Protein 5V4D (pdb70)

CATH classification: 3.30.1330.40

Structure (mmCIF, N/CA/C/O backbone):
data_5V4D
#
_entry.id   5V4D
#
_cell.length_a   67.927
_cell.length_b   80.919
_cell.length_c   141.929
_cell.angle_alpha   90.00
_cell.angle_beta   90.00
_cell.angle_gamma   90.00
#
_symmetry.space_group_name_H-M   'P 21 21 21'
#
loop_
_entity.id
_entity.type
_entity.pdbx_description
1 polymer 'Putative translational inhibitor protein'
2 non-polymer 'ACETIC ACID'
3 non-polymer 'CALCIUM ION'
4 non-polymer GLYCEROL
5 water water
#
loop_
_atom_site.group_PDB
_atom_site.id
_atom_site.type_symbol
_atom_site.label_atom_id
_atom_site.label_alt_id
_atom_site.label_comp_id
_atom_site.label_asym_id
_atom_site.label_entity_id
_atom_site.label_seq_id
_atom_site.pdbx_PDB_ins_code
_atom_site.Cartn_x
_atom_site.Cartn_y
_atom_site.Cartn_z
_atom_site.occupancy
_atom_site.B_iso_or_equiv
_atom_site.auth_seq_id
_atom_site.auth_comp_id
_atom_site.auth_asym_id
_atom_site.auth_atom_id
_atom_site.pdbx_PDB_model_num
ATOM 1 N N . ASN A 1 2 ? 28.676 6.338 -36.473 1.00 48.22 0 ASN A N 1
ATOM 2 C CA . ASN A 1 2 ? 27.683 5.332 -36.104 1.00 47.16 0 ASN A CA 1
ATOM 3 C C . ASN A 1 2 ? 28.042 3.888 -36.456 1.00 49.67 0 ASN A C 1
ATOM 4 O O . ASN A 1 2 ? 27.366 2.969 -35.982 1.00 35.25 0 ASN A O 1
ATOM 9 N N . ALA A 1 3 ? 29.055 3.696 -37.309 1.00 51.18 1 ALA A N 1
ATOM 10 C CA . ALA A 1 3 ? 29.482 2.360 -37.707 1.00 39.37 1 ALA A CA 1
ATOM 11 C C . ALA A 1 3 ? 29.993 1.598 -36.483 1.00 24.78 1 ALA A C 1
ATOM 12 O O . ALA A 1 3 ? 30.338 2.195 -35.458 1.00 33.29 1 ALA A O 1
ATOM 14 N N . LYS A 1 4 ? 30.004 0.262 -36.584 1.00 22.66 2 LYS A N 1
ATOM 15 C CA . LYS A 1 4 ? 30.177 -0.569 -35.398 1.00 22.17 2 LYS A CA 1
ATOM 16 C C . LYS A 1 4 ? 31.510 -0.267 -34.709 1.00 20.76 2 LYS A C 1
ATOM 17 O O . LYS A 1 4 ? 32.572 -0.220 -35.352 1.00 23.73 2 LYS A O 1
ATOM 23 N N . SER A 1 5 ? 31.453 0.002 -33.404 1.00 19.02 3 SER A N 1
ATOM 24 C CA . SER A 1 5 ? 32.663 0.307 -32.659 1.00 20.70 3 SER A CA 1
ATOM 25 C C . SER A 1 5 ? 32.695 -0.449 -31.343 1.00 22.24 3 SER A C 1
ATOM 26 O O . SER A 1 5 ? 31.649 -0.795 -30.777 1.00 21.24 3 SER A O 1
ATOM 29 N N . VAL A 1 6 ? 33.925 -0.719 -30.878 1.00 17.67 4 VAL A N 1
ATOM 30 C CA . VAL A 1 6 ? 34.136 -1.581 -29.726 1.00 19.29 4 VAL A CA 1
ATOM 31 C C . VAL A 1 6 ? 34.257 -0.727 -28.478 1.00 20.98 4 VAL A C 1
ATOM 32 O O . VAL A 1 6 ? 34.730 0.425 -28.526 1.00 20.63 4 VAL A O 1
ATOM 36 N N . ILE A 1 7 ? 33.824 -1.289 -27.342 1.00 18.06 5 ILE A N 1
ATOM 37 C CA . ILE A 1 7 ? 34.051 -0.714 -26.013 1.00 17.12 5 ILE A CA 1
ATOM 38 C C . ILE A 1 7 ? 34.985 -1.652 -25.261 1.00 17.83 5 ILE A C 1
ATOM 39 O O . ILE A 1 7 ? 34.733 -2.863 -25.184 1.00 19.16 5 ILE A O 1
ATOM 44 N N . GLU A 1 8 ? 36.089 -1.101 -24.743 1.00 17.34 6 GLU A N 1
ATOM 45 C CA . GLU A 1 8 ? 37.083 -1.879 -24.000 1.00 19.62 6 GLU A CA 1
ATOM 46 C C . GLU A 1 8 ? 37.501 -1.041 -22.803 1.00 21.74 6 GLU A C 1
ATOM 47 O O . GLU A 1 8 ? 37.957 0.098 -22.980 1.00 20.29 6 GLU A O 1
ATOM 53 N N . THR A 1 9 ? 37.356 -1.596 -21.600 1.00 16.22 7 THR A N 1
ATOM 54 C CA . THR A 1 9 ? 37.826 -0.942 -20.376 1.00 17.84 7 THR A CA 1
ATOM 55 C C . THR A 1 9 ? 38.369 -1.963 -19.386 1.00 22.01 7 THR A C 1
ATOM 56 O O . THR A 1 9 ? 37.746 -3.005 -19.164 1.00 18.98 7 THR A O 1
ATOM 60 N N . LYS A 1 10 ? 39.541 -1.649 -18.783 1.00 20.23 8 LYS A N 1
ATOM 61 C CA . LYS A 1 10 ? 40.054 -2.501 -17.722 1.00 21.23 8 LYS A CA 1
ATOM 62 C C . LYS A 1 10 ? 39.209 -2.438 -16.449 1.00 20.90 8 LYS A C 1
ATOM 63 O O . LYS A 1 10 ? 39.437 -3.249 -15.532 1.00 22.38 8 LYS A O 1
ATOM 69 N N . ASN A 1 11 ? 38.258 -1.504 -16.341 1.00 20.93 9 ASN A N 1
ATOM 70 C CA . ASN A 1 11 ? 37.383 -1.470 -15.174 1.00 18.96 9 ASN A CA 1
ATOM 71 C C . ASN A 1 11 ? 36.190 -2.412 -15.251 1.00 18.36 9 ASN A C 1
ATOM 72 O O . ASN A 1 11 ? 35.414 -2.481 -14.289 1.00 20.04 9 ASN A O 1
ATOM 77 N N . ALA A 1 12 ? 36.012 -3.149 -16.343 1.00 17.43 10 ALA A N 1
ATOM 78 C CA . ALA A 1 12 ? 35.096 -4.278 -16.378 1.00 17.36 10 ALA A CA 1
ATOM 79 C C . ALA A 1 12 ? 35.901 -5.532 -16.656 1.00 15.82 10 ALA A C 1
ATOM 80 O O . ALA A 1 12 ? 37.026 -5.453 -17.155 1.00 18.50 10 ALA A O 1
ATOM 82 N N . PRO A 1 13 ? 35.348 -6.713 -16.371 1.00 18.13 11 PRO A N 1
ATOM 83 C CA . PRO A 1 13 ? 36.103 -7.958 -16.563 1.00 16.99 11 PRO A CA 1
ATOM 84 C C . PRO A 1 13 ? 36.610 -8.104 -17.984 1.00 18.08 11 PRO A C 1
ATOM 85 O O . PRO A 1 13 ? 35.882 -7.844 -18.947 1.00 20.82 11 PRO A O 1
ATOM 89 N N . SER A 1 14 ? 37.855 -8.580 -18.115 1.00 21.78 12 SER A N 1
ATOM 90 C CA . SER A 1 14 ? 38.335 -8.935 -19.441 1.00 21.20 12 SER A CA 1
ATOM 91 C C . SER A 1 14 ? 37.477 -10.047 -20.029 1.00 23.05 12 SER A C 1
ATOM 92 O O . SER A 1 14 ? 37.049 -10.960 -19.322 1.00 30.00 12 SER A O 1
ATOM 95 N N . ALA A 1 15 ? 37.246 -9.981 -21.328 1.00 33.73 13 ALA A N 1
ATOM 96 C CA . ALA A 1 15 ? 36.447 -11.017 -21.982 1.00 39.56 13 ALA A CA 1
ATOM 97 C C . ALA A 1 15 ? 37.096 -12.401 -21.810 1.00 46.87 13 ALA A C 1
ATOM 98 O O . ALA A 1 15 ? 38.279 -12.587 -22.134 1.00 48.66 13 ALA A O 1
ATOM 100 N N . ILE A 1 16 ? 36.319 -13.352 -21.264 1.00 39.60 14 ILE A N 1
ATOM 101 C CA . ILE A 1 16 ? 36.722 -14.744 -21.030 1.00 48.79 14 ILE A CA 1
ATOM 102 C C . ILE A 1 16 ? 36.268 -15.645 -22.181 1.00 49.64 14 ILE A C 1
ATOM 103 O O . ILE A 1 16 ? 36.058 -16.852 -21.993 1.00 47.24 14 ILE A O 1
ATOM 108 N N . GLY A 1 17 ? 36.135 -15.070 -23.380 1.00 35.92 15 GLY A N 1
ATOM 109 C CA . GLY A 1 17 ? 35.676 -15.767 -24.570 1.00 29.07 15 GLY A CA 1
ATOM 110 C C . GLY A 1 17 ? 35.715 -14.776 -25.723 1.00 38.72 15 GLY A C 1
ATOM 111 O O . GLY A 1 17 ? 35.987 -13.583 -25.521 1.00 33.57 15 GLY A O 1
ATOM 112 N N . PRO A 1 18 ? 35.401 -15.262 -27.045 1.00 37.40 16 PRO A N 1
ATOM 113 C CA . PRO A 1 18 ? 35.516 -14.394 -28.249 1.00 27.33 16 PRO A CA 1
ATOM 114 C C . PRO A 1 18 ? 34.350 -13.411 -28.372 1.00 25.88 16 PRO A C 1
ATOM 115 O O . PRO A 1 18 ? 33.412 -13.566 -29.174 1.00 25.93 16 PRO A O 1
ATOM 119 N N . TYR A 1 19 ? 34.406 -12.364 -27.551 1.00 24.24 17 TYR A N 1
ATOM 120 C CA . TYR A 1 19 ? 33.349 -11.369 -27.523 1.00 21.97 17 TYR A CA 1
ATOM 121 C C . TYR A 1 19 ? 33.964 -10.038 -27.093 1.00 19.19 17 TYR A C 1
ATOM 122 O O . TYR A 1 19 ? 35.111 -9.968 -26.631 1.00 25.34 17 TYR A O 1
ATOM 131 N N . SER A 1 20 ? 33.221 -8.967 -27.348 1.00 17.09 18 SER A N 1
ATOM 132 C CA . SER A 1 20 ? 33.590 -7.651 -26.863 1.00 16.18 18 SER A CA 1
ATOM 133 C C . SER A 1 20 ? 32.746 -7.288 -25.646 1.00 16.28 18 SER A C 1
ATOM 134 O O . SER A 1 20 ? 31.589 -7.703 -25.554 1.00 18.37 18 SER A O 1
ATOM 137 N N . GLN A 1 21 ? 33.315 -6.497 -24.728 1.00 15.94 19 GLN A N 1
ATOM 138 C CA . GLN A 1 21 ? 32.509 -6.029 -23.582 1.00 16.12 19 GLN A CA 1
ATOM 139 C C . GLN A 1 21 ? 31.231 -5.330 -24.040 1.00 16.73 19 GLN A C 1
ATOM 140 O O . GLN A 1 21 ? 30.146 -5.532 -23.456 1.00 17.20 19 GLN A O 1
ATOM 146 N N . ALA A 1 22 ? 31.333 -4.498 -25.070 1.00 15.65 20 ALA A N 1
ATOM 147 C CA . ALA A 1 22 ? 30.130 -3.924 -25.652 1.00 16.02 20 ALA A CA 1
ATOM 148 C C . ALA A 1 22 ? 30.461 -3.462 -27.058 1.00 17.60 20 ALA A C 1
ATOM 149 O O . ALA A 1 22 ? 31.637 -3.312 -27.420 1.00 16.97 20 ALA A O 1
ATOM 151 N N . ILE A 1 23 ? 29.406 -3.298 -27.859 1.00 15.26 21 ILE A N 1
ATOM 152 C CA . ILE A 1 23 ? 29.503 -2.799 -29.232 1.00 13.85 21 ILE A CA 1
ATOM 153 C C . ILE A 1 23 ? 28.538 -1.631 -29.348 1.00 15.80 21 ILE A C 1
ATOM 154 O O . ILE A 1 23 ? 27.390 -1.740 -28.909 1.00 16.42 21 ILE A O 1
ATOM 159 N N . CYS A 1 24 ? 28.992 -0.519 -29.931 1.00 15.62 22 CYS A N 1
ATOM 160 C CA . CYS A 1 24 ? 28.094 0.589 -30.239 1.00 17.53 22 CYS A CA 1
ATOM 161 C C . CYS A 1 24 ? 27.787 0.573 -31.726 1.00 21.71 22 CYS A C 1
ATOM 162 O O . CYS A 1 24 ? 28.692 0.420 -32.545 1.00 20.43 22 CYS A O 1
ATOM 165 N N . PHE A 1 25 ? 26.519 0.781 -32.073 1.00 18.55 23 PHE A N 1
ATOM 166 C CA . PHE A 1 25 ? 26.135 0.742 -33.477 1.00 18.29 23 PHE A CA 1
ATOM 167 C C . PHE A 1 25 ? 24.834 1.505 -33.653 1.00 20.18 23 PHE A C 1
ATOM 168 O O . PHE A 1 25 ? 23.853 1.202 -32.963 1.00 20.76 23 PHE A O 1
ATOM 176 N N . ASN A 1 26 ? 24.823 2.473 -34.576 1.00 22.25 24 ASN A N 1
ATOM 177 C CA . ASN A 1 26 ? 23.617 3.265 -34.868 1.00 22.75 24 ASN A CA 1
ATOM 178 C C . ASN A 1 26 ? 22.970 3.822 -33.606 1.00 24.64 24 ASN A C 1
ATOM 179 O O . ASN A 1 26 ? 21.746 3.787 -33.438 1.00 30.34 24 ASN A O 1
ATOM 184 N N . GLY A 1 27 ? 23.793 4.317 -32.695 1.00 20.02 25 GLY A N 1
ATOM 185 C CA . GLY A 1 27 ? 23.233 4.989 -31.535 1.00 24.48 25 GLY A CA 1
ATOM 186 C C . GLY A 1 27 ? 22.821 4.083 -30.385 1.00 24.49 25 GLY A C 1
ATOM 187 O O . GLY A 1 27 ? 22.359 4.596 -29.352 1.00 23.83 25 GLY A O 1
ATOM 188 N N . ILE A 1 28 ? 23.024 2.776 -30.501 1.00 20.63 26 ILE A N 1
ATOM 189 C CA . ILE A 1 28 ? 22.705 1.819 -29.446 1.00 17.86 26 ILE A CA 1
ATOM 190 C C . ILE A 1 28 ? 23.982 1.157 -28.945 1.00 17.92 26 ILE A C 1
ATOM 191 O O . ILE A 1 28 ? 24.807 0.708 -29.751 1.00 19.55 26 ILE A O 1
ATOM 196 N N A LEU A 1 29 ? 24.138 1.088 -27.617 0.59 16.05 27 LEU A N 1
ATOM 197 N N B LEU A 1 29 ? 24.137 1.104 -27.622 0.41 16.18 27 LEU A N 1
ATOM 198 C CA A LEU A 1 29 ? 25.195 0.316 -26.983 0.59 15.58 27 LEU A CA 1
ATOM 199 C CA B LEU A 1 29 ? 25.174 0.318 -26.977 0.41 15.83 27 LEU A CA 1
ATOM 200 C C A LEU A 1 29 ? 24.662 -1.066 -26.616 0.59 16.80 27 LEU A C 1
ATOM 201 C C B LEU A 1 29 ? 24.612 -1.066 -26.668 0.41 17.06 27 LEU A C 1
ATOM 202 O O A LEU A 1 29 ? 23.720 -1.182 -25.820 0.59 15.49 27 LEU A O 1
ATOM 203 O O B LEU A 1 29 ? 23.609 -1.185 -25.953 0.41 16.43 27 LEU A O 1
ATOM 212 N N . TYR A 1 30 ? 25.252 -2.104 -27.199 1.00 15.17 28 TYR A N 1
ATOM 213 C CA . TYR A 1 30 ? 24.864 -3.480 -26.911 1.00 17.01 28 TYR A CA 1
ATOM 214 C C . TYR A 1 30 ? 25.916 -4.030 -25.962 1.00 15.09 28 TYR A C 1
ATOM 215 O O . TYR A 1 30 ? 27.046 -4.265 -26.384 1.00 17.17 28 TYR A O 1
ATOM 224 N N . ALA A 1 31 ? 25.570 -4.216 -24.677 1.00 12.93 29 ALA A N 1
ATOM 225 C CA . ALA A 1 31 ? 26.535 -4.731 -23.713 1.00 15.96 29 ALA A CA 1
ATOM 226 C C . ALA A 1 31 ? 26.469 -6.251 -23.665 1.00 15.28 29 ALA A C 1
ATOM 227 O O . ALA A 1 31 ? 25.383 -6.815 -23.723 1.00 16.28 29 ALA A O 1
ATOM 229 N N . SER A 1 32 ? 27.628 -6.909 -23.566 1.00 15.06 30 SER A N 1
ATOM 230 C CA . SER A 1 32 ? 27.624 -8.322 -23.212 1.00 13.80 30 SER A CA 1
ATOM 231 C C . SER A 1 32 ? 26.993 -8.521 -21.845 1.00 13.49 30 SER A C 1
ATOM 232 O O . SER A 1 32 ? 27.110 -7.665 -20.964 1.00 16.78 30 SER A O 1
ATOM 235 N N . GLY A 1 33 ? 26.348 -9.672 -21.655 1.00 13.97 31 GLY A N 1
ATOM 236 C CA . GLY A 1 33 ? 25.927 -10.004 -20.308 1.00 15.17 31 GLY A CA 1
ATOM 237 C C . GLY A 1 33 ? 27.087 -9.973 -19.328 1.00 14.46 31 GLY A C 1
ATOM 238 O O . GLY A 1 33 ? 28.163 -10.543 -19.599 1.00 18.00 31 GLY A O 1
ATOM 239 N N . GLN A 1 34 ? 26.894 -9.281 -18.200 1.00 13.31 32 GLN A N 1
ATOM 240 C CA . GLN A 1 34 ? 27.897 -9.165 -17.154 1.00 12.83 32 GLN A CA 1
ATOM 241 C C . GLN A 1 34 ? 27.635 -10.202 -16.086 1.00 14.80 32 GLN A C 1
ATOM 242 O O . GLN A 1 34 ? 26.495 -10.333 -15.609 1.00 14.75 32 GLN A O 1
ATOM 248 N N . ILE A 1 35 ? 28.702 -10.906 -15.703 1.00 14.50 33 ILE A N 1
ATOM 249 C CA . ILE A 1 35 ? 28.656 -11.826 -14.571 1.00 14.39 33 ILE A CA 1
ATOM 250 C C . ILE A 1 35 ? 29.478 -11.236 -13.423 1.00 13.38 33 ILE A C 1
ATOM 251 O O . ILE A 1 35 ? 30.198 -10.239 -13.599 1.00 16.01 33 ILE A O 1
ATOM 256 N N . PRO A 1 36 ? 29.376 -11.803 -12.215 1.00 12.99 34 PRO A N 1
ATOM 257 C CA . PRO A 1 36 ? 29.927 -11.167 -11.008 1.00 13.96 34 PRO A CA 1
ATOM 258 C C . PRO A 1 36 ? 31.415 -11.449 -10.826 1.00 14.39 34 PRO A C 1
ATOM 259 O O . PRO A 1 36 ? 31.853 -11.882 -9.753 1.00 15.42 34 PRO A O 1
ATOM 263 N N . ILE A 1 37 ? 32.202 -11.134 -11.867 1.00 13.04 35 ILE A N 1
ATOM 264 C CA . ILE A 1 37 ? 33.656 -11.214 -11.813 1.00 14.16 35 ILE A CA 1
ATOM 265 C C . ILE A 1 37 ? 34.190 -9.895 -11.275 1.00 13.68 35 ILE A C 1
ATOM 266 O O . ILE A 1 37 ? 33.767 -8.818 -11.720 1.00 15.82 35 ILE A O 1
ATOM 271 N N . ASN A 1 38 ? 35.104 -9.975 -10.308 1.00 15.23 36 ASN A N 1
ATOM 272 C CA . ASN A 1 38 ? 35.854 -8.777 -9.876 1.00 14.81 36 ASN A CA 1
ATOM 273 C C . ASN A 1 38 ? 36.870 -8.439 -10.961 1.00 16.73 36 ASN A C 1
ATOM 274 O O . ASN A 1 38 ? 37.806 -9.224 -11.179 1.00 17.98 36 ASN A O 1
ATOM 279 N N . PRO A 1 39 ? 36.751 -7.313 -11.656 1.00 15.88 37 PRO A N 1
ATOM 280 C CA . PRO A 1 39 ? 37.669 -7.066 -12.781 1.00 17.06 37 PRO A CA 1
ATOM 281 C C . PRO A 1 39 ? 39.123 -6.948 -12.374 1.00 19.13 37 PRO A C 1
ATOM 282 O O . PRO A 1 39 ? 40.003 -7.167 -13.217 1.00 21.85 37 PRO A O 1
ATOM 286 N N . ASP A 1 40 ? 39.400 -6.600 -11.119 1.00 17.38 38 ASP A N 1
ATOM 287 C CA . ASP A 1 40 ? 40.760 -6.372 -10.665 1.00 18.82 38 ASP A CA 1
ATOM 288 C C . ASP A 1 40 ? 41.503 -7.684 -10.436 1.00 21.68 38 ASP A C 1
ATOM 289 O O . ASP A 1 40 ? 42.735 -7.709 -10.553 1.00 23.26 38 ASP A O 1
ATOM 294 N N . THR A 1 41 ? 40.786 -8.776 -10.136 1.00 18.88 39 THR A N 1
ATOM 295 C CA . THR A 1 41 ? 41.398 -10.080 -9.868 1.00 18.15 39 THR A CA 1
ATOM 296 C C . THR A 1 41 ? 41.057 -11.148 -10.883 1.00 17.83 39 THR A C 1
ATOM 297 O O . THR A 1 41 ? 41.786 -12.157 -10.959 1.00 21.67 39 THR A O 1
ATOM 301 N N . GLY A 1 42 ? 39.947 -10.995 -11.604 1.00 15.92 40 GLY A N 1
ATOM 302 C CA . GLY A 1 42 ? 39.433 -11.995 -12.517 1.00 18.37 40 GLY A CA 1
ATOM 303 C C . GLY A 1 42 ? 38.663 -13.115 -11.874 1.00 18.66 40 GLY A C 1
ATOM 304 O O . GLY A 1 42 ? 38.181 -13.989 -12.601 1.00 21.68 40 GLY A O 1
ATOM 305 N N . ASP A 1 43 ? 38.471 -13.083 -10.547 1.00 19.74 41 ASP A N 1
ATOM 306 C CA . ASP A 1 43 ? 37.727 -14.087 -9.801 1.00 19.10 41 ASP A CA 1
ATOM 307 C C . ASP A 1 43 ? 36.243 -13.749 -9.689 1.00 17.53 41 ASP A C 1
ATOM 308 O O . ASP A 1 43 ? 35.873 -12.579 -9.519 1.00 19.70 41 ASP A O 1
ATOM 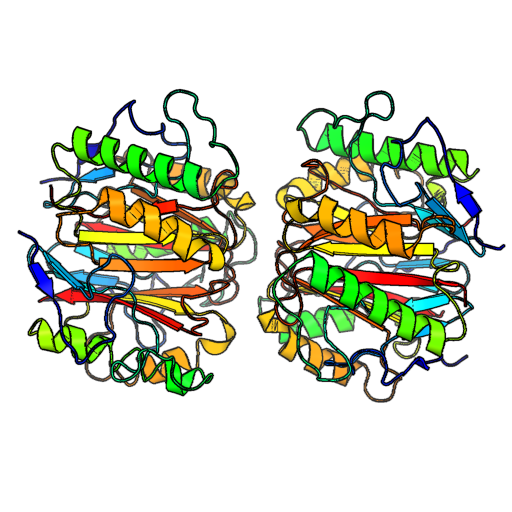313 N N . LEU A 1 44 ? 35.398 -14.796 -9.709 1.00 16.32 42 LEU A N 1
ATOM 314 C CA . LEU A 1 44 ? 34.010 -14.648 -9.306 1.00 15.99 42 LEU A CA 1
ATOM 315 C C . LEU A 1 44 ? 33.955 -14.297 -7.827 1.00 18.21 42 LEU A C 1
ATOM 316 O O . LEU A 1 44 ? 34.700 -14.857 -7.008 1.00 19.50 42 LEU A O 1
ATOM 321 N N . VAL A 1 45 ? 33.075 -13.366 -7.479 1.00 17.58 43 VAL A N 1
ATOM 322 C CA . VAL A 1 45 ? 32.944 -13.037 -6.076 1.00 18.36 43 VAL A CA 1
ATOM 323 C C . VAL A 1 45 ? 32.209 -14.158 -5.333 1.00 19.32 43 VAL A C 1
ATOM 324 O O . VAL A 1 45 ? 31.790 -15.169 -5.924 1.00 19.51 43 VAL A O 1
ATOM 328 N N . GLU A 1 46 ? 32.081 -13.994 -4.022 1.00 19.34 44 GLU A N 1
ATOM 329 C CA . GLU A 1 46 ? 31.484 -15.006 -3.150 1.00 20.21 44 GLU A CA 1
ATOM 330 C C . GLU A 1 46 ? 30.101 -15.444 -3.637 1.00 21.35 44 GLU A C 1
ATOM 331 O O . GLU A 1 46 ? 29.358 -14.666 -4.261 1.00 19.92 44 GLU A O 1
ATOM 337 N N . ASN A 1 47 ? 29.730 -16.690 -3.283 1.00 21.17 45 ASN A N 1
ATOM 338 C CA . ASN A 1 47 ? 28.426 -17.269 -3.618 1.00 20.94 45 ASN A CA 1
ATOM 339 C C . ASN A 1 47 ? 27.322 -16.676 -2.735 1.00 23.54 45 ASN A C 1
ATOM 340 O O . ASN A 1 47 ? 26.782 -17.324 -1.819 1.00 26.59 45 ASN A O 1
ATOM 345 N N . ASP A 1 48 ? 26.996 -15.418 -3.009 1.00 16.96 46 ASP A N 1
ATOM 346 C CA . ASP A 1 48 ? 26.048 -14.610 -2.242 1.00 16.11 46 ASP A CA 1
ATOM 347 C C . ASP A 1 48 ? 25.328 -13.728 -3.264 1.00 17.15 46 ASP A C 1
ATOM 348 O O . ASP A 1 48 ? 25.988 -12.952 -3.969 1.00 18.05 46 ASP A O 1
ATOM 353 N N . ILE A 1 49 ? 24.004 -13.908 -3.409 1.00 15.96 47 ILE A N 1
ATOM 354 C CA . ILE A 1 49 ? 23.292 -13.217 -4.487 1.00 14.96 47 ILE A CA 1
ATOM 355 C C . ILE A 1 49 ? 23.418 -11.696 -4.367 1.00 15.10 47 ILE A C 1
ATOM 356 O O . ILE A 1 49 ? 23.493 -11.008 -5.384 1.00 15.78 47 ILE A O 1
ATOM 361 N N . GLU A 1 50 ? 23.445 -11.154 -3.141 1.00 16.67 48 GLU A N 1
ATOM 362 C CA . GLU A 1 50 ? 23.539 -9.695 -2.992 1.00 16.65 48 GLU A CA 1
ATOM 363 C C . GLU A 1 50 ? 24.900 -9.185 -3.444 1.00 18.35 48 GLU A C 1
ATOM 364 O O . GLU A 1 50 ? 24.990 -8.223 -4.232 1.00 17.21 48 GLU A O 1
ATOM 370 N N . LYS A 1 51 ? 25.979 -9.811 -2.966 1.00 15.67 49 LYS A N 1
ATOM 371 C CA . LYS A 1 51 ? 27.321 -9.389 -3.394 1.00 15.31 49 LYS A CA 1
ATOM 372 C C . LYS A 1 51 ? 27.486 -9.537 -4.905 1.00 16.91 49 LYS A C 1
ATOM 373 O O . LYS A 1 51 ? 28.091 -8.670 -5.566 1.00 16.12 49 LYS A O 1
ATOM 379 N N . GLN A 1 52 ? 26.911 -10.604 -5.476 1.00 16.16 50 GLN A N 1
ATOM 380 C CA . GLN A 1 52 ? 27.079 -10.829 -6.912 1.00 16.25 50 GLN A CA 1
ATOM 381 C C . GLN A 1 52 ? 26.297 -9.818 -7.727 1.00 14.73 50 GLN A C 1
ATOM 382 O O . GLN A 1 52 ? 26.798 -9.327 -8.753 1.00 15.67 50 GLN A O 1
ATOM 388 N N . THR A 1 53 ? 25.079 -9.462 -7.285 1.00 15.48 51 THR A N 1
ATOM 389 C CA . THR A 1 53 ? 24.315 -8.433 -7.983 1.00 14.24 51 THR A CA 1
ATOM 390 C C . THR A 1 53 ? 25.043 -7.105 -7.958 1.00 14.36 51 THR A C 1
ATOM 391 O O . THR A 1 53 ? 25.108 -6.415 -8.979 1.00 14.62 51 THR A O 1
ATOM 395 N N . ARG A 1 54 ? 25.632 -6.754 -6.809 1.00 14.82 52 ARG A N 1
ATOM 396 C CA . ARG A 1 54 ? 26.392 -5.513 -6.718 1.00 14.57 52 ARG A CA 1
ATOM 397 C C . ARG A 1 54 ? 27.553 -5.515 -7.698 1.00 16.08 52 ARG A C 1
ATOM 398 O O . ARG A 1 54 ? 27.769 -4.518 -8.409 1.00 16.32 52 ARG A O 1
ATOM 406 N N . GLN A 1 55 ? 28.272 -6.646 -7.785 1.00 16.39 53 GLN A N 1
ATOM 407 C CA . GLN A 1 55 ? 29.417 -6.725 -8.699 1.00 14.66 53 GLN A CA 1
ATOM 408 C C . GLN A 1 55 ? 28.961 -6.565 -10.150 1.00 15.09 53 GLN A C 1
ATOM 409 O O . GLN A 1 55 ? 29.598 -5.846 -10.926 1.00 14.93 53 GLN A O 1
ATOM 415 N N . VAL A 1 56 ? 27.841 -7.215 -10.522 1.00 14.72 54 VAL A N 1
ATOM 416 C CA . VAL A 1 56 ? 27.372 -7.154 -11.897 1.00 13.40 54 VAL A CA 1
ATOM 417 C C . VAL A 1 56 ? 27.013 -5.727 -12.264 1.00 14.14 54 VAL A C 1
ATOM 418 O O . VAL A 1 56 ? 27.346 -5.246 -13.353 1.00 14.52 54 VAL A O 1
ATOM 422 N N . LEU A 1 57 ? 26.321 -5.030 -11.362 1.00 15.55 55 LEU A N 1
ATOM 423 C CA . LEU A 1 57 ? 25.893 -3.664 -11.675 1.00 14.07 55 LEU A CA 1
ATOM 424 C C . LEU A 1 57 ? 27.091 -2.733 -11.767 1.00 14.94 55 LEU A C 1
ATOM 425 O O . LEU A 1 57 ? 27.092 -1.805 -12.580 1.00 16.28 55 LEU A O 1
ATOM 430 N N . LYS A 1 58 ? 28.115 -2.931 -10.920 1.00 14.16 56 LYS A N 1
ATOM 431 C CA . LYS A 1 58 ? 29.332 -2.118 -11.044 1.00 14.44 56 LYS A CA 1
ATOM 432 C C . LYS A 1 58 ? 30.050 -2.391 -12.357 1.00 15.15 56 LYS A C 1
ATOM 433 O O . LYS A 1 58 ? 30.614 -1.461 -12.968 1.00 16.82 56 LYS A O 1
ATOM 439 N N . ASN A 1 59 ? 30.065 -3.657 -12.798 1.00 14.30 57 ASN A N 1
ATOM 440 C CA . ASN A 1 59 ? 30.699 -3.990 -14.074 1.00 13.73 57 ASN A CA 1
ATOM 441 C C . ASN A 1 59 ? 29.959 -3.337 -15.233 1.00 14.49 57 ASN A C 1
ATOM 442 O O . ASN A 1 59 ? 30.584 -2.780 -16.145 1.00 15.44 57 ASN A O 1
ATOM 447 N N . ILE A 1 60 ? 28.631 -3.374 -15.200 1.00 14.14 58 ILE A N 1
ATOM 448 C CA . ILE A 1 60 ? 27.835 -2.666 -16.206 1.00 15.90 58 ILE A CA 1
ATOM 449 C C . ILE A 1 60 ? 28.148 -1.178 -16.191 1.00 14.81 58 ILE A C 1
ATOM 450 O O . ILE A 1 60 ? 28.351 -0.575 -17.238 1.00 16.35 58 ILE A O 1
ATOM 455 N N . ASP A 1 61 ? 28.182 -0.568 -15.010 1.00 13.43 59 ASP A N 1
ATOM 456 C CA . ASP A 1 61 ? 28.459 0.861 -14.945 1.00 14.91 59 ASP A CA 1
ATOM 457 C C . ASP A 1 61 ? 29.792 1.191 -15.612 1.00 16.70 59 ASP A C 1
ATOM 458 O O . ASP A 1 61 ? 29.900 2.183 -16.340 1.00 17.98 59 ASP A O 1
ATOM 463 N N . ALA A 1 62 ? 30.827 0.373 -15.371 1.00 14.49 60 ALA A N 1
ATOM 464 C CA . ALA A 1 62 ? 32.130 0.633 -15.991 1.00 15.71 60 ALA A CA 1
ATOM 465 C C . ALA A 1 62 ? 32.046 0.636 -17.516 1.00 15.25 60 ALA A C 1
ATOM 466 O O . ALA A 1 62 ? 32.738 1.431 -18.184 1.00 17.24 60 ALA A O 1
ATOM 468 N N . VAL A 1 63 ? 31.258 -0.284 -18.085 1.00 14.40 61 VAL A N 1
ATOM 469 C CA . VAL A 1 63 ? 31.104 -0.358 -19.527 1.00 14.93 61 VAL A CA 1
ATOM 470 C C . VAL A 1 63 ? 30.393 0.883 -20.048 1.00 16.20 61 VAL A C 1
ATOM 471 O O . VAL A 1 63 ? 30.840 1.508 -21.015 1.00 17.97 61 VAL A O 1
ATOM 475 N N . LEU A 1 64 ? 29.334 1.314 -19.355 1.00 15.15 62 LEU A N 1
ATOM 476 C CA . LEU A 1 64 ? 28.623 2.522 -19.756 1.00 16.42 62 LEU A CA 1
ATOM 477 C C . LEU A 1 64 ? 29.562 3.726 -19.746 1.00 16.14 62 LEU A C 1
ATOM 478 O O . LEU A 1 64 ? 29.581 4.517 -20.693 1.00 17.02 62 LEU A O 1
ATOM 483 N N . LEU A 1 65 ? 30.327 3.891 -18.658 1.00 17.76 63 LEU A N 1
ATOM 484 C CA . LEU A 1 65 ? 31.221 5.056 -18.548 1.00 17.89 63 LEU A CA 1
ATOM 485 C C . LEU A 1 65 ? 32.244 5.073 -19.668 1.00 19.08 63 LEU A C 1
ATOM 486 O O . LEU A 1 65 ? 32.533 6.136 -20.225 1.00 20.38 63 LEU A O 1
ATOM 491 N N . GLN A 1 66 ? 32.804 3.910 -20.008 1.00 17.19 64 GLN A N 1
ATOM 492 C CA . GLN A 1 66 ? 33.816 3.885 -21.061 1.00 19.67 64 GLN A CA 1
ATOM 493 C C . GLN A 1 66 ? 33.205 4.292 -22.391 1.00 21.19 64 GLN A C 1
ATOM 494 O O . GLN A 1 66 ? 33.882 4.920 -23.228 1.00 22.36 64 GLN A O 1
ATOM 500 N N . ALA A 1 67 ? 31.925 3.948 -22.596 1.00 18.48 65 ALA A N 1
ATOM 501 C CA . ALA A 1 67 ? 31.175 4.350 -23.782 1.00 20.05 65 ALA A CA 1
ATOM 502 C C . ALA A 1 67 ? 30.748 5.810 -23.756 1.00 24.04 65 ALA A C 1
ATOM 503 O O . ALA A 1 67 ? 30.195 6.281 -24.749 1.00 24.19 65 ALA A O 1
ATOM 505 N N . GLY A 1 68 ? 30.976 6.527 -22.662 1.00 18.64 66 GLY A N 1
ATOM 506 C CA . GLY A 1 68 ? 30.550 7.907 -22.573 1.00 21.40 66 GLY A CA 1
ATOM 507 C C . GLY A 1 68 ? 29.061 8.061 -22.355 1.00 17.99 66 GLY A C 1
ATOM 508 O O . GLY A 1 68 ? 28.481 9.093 -22.716 1.00 22.72 66 GLY A O 1
ATOM 509 N N . THR A 1 69 ? 28.420 7.054 -21.771 1.00 16.27 67 THR A N 1
ATOM 510 C CA . THR A 1 69 ? 26.989 7.158 -21.493 1.00 18.03 67 THR A CA 1
ATOM 511 C C . THR A 1 69 ? 26.767 6.807 -20.021 1.00 21.27 67 THR A C 1
ATOM 512 O O . THR A 1 69 ? 27.748 6.723 -19.264 1.00 19.87 67 THR A O 1
ATOM 516 N N . THR A 1 70 ? 25.505 6.672 -19.585 1.00 18.95 68 THR A N 1
ATOM 517 C CA . THR A 1 70 ? 25.221 6.451 -18.169 1.00 18.58 68 THR A CA 1
ATOM 518 C C . THR A 1 70 ? 24.024 5.529 -18.046 1.00 19.05 68 THR A C 1
ATOM 519 O O . THR A 1 70 ? 23.315 5.270 -19.019 1.00 18.98 68 THR A O 1
ATOM 523 N N . LYS A 1 71 ? 23.806 5.061 -16.809 1.00 15.47 69 LYS A N 1
ATOM 524 C CA . LYS A 1 71 ? 22.700 4.150 -16.536 1.00 15.06 69 LYS A CA 1
ATOM 525 C C . LYS A 1 71 ? 21.347 4.762 -16.848 1.00 14.01 69 LYS A C 1
ATOM 526 O O . LYS A 1 71 ? 20.410 4.020 -17.129 1.00 17.69 69 LYS A O 1
ATOM 532 N N A ASP A 1 72 ? 21.243 6.102 -16.835 0.54 17.76 70 ASP A N 1
ATOM 533 N N B ASP A 1 72 ? 21.208 6.085 -16.830 0.46 18.30 70 ASP A N 1
ATOM 534 C CA A ASP A 1 72 ? 19.993 6.766 -17.191 0.54 16.58 70 ASP A CA 1
ATOM 535 C CA B ASP A 1 72 ? 19.892 6.617 -17.154 0.46 17.24 70 ASP A CA 1
ATOM 536 C C A ASP A 1 72 ? 19.545 6.449 -18.614 0.54 16.80 70 ASP A C 1
ATOM 537 C C B ASP A 1 72 ? 19.525 6.453 -18.628 0.46 16.78 70 ASP A C 1
ATOM 538 O O A ASP A 1 72 ? 18.346 6.546 -18.909 0.54 18.42 70 ASP A O 1
ATOM 539 O O B ASP A 1 72 ? 18.357 6.669 -18.975 0.46 18.86 70 ASP A O 1
ATOM 548 N N . LYS A 1 73 ? 20.475 6.060 -19.489 1.00 16.76 71 LYS A N 1
ATOM 549 C CA . LYS A 1 73 ? 20.192 5.786 -20.896 1.00 17.94 71 LYS A CA 1
ATOM 550 C C . LYS A 1 73 ? 19.881 4.319 -21.192 1.00 15.47 71 LYS A C 1
ATOM 551 O O . LYS A 1 73 ? 19.600 3.993 -22.357 1.00 17.33 71 LYS A O 1
ATOM 557 N N . ILE A 1 74 ? 19.879 3.438 -20.187 1.00 15.19 72 ILE A N 1
ATOM 558 C CA . ILE A 1 74 ? 19.571 2.031 -20.433 1.00 15.70 72 ILE A CA 1
ATOM 559 C C . ILE A 1 74 ? 18.101 1.910 -20.780 1.00 16.18 72 ILE A C 1
ATOM 560 O O . ILE A 1 74 ? 17.237 2.466 -20.097 1.00 17.53 72 ILE A O 1
ATOM 565 N N . VAL A 1 75 ? 17.829 1.203 -21.873 1.00 15.28 73 VAL A N 1
ATOM 566 C CA . VAL A 1 75 ? 16.500 1.064 -22.426 1.00 16.43 73 VAL A CA 1
ATOM 567 C C . VAL A 1 75 ? 15.853 -0.246 -21.999 1.00 15.21 73 VAL A C 1
ATOM 568 O O . VAL A 1 75 ? 14.658 -0.289 -21.707 1.00 16.17 73 VAL A O 1
ATOM 572 N N . LYS A 1 76 ? 16.627 -1.328 -21.953 1.00 16.25 74 LYS A N 1
ATOM 573 C CA . LYS A 1 76 ? 16.093 -2.673 -21.771 1.00 14.54 74 LYS A CA 1
ATOM 574 C C . LYS A 1 76 ? 17.192 -3.542 -21.178 1.00 17.31 74 LYS A C 1
ATOM 575 O O . LYS A 1 76 ? 18.355 -3.399 -21.567 1.00 16.13 74 LYS A O 1
ATOM 581 N N . THR A 1 77 ? 16.834 -4.391 -20.207 1.00 14.77 75 THR A N 1
ATOM 582 C CA . THR A 1 77 ? 17.760 -5.339 -19.611 1.00 14.18 75 THR A CA 1
ATOM 583 C C . THR A 1 77 ? 17.111 -6.719 -19.599 1.00 12.95 75 THR A C 1
ATOM 584 O O . THR A 1 77 ? 15.880 -6.841 -19.684 1.00 14.23 75 THR A O 1
ATOM 588 N N . THR A 1 78 ? 17.939 -7.756 -19.492 1.00 13.82 76 THR A N 1
ATOM 589 C CA . THR A 1 78 ? 17.468 -9.108 -19.185 1.00 13.16 76 THR A CA 1
ATOM 590 C C . THR A 1 78 ? 18.255 -9.610 -17.990 1.00 14.46 76 THR A C 1
ATOM 591 O O . THR A 1 78 ? 19.488 -9.495 -17.959 1.00 14.73 76 THR A O 1
ATOM 595 N N . ILE A 1 79 ? 17.546 -10.125 -17.004 1.00 13.51 77 ILE A N 1
ATOM 596 C CA . ILE A 1 79 ? 18.166 -10.756 -15.848 1.00 15.73 77 ILE A CA 1
ATOM 597 C C . ILE A 1 79 ? 18.052 -12.269 -16.005 1.00 13.44 77 ILE A C 1
ATOM 598 O O . ILE A 1 79 ? 16.938 -12.813 -16.024 1.00 13.97 77 ILE A O 1
ATOM 603 N N . PHE A 1 80 ? 19.207 -12.934 -16.026 1.00 12.85 78 PHE A N 1
ATOM 604 C CA . PHE A 1 80 ? 19.300 -14.404 -16.017 1.00 12.50 78 PHE A CA 1
ATOM 605 C C . PHE A 1 80 ? 19.722 -14.787 -14.611 1.00 12.65 78 PHE A C 1
ATOM 606 O O . PHE A 1 80 ? 20.780 -14.354 -14.134 1.00 14.89 78 PHE A O 1
ATOM 614 N N A ILE A 1 81 ? 18.871 -15.533 -13.899 0.50 14.92 79 ILE A N 1
ATOM 615 N N B ILE A 1 81 ? 18.910 -15.621 -13.956 0.50 14.21 79 ILE A N 1
ATOM 616 C CA A ILE A 1 81 ? 19.220 -15.945 -12.547 0.50 12.79 79 ILE A CA 1
ATOM 617 C CA B ILE A 1 81 ? 19.098 -15.946 -12.551 0.50 13.32 79 ILE A CA 1
ATOM 618 C C A ILE A 1 81 ? 19.072 -17.451 -12.435 0.50 13.27 79 ILE A C 1
ATOM 619 C C B ILE A 1 81 ? 18.998 -17.459 -12.384 0.50 13.97 79 ILE A C 1
ATOM 620 O O A ILE A 1 81 ? 18.218 -18.059 -13.079 0.50 14.32 79 ILE A O 1
ATOM 621 O O B ILE A 1 81 ? 18.129 -18.095 -12.985 0.50 14.57 79 ILE A O 1
ATOM 630 N N . THR A 1 82 ? 19.907 -18.052 -11.591 1.00 13.22 80 THR A N 1
ATOM 631 C CA . THR A 1 82 ? 19.848 -19.507 -11.457 1.00 14.31 80 THR A CA 1
ATOM 632 C C . THR A 1 82 ? 18.757 -19.972 -10.492 1.00 14.89 80 THR A C 1
ATOM 633 O O . THR A 1 82 ? 18.448 -21.168 -10.465 1.00 15.97 80 THR A O 1
ATOM 637 N N . ASN A 1 83 ? 18.150 -19.060 -9.732 1.00 14.63 81 ASN A N 1
ATOM 638 C CA . ASN A 1 83 ? 17.125 -19.433 -8.755 1.00 13.49 81 ASN A CA 1
ATOM 639 C C . ASN A 1 83 ? 16.140 -18.275 -8.728 1.00 14.23 81 ASN A C 1
ATOM 640 O O . ASN A 1 83 ? 16.494 -17.170 -8.292 1.00 16.13 81 ASN A O 1
ATOM 645 N N . ILE A 1 84 ? 14.942 -18.517 -9.233 1.00 13.80 82 ILE A N 1
ATOM 646 C CA . ILE A 1 84 ? 13.899 -17.479 -9.314 1.00 13.69 82 ILE A CA 1
ATOM 647 C C . ILE A 1 84 ? 13.591 -16.905 -7.942 1.00 14.87 82 ILE A C 1
ATOM 648 O O . ILE A 1 84 ? 13.154 -15.754 -7.834 1.00 16.94 82 ILE A O 1
ATOM 653 N N . ASN A 1 85 ? 13.821 -17.674 -6.879 1.00 17.43 83 ASN A N 1
ATOM 654 C CA . ASN A 1 85 ? 13.578 -17.151 -5.537 1.00 14.81 83 ASN A CA 1
ATOM 655 C C . ASN A 1 85 ? 14.605 -16.121 -5.100 1.00 17.05 83 ASN A C 1
ATOM 656 O O . ASN A 1 85 ? 14.420 -15.503 -4.043 1.00 18.53 83 ASN A O 1
ATOM 661 N N . ASN A 1 86 ? 15.660 -15.903 -5.897 1.00 15.08 84 ASN A N 1
ATOM 662 C CA . ASN A 1 86 ? 16.621 -14.845 -5.622 1.00 18.03 84 ASN A CA 1
ATOM 663 C C . ASN A 1 86 ? 16.182 -13.525 -6.246 1.00 14.36 84 ASN A C 1
ATOM 664 O O . ASN A 1 86 ? 16.886 -12.514 -6.097 1.00 15.83 84 ASN A O 1
ATOM 669 N N . SER A 1 87 ? 15.042 -13.519 -6.947 1.00 15.13 85 SER A N 1
ATOM 670 C CA . SER A 1 87 ? 14.617 -12.325 -7.693 1.00 14.58 85 SER A CA 1
ATOM 671 C C . SER A 1 87 ? 14.465 -11.121 -6.784 1.00 15.13 85 SER A C 1
ATOM 672 O O . SER A 1 87 ? 14.862 -10.013 -7.161 1.00 17.10 85 SER A O 1
ATOM 675 N N . SER A 1 88 ? 13.891 -11.308 -5.596 1.00 16.26 86 SER A N 1
ATOM 676 C CA . SER A 1 88 ? 13.663 -10.137 -4.748 1.00 16.66 86 SER A CA 1
ATOM 677 C C . SER A 1 88 ? 14.971 -9.515 -4.282 1.00 16.18 86 SER A C 1
ATOM 678 O O . SER A 1 88 ? 15.118 -8.282 -4.282 1.00 17.35 86 SER A O 1
ATOM 681 N N . GLN A 1 89 ? 15.940 -10.346 -3.884 1.00 15.75 87 GLN A N 1
ATOM 682 C CA . GLN A 1 89 ? 17.218 -9.796 -3.453 1.00 15.73 87 GLN A CA 1
ATOM 683 C C . GLN A 1 89 ? 17.934 -9.098 -4.600 1.00 14.58 87 GLN A C 1
ATOM 684 O O . GLN A 1 89 ? 18.584 -8.070 -4.389 1.00 17.71 87 GLN A O 1
ATOM 690 N N . VAL A 1 90 ? 17.826 -9.640 -5.823 1.00 13.70 88 VAL A N 1
ATOM 691 C CA . VAL A 1 90 ? 18.385 -8.934 -6.975 1.00 14.31 88 VAL A CA 1
ATOM 692 C C . VAL A 1 90 ? 17.679 -7.607 -7.161 1.00 15.48 88 VAL A C 1
ATOM 693 O O . VAL A 1 90 ? 18.330 -6.570 -7.336 1.00 15.82 88 VAL A O 1
ATOM 697 N N . ASN A 1 91 ? 16.339 -7.637 -7.178 1.00 15.97 89 ASN A N 1
ATOM 698 C CA . ASN A 1 91 ? 15.539 -6.420 -7.395 1.00 14.24 89 ASN A CA 1
ATOM 699 C C . ASN A 1 91 ? 15.873 -5.341 -6.378 1.00 16.32 89 ASN A C 1
ATOM 700 O O . ASN A 1 91 ? 15.909 -4.147 -6.717 1.00 14.93 89 ASN A O 1
ATOM 705 N N . ASP A 1 92 ? 16.060 -5.738 -5.111 1.00 15.00 90 ASP A N 1
ATOM 706 C CA . ASP A 1 92 ? 16.283 -4.745 -4.057 1.00 14.50 90 ASP A CA 1
ATOM 707 C C . ASP A 1 92 ? 17.522 -3.910 -4.358 1.00 15.90 90 ASP A C 1
ATOM 708 O O . ASP A 1 92 ? 17.538 -2.694 -4.095 1.00 17.20 90 ASP A O 1
ATOM 713 N N . ILE A 1 93 ? 18.565 -4.535 -4.908 1.00 14.70 91 ILE A N 1
ATOM 714 C CA . ILE A 1 93 ? 19.809 -3.821 -5.224 1.00 14.00 91 ILE A CA 1
ATOM 715 C C . ILE A 1 93 ? 19.757 -3.158 -6.601 1.00 14.79 91 ILE A C 1
ATOM 716 O O . ILE A 1 93 ? 20.293 -2.062 -6.816 1.00 16.85 91 ILE A O 1
ATOM 721 N N . TYR A 1 94 ? 19.189 -3.865 -7.572 1.00 15.64 92 TYR A N 1
ATOM 722 C CA . TYR A 1 94 ? 19.003 -3.297 -8.897 1.00 13.82 92 TYR A CA 1
ATOM 723 C C . TYR A 1 94 ? 18.240 -1.984 -8.830 1.00 15.39 92 TYR A C 1
ATOM 724 O O . TYR A 1 94 ? 18.572 -1.017 -9.530 1.00 16.45 92 TYR A O 1
ATOM 733 N N . ALA A 1 95 ? 17.221 -1.921 -7.972 1.00 14.07 93 ALA A N 1
ATOM 734 C CA . ALA A 1 95 ? 16.457 -0.688 -7.817 1.00 14.23 93 ALA A CA 1
ATOM 735 C C . ALA A 1 95 ? 17.334 0.445 -7.310 1.00 15.53 93 ALA A C 1
ATOM 736 O O . ALA A 1 95 ? 17.186 1.583 -7.752 1.00 17.97 93 ALA A O 1
ATOM 738 N N . ASP A 1 96 ? 18.218 0.153 -6.349 1.00 16.18 94 ASP A N 1
ATOM 739 C CA . ASP A 1 96 ? 19.138 1.154 -5.827 1.00 17.41 94 ASP A CA 1
ATOM 740 C C . ASP A 1 96 ? 19.951 1.755 -6.957 1.00 15.41 94 ASP A C 1
ATOM 741 O O . ASP A 1 96 ? 20.121 2.981 -7.041 1.00 17.88 94 ASP A O 1
ATOM 746 N N . TYR A 1 97 ? 20.476 0.895 -7.822 1.00 14.81 95 TYR A N 1
ATOM 747 C CA . TYR A 1 97 ? 21.323 1.348 -8.924 1.00 16.56 95 TYR A CA 1
ATOM 748 C C . TYR A 1 97 ? 20.550 2.258 -9.860 1.00 17.05 95 TYR A C 1
ATOM 749 O O . TYR A 1 97 ? 21.073 3.283 -10.334 1.00 18.08 95 TYR A O 1
ATOM 758 N N . PHE A 1 98 ? 19.286 1.917 -10.128 1.00 14.24 96 PHE A N 1
ATOM 759 C CA . PHE A 1 98 ? 18.509 2.682 -11.099 1.00 18.22 96 PHE A CA 1
ATOM 760 C C . PHE A 1 98 ? 17.650 3.780 -10.474 1.00 18.34 96 PHE A C 1
ATOM 761 O O . PHE A 1 98 ? 16.933 4.470 -11.204 1.00 18.77 96 PHE A O 1
ATOM 769 N N . LYS A 1 99 ? 17.735 3.998 -9.162 1.00 18.67 97 LYS A N 1
ATOM 770 C CA . LYS A 1 99 ? 16.879 4.994 -8.520 1.00 17.26 97 LYS A CA 1
ATOM 771 C C . LYS A 1 99 ? 17.034 6.363 -9.186 1.00 18.95 97 LYS A C 1
ATOM 772 O O . LYS A 1 99 ? 18.150 6.787 -9.519 1.00 21.07 97 LYS A O 1
ATOM 778 N N . GLY A 1 100 ? 15.904 7.019 -9.423 1.00 21.01 98 GLY A N 1
ATOM 779 C CA . GLY A 1 100 ? 15.889 8.349 -10.009 1.00 21.54 98 GLY A CA 1
ATOM 780 C C . GLY A 1 100 ? 15.927 8.376 -11.518 1.00 25.08 98 GLY A C 1
ATOM 781 O O . GLY A 1 100 ? 15.841 9.462 -12.103 1.00 34.50 98 GLY A O 1
ATOM 782 N N . THR A 1 101 ? 16.079 7.233 -12.166 1.00 17.21 99 THR A N 1
ATOM 783 C CA . THR A 1 101 ? 16.004 7.137 -13.615 1.00 16.41 99 THR A CA 1
ATOM 784 C C . THR A 1 101 ? 14.661 6.557 -13.996 1.00 19.87 99 THR A C 1
ATOM 785 O O . THR A 1 101 ? 13.961 5.984 -13.157 1.00 20.11 99 THR A O 1
ATOM 789 N N . ILE A 1 102 ? 14.308 6.713 -15.280 1.00 19.43 100 ILE A N 1
ATOM 790 C CA . ILE A 1 102 ? 13.183 5.977 -15.852 1.00 20.68 100 ILE A CA 1
ATOM 791 C C . ILE A 1 102 ? 13.592 4.512 -15.991 1.00 17.52 100 ILE A C 1
ATOM 792 O O . ILE A 1 102 ? 14.535 4.173 -16.721 1.00 18.82 100 ILE A O 1
ATOM 797 N N . PHE A 1 103 ? 12.913 3.628 -15.255 1.00 16.48 101 PHE A N 1
ATOM 798 C CA . PHE A 1 103 ? 13.436 2.272 -15.148 1.00 15.62 101 PHE A CA 1
ATOM 799 C C . PHE A 1 103 ? 13.415 1.615 -16.515 1.00 15.84 101 PHE A C 1
ATOM 800 O O . PHE A 1 103 ? 12.428 1.736 -17.253 1.00 17.39 101 PHE A O 1
ATOM 808 N N . PRO A 1 104 ? 14.446 0.859 -16.861 1.00 17.83 102 PRO A N 1
ATOM 809 C CA . PRO A 1 104 ? 14.432 0.171 -18.153 1.00 16.12 102 PRO A CA 1
ATOM 810 C C . PRO A 1 104 ? 13.290 -0.835 -18.236 1.00 14.10 102 PRO A C 1
ATOM 811 O O . PRO A 1 104 ? 12.809 -1.364 -17.225 1.00 16.38 102 PRO A O 1
ATOM 815 N N . ALA A 1 105 ? 12.886 -1.136 -19.470 1.00 15.25 103 ALA A N 1
ATOM 816 C CA . ALA A 1 105 ? 12.124 -2.370 -19.705 1.00 15.98 103 ALA A CA 1
ATOM 817 C C . ALA A 1 105 ? 12.988 -3.581 -19.319 1.00 17.99 103 ALA A C 1
ATOM 818 O O . ALA A 1 105 ? 14.210 -3.491 -19.235 1.00 15.71 103 ALA A O 1
ATOM 820 N N . ARG A 1 106 ? 12.342 -4.730 -19.066 1.00 14.10 104 ARG A N 1
ATOM 821 C CA . ARG A 1 106 ? 13.100 -5.822 -18.435 1.00 15.01 104 ARG A CA 1
ATOM 822 C C . ARG A 1 106 ? 12.413 -7.149 -18.679 1.00 14.96 104 ARG A C 1
ATOM 823 O O . ARG A 1 106 ? 11.198 -7.204 -18.831 1.00 14.75 104 ARG A O 1
ATOM 831 N N . SER A 1 107 ? 13.211 -8.209 -18.782 1.00 15.14 105 SER A N 1
ATOM 832 C CA . SER A 1 107 ? 12.712 -9.575 -18.601 1.00 14.07 105 SER A CA 1
ATOM 833 C C . SER A 1 107 ? 13.596 -10.283 -17.588 1.00 14.89 105 SER A C 1
ATOM 834 O O . SER A 1 107 ? 14.802 -10.051 -17.557 1.00 15.51 105 SER A O 1
ATOM 837 N N . THR A 1 108 ? 13.008 -11.230 -16.845 1.00 15.35 106 THR A N 1
ATOM 838 C CA . THR A 1 108 ? 13.705 -12.024 -15.837 1.00 14.51 106 THR A CA 1
ATOM 839 C C . THR A 1 108 ? 13.322 -13.469 -16.076 1.00 16.45 106 THR A C 1
ATOM 840 O O . THR A 1 108 ? 12.128 -13.782 -16.166 1.00 18.60 106 THR A O 1
ATOM 844 N N . VAL A 1 109 ? 14.315 -14.348 -16.164 1.00 13.59 107 VAL A N 1
ATOM 845 C CA . VAL A 1 109 ? 14.050 -15.780 -16.341 1.00 12.70 107 VAL A CA 1
ATOM 846 C C . VAL A 1 109 ? 15.017 -16.584 -15.487 1.00 14.45 107 VAL A C 1
ATOM 847 O O . VAL A 1 109 ? 16.137 -16.146 -15.218 1.00 15.44 107 VAL A O 1
ATOM 851 N N . GLU A 1 110 ? 14.589 -17.780 -15.061 1.00 13.79 108 GLU A N 1
ATOM 852 C CA . GLU A 1 110 ? 15.488 -18.692 -14.362 1.00 12.44 108 GLU A CA 1
ATOM 853 C C . GLU A 1 110 ? 16.215 -19.586 -15.361 1.00 15.22 108 GLU A C 1
ATOM 854 O O . GLU A 1 110 ? 15.588 -20.361 -16.085 1.00 17.70 108 GLU A O 1
ATOM 860 N N . VAL A 1 111 ? 17.519 -19.485 -15.387 1.00 14.55 109 VAL A N 1
ATOM 861 C CA . VAL A 1 111 ? 18.365 -20.336 -16.224 1.00 14.83 109 VAL A CA 1
ATOM 862 C C . VAL A 1 111 ? 18.916 -21.483 -15.381 1.00 18.82 109 VAL A C 1
ATOM 863 O O . VAL A 1 111 ? 18.890 -21.463 -14.138 1.00 16.41 109 VAL A O 1
ATOM 867 N N A SER A 1 112 ? 19.469 -22.489 -16.061 0.43 13.66 110 SER A N 1
ATOM 868 N N B SER A 1 112 ? 19.419 -22.519 -16.049 0.57 14.70 110 SER A N 1
ATOM 869 C CA A SER A 1 112 ? 19.939 -23.679 -15.365 0.43 16.81 110 SER A CA 1
ATOM 870 C CA B SER A 1 112 ? 19.906 -23.606 -15.211 0.57 12.14 110 SER A CA 1
ATOM 871 C C A SER A 1 112 ? 21.398 -23.592 -14.942 0.43 16.97 110 SER A C 1
ATOM 872 C C B SER A 1 112 ? 21.342 -23.363 -14.750 0.57 12.29 110 SER A C 1
ATOM 873 O O A SER A 1 112 ? 21.839 -24.375 -14.077 0.43 16.05 110 SER A O 1
ATOM 874 O O B SER A 1 112 ? 21.691 -23.722 -13.612 0.57 18.17 110 SER A O 1
ATOM 879 N N . ALA A 1 113 ? 22.166 -22.703 -15.568 1.00 14.69 111 ALA A N 1
ATOM 880 C CA . ALA A 1 113 ? 23.550 -22.461 -15.193 1.00 14.10 111 ALA A CA 1
ATOM 881 C C . ALA A 1 113 ? 24.050 -21.229 -15.937 1.00 16.61 111 ALA A C 1
ATOM 882 O O . ALA A 1 113 ? 23.529 -20.856 -16.996 1.00 15.66 111 ALA A O 1
ATOM 884 N N . LEU A 1 114 ? 25.104 -20.633 -15.393 1.00 15.02 112 LEU A N 1
ATOM 885 C CA . LEU A 1 114 ? 25.731 -19.442 -15.948 1.00 13.97 112 LEU A CA 1
ATOM 886 C C . LEU A 1 114 ? 27.236 -19.648 -16.003 1.00 16.46 112 LEU A C 1
ATOM 887 O O . LEU A 1 114 ? 27.796 -20.468 -15.256 1.00 17.29 112 LEU A O 1
ATOM 892 N N . PRO A 1 115 ? 27.932 -18.867 -16.825 1.00 16.28 113 PRO A N 1
ATOM 893 C CA . PRO A 1 115 ? 29.396 -18.957 -16.852 1.00 17.48 113 PRO A CA 1
ATOM 894 C C . PRO A 1 115 ? 29.984 -18.802 -15.456 1.00 20.53 113 PRO A C 1
ATOM 895 O O . PRO A 1 115 ? 29.520 -17.980 -14.656 1.00 16.77 113 PRO A O 1
ATOM 899 N N . LYS A 1 116 ? 31.013 -19.599 -15.183 1.00 18.78 114 LYS A N 1
ATOM 900 C CA . LYS A 1 116 ? 31.781 -19.595 -13.929 1.00 21.98 114 LYS A CA 1
ATOM 901 C C . LYS A 1 116 ? 30.953 -19.923 -12.703 1.00 22.48 114 LYS A C 1
ATOM 902 O O . LYS A 1 116 ? 31.425 -19.758 -11.560 1.00 23.06 114 LYS A O 1
ATOM 908 N N . GLY A 1 117 ? 29.755 -20.479 -12.881 1.00 16.05 115 GLY A N 1
ATOM 909 C CA . GLY A 1 117 ? 28.925 -20.828 -11.753 1.00 15.87 115 GLY A CA 1
ATOM 910 C C . GLY A 1 117 ? 28.257 -19.641 -11.129 1.00 15.03 115 GLY A C 1
ATOM 911 O O . GLY A 1 117 ? 27.808 -19.741 -9.982 1.00 19.26 115 GLY A O 1
ATOM 912 N N . ALA A 1 118 ? 28.165 -18.538 -11.861 1.00 13.66 116 ALA A N 1
ATOM 913 C CA . ALA A 1 118 ? 27.509 -17.322 -11.346 1.00 14.39 116 ALA A CA 1
ATOM 914 C C . ALA A 1 118 ? 26.040 -17.570 -10.986 1.00 16.18 116 ALA A C 1
ATOM 915 O O . ALA A 1 118 ? 25.356 -18.427 -11.566 1.00 16.19 116 ALA A O 1
ATOM 917 N N . LEU A 1 119 ? 25.531 -16.773 -10.049 1.00 14.16 117 LEU A N 1
ATOM 918 C CA . LEU A 1 119 ? 24.105 -16.833 -9.689 1.00 12.64 117 LEU A CA 1
ATOM 919 C C . LEU A 1 119 ? 23.231 -15.920 -10.538 1.00 14.27 117 LEU A C 1
ATOM 920 O O . LEU A 1 119 ? 21.977 -16.042 -10.524 1.00 15.08 117 LEU A O 1
ATOM 925 N N . VAL A 1 120 ? 23.844 -14.934 -11.183 1.00 14.91 118 VAL A N 1
ATOM 926 C CA . VAL A 1 120 ? 23.084 -13.923 -11.897 1.00 13.36 118 VAL A CA 1
ATOM 927 C C . VAL A 1 120 ? 23.971 -13.396 -13.012 1.00 13.86 118 VAL A C 1
ATOM 928 O O . VAL A 1 120 ? 25.189 -13.272 -12.844 1.00 16.02 118 VAL A O 1
ATOM 932 N N . GLU A 1 121 ? 23.339 -13.038 -14.141 1.00 14.58 119 GLU A N 1
ATOM 933 C CA . GLU A 1 121 ? 23.977 -12.383 -15.282 1.00 13.06 119 GLU A CA 1
ATOM 934 C C . GLU A 1 121 ? 23.014 -11.338 -15.798 1.00 16.17 119 GLU A C 1
ATOM 935 O O . GLU A 1 121 ? 21.828 -11.641 -15.954 1.00 17.74 119 GLU A O 1
ATOM 941 N N . ILE A 1 122 ? 23.476 -10.103 -16.011 1.00 12.87 120 ILE A N 1
ATOM 942 C CA . ILE A 1 122 ? 22.550 -9.066 -16.477 1.00 14.45 120 ILE A CA 1
ATOM 943 C C . ILE A 1 122 ? 23.086 -8.486 -17.773 1.00 13.87 120 ILE A C 1
ATOM 944 O O . ILE A 1 122 ? 24.245 -8.048 -17.841 1.00 15.41 120 ILE A O 1
ATOM 949 N N . GLU A 1 123 ? 22.217 -8.453 -18.789 1.00 15.05 121 GLU A N 1
ATOM 950 C CA . GLU A 1 123 ? 22.509 -7.916 -20.109 1.00 14.43 121 GLU A CA 1
ATOM 951 C C . GLU A 1 123 ? 21.722 -6.630 -20.300 1.00 15.88 121 GLU A C 1
ATOM 952 O O . GLU A 1 123 ? 20.546 -6.567 -19.925 1.00 16.72 121 GLU A O 1
ATOM 958 N N . VAL A 1 124 ? 22.358 -5.594 -20.864 1.00 12.79 122 VAL A N 1
ATOM 959 C CA . VAL A 1 124 ? 21.696 -4.315 -21.072 1.00 14.87 122 VAL A CA 1
ATOM 960 C C . VAL A 1 124 ? 21.926 -3.786 -22.478 1.00 13.97 122 VAL A C 1
ATOM 961 O O . VAL A 1 124 ? 22.913 -4.121 -23.156 1.00 15.36 122 VAL A O 1
ATOM 965 N N A ILE A 1 125 ? 20.999 -2.916 -22.883 0.34 13.88 123 ILE A N 1
ATOM 966 N N B ILE A 1 125 ? 20.971 -2.987 -22.948 0.66 13.83 123 ILE A N 1
ATOM 967 C CA A ILE A 1 125 ? 21.059 -2.129 -24.107 0.34 15.51 123 ILE A CA 1
ATOM 968 C CA B ILE A 1 125 ? 21.196 -2.113 -24.091 0.66 16.79 123 ILE A CA 1
ATOM 969 C C A ILE A 1 125 ? 20.807 -0.675 -23.727 0.34 16.14 123 ILE A C 1
ATOM 970 C C B ILE A 1 125 ? 20.907 -0.695 -23.644 0.66 16.74 123 ILE A C 1
ATOM 971 O O A ILE A 1 125 ? 19.859 -0.387 -22.987 0.34 16.55 123 ILE A O 1
ATOM 972 O O B ILE A 1 125 ? 20.050 -0.447 -22.789 0.66 15.61 123 ILE A O 1
ATOM 981 N N . ALA A 1 126 ? 21.653 0.245 -24.216 1.00 14.68 124 ALA A N 1
ATOM 982 C CA . ALA A 1 126 ? 21.540 1.636 -23.817 1.00 14.80 124 ALA A CA 1
ATOM 983 C C . ALA A 1 126 ? 21.544 2.532 -25.040 1.00 22.40 124 ALA A C 1
ATOM 984 O O . ALA A 1 126 ? 22.123 2.204 -26.067 1.00 20.89 124 ALA A O 1
ATOM 986 N N A GLY A 1 127 ? 21.066 3.760 -24.869 0.53 22.33 125 GLY A N 1
ATOM 987 N N B GLY A 1 127 ? 20.684 3.539 -24.959 0.47 16.47 125 GLY A N 1
ATOM 988 C CA A GLY A 1 127 ? 21.429 4.809 -25.810 0.53 20.49 125 GLY A CA 1
ATOM 989 C CA B GLY A 1 127 ? 20.413 4.410 -26.065 0.47 23.05 125 GLY A CA 1
ATOM 990 C C A GLY A 1 127 ? 22.854 5.291 -25.594 0.53 23.23 125 GLY A C 1
ATOM 991 C C B GLY A 1 127 ? 21.275 5.642 -25.988 0.47 23.56 125 GLY A C 1
ATOM 992 O O A GLY A 1 127 ? 23.360 5.325 -24.474 0.53 18.17 125 GLY A O 1
ATOM 993 O O B GLY A 1 127 ? 21.113 6.464 -25.079 0.47 20.72 125 GLY A O 1
ATOM 994 N N A VAL A 1 128 ? 23.516 5.663 -26.688 0.53 27.10 126 VAL A N 1
ATOM 995 N N B VAL A 1 128 ? 22.147 5.762 -26.996 0.47 26.98 126 VAL A N 1
ATOM 996 C CA A VAL A 1 128 ? 24.874 6.183 -26.589 0.53 33.67 126 VAL A CA 1
ATOM 997 C CA B VAL A 1 128 ? 23.259 6.714 -27.233 0.47 35.35 126 VAL A CA 1
ATOM 998 C C A VAL A 1 128 ? 24.845 7.613 -26.081 0.53 34.55 126 VAL A C 1
ATOM 999 C C B VAL A 1 128 ? 24.491 6.315 -26.435 0.47 32.46 126 VAL A C 1
ATOM 1000 O O A VAL A 1 128 ? 25.892 8.209 -25.839 0.53 44.46 126 VAL A O 1
ATOM 1001 O O B VAL A 1 128 ? 25.587 6.240 -26.994 0.47 36.93 126 VAL A O 1
ATOM 1008 N N . ALA B 1 3 ? 7.598 -0.930 -43.478 1.00 48.26 1 ALA B N 1
ATOM 1009 C CA . ALA B 1 3 ? 9.038 -0.855 -43.628 1.00 48.56 1 ALA B CA 1
ATOM 1010 C C . ALA B 1 3 ? 9.681 -2.179 -43.227 1.00 38.85 1 ALA B C 1
ATOM 1011 O O . ALA B 1 3 ? 10.750 -2.534 -43.726 1.00 44.51 1 ALA B O 1
ATOM 1013 N N . LYS B 1 4 ? 9.052 -2.929 -42.327 1.00 29.46 2 LYS B N 1
ATOM 1014 C CA . LYS B 1 4 ? 9.680 -4.191 -41.943 1.00 27.97 2 LYS B CA 1
ATOM 1015 C C . LYS B 1 4 ? 9.616 -5.158 -43.125 1.00 25.25 2 LYS B C 1
ATOM 1016 O O . LYS B 1 4 ? 8.641 -5.181 -43.894 1.00 26.20 2 LYS B O 1
ATOM 1022 N N . SER B 1 5 ? 10.703 -5.886 -43.347 1.00 21.14 3 SER B N 1
ATOM 1023 C CA . SER B 1 5 ? 10.750 -6.788 -44.488 1.00 22.29 3 SER B CA 1
ATOM 1024 C C . SER B 1 5 ? 11.252 -8.156 -44.061 1.00 23.65 3 SER B C 1
ATOM 1025 O O . SER B 1 5 ? 12.044 -8.274 -43.121 1.00 24.63 3 SER B O 1
ATOM 1028 N N . VAL B 1 6 ? 10.802 -9.201 -44.793 1.00 21.68 4 VAL B N 1
ATOM 1029 C CA . VAL B 1 6 ? 11.113 -10.590 -44.461 1.00 21.42 4 VAL B CA 1
ATOM 1030 C C . VAL B 1 6 ? 12.363 -11.056 -45.185 1.00 25.57 4 VAL B C 1
ATOM 1031 O O . VAL B 1 6 ? 12.572 -10.743 -46.364 1.00 25.58 4 VAL B O 1
ATOM 1035 N N . ILE B 1 7 ? 13.149 -11.874 -44.510 1.00 19.70 5 ILE B N 1
ATOM 1036 C CA . ILE B 1 7 ? 14.226 -12.626 -45.144 1.00 19.22 5 ILE B CA 1
ATOM 1037 C C . ILE B 1 7 ? 13.780 -14.064 -45.272 1.00 19.27 5 ILE B C 1
ATOM 1038 O O . ILE B 1 7 ? 13.328 -14.664 -44.285 1.00 20.20 5 ILE B O 1
ATOM 1043 N N . GLU B 1 8 ? 13.934 -14.637 -46.465 1.00 17.65 6 GLU B N 1
ATOM 1044 C CA . GLU B 1 8 ? 13.547 -16.031 -46.683 1.00 19.67 6 GLU B CA 1
ATOM 1045 C C . GLU B 1 8 ? 14.580 -16.682 -47.595 1.00 20.00 6 GLU B C 1
ATOM 1046 O O . GLU B 1 8 ? 14.862 -16.170 -48.690 1.00 21.09 6 GLU B O 1
ATOM 1052 N N . THR B 1 9 ? 15.175 -17.776 -47.140 1.00 19.55 7 THR B N 1
ATOM 1053 C CA . THR B 1 9 ? 16.131 -18.491 -47.976 1.00 20.05 7 THR B CA 1
ATOM 1054 C C . THR B 1 9 ? 15.971 -19.985 -47.765 1.00 20.84 7 THR B C 1
ATOM 1055 O O . THR B 1 9 ? 15.838 -20.457 -46.628 1.00 18.59 7 THR B O 1
ATOM 1059 N N . LYS B 1 10 ? 15.990 -20.734 -48.867 1.00 23.32 8 LYS B N 1
ATOM 1060 C CA . LYS B 1 10 ? 15.929 -22.185 -48.741 1.00 23.81 8 LYS B CA 1
ATOM 1061 C C . LYS B 1 10 ? 17.188 -22.793 -48.146 1.00 24.80 8 LYS B C 1
ATOM 1062 O O . LYS B 1 10 ? 17.160 -23.995 -47.825 1.00 22.58 8 LYS B O 1
ATOM 1068 N N . ASN B 1 11 ? 18.260 -22.012 -47.970 1.00 23.48 9 ASN B N 1
ATOM 1069 C CA . ASN B 1 11 ? 19.476 -22.506 -47.339 1.00 19.15 9 ASN B CA 1
ATOM 1070 C C . ASN B 1 11 ? 19.514 -22.297 -45.841 1.00 20.83 9 ASN B C 1
ATOM 1071 O O . ASN B 1 11 ? 20.541 -22.583 -45.208 1.00 23.80 9 ASN B O 1
ATOM 1076 N N . ALA B 1 12 ? 18.403 -21.875 -45.235 1.00 18.26 10 ALA B N 1
ATOM 1077 C CA . ALA B 1 12 ? 18.241 -21.940 -43.788 1.00 18.74 10 ALA B CA 1
ATOM 1078 C C . ALA B 1 12 ? 16.967 -22.728 -43.492 1.00 18.66 10 ALA B C 1
ATOM 1079 O O . ALA B 1 12 ? 16.119 -22.897 -44.376 1.00 19.49 10 ALA B O 1
ATOM 1081 N N . PRO B 1 13 ? 16.802 -23.243 -42.275 1.00 18.50 11 PRO B N 1
ATOM 1082 C CA . PRO B 1 13 ? 15.646 -24.112 -41.996 1.00 17.05 11 PRO B CA 1
ATOM 1083 C C . PRO B 1 13 ? 14.319 -23.413 -42.290 1.00 18.06 11 PRO B C 1
ATOM 1084 O O . PRO B 1 13 ? 14.136 -22.220 -41.992 1.00 18.83 11 PRO B O 1
ATOM 1088 N N . SER B 1 14 ? 13.446 -24.144 -42.988 1.00 22.86 12 SER B N 1
ATOM 1089 C CA . SER B 1 14 ? 12.128 -23.638 -43.343 1.00 29.29 12 SER B CA 1
ATOM 1090 C C . SER B 1 14 ? 11.408 -23.107 -42.116 1.00 36.63 12 SER B C 1
ATOM 1091 O O . SER B 1 14 ? 11.359 -23.769 -41.079 1.00 36.87 12 SER B O 1
ATOM 1094 N N . ALA B 1 15 ? 10.844 -21.913 -42.241 1.00 44.82 13 ALA B N 1
ATOM 1095 C CA . ALA B 1 15 ? 10.100 -21.297 -41.143 1.00 53.24 13 ALA B CA 1
ATOM 1096 C C . ALA B 1 15 ? 8.714 -21.924 -41.101 1.00 61.26 13 ALA B C 1
ATOM 1097 O O . ALA B 1 15 ? 7.744 -21.387 -41.643 1.00 69.67 13 ALA B O 1
ATOM 1099 N N . ILE B 1 16 ? 8.622 -23.076 -40.443 1.00 54.41 14 ILE B N 1
ATOM 1100 C CA . ILE B 1 16 ? 7.346 -23.755 -40.245 1.00 62.06 14 ILE B CA 1
ATOM 1101 C C . ILE B 1 16 ? 6.515 -22.944 -39.251 1.00 56.98 14 ILE B C 1
ATOM 1102 O O . ILE B 1 16 ? 6.876 -22.812 -38.078 1.00 55.19 14 ILE B O 1
ATOM 1107 N N . GLY B 1 17 ? 5.404 -22.399 -39.712 1.00 40.69 15 GLY B N 1
ATOM 1108 C CA . GLY B 1 17 ? 4.500 -21.758 -38.801 1.00 38.09 15 GLY B CA 1
ATOM 1109 C C . GLY B 1 17 ? 4.728 -20.266 -38.682 1.00 34.11 15 GLY B C 1
ATOM 1110 O O . GLY B 1 17 ? 5.223 -19.600 -39.600 1.00 32.27 15 GLY B O 1
ATOM 1111 N N . PRO B 1 18 ? 4.374 -19.722 -37.535 1.00 30.33 16 PRO B N 1
ATOM 1112 C CA . PRO B 1 18 ? 4.235 -18.270 -37.403 1.00 26.72 16 PRO B CA 1
ATOM 1113 C C . PRO B 1 18 ? 5.558 -17.582 -37.071 1.00 24.64 16 PRO B C 1
ATOM 1114 O O . PRO B 1 18 ? 5.700 -16.931 -36.044 1.00 26.69 16 PRO B O 1
ATOM 1118 N N . TYR B 1 19 ? 6.530 -17.680 -37.967 1.00 22.83 17 TYR B N 1
ATOM 1119 C CA . TYR B 1 19 ? 7.733 -16.900 -37.727 1.00 25.03 17 TYR B CA 1
ATOM 1120 C C . TYR B 1 19 ? 8.430 -16.709 -39.052 1.00 23.84 17 TYR B C 1
ATOM 1121 O O . TYR B 1 19 ? 8.118 -17.379 -40.037 1.00 25.51 17 TYR B O 1
ATOM 1130 N N . SER B 1 20 ? 9.301 -15.712 -39.081 1.00 19.41 18 SER B N 1
ATOM 1131 C CA . SER B 1 20 ? 10.148 -15.431 -40.217 1.00 17.11 18 SER B CA 1
ATOM 1132 C C . SER B 1 20 ? 11.589 -15.778 -39.852 1.00 20.12 18 SER B C 1
ATOM 1133 O O . SER B 1 20 ? 12.006 -15.592 -38.704 1.00 18.78 18 SER B O 1
ATOM 1136 N N . GLN B 1 21 ? 12.363 -16.252 -40.832 1.00 15.92 19 GLN B N 1
ATOM 1137 C CA . GLN B 1 21 ? 13.792 -16.505 -40.562 1.00 14.90 19 GLN B CA 1
ATOM 1138 C C . GLN B 1 21 ? 14.497 -15.270 -40.018 1.00 18.10 19 GLN B C 1
ATOM 1139 O O . GLN B 1 21 ? 15.354 -15.381 -39.121 1.00 18.43 19 GLN B O 1
ATOM 1145 N N . ALA B 1 22 ? 14.174 -14.089 -40.560 1.00 15.95 20 ALA B N 1
ATOM 1146 C CA . ALA B 1 22 ? 14.681 -12.838 -40.016 1.00 16.33 20 ALA B CA 1
ATOM 1147 C C . ALA B 1 22 ? 13.785 -11.700 -40.486 1.00 18.51 20 ALA B C 1
ATOM 1148 O O . ALA B 1 22 ? 13.080 -11.813 -41.488 1.00 18.29 20 ALA B O 1
ATOM 1150 N N . ILE B 1 23 ? 13.827 -10.600 -39.748 1.00 17.19 21 ILE B N 1
ATOM 1151 C CA . ILE B 1 23 ? 13.114 -9.386 -40.125 1.00 17.63 21 ILE B CA 1
ATOM 1152 C C . ILE B 1 23 ? 14.138 -8.277 -40.189 1.00 19.43 21 ILE B C 1
ATOM 1153 O O . ILE B 1 23 ? 14.946 -8.130 -39.262 1.00 19.64 21 ILE B O 1
ATOM 1158 N N . CYS B 1 24 ? 14.072 -7.459 -41.253 1.00 19.09 22 CYS B N 1
ATOM 1159 C CA . CYS B 1 24 ? 14.845 -6.218 -41.310 1.00 18.80 22 CYS B CA 1
ATOM 1160 C C . CYS B 1 24 ? 13.932 -5.031 -41.052 1.00 18.95 22 CYS B C 1
ATOM 1161 O O . CYS B 1 24 ? 12.835 -4.950 -41.608 1.00 23.63 22 CYS B O 1
ATOM 1164 N N . PHE B 1 25 ? 14.393 -4.117 -40.210 1.00 18.03 23 PHE B N 1
ATOM 1165 C CA . PHE B 1 25 ? 13.645 -2.918 -39.874 1.00 19.51 23 PHE B CA 1
ATOM 1166 C C . PHE B 1 25 ? 14.604 -1.817 -39.453 1.00 20.04 23 PHE B C 1
ATOM 1167 O O . PHE B 1 25 ? 15.462 -2.046 -38.592 1.00 19.39 23 PHE B O 1
ATOM 1175 N N . ASN B 1 26 ? 14.468 -0.644 -40.075 1.00 20.28 24 ASN B N 1
ATOM 1176 C CA . ASN B 1 26 ? 15.239 0.548 -39.703 1.00 23.46 24 ASN B CA 1
ATOM 1177 C C . ASN B 1 26 ? 16.738 0.267 -39.600 1.00 26.52 24 ASN B C 1
ATOM 1178 O O . ASN B 1 26 ? 17.405 0.709 -38.660 1.00 28.16 24 ASN B O 1
ATOM 1183 N N . GLY B 1 27 ? 17.265 -0.489 -40.562 1.00 20.04 25 GLY B N 1
ATOM 1184 C CA . GLY B 1 27 ? 18.696 -0.727 -40.675 1.00 23.44 25 GLY B CA 1
ATOM 1185 C C . GLY B 1 27 ? 19.257 -1.871 -39.854 1.00 19.57 25 GLY B C 1
ATOM 1186 O O . GLY B 1 27 ? 20.491 -2.067 -39.863 1.00 19.58 25 GLY B O 1
ATOM 1187 N N . ILE B 1 28 ? 18.394 -2.634 -39.156 1.00 16.34 26 ILE B N 1
ATOM 1188 C CA . ILE B 1 28 ? 18.801 -3.733 -38.273 1.00 15.60 26 ILE B CA 1
ATOM 1189 C C . ILE B 1 28 ? 18.146 -5.009 -38.772 1.00 19.08 26 ILE B C 1
ATOM 1190 O O . ILE B 1 28 ? 16.957 -5.013 -39.121 1.00 19.71 26 ILE B O 1
ATOM 1195 N N . LEU B 1 29 ? 18.930 -6.090 -38.783 1.00 18.34 27 LEU B N 1
ATOM 1196 C CA . LEU B 1 29 ? 18.460 -7.433 -39.080 1.00 15.12 27 LEU B CA 1
ATOM 1197 C C . LEU B 1 29 ? 18.251 -8.131 -37.751 1.00 16.92 27 LEU B C 1
ATOM 1198 O O . LEU B 1 29 ? 19.211 -8.334 -37.001 1.00 16.79 27 LEU B O 1
ATOM 1203 N N . TYR B 1 30 ? 16.999 -8.510 -37.463 1.00 15.98 28 TYR B N 1
ATOM 1204 C CA . TYR B 1 30 ? 16.672 -9.262 -36.253 1.00 13.91 28 TYR B CA 1
ATOM 1205 C C . TYR B 1 30 ? 16.509 -10.692 -36.729 1.00 16.64 28 TYR B C 1
ATOM 1206 O O . TYR B 1 30 ? 15.518 -11.002 -37.371 1.00 16.83 28 TYR B O 1
ATOM 1215 N N . ALA B 1 31 ? 17.496 -11.555 -36.468 1.00 14.43 29 ALA B N 1
ATOM 1216 C CA . ALA B 1 31 ? 17.396 -12.950 -36.901 1.00 15.09 29 ALA B CA 1
ATOM 1217 C C . ALA B 1 31 ? 16.683 -13.784 -35.853 1.00 16.37 29 ALA B C 1
ATOM 1218 O O . ALA B 1 31 ? 16.899 -13.614 -34.654 1.00 19.05 29 ALA B O 1
ATOM 1220 N N . SER B 1 32 ? 15.858 -14.718 -36.312 1.00 15.31 30 SER B N 1
ATOM 1221 C CA . SER B 1 32 ? 15.391 -15.750 -35.389 1.00 15.80 30 SER B CA 1
ATOM 1222 C C . SER B 1 32 ? 16.558 -16.580 -34.853 1.00 14.38 30 SER B C 1
ATOM 1223 O O . SER B 1 32 ? 17.556 -16.796 -35.548 1.00 15.02 30 SER B O 1
ATOM 1226 N N . GLY B 1 33 ? 16.411 -17.079 -33.623 1.00 14.41 31 GLY B N 1
ATOM 1227 C CA . GLY B 1 33 ? 17.416 -17.999 -33.106 1.00 15.57 31 GLY B CA 1
ATOM 1228 C C . GLY B 1 33 ? 17.490 -19.213 -34.008 1.00 15.88 31 GLY B C 1
ATOM 1229 O O . GLY B 1 33 ? 16.465 -19.739 -34.456 1.00 18.50 31 GLY B O 1
ATOM 1230 N N . GLN B 1 34 ? 18.712 -19.611 -34.341 1.00 14.76 32 GLN B N 1
ATOM 1231 C CA . GLN B 1 34 ? 18.952 -20.751 -35.218 1.00 14.44 32 GLN B CA 1
ATOM 1232 C C . GLN B 1 34 ? 19.316 -21.974 -34.390 1.00 15.28 32 GLN B C 1
ATOM 1233 O O . GLN B 1 34 ? 20.149 -21.885 -33.488 1.00 16.64 32 GLN B O 1
ATOM 1239 N N . ILE B 1 35 ? 18.659 -23.093 -34.682 1.00 14.95 33 ILE B N 1
ATOM 1240 C CA . ILE B 1 35 ? 18.993 -24.398 -34.106 1.00 15.91 33 ILE B CA 1
ATOM 1241 C C . ILE B 1 35 ? 19.610 -25.236 -35.218 1.00 17.12 33 ILE B C 1
ATOM 1242 O O . ILE B 1 35 ? 19.510 -24.855 -36.390 1.00 17.00 33 ILE B O 1
ATOM 1247 N N . PRO B 1 36 ? 20.266 -26.358 -34.906 1.00 16.04 34 PRO B N 1
ATOM 1248 C CA . PRO B 1 36 ? 21.054 -27.090 -35.907 1.00 14.01 34 PRO B CA 1
ATOM 1249 C C . PRO B 1 36 ? 20.212 -28.034 -36.767 1.00 17.16 34 PRO B C 1
ATOM 1250 O O . PRO B 1 36 ? 20.513 -29.226 -36.898 1.00 17.34 34 PRO B O 1
ATOM 1254 N N . ILE B 1 37 ? 19.165 -27.496 -37.373 1.00 14.91 35 ILE B N 1
ATOM 1255 C CA . ILE B 1 37 ? 18.453 -28.238 -38.404 1.00 17.87 35 ILE B CA 1
ATOM 1256 C C . ILE B 1 37 ? 19.276 -28.180 -39.677 1.00 18.05 35 ILE B C 1
ATOM 1257 O O . ILE B 1 37 ? 19.784 -27.119 -40.044 1.00 17.38 35 ILE B O 1
ATOM 1262 N N . ASN B 1 38 ? 19.414 -29.315 -40.372 1.00 18.68 36 ASN B N 1
ATOM 1263 C CA . ASN B 1 38 ? 20.075 -29.295 -41.667 1.00 21.31 36 ASN B CA 1
ATOM 1264 C C . ASN B 1 38 ? 19.013 -28.996 -42.716 1.00 22.83 36 ASN B C 1
ATOM 1265 O O . ASN B 1 38 ? 18.098 -29.815 -42.899 1.00 28.05 36 ASN B O 1
ATOM 1270 N N . PRO B 1 39 ? 19.055 -27.850 -43.407 1.00 20.76 37 PRO B N 1
ATOM 1271 C CA . PRO B 1 39 ? 17.980 -27.565 -44.372 1.00 19.91 37 PRO B CA 1
ATOM 1272 C C . PRO B 1 39 ? 17.936 -28.574 -45.509 1.00 23.32 37 PRO B C 1
ATOM 1273 O O . PRO B 1 39 ? 16.872 -28.769 -46.090 1.00 33.11 37 PRO B O 1
ATOM 1277 N N . ASP B 1 40 ? 19.060 -29.227 -45.817 1.00 31.51 38 ASP B N 1
ATOM 1278 C CA . ASP B 1 40 ? 19.086 -30.236 -46.877 1.00 39.09 38 ASP B CA 1
ATOM 1279 C C . ASP B 1 40 ? 18.204 -31.428 -46.526 1.00 45.09 38 ASP B C 1
ATOM 1280 O O . ASP B 1 40 ? 17.604 -32.037 -47.421 1.00 48.42 38 ASP B O 1
ATOM 1285 N N . THR B 1 41 ? 18.086 -31.756 -45.229 1.00 41.38 39 THR B N 1
ATOM 1286 C CA . THR B 1 41 ? 17.320 -32.909 -44.762 1.00 43.89 39 THR B CA 1
ATOM 1287 C C . THR B 1 41 ? 16.068 -32.546 -43.978 1.00 41.62 39 THR B C 1
ATOM 1288 O O . THR B 1 41 ? 15.185 -33.398 -43.840 1.00 42.03 39 THR B O 1
ATOM 1292 N N . GLY B 1 42 ? 15.977 -31.320 -43.449 1.00 33.60 40 GLY B N 1
ATOM 1293 C CA . GLY B 1 42 ? 14.952 -30.929 -42.505 1.00 24.80 40 GLY B CA 1
ATOM 1294 C C . GLY B 1 42 ? 15.106 -31.510 -41.112 1.00 29.53 40 GLY B C 1
ATOM 1295 O O . GLY B 1 42 ? 14.311 -31.184 -40.228 1.00 28.71 40 GLY B O 1
ATOM 1296 N N . ASP B 1 43 ? 16.126 -32.319 -40.865 1.00 26.95 41 ASP B N 1
ATOM 1297 C CA . ASP B 1 43 ? 16.253 -32.975 -39.574 1.00 25.79 41 ASP B CA 1
ATOM 1298 C C . ASP B 1 43 ? 17.373 -32.338 -38.765 1.00 22.64 41 ASP B C 1
ATOM 1299 O O . ASP B 1 43 ? 18.279 -31.701 -39.312 1.00 20.32 41 ASP B O 1
ATOM 1304 N N . LEU B 1 44 ? 17.286 -32.502 -37.451 1.00 20.81 42 LEU B N 1
ATOM 1305 C CA . LEU B 1 44 ? 18.348 -32.031 -36.574 1.00 18.34 42 LEU B CA 1
ATOM 1306 C C . LEU B 1 44 ? 19.612 -32.862 -36.756 1.00 20.25 42 LEU B C 1
ATOM 1307 O O . LEU B 1 44 ? 19.569 -34.084 -36.914 1.00 21.16 42 LEU B O 1
ATOM 1312 N N . VAL B 1 45 ? 20.745 -32.179 -36.746 1.00 17.61 43 VAL B N 1
ATOM 1313 C CA . VAL B 1 45 ? 22.040 -32.843 -36.711 1.00 16.80 43 VAL B CA 1
ATOM 1314 C C . VAL B 1 45 ? 22.149 -33.688 -35.438 1.00 18.28 43 VAL B C 1
ATOM 1315 O O . VAL B 1 45 ? 21.523 -33.381 -34.421 1.00 20.32 43 VAL B O 1
ATOM 1319 N N . GLU B 1 46 ? 22.986 -34.737 -35.484 1.00 19.64 44 GLU B N 1
ATOM 1320 C CA . GLU B 1 46 ? 23.251 -35.601 -34.323 1.00 20.32 44 GLU B CA 1
ATOM 1321 C C . GLU B 1 46 ? 23.805 -34.798 -33.135 1.00 19.53 44 GLU B C 1
ATOM 1322 O O . GLU B 1 46 ? 24.233 -33.651 -33.274 1.00 18.05 44 GLU B O 1
ATOM 1328 N N . ASN B 1 47 ? 23.802 -35.420 -31.945 1.00 19.40 45 ASN B N 1
ATOM 1329 C CA . ASN B 1 47 ? 24.201 -34.763 -30.683 1.00 18.98 45 ASN B CA 1
ATOM 1330 C C . ASN B 1 47 ? 25.714 -34.617 -30.512 1.00 24.00 45 ASN B C 1
ATOM 1331 O O . ASN B 1 47 ? 26.322 -35.056 -29.527 1.00 25.97 45 ASN B O 1
ATOM 1336 N N . ASP B 1 48 ? 26.316 -33.916 -31.449 1.00 20.15 46 ASP B N 1
ATOM 1337 C CA . ASP B 1 48 ? 27.724 -33.571 -31.413 1.00 19.16 46 ASP B CA 1
ATOM 1338 C C . ASP B 1 48 ? 27.773 -32.049 -31.387 1.00 20.30 46 ASP B C 1
ATOM 1339 O O . ASP B 1 48 ? 27.264 -31.399 -32.303 1.00 19.35 46 ASP B O 1
ATOM 1344 N N . ILE B 1 49 ? 28.280 -31.480 -30.294 1.00 17.88 47 ILE B N 1
ATOM 1345 C CA . ILE B 1 49 ? 28.164 -30.040 -30.123 1.00 16.51 47 ILE B CA 1
ATOM 1346 C C . ILE B 1 49 ? 28.921 -29.327 -31.228 1.00 16.90 47 ILE B C 1
ATOM 1347 O O . ILE B 1 49 ? 28.512 -28.252 -31.688 1.00 17.16 47 ILE B O 1
ATOM 1352 N N A GLU B 1 50 ? 30.020 -29.919 -31.719 0.53 17.79 48 GLU B N 1
ATOM 1353 N N B GLU B 1 50 ? 30.022 -29.928 -31.691 0.47 17.73 48 GLU B N 1
ATOM 1354 C CA A GLU B 1 50 ? 30.754 -29.229 -32.777 0.53 18.26 48 GLU B CA 1
ATOM 1355 C CA B GLU B 1 50 ? 30.796 -29.324 -32.766 0.47 19.07 48 GLU B CA 1
ATOM 1356 C C A GLU B 1 50 ? 29.987 -29.268 -34.095 0.53 19.61 48 GLU B C 1
ATOM 1357 C C B GLU B 1 50 ? 29.990 -29.284 -34.061 0.47 19.49 48 GLU B C 1
ATOM 1358 O O A GLU B 1 50 ? 29.848 -28.237 -34.762 0.53 17.79 48 GLU B O 1
ATOM 1359 O O B GLU B 1 50 ? 29.850 -28.226 -34.686 0.47 17.86 48 GLU B O 1
ATOM 1370 N N . LYS B 1 51 ? 29.439 -30.429 -34.469 1.00 17.34 49 LYS B N 1
ATOM 1371 C CA . LYS B 1 51 ? 28.607 -30.465 -35.670 1.00 18.45 49 LYS B CA 1
ATOM 1372 C C . LYS B 1 51 ? 27.398 -29.557 -35.543 1.00 18.27 49 LYS B C 1
ATOM 1373 O O . LYS B 1 51 ? 27.027 -28.881 -36.506 1.00 17.79 49 LYS B O 1
ATOM 1379 N N . GLN B 1 52 ? 26.761 -29.524 -34.371 1.00 16.01 50 GLN B N 1
ATOM 1380 C CA . GLN B 1 52 ? 25.576 -28.668 -34.228 1.00 13.17 50 GLN B CA 1
ATOM 1381 C C . GLN B 1 52 ? 25.941 -27.206 -34.286 1.00 15.75 50 GLN B C 1
ATOM 1382 O O . GLN B 1 52 ? 25.205 -26.416 -34.887 1.00 14.60 50 GLN B O 1
ATOM 1388 N N . THR B 1 53 ? 27.035 -26.812 -33.625 1.00 14.43 51 THR B N 1
ATOM 1389 C CA . THR B 1 53 ? 27.414 -25.408 -33.682 1.00 13.43 51 THR B CA 1
ATOM 1390 C C . THR B 1 53 ? 27.766 -24.999 -35.109 1.00 17.18 51 THR B C 1
ATOM 1391 O O . THR B 1 53 ? 27.360 -23.929 -35.572 1.00 16.52 51 THR B O 1
ATOM 1395 N N . ARG B 1 54 ? 28.471 -25.864 -35.847 1.00 17.99 52 ARG B N 1
ATOM 1396 C CA . ARG B 1 54 ? 28.777 -25.519 -37.237 1.00 16.14 52 ARG B CA 1
ATOM 1397 C C . ARG B 1 54 ? 27.509 -25.386 -38.076 1.00 17.34 52 ARG B C 1
ATOM 1398 O O . ARG B 1 54 ? 27.407 -24.477 -38.914 1.00 18.26 52 ARG B O 1
ATOM 1406 N N . GLN B 1 55 ? 26.516 -26.255 -37.849 1.00 16.33 53 GLN B N 1
ATOM 1407 C CA . GLN B 1 55 ? 25.275 -26.154 -38.611 1.00 16.68 53 GLN B CA 1
ATOM 1408 C C . GLN B 1 55 ? 24.538 -24.870 -38.277 1.00 16.14 53 GLN B C 1
ATOM 1409 O O . GLN B 1 55 ? 23.983 -24.220 -39.167 1.00 16.44 53 GLN B O 1
ATOM 1415 N N . VAL B 1 56 ? 24.493 -24.502 -36.992 1.00 13.47 54 VAL B N 1
ATOM 1416 C CA . VAL B 1 56 ? 23.857 -23.237 -36.613 1.00 13.60 54 VAL B CA 1
ATOM 1417 C C . VAL B 1 56 ? 24.509 -22.053 -37.329 1.00 15.58 54 VAL B C 1
ATOM 1418 O O . VAL B 1 56 ? 23.822 -21.177 -37.865 1.00 15.38 54 VAL B O 1
ATOM 1422 N N . LEU B 1 57 ? 25.842 -22.019 -37.365 1.00 15.43 55 LEU B N 1
ATOM 1423 C CA . LEU B 1 57 ? 26.517 -20.899 -38.009 1.00 15.66 55 LEU B CA 1
ATOM 1424 C C . LEU B 1 57 ? 26.338 -20.930 -39.522 1.00 17.07 55 LEU B C 1
ATOM 1425 O O . LEU B 1 57 ? 26.219 -19.865 -40.152 1.00 18.12 55 LEU B O 1
ATOM 1430 N N . LYS B 1 58 ? 26.236 -22.131 -40.110 1.00 16.46 56 LYS B N 1
ATOM 1431 C CA . LYS B 1 58 ? 25.941 -22.229 -41.537 1.00 16.49 56 LYS B CA 1
ATOM 1432 C C . LYS B 1 58 ? 24.553 -21.666 -41.826 1.00 18.14 56 LYS B C 1
ATOM 1433 O O . LYS B 1 58 ? 24.356 -20.916 -42.806 1.00 18.04 56 LYS B O 1
ATOM 1439 N N . ASN B 1 59 ? 23.596 -21.951 -40.932 1.00 16.27 57 ASN B N 1
ATOM 1440 C CA . ASN B 1 59 ? 22.248 -21.419 -41.102 1.00 14.45 57 ASN B CA 1
ATOM 1441 C C . ASN B 1 59 ? 22.238 -19.899 -40.964 1.00 16.12 57 ASN B C 1
ATOM 1442 O O . ASN B 1 59 ? 21.560 -19.206 -41.741 1.00 15.15 57 ASN B O 1
ATOM 1447 N N . ILE B 1 60 ? 22.965 -19.371 -39.964 1.00 16.43 58 ILE B N 1
ATOM 1448 C CA . ILE B 1 60 ? 23.074 -17.924 -39.818 1.00 16.57 58 ILE B CA 1
ATOM 1449 C C . ILE B 1 60 ? 23.701 -17.320 -41.063 1.00 17.53 58 ILE B C 1
ATOM 1450 O O . ILE B 1 60 ? 23.181 -16.334 -41.603 1.00 16.28 58 ILE B O 1
ATOM 1455 N N . ASP B 1 61 ? 24.807 -17.909 -41.554 1.00 15.50 59 ASP B N 1
ATOM 1456 C CA . ASP B 1 61 ? 25.427 -17.446 -42.808 1.00 16.49 59 ASP B CA 1
ATOM 1457 C C . ASP B 1 61 ? 24.418 -17.318 -43.947 1.00 18.70 59 ASP B C 1
ATOM 1458 O O . ASP B 1 61 ? 24.434 -16.329 -44.695 1.00 19.24 59 ASP B O 1
ATOM 1463 N N . ALA B 1 62 ? 23.555 -18.317 -44.104 1.00 15.90 60 ALA B N 1
ATOM 1464 C CA . ALA B 1 62 ? 22.574 -18.288 -45.182 1.00 16.78 60 ALA B CA 1
ATOM 1465 C C . ALA B 1 62 ? 21.617 -17.119 -45.018 1.00 15.28 60 ALA B C 1
ATOM 1466 O O . ALA B 1 62 ? 21.243 -16.482 -46.008 1.00 17.07 60 ALA B O 1
ATOM 1468 N N . VAL B 1 63 ? 21.214 -16.830 -43.778 1.00 15.48 61 VAL B N 1
ATOM 1469 C CA . VAL B 1 63 ? 20.312 -15.704 -43.524 1.00 15.08 61 VAL B CA 1
ATOM 1470 C C . VAL B 1 63 ? 21.006 -14.378 -43.844 1.00 17.34 61 VAL B C 1
ATOM 1471 O O . VAL B 1 63 ? 20.441 -13.523 -44.531 1.00 17.86 61 VAL B O 1
ATOM 1475 N N . LEU B 1 64 ? 22.243 -14.193 -43.344 1.00 15.07 62 LEU B N 1
ATOM 1476 C CA . LEU B 1 64 ? 22.993 -12.970 -43.628 1.00 16.51 62 LEU B CA 1
ATOM 1477 C C . LEU B 1 64 ? 23.174 -12.770 -45.122 1.00 16.64 62 LEU B C 1
ATOM 1478 O O . LEU B 1 64 ? 23.016 -11.647 -45.620 1.00 18.02 62 LEU B O 1
ATOM 1483 N N . LEU B 1 65 ? 23.520 -13.843 -45.845 1.00 15.97 63 LEU B N 1
ATOM 1484 C CA . LEU B 1 65 ? 23.748 -13.706 -47.282 1.00 15.88 63 LEU B CA 1
ATOM 1485 C C . LEU B 1 65 ? 22.480 -13.233 -47.976 1.00 16.98 63 LEU B C 1
ATOM 1486 O O . LEU B 1 65 ? 22.503 -12.317 -48.816 1.00 17.44 63 LEU B O 1
ATOM 1491 N N . GLN B 1 66 ? 21.340 -13.847 -47.635 1.00 15.98 64 GLN B N 1
ATOM 1492 C CA . GLN B 1 66 ? 20.114 -13.494 -48.324 1.00 15.85 64 GLN B CA 1
ATOM 1493 C C . GLN B 1 66 ? 19.671 -12.071 -47.987 1.00 18.31 64 GLN B C 1
ATOM 1494 O O . GLN B 1 66 ? 19.088 -11.379 -48.843 1.00 20.61 64 GLN B O 1
ATOM 1500 N N . ALA B 1 67 ? 19.936 -11.623 -46.758 1.00 16.90 65 ALA B N 1
ATOM 1501 C CA . ALA B 1 67 ? 19.653 -10.256 -46.334 1.00 18.77 65 ALA B CA 1
ATOM 1502 C C . ALA B 1 67 ? 20.631 -9.232 -46.907 1.00 20.13 65 ALA B C 1
ATOM 1503 O O . ALA B 1 67 ? 20.430 -8.039 -46.699 1.00 21.66 65 ALA B O 1
ATOM 1505 N N . GLY B 1 68 ? 21.668 -9.650 -47.618 1.00 17.17 66 GLY B N 1
ATOM 1506 C CA . GLY B 1 68 ? 22.620 -8.666 -48.105 1.00 17.17 66 GLY B CA 1
ATOM 1507 C C . GLY B 1 68 ? 23.474 -8.058 -47.030 1.00 16.47 66 GLY B C 1
ATOM 1508 O O . GLY B 1 68 ? 23.843 -6.891 -47.128 1.00 20.31 66 GLY B O 1
ATOM 1509 N N . THR B 1 69 ? 23.813 -8.829 -46.004 1.00 15.85 67 THR B N 1
ATOM 1510 C CA . THR B 1 69 ? 24.780 -8.339 -45.032 1.00 15.37 67 THR B CA 1
ATOM 1511 C C . THR B 1 69 ? 25.831 -9.418 -44.741 1.00 17.93 67 THR B C 1
ATOM 1512 O O . THR B 1 69 ? 25.937 -10.422 -45.485 1.00 18.30 67 THR B O 1
ATOM 1516 N N . THR B 1 70 ? 26.681 -9.180 -43.730 1.00 16.62 68 THR B N 1
ATOM 1517 C CA . THR B 1 70 ? 27.805 -10.082 -43.483 1.00 17.92 68 THR B CA 1
ATOM 1518 C C . THR B 1 70 ? 28.044 -10.207 -41.987 1.00 20.68 68 THR B C 1
ATOM 1519 O O . THR B 1 70 ? 27.511 -9.445 -41.177 1.00 18.75 68 THR B O 1
ATOM 1523 N N . LYS B 1 71 ? 28.895 -11.166 -41.627 1.00 20.98 69 LYS B N 1
ATOM 1524 C CA . LYS B 1 71 ? 29.073 -11.421 -40.206 1.00 19.15 69 LYS B CA 1
ATOM 1525 C C . LYS B 1 71 ? 29.838 -10.305 -39.514 1.00 16.75 69 LYS B C 1
ATOM 1526 O O . LYS B 1 71 ? 29.720 -10.177 -38.290 1.00 16.46 69 LYS B O 1
ATOM 1532 N N A ASP B 1 72 ? 30.582 -9.502 -40.282 0.52 17.48 70 ASP B N 1
ATOM 1533 N N B ASP B 1 72 ? 30.609 -9.481 -40.237 0.48 18.40 70 ASP B N 1
ATOM 1534 C CA A ASP B 1 72 ? 31.276 -8.329 -39.760 0.52 17.93 70 ASP B CA 1
ATOM 1535 C CA B ASP B 1 72 ? 31.273 -8.394 -39.511 0.48 18.51 70 ASP B CA 1
ATOM 1536 C C A ASP B 1 72 ? 30.305 -7.316 -39.158 0.52 17.89 70 ASP B C 1
ATOM 1537 C C B ASP B 1 72 ? 30.292 -7.297 -39.104 0.48 17.95 70 ASP B C 1
ATOM 1538 O O A ASP B 1 72 ? 30.686 -6.524 -38.284 0.52 19.31 70 ASP B O 1
ATOM 1539 O O B ASP B 1 72 ? 30.649 -6.429 -38.294 0.48 17.52 70 ASP B O 1
ATOM 1548 N N . LYS B 1 73 ? 29.054 -7.340 -39.589 1.00 17.55 71 LYS B N 1
ATOM 1549 C CA . LYS B 1 73 ? 28.063 -6.381 -39.129 1.00 17.01 71 LYS B CA 1
ATOM 1550 C C . LYS B 1 73 ? 27.237 -6.894 -37.948 1.00 17.14 71 LYS B C 1
ATOM 1551 O O . LYS B 1 73 ? 26.360 -6.184 -37.455 1.00 16.46 71 LYS B O 1
ATOM 1557 N N . ILE B 1 74 ? 27.471 -8.128 -37.494 1.00 16.00 72 ILE B N 1
ATOM 1558 C CA . ILE B 1 74 ? 26.796 -8.616 -36.291 1.00 15.64 72 ILE B CA 1
ATOM 1559 C C . ILE B 1 74 ? 27.268 -7.801 -35.092 1.00 16.15 72 ILE B C 1
ATOM 1560 O O . ILE B 1 74 ? 28.481 -7.617 -34.889 1.00 17.48 72 ILE B O 1
ATOM 1565 N N . VAL B 1 75 ? 26.308 -7.310 -34.287 1.00 14.99 73 VAL B N 1
ATOM 1566 C CA . VAL B 1 75 ? 26.625 -6.458 -33.133 1.00 14.52 73 VAL B CA 1
ATOM 1567 C C . VAL B 1 75 ? 26.482 -7.195 -31.817 1.00 15.30 73 VAL B C 1
ATOM 1568 O O . VAL B 1 75 ? 27.139 -6.835 -30.827 1.00 15.76 73 VAL B O 1
ATOM 1572 N N . LYS B 1 76 ? 25.614 -8.210 -31.791 1.00 14.88 74 LYS B N 1
ATOM 1573 C CA . LYS B 1 76 ? 25.248 -8.889 -30.557 1.00 17.20 74 LYS B CA 1
ATOM 1574 C C . LYS B 1 76 ? 24.779 -10.288 -30.905 1.00 18.35 74 LYS B C 1
ATOM 1575 O O . LYS B 1 76 ? 23.983 -10.454 -31.830 1.00 18.45 74 LYS B O 1
ATOM 1581 N N . THR B 1 77 ? 25.193 -11.282 -30.115 1.00 15.76 75 THR B N 1
ATOM 1582 C CA . THR B 1 77 ? 24.588 -12.611 -30.208 1.00 15.22 75 THR B CA 1
ATOM 1583 C C . THR B 1 77 ? 24.212 -13.079 -28.811 1.00 16.24 75 THR B C 1
ATOM 1584 O O . THR B 1 77 ? 24.726 -12.590 -27.805 1.00 18.45 75 THR B O 1
ATOM 1588 N N . THR B 1 78 ? 23.267 -14.010 -28.758 1.00 14.86 76 THR B N 1
ATOM 1589 C CA . THR B 1 78 ? 22.960 -14.717 -27.532 1.00 11.84 76 THR B CA 1
ATOM 1590 C C . THR B 1 78 ? 23.103 -16.195 -27.845 1.00 15.27 76 THR B C 1
ATOM 1591 O O . THR B 1 78 ? 22.597 -16.668 -28.872 1.00 16.04 76 THR B O 1
ATOM 1595 N N . ILE B 1 79 ? 23.834 -16.903 -26.998 1.00 14.36 77 ILE B N 1
ATOM 1596 C CA . ILE B 1 79 ? 24.078 -18.334 -27.141 1.00 14.78 77 ILE B CA 1
ATOM 1597 C C . ILE B 1 79 ? 23.287 -18.990 -26.037 1.00 14.81 77 ILE B C 1
ATOM 1598 O O . ILE B 1 79 ? 23.552 -18.758 -24.850 1.00 15.43 77 ILE B O 1
ATOM 1603 N N . PHE B 1 80 ? 22.291 -19.774 -26.426 1.00 13.24 78 PHE B N 1
ATOM 1604 C CA . PHE B 1 80 ? 21.547 -20.602 -25.483 1.00 12.48 78 PHE B CA 1
ATOM 1605 C C . PHE B 1 80 ? 22.049 -22.026 -25.642 1.00 14.53 78 PHE B C 1
ATOM 1606 O O . PHE B 1 80 ? 22.001 -22.565 -26.749 1.00 15.87 78 PHE B O 1
ATOM 1614 N N . ILE B 1 81 ? 22.536 -22.631 -24.549 1.00 12.90 79 ILE B N 1
ATOM 1615 C CA . ILE B 1 81 ? 23.027 -24.011 -24.646 1.00 13.39 79 ILE B CA 1
ATOM 1616 C C . ILE B 1 81 ? 22.388 -24.845 -23.561 1.00 14.16 79 ILE B C 1
ATOM 1617 O O . ILE B 1 81 ? 21.998 -24.329 -22.508 1.00 15.06 79 ILE B O 1
ATOM 1622 N N . THR B 1 82 ? 22.262 -26.147 -23.831 1.00 14.09 80 THR B N 1
ATOM 1623 C CA . THR B 1 82 ? 21.737 -27.043 -22.805 1.00 13.76 80 THR B CA 1
ATOM 1624 C C . THR B 1 82 ? 22.792 -27.514 -21.802 1.00 12.33 80 THR B C 1
ATOM 1625 O O . THR B 1 82 ? 22.407 -28.091 -20.764 1.00 15.12 80 THR B O 1
ATOM 1629 N N . ASN B 1 83 ? 24.082 -27.319 -22.083 1.00 12.74 81 ASN B N 1
ATOM 1630 C CA . ASN B 1 83 ? 25.137 -27.788 -21.186 1.00 14.95 81 ASN B CA 1
ATOM 1631 C C . ASN B 1 83 ? 26.251 -26.756 -21.142 1.00 14.39 81 ASN B C 1
ATOM 1632 O O . ASN B 1 83 ? 26.972 -26.578 -22.129 1.00 14.30 81 ASN B O 1
ATOM 1637 N N . ILE B 1 84 ? 26.381 -26.055 -20.004 1.00 15.67 82 ILE B N 1
ATOM 1638 C CA . ILE B 1 84 ? 27.402 -24.999 -19.875 1.00 16.97 82 ILE B CA 1
ATOM 1639 C C . ILE B 1 84 ? 28.813 -25.545 -20.102 1.00 14.72 82 ILE B C 1
ATOM 1640 O O . ILE B 1 84 ? 29.719 -24.790 -20.517 1.00 15.57 82 ILE B O 1
ATOM 1645 N N . ASN B 1 85 ? 29.010 -26.867 -19.936 1.00 14.79 83 ASN B N 1
ATOM 1646 C CA . ASN B 1 85 ? 30.308 -27.475 -20.219 1.00 13.82 83 ASN B CA 1
ATOM 1647 C C . ASN B 1 85 ? 30.651 -27.475 -21.698 1.00 17.92 83 ASN B C 1
ATOM 1648 O O . ASN B 1 85 ? 31.805 -27.768 -22.033 1.00 19.39 83 ASN B O 1
ATOM 1653 N N . ASN B 1 86 ? 29.679 -27.213 -22.580 1.00 15.14 84 ASN B N 1
ATOM 1654 C CA . ASN B 1 86 ? 29.964 -27.083 -24.006 1.00 15.66 84 ASN B CA 1
ATOM 1655 C C . ASN B 1 86 ? 30.427 -25.693 -24.408 1.00 19.86 84 ASN B C 1
ATOM 1656 O O . ASN B 1 86 ? 30.698 -25.482 -25.598 1.00 18.97 84 ASN B O 1
ATOM 1661 N N . SER B 1 87 ? 30.563 -24.766 -23.457 1.00 16.14 85 SER B N 1
ATOM 1662 C CA . SER B 1 87 ? 30.941 -23.384 -23.788 1.00 14.77 85 SER B CA 1
ATOM 1663 C C . SER B 1 87 ? 32.280 -23.318 -24.518 1.00 17.50 85 SER B C 1
ATOM 1664 O O . SER B 1 87 ? 32.426 -22.600 -25.511 1.00 19.45 85 SER B O 1
ATOM 1667 N N . SER B 1 88 ? 33.269 -24.069 -24.046 1.00 18.91 86 SER B N 1
ATOM 1668 C CA . SER B 1 88 ? 34.601 -24.002 -24.652 1.00 19.26 86 SER B CA 1
ATOM 1669 C C . SER B 1 88 ? 34.596 -24.435 -26.122 1.00 21.03 86 SER B C 1
ATOM 1670 O O . SER B 1 88 ? 35.192 -23.758 -26.984 1.00 21.23 86 SER B O 1
ATOM 1673 N N . GLN B 1 89 ? 33.903 -25.542 -26.435 1.00 19.33 87 GLN B N 1
ATOM 1674 C CA . GLN B 1 89 ? 33.851 -26.046 -27.807 1.00 17.04 87 GLN B CA 1
ATOM 1675 C C . GLN B 1 89 ? 33.092 -25.091 -28.708 1.00 21.28 87 GLN B C 1
ATOM 1676 O O . GLN B 1 89 ? 33.505 -24.831 -29.849 1.00 20.11 87 GLN B O 1
ATOM 1682 N N . VAL B 1 90 ? 31.999 -24.525 -28.198 1.00 19.41 88 VAL B N 1
ATOM 1683 C CA . VAL B 1 90 ? 31.273 -23.527 -28.972 1.00 15.99 88 VAL B CA 1
ATOM 1684 C C . VAL B 1 90 ? 32.148 -22.315 -29.223 1.00 20.19 88 VAL B C 1
ATOM 1685 O O . VAL B 1 90 ? 32.237 -21.813 -30.353 1.00 19.51 88 VAL B O 1
ATOM 1689 N N . ASN B 1 91 ? 32.784 -21.813 -28.165 1.00 18.07 89 ASN B N 1
ATOM 1690 C CA . ASN B 1 91 ? 33.665 -20.648 -28.275 1.00 16.73 89 ASN B CA 1
ATOM 1691 C C . ASN B 1 91 ? 34.740 -20.824 -29.351 1.00 18.23 89 ASN B C 1
ATOM 1692 O O . ASN B 1 91 ? 35.069 -19.876 -30.080 1.00 19.70 89 ASN B O 1
ATOM 1697 N N . ASP B 1 92 ? 35.366 -22.005 -29.419 1.00 19.83 90 ASP B N 1
ATOM 1698 C CA . ASP B 1 92 ? 36.470 -22.141 -30.369 1.00 17.67 90 ASP B CA 1
ATOM 1699 C C . ASP B 1 92 ? 35.963 -22.053 -31.799 1.00 20.79 90 ASP B C 1
ATOM 1700 O O . ASP B 1 92 ? 36.612 -21.442 -32.654 1.00 20.27 90 ASP B O 1
ATOM 1705 N N . ILE B 1 93 ? 34.791 -22.623 -32.069 1.00 17.80 91 ILE B N 1
ATOM 1706 C CA . ILE B 1 93 ? 34.219 -22.593 -33.411 1.00 17.14 91 ILE B CA 1
ATOM 1707 C C . ILE B 1 93 ? 33.729 -21.197 -33.720 1.00 25.97 91 ILE B C 1
ATOM 1708 O O . ILE B 1 93 ? 33.976 -20.641 -34.798 1.00 22.00 91 ILE B O 1
ATOM 1713 N N . TYR B 1 94 ? 33.060 -20.595 -32.743 1.00 22.84 92 TYR B N 1
ATOM 1714 C CA . TYR B 1 94 ? 32.506 -19.263 -32.888 1.00 20.85 92 TYR B CA 1
ATOM 1715 C C . TYR B 1 94 ? 33.627 -18.247 -33.120 1.00 20.78 92 TYR B C 1
ATOM 1716 O O . TYR B 1 94 ? 33.506 -17.357 -33.982 1.00 23.80 92 TYR B O 1
ATOM 1725 N N . ALA B 1 95 ? 34.771 -18.443 -32.453 1.00 19.97 93 ALA B N 1
ATOM 1726 C CA . ALA B 1 95 ? 35.929 -17.585 -32.660 1.00 21.81 93 ALA B CA 1
ATOM 1727 C C . ALA B 1 95 ? 36.487 -17.693 -34.076 1.00 26.90 93 ALA B C 1
ATOM 1728 O O . ALA B 1 95 ? 36.837 -16.673 -34.693 1.00 24.60 93 ALA B O 1
ATOM 1730 N N . ASP B 1 96 ? 36.659 -18.927 -34.576 1.00 16.60 94 ASP B N 1
ATOM 1731 C CA . ASP B 1 96 ? 37.091 -19.092 -35.966 1.00 20.34 94 ASP B CA 1
ATOM 1732 C C . ASP B 1 96 ? 36.136 -18.388 -36.912 1.00 22.82 94 ASP B C 1
ATOM 1733 O O . ASP B 1 96 ? 36.558 -17.753 -37.884 1.00 20.39 94 ASP B O 1
ATOM 1738 N N . TYR B 1 97 ? 34.833 -18.545 -36.666 1.00 19.38 95 TYR B N 1
ATOM 1739 C CA . TYR B 1 97 ? 33.803 -17.912 -37.482 1.00 18.16 95 TYR B CA 1
ATOM 1740 C C . TYR B 1 97 ? 33.965 -16.395 -37.552 1.00 18.07 95 TYR B C 1
ATOM 1741 O O . TYR B 1 97 ? 33.857 -15.799 -38.628 1.00 18.77 95 TYR B O 1
ATOM 1750 N N . PHE B 1 98 ? 34.248 -15.746 -36.419 1.00 17.84 96 PHE B N 1
ATOM 1751 C CA . PHE B 1 98 ? 34.343 -14.293 -36.369 1.00 17.69 96 PHE B CA 1
ATOM 1752 C C . PHE B 1 98 ? 35.771 -13.760 -36.542 1.00 17.52 96 PHE B C 1
ATOM 1753 O O . PHE B 1 98 ? 35.984 -12.549 -36.427 1.00 19.22 96 PHE B O 1
ATOM 1761 N N . LYS B 1 99 ? 36.738 -14.614 -36.888 1.00 18.22 97 LYS B N 1
ATOM 1762 C CA . LYS B 1 99 ? 38.107 -14.135 -37.053 1.00 19.80 97 LYS B CA 1
ATOM 1763 C C . LYS B 1 99 ? 38.173 -12.985 -38.055 1.00 18.90 97 LYS B C 1
ATOM 1764 O O . LYS B 1 99 ? 37.539 -13.028 -39.125 1.00 20.42 97 LYS B O 1
ATOM 1770 N N . GLY B 1 100 ? 38.926 -11.952 -37.691 1.00 20.85 98 GLY B N 1
ATOM 1771 C CA . GLY B 1 100 ? 39.079 -10.826 -38.598 1.00 19.95 98 GLY B CA 1
ATOM 1772 C C . GLY B 1 100 ? 37.986 -9.791 -38.511 1.00 23.73 98 GLY B C 1
ATOM 1773 O O . GLY B 1 100 ? 37.966 -8.861 -39.325 1.00 24.53 98 GLY B O 1
ATOM 1774 N N . THR B 1 101 ? 37.072 -9.932 -37.570 1.00 19.71 99 THR B N 1
ATOM 1775 C CA . THR B 1 101 ? 36.014 -8.963 -37.323 1.00 20.07 99 THR B CA 1
ATOM 1776 C C . THR B 1 101 ? 36.142 -8.503 -35.880 1.00 19.34 99 THR B C 1
ATOM 1777 O O . THR B 1 101 ? 36.794 -9.162 -35.064 1.00 22.48 99 THR B O 1
ATOM 1781 N N . ILE B 1 102 ? 35.506 -7.373 -35.562 1.00 18.60 100 ILE B N 1
ATOM 1782 C CA . ILE B 1 102 ? 35.361 -6.992 -34.151 1.00 18.42 100 ILE B CA 1
ATOM 1783 C C . ILE B 1 102 ? 34.327 -7.929 -33.538 1.00 18.77 100 ILE B C 1
ATOM 1784 O O . ILE B 1 102 ? 33.175 -7.964 -33.992 1.00 19.52 100 ILE B O 1
ATOM 1789 N N . PHE B 1 103 ? 34.718 -8.680 -32.514 1.00 18.27 101 PHE B N 1
ATOM 1790 C CA . PHE B 1 103 ? 33.812 -9.693 -31.957 1.00 19.22 101 PHE B CA 1
ATOM 1791 C C . PHE B 1 103 ? 32.518 -9.027 -31.474 1.00 16.41 101 PHE B C 1
ATOM 1792 O O . PHE B 1 103 ? 32.567 -7.981 -30.810 1.00 17.00 101 PHE B O 1
ATOM 1800 N N . PRO B 1 104 ? 31.356 -9.618 -31.743 1.00 16.19 102 PRO B N 1
ATOM 1801 C CA . PRO B 1 104 ? 30.094 -9.060 -31.230 1.00 14.12 102 PRO B CA 1
ATOM 1802 C C . PRO B 1 104 ? 30.068 -9.039 -29.714 1.00 15.43 102 PRO B C 1
ATOM 1803 O O . PRO B 1 104 ? 30.782 -9.774 -29.039 1.00 15.20 102 PRO B O 1
ATOM 1807 N N . ALA B 1 105 ? 29.167 -8.214 -29.176 1.00 14.47 103 ALA B N 1
ATOM 1808 C CA . ALA B 1 105 ? 28.762 -8.405 -27.801 1.00 14.26 103 ALA B CA 1
ATOM 1809 C C . ALA B 1 105 ? 28.037 -9.753 -27.698 1.00 15.70 103 ALA B C 1
ATOM 1810 O O . ALA B 1 105 ? 27.562 -10.299 -28.697 1.00 16.07 103 ALA B O 1
ATOM 1812 N N . ARG B 1 106 ? 27.983 -10.304 -26.486 1.00 16.55 104 ARG B N 1
ATOM 1813 C CA . ARG B 1 106 ? 27.478 -11.669 -26.358 1.00 16.52 104 ARG B CA 1
ATOM 1814 C C . ARG B 1 106 ? 26.948 -11.923 -24.960 1.00 16.38 104 ARG B C 1
ATOM 1815 O O . ARG B 1 106 ? 27.427 -11.356 -23.974 1.00 16.21 104 ARG B O 1
ATOM 1823 N N . SER B 1 107 ? 25.984 -12.808 -24.886 1.00 15.93 105 SER B N 1
ATOM 1824 C CA . SER B 1 107 ? 25.630 -13.454 -23.634 1.00 13.45 105 SER B CA 1
ATOM 1825 C C . SER B 1 107 ? 25.478 -14.953 -23.885 1.00 17.76 105 SER B C 1
ATOM 1826 O O . SER B 1 107 ? 25.057 -15.363 -24.970 1.00 15.61 105 SER B O 1
ATOM 1829 N N . THR B 1 108 ? 25.892 -15.756 -22.892 1.00 16.06 106 THR B N 1
ATOM 1830 C CA . THR B 1 108 ? 25.858 -17.217 -22.963 1.00 16.46 106 THR B CA 1
ATOM 1831 C C . THR B 1 108 ? 25.174 -17.689 -21.699 1.00 16.89 106 THR B C 1
ATOM 1832 O O . THR B 1 108 ? 25.568 -17.287 -20.604 1.00 18.79 106 THR B O 1
ATOM 1836 N N . VAL B 1 109 ? 24.136 -18.530 -21.828 1.00 14.02 107 VAL B N 1
ATOM 1837 C CA . VAL B 1 109 ? 23.450 -19.053 -20.654 1.00 13.78 107 VAL B CA 1
ATOM 1838 C C . VAL B 1 109 ? 23.071 -20.503 -20.930 1.00 13.99 107 VAL B C 1
ATOM 1839 O O . VAL B 1 109 ? 22.846 -20.895 -22.083 1.00 15.63 107 VAL B O 1
ATOM 1843 N N . GLU B 1 110 ? 23.014 -21.298 -19.866 1.00 12.73 108 GLU B N 1
ATOM 1844 C CA . GLU B 1 110 ? 22.514 -22.678 -19.970 1.00 12.20 108 GLU B CA 1
ATOM 1845 C C . GLU B 1 110 ? 21.021 -22.674 -19.666 1.00 12.78 108 GLU B C 1
ATOM 1846 O O . GLU B 1 110 ? 20.602 -22.195 -18.601 1.00 15.86 108 GLU B O 1
ATOM 1852 N N . VAL B 1 111 ? 20.221 -23.119 -20.628 1.00 14.25 109 VAL B N 1
ATOM 1853 C CA . VAL B 1 111 ? 18.791 -23.186 -20.448 1.00 13.94 109 VAL B CA 1
ATOM 1854 C C . VAL B 1 111 ? 18.363 -24.625 -20.180 1.00 15.76 109 VAL B C 1
ATOM 1855 O O . VAL B 1 111 ? 19.117 -25.586 -20.371 1.00 17.25 109 VAL B O 1
ATOM 1859 N N . SER B 1 112 ? 17.124 -24.778 -19.739 1.00 13.79 110 SER B N 1
ATOM 1860 C CA . SER B 1 112 ? 16.597 -26.101 -19.388 1.00 13.55 110 SER B CA 1
ATOM 1861 C C . SER B 1 112 ? 16.379 -26.982 -20.624 1.00 14.70 110 SER B C 1
ATOM 1862 O O . SER B 1 112 ? 16.638 -28.191 -20.580 1.00 15.37 110 SER B O 1
ATOM 1865 N N . ALA B 1 113 ? 15.938 -26.411 -21.744 1.00 12.90 111 ALA B N 1
ATOM 1866 C CA . ALA B 1 113 ? 15.806 -27.210 -22.960 1.00 13.19 111 ALA B CA 1
ATOM 1867 C C . ALA B 1 113 ? 15.667 -26.288 -24.157 1.00 13.57 111 ALA B C 1
ATOM 1868 O O . ALA B 1 113 ? 15.391 -25.088 -24.019 1.00 15.88 111 ALA B O 1
ATOM 1870 N N . LEU B 1 114 ? 15.843 -26.872 -25.346 1.00 14.84 112 LEU B N 1
ATOM 1871 C CA . LEU B 1 114 ? 15.734 -26.119 -26.591 1.00 14.66 112 LEU B CA 1
ATOM 1872 C C . LEU B 1 114 ? 14.798 -26.836 -27.562 1.00 15.04 112 LEU B C 1
ATOM 1873 O O . LEU B 1 114 ? 14.558 -28.050 -27.438 1.00 16.47 112 LEU B O 1
ATOM 1878 N N . PRO B 1 115 ? 14.292 -26.124 -28.566 1.00 14.05 113 PRO B N 1
ATOM 1879 C CA . PRO B 1 115 ? 13.476 -26.784 -29.606 1.00 16.23 113 PRO B CA 1
ATOM 1880 C C . PRO B 1 115 ? 14.172 -28.007 -30.211 1.00 18.38 113 PRO B C 1
ATOM 1881 O O . PRO B 1 115 ? 15.374 -28.002 -30.465 1.00 18.90 113 PRO B O 1
ATOM 1885 N N . LYS B 1 116 ? 13.387 -29.061 -30.432 1.00 15.44 114 LYS B N 1
ATOM 1886 C CA . LYS B 1 116 ? 13.819 -30.321 -31.043 1.00 17.10 114 LYS B CA 1
ATOM 1887 C C . LYS B 1 116 ? 14.936 -31.015 -30.262 1.00 21.08 114 LYS B C 1
ATOM 1888 O O . LYS B 1 116 ? 15.621 -31.905 -30.800 1.00 20.23 114 LYS B O 1
ATOM 1894 N N . GLY B 1 117 ? 15.115 -30.648 -28.993 1.00 16.44 115 GLY B N 1
ATOM 1895 C CA . GLY B 1 117 ? 16.170 -31.236 -28.211 1.00 16.55 115 GLY B CA 1
ATOM 1896 C C . GLY B 1 117 ? 17.567 -30.774 -28.591 1.00 18.38 115 GLY B C 1
ATOM 1897 O O . GLY B 1 117 ? 18.532 -31.429 -28.226 1.00 19.89 115 GLY B O 1
ATOM 1898 N N . ALA B 1 118 ? 17.689 -29.653 -29.296 1.00 15.10 116 ALA B N 1
ATOM 1899 C CA . ALA B 1 118 ? 18.990 -29.148 -29.717 1.00 15.41 116 ALA B CA 1
ATOM 1900 C C . ALA B 1 118 ? 19.911 -28.864 -28.530 1.00 18.01 116 ALA B C 1
ATOM 1901 O O . ALA B 1 118 ? 19.460 -28.548 -27.430 1.00 17.52 116 ALA B O 1
ATOM 1903 N N . LEU B 1 119 ? 21.231 -28.990 -28.776 1.00 15.60 117 LEU B N 1
ATOM 1904 C CA . LEU B 1 119 ? 22.241 -28.626 -27.782 1.00 14.34 117 LEU B CA 1
ATOM 1905 C C . LEU B 1 119 ? 22.509 -27.127 -27.749 1.00 14.55 117 LEU B C 1
ATOM 1906 O O . LEU B 1 119 ? 23.033 -26.637 -26.745 1.00 14.78 117 LEU B O 1
ATOM 1911 N N . VAL B 1 120 ? 22.171 -26.389 -28.809 1.00 14.45 118 VAL B N 1
ATOM 1912 C CA . VAL B 1 120 ? 22.626 -24.995 -28.969 1.00 15.49 118 VAL B CA 1
ATOM 1913 C C . VAL B 1 120 ? 21.628 -24.266 -29.857 1.00 17.69 118 VAL B C 1
ATOM 1914 O O . VAL B 1 120 ? 21.087 -24.845 -30.808 1.00 15.23 118 VAL B O 1
ATOM 1918 N N . GLU B 1 121 ? 21.318 -23.018 -29.486 1.00 13.03 119 GLU B N 1
ATOM 1919 C CA . GLU B 1 121 ? 20.542 -22.095 -30.308 1.00 13.14 119 GLU B CA 1
ATOM 1920 C C . GLU B 1 121 ? 21.274 -20.761 -30.265 1.00 15.05 119 GLU B C 1
ATOM 1921 O O . GLU B 1 121 ? 21.629 -20.292 -29.174 1.00 16.59 119 GLU B O 1
ATOM 1927 N N . ILE B 1 122 ? 21.487 -20.126 -31.419 1.00 12.98 120 ILE B N 1
ATOM 1928 C CA . ILE B 1 122 ? 22.215 -18.852 -31.424 1.00 13.60 120 ILE B CA 1
ATOM 1929 C C . ILE B 1 122 ? 21.378 -17.800 -32.110 1.00 14.86 120 ILE B C 1
ATOM 1930 O O . ILE B 1 122 ? 20.963 -17.996 -33.250 1.00 15.75 120 ILE B O 1
ATOM 1935 N N . GLU B 1 123 ? 21.127 -16.681 -31.413 1.00 13.97 121 GLU B N 1
ATOM 1936 C CA . GLU B 1 123 ? 20.349 -15.560 -31.946 1.00 15.20 121 GLU B CA 1
ATOM 1937 C C . GLU B 1 123 ? 21.283 -14.404 -32.255 1.00 17.47 121 GLU B C 1
ATOM 1938 O O . GLU B 1 123 ? 22.111 -14.047 -31.412 1.00 19.52 121 GLU B O 1
ATOM 1944 N N . VAL B 1 124 ? 21.160 -13.802 -33.437 1.00 16.05 122 VAL B N 1
ATOM 1945 C CA . VAL B 1 124 ? 22.044 -12.685 -33.758 1.00 16.10 122 VAL B CA 1
ATOM 1946 C C . VAL B 1 124 ? 21.250 -11.439 -34.128 1.00 14.20 122 VAL B C 1
ATOM 1947 O O . VAL B 1 124 ? 20.116 -11.510 -34.615 1.00 16.32 122 VAL B O 1
ATOM 1951 N N . ILE B 1 125 ? 21.877 -10.274 -33.892 1.00 16.37 123 ILE B N 1
ATOM 1952 C CA . ILE B 1 125 ? 21.408 -8.970 -34.350 1.00 16.47 123 ILE B CA 1
ATOM 1953 C C . ILE B 1 125 ? 22.524 -8.361 -35.202 1.00 16.60 123 ILE B C 1
ATOM 1954 O O . ILE B 1 125 ? 23.688 -8.391 -34.791 1.00 17.90 123 ILE B O 1
ATOM 1959 N N . ALA B 1 126 ? 22.190 -7.814 -36.376 1.00 16.58 124 ALA B N 1
ATOM 1960 C CA . ALA B 1 126 ? 23.212 -7.274 -37.269 1.00 15.41 124 ALA B CA 1
ATOM 1961 C C . ALA B 1 126 ? 22.739 -5.974 -37.897 1.00 16.99 124 ALA B C 1
ATOM 1962 O O . ALA B 1 126 ? 21.534 -5.733 -38.061 1.00 19.64 124 ALA B O 1
ATOM 1964 N N . GLY B 1 127 ? 23.691 -5.138 -38.302 1.00 17.87 125 GLY B N 1
ATOM 1965 C CA . GLY B 1 127 ? 23.352 -4.106 -39.264 1.00 19.48 125 GLY B CA 1
ATOM 1966 C C . GLY B 1 127 ? 23.126 -4.728 -40.628 1.00 21.07 125 GLY B C 1
ATOM 1967 O O . GLY B 1 127 ? 23.720 -5.745 -40.975 1.00 20.41 125 GLY B O 1
ATOM 1968 N N . VAL B 1 128 ? 22.242 -4.109 -41.402 1.00 21.14 126 VAL B N 1
ATOM 1969 C CA . VAL B 1 128 ? 21.990 -4.553 -42.759 1.00 21.84 126 VAL B CA 1
ATOM 1970 C C . VAL B 1 128 ? 23.168 -4.137 -43.620 1.00 28.37 126 VAL B C 1
ATOM 1971 O O . VAL B 1 128 ? 23.342 -4.695 -44.715 1.00 24.88 126 VAL B O 1
ATOM 1976 N N . ALA C 1 3 ? 15.329 10.834 -27.005 1.00 46.60 1 ALA C N 1
ATOM 1977 C CA . ALA C 1 3 ? 15.506 10.287 -25.664 1.00 37.78 1 ALA C CA 1
ATOM 1978 C C . ALA C 1 3 ? 14.481 9.198 -25.406 1.00 36.38 1 ALA C C 1
ATOM 1979 O O . ALA C 1 3 ? 13.431 9.115 -26.057 1.00 36.66 1 ALA C O 1
ATOM 1981 N N . LYS C 1 4 ? 14.772 8.372 -24.418 1.00 26.53 2 LYS C N 1
ATOM 1982 C CA . LYS C 1 4 ? 13.842 7.299 -24.136 1.00 26.26 2 LYS C CA 1
ATOM 1983 C C . LYS C 1 4 ? 12.592 7.861 -23.473 1.00 19.04 2 LYS C C 1
ATOM 1984 O O . LYS C 1 4 ? 12.624 8.905 -22.822 1.00 22.40 2 LYS C O 1
ATOM 1990 N N . SER C 1 5 ? 11.467 7.154 -23.678 1.00 20.67 3 SER C N 1
ATOM 1991 C CA . SER C 1 5 ? 10.192 7.542 -23.095 1.00 22.32 3 SER C CA 1
ATOM 1992 C C . SER C 1 5 ? 9.517 6.298 -22.533 1.00 21.37 3 SER C C 1
ATOM 1993 O O . SER C 1 5 ? 9.711 5.188 -23.043 1.00 25.14 3 SER C O 1
ATOM 1996 N N . VAL C 1 6 ? 8.736 6.487 -21.471 1.00 22.71 4 VAL C N 1
ATOM 1997 C CA . VAL C 1 6 ? 8.122 5.338 -20.795 1.00 19.84 4 VAL C CA 1
ATOM 1998 C C . VAL C 1 6 ? 6.741 5.075 -21.384 1.00 21.40 4 VAL C C 1
ATOM 1999 O O . VAL C 1 6 ? 6.040 6.001 -21.822 1.00 23.61 4 VAL C O 1
ATOM 2003 N N . ILE C 1 7 ? 6.323 3.813 -21.355 1.00 20.50 5 ILE C N 1
ATOM 2004 C CA . ILE C 1 7 ? 4.954 3.412 -21.645 1.00 21.93 5 ILE C CA 1
ATOM 2005 C C . ILE C 1 7 ? 4.366 2.873 -20.358 1.00 20.24 5 ILE C C 1
ATOM 2006 O O . ILE C 1 7 ? 4.991 2.015 -19.716 1.00 20.71 5 ILE C O 1
ATOM 2011 N N A GLU C 1 8 ? 3.180 3.368 -19.983 0.59 18.46 6 GLU C N 1
ATOM 2012 N N B GLU C 1 8 ? 3.182 3.375 -19.985 0.41 19.10 6 GLU C N 1
ATOM 2013 C CA A GLU C 1 8 ? 2.494 2.970 -18.757 0.59 22.24 6 GLU C CA 1
ATOM 2014 C CA B GLU C 1 8 ? 2.498 3.022 -18.742 0.41 22.40 6 GLU C CA 1
ATOM 2015 C C A GLU C 1 8 ? 1.009 2.934 -19.047 0.59 22.11 6 GLU C C 1
ATOM 2016 C C B GLU C 1 8 ? 1.007 2.945 -19.039 0.41 22.15 6 GLU C C 1
ATOM 2017 O O A GLU C 1 8 ? 0.434 3.941 -19.486 0.59 22.96 6 GLU C O 1
ATOM 2018 O O B GLU C 1 8 ? 0.421 3.937 -19.494 0.41 22.82 6 GLU C O 1
ATOM 2029 N N . THR C 1 9 ? 0.383 1.795 -18.772 1.00 19.73 7 THR C N 1
ATOM 2030 C CA . THR C 1 9 ? -1.066 1.687 -18.920 1.00 19.89 7 THR C CA 1
ATOM 2031 C C . THR C 1 9 ? -1.617 0.761 -17.842 1.00 18.54 7 THR C C 1
ATOM 2032 O O . THR C 1 9 ? -1.010 -0.264 -17.529 1.00 19.39 7 THR C O 1
ATOM 2036 N N . LYS C 1 10 ? -2.751 1.159 -17.249 1.00 21.99 8 LYS C N 1
ATOM 2037 C CA . LYS C 1 10 ? -3.397 0.271 -16.292 1.00 20.23 8 LYS C CA 1
ATOM 2038 C C . LYS C 1 10 ? -4.067 -0.919 -16.961 1.00 21.11 8 LYS C C 1
ATOM 2039 O O . LYS C 1 10 ? -4.626 -1.757 -16.249 1.00 23.57 8 LYS C O 1
ATOM 2045 N N . ASN C 1 11 ? -4.055 -0.988 -18.297 1.00 18.08 9 ASN C N 1
ATOM 2046 C CA . ASN C 1 11 ? -4.595 -2.113 -19.042 1.00 19.24 9 ASN C CA 1
ATOM 2047 C C . ASN C 1 11 ? -3.609 -3.267 -19.133 1.00 20.97 9 ASN C C 1
ATOM 2048 O O . ASN C 1 11 ? -3.981 -4.331 -19.648 1.00 19.27 9 ASN C O 1
ATOM 2053 N N . ALA C 1 12 ? -2.367 -3.069 -18.684 1.00 18.82 10 ALA C N 1
ATOM 2054 C CA . ALA C 1 12 ? -1.339 -4.097 -18.614 1.00 19.32 10 ALA C CA 1
ATOM 2055 C C . ALA C 1 12 ? -0.914 -4.254 -17.159 1.00 17.68 10 ALA C C 1
ATOM 2056 O O . ALA C 1 12 ? -1.176 -3.366 -16.334 1.00 18.24 10 ALA C O 1
ATOM 2058 N N . PRO C 1 13 ? -0.318 -5.385 -16.786 1.00 17.47 11 PRO C N 1
ATOM 2059 C CA . PRO C 1 13 ? -0.008 -5.606 -15.369 1.00 17.48 11 PRO C CA 1
ATOM 2060 C C . PRO C 1 13 ? 0.924 -4.520 -14.846 1.00 17.78 11 PRO C C 1
ATOM 2061 O O . PRO C 1 13 ? 1.835 -4.075 -15.542 1.00 17.61 11 PRO C O 1
ATOM 2065 N N . SER C 1 14 ? 0.630 -4.041 -13.630 1.00 19.32 12 SER C N 1
ATOM 2066 C CA . SER C 1 14 ? 1.516 -3.084 -12.985 1.00 21.43 12 SER C CA 1
ATOM 2067 C C . SER C 1 14 ? 2.887 -3.678 -12.800 1.00 21.60 12 SER C C 1
ATOM 2068 O O . SER C 1 14 ? 3.028 -4.824 -12.345 1.00 24.05 12 SER C O 1
ATOM 2071 N N . ALA C 1 15 ? 3.902 -2.894 -13.169 1.00 25.03 13 ALA C N 1
ATOM 2072 C CA . ALA C 1 15 ? 5.268 -3.309 -12.943 1.00 31.94 13 ALA C CA 1
ATOM 2073 C C . ALA C 1 15 ? 5.548 -3.154 -11.466 1.00 40.25 13 ALA C C 1
ATOM 2074 O O . ALA C 1 15 ? 5.437 -2.048 -10.920 1.00 41.95 13 ALA C O 1
ATOM 2076 N N A ILE C 1 16 ? 5.898 -4.261 -10.820 0.50 31.56 14 ILE C N 1
ATOM 2077 N N B ILE C 1 16 ? 5.870 -4.255 -10.808 0.50 31.48 14 ILE C N 1
ATOM 2078 C CA A ILE C 1 16 ? 6.207 -4.255 -9.396 0.50 39.61 14 ILE C CA 1
ATOM 2079 C CA B ILE C 1 16 ? 6.288 -4.222 -9.415 0.50 39.72 14 ILE C CA 1
ATOM 2080 C C A ILE C 1 16 ? 7.688 -4.021 -9.204 0.50 40.62 14 ILE C C 1
ATOM 2081 C C B ILE C 1 16 ? 7.805 -4.081 -9.395 0.50 40.25 14 ILE C C 1
ATOM 2082 O O A ILE C 1 16 ? 8.100 -2.998 -8.635 0.50 41.27 14 ILE C O 1
ATOM 2083 O O B ILE C 1 16 ? 8.517 -4.915 -9.967 0.50 37.99 14 ILE C O 1
ATOM 2092 N N A GLY C 1 17 ? 8.491 -4.980 -9.672 0.50 39.15 15 GLY C N 1
ATOM 2093 N N B GLY C 1 17 ? 8.300 -3.019 -8.754 0.50 40.89 15 GLY C N 1
ATOM 2094 C CA A GLY C 1 17 ? 9.921 -4.835 -9.704 0.50 32.23 15 GLY C CA 1
ATOM 2095 C CA B GLY C 1 17 ? 9.722 -2.835 -8.574 0.50 30.03 15 GLY C CA 1
ATOM 2096 C C A GLY C 1 17 ? 10.266 -3.514 -10.346 0.50 22.46 15 GLY C C 1
ATOM 2097 C C B GLY C 1 17 ? 10.354 -1.999 -9.672 0.50 21.07 15 GLY C C 1
ATOM 2098 O O A GLY C 1 17 ? 9.408 -2.853 -10.953 0.50 19.54 15 GLY C O 1
ATOM 2099 O O B GLY C 1 17 ? 9.699 -1.178 -10.317 0.50 21.52 15 GLY C O 1
ATOM 2100 N N A PRO C 1 18 ? 11.493 -3.100 -10.201 0.50 19.87 16 PRO C N 1
ATOM 2101 N N B PRO C 1 18 ? 11.580 -2.201 -9.914 0.50 21.99 16 PRO C N 1
ATOM 2102 C CA A PRO C 1 18 ? 11.991 -1.788 -10.687 0.50 21.45 16 PRO C CA 1
ATOM 2103 C CA B PRO C 1 18 ? 12.316 -1.312 -10.833 0.50 17.63 16 PRO C CA 1
ATOM 2104 C C A PRO C 1 18 ? 12.208 -1.776 -12.194 0.50 19.19 16 PRO C C 1
ATOM 2105 C C B PRO C 1 18 ? 12.283 -1.741 -12.303 0.50 19.41 16 PRO C C 1
ATOM 2106 O O A PRO C 1 18 ? 13.333 -1.726 -12.712 0.50 16.44 16 PRO C O 1
ATOM 2107 O O B PRO C 1 18 ? 13.326 -1.965 -12.915 0.50 21.36 16 PRO C O 1
ATOM 2114 N N . TYR C 1 19 ? 11.092 -1.788 -12.912 1.00 20.63 17 TYR C N 1
ATOM 2115 C CA . TYR C 1 19 ? 11.087 -1.850 -14.370 1.00 20.23 17 TYR C CA 1
ATOM 2116 C C . TYR C 1 19 ? 9.870 -1.134 -14.917 1.00 19.22 17 TYR C C 1
ATOM 2117 O O . TYR C 1 19 ? 8.900 -0.872 -14.193 1.00 20.14 17 TYR C O 1
ATOM 2126 N N . SER C 1 20 ? 9.932 -0.793 -16.202 1.00 15.44 18 SER C N 1
ATOM 2127 C CA . SER C 1 20 ? 8.822 -0.135 -16.879 1.00 15.44 18 SER C CA 1
ATOM 2128 C C . SER C 1 20 ? 8.152 -1.140 -17.801 1.00 16.40 18 SER C C 1
ATOM 2129 O O . SER C 1 20 ? 8.817 -2.027 -18.321 1.00 18.56 18 SER C O 1
ATOM 2132 N N . GLN C 1 21 ? 6.833 -0.987 -18.024 1.00 15.72 19 GLN C N 1
ATOM 2133 C CA . GLN C 1 21 ? 6.136 -1.897 -18.953 1.00 14.46 19 GLN C CA 1
ATOM 2134 C C . GLN C 1 21 ? 6.789 -1.916 -20.335 1.00 16.72 19 GLN C C 1
ATOM 2135 O O . GLN C 1 21 ? 6.990 -2.983 -20.913 1.00 16.08 19 GLN C O 1
ATOM 2141 N N . ALA C 1 22 ? 7.183 -0.760 -20.853 1.00 15.58 20 ALA C N 1
ATOM 2142 C CA . ALA C 1 22 ? 7.981 -0.716 -22.070 1.00 14.09 20 ALA C CA 1
ATOM 2143 C C . ALA C 1 22 ? 8.703 0.621 -22.114 1.00 16.82 20 ALA C C 1
ATOM 2144 O O . ALA C 1 22 ? 8.320 1.569 -21.421 1.00 17.64 20 ALA C O 1
ATOM 2146 N N . ILE C 1 23 ? 9.738 0.674 -22.939 1.00 15.34 21 ILE C N 1
ATOM 2147 C CA . ILE C 1 23 ? 10.493 1.893 -23.189 1.00 15.05 21 ILE C CA 1
ATOM 2148 C C . ILE C 1 23 ? 10.546 2.069 -24.696 1.00 17.57 21 ILE C C 1
ATOM 2149 O O . ILE C 1 23 ? 10.810 1.104 -25.418 1.00 19.10 21 ILE C O 1
ATOM 2154 N N . CYS C 1 24 ? 10.331 3.296 -25.171 1.00 18.12 22 CYS C N 1
ATOM 2155 C CA . CYS C 1 24 ? 10.529 3.619 -26.578 1.00 18.39 22 CYS C CA 1
ATOM 2156 C C . CYS C 1 24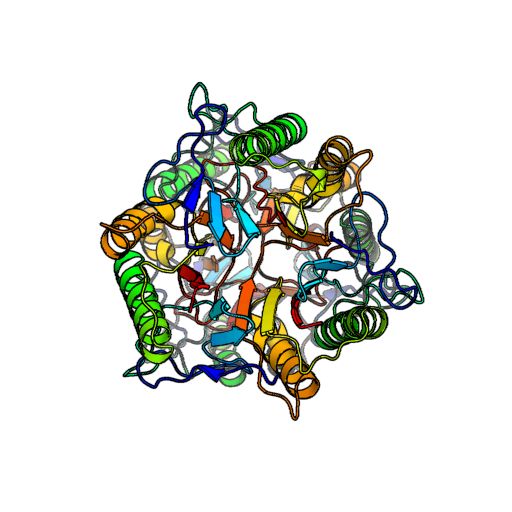 ? 11.808 4.417 -26.746 1.00 20.07 22 CYS C C 1
ATOM 2157 O O . CYS C 1 24 ? 12.091 5.323 -25.952 1.00 21.66 22 CYS C O 1
ATOM 2160 N N . PHE C 1 25 ? 12.568 4.078 -27.778 1.00 20.03 23 PHE C N 1
ATOM 2161 C CA . PHE C 1 25 ? 13.811 4.801 -28.043 1.00 19.40 23 PHE C CA 1
ATOM 2162 C C . PHE C 1 25 ? 14.121 4.719 -29.529 1.00 20.47 23 PHE C C 1
ATOM 2163 O O . PHE C 1 25 ? 14.120 3.627 -30.098 1.00 20.98 23 PHE C O 1
ATOM 2171 N N A ASN C 1 26 ? 14.313 5.887 -30.144 0.50 20.13 24 ASN C N 1
ATOM 2172 N N B ASN C 1 26 ? 14.381 5.875 -30.152 0.50 19.69 24 ASN C N 1
ATOM 2173 C CA A ASN C 1 26 ? 14.657 5.996 -31.554 0.50 24.44 24 ASN C CA 1
ATOM 2174 C CA B ASN C 1 26 ? 14.668 5.981 -31.590 0.50 24.49 24 ASN C CA 1
ATOM 2175 C C A ASN C 1 26 ? 13.696 5.188 -32.423 0.50 24.14 24 ASN C C 1
ATOM 2176 C C B ASN C 1 26 ? 13.687 5.167 -32.429 0.50 24.10 24 ASN C C 1
ATOM 2177 O O A ASN C 1 26 ? 14.099 4.490 -33.356 0.50 28.52 24 ASN C O 1
ATOM 2178 O O B ASN C 1 26 ? 14.069 4.447 -33.354 0.50 28.41 24 ASN C O 1
ATOM 2187 N N . GLY C 1 27 ? 12.408 5.282 -32.107 1.00 20.45 25 GLY C N 1
ATOM 2188 C CA . GLY C 1 27 ? 11.389 4.676 -32.940 1.00 25.25 25 GLY C CA 1
ATOM 2189 C C . GLY C 1 27 ? 11.185 3.187 -32.751 1.00 22.58 25 GLY C C 1
ATOM 2190 O O . GLY C 1 27 ? 10.442 2.574 -33.533 1.00 23.27 25 GLY C O 1
ATOM 2191 N N . ILE C 1 28 ? 11.769 2.600 -31.714 1.00 21.05 26 ILE C N 1
ATOM 2192 C CA . ILE C 1 28 ? 11.622 1.177 -31.402 1.00 17.85 26 ILE C CA 1
ATOM 2193 C C . ILE C 1 28 ? 10.998 1.055 -30.018 1.00 15.96 26 ILE C C 1
ATOM 2194 O O . ILE C 1 28 ? 11.417 1.750 -29.090 1.00 20.44 26 ILE C O 1
ATOM 2199 N N . LEU C 1 29 ? 10.007 0.183 -29.884 1.00 16.11 27 LEU C N 1
ATOM 2200 C CA . LEU C 1 29 ? 9.389 -0.134 -28.599 1.00 14.66 27 LEU C CA 1
ATOM 2201 C C . LEU C 1 29 ? 10.036 -1.390 -28.032 1.00 18.94 27 LEU C C 1
ATOM 2202 O O . LEU C 1 29 ? 9.988 -2.449 -28.663 1.00 18.40 27 LEU C O 1
ATOM 2207 N N . TYR C 1 30 ? 10.680 -1.263 -26.859 1.00 18.29 28 TYR C N 1
ATOM 2208 C CA . TYR C 1 30 ? 11.239 -2.409 -26.149 1.00 16.96 28 TYR C CA 1
ATOM 2209 C C . TYR C 1 30 ? 10.264 -2.743 -25.040 1.00 13.59 28 TYR C C 1
ATOM 2210 O O . TYR C 1 30 ? 10.190 -2.031 -24.026 1.00 19.06 28 TYR C O 1
ATOM 2219 N N . ALA C 1 31 ? 9.477 -3.808 -25.231 1.00 15.00 29 ALA C N 1
ATOM 2220 C CA . ALA C 1 31 ? 8.533 -4.225 -24.203 1.00 15.48 29 ALA C CA 1
ATOM 2221 C C . ALA C 1 31 ? 9.194 -5.144 -23.169 1.00 16.45 29 ALA C C 1
ATOM 2222 O O . ALA C 1 31 ? 10.018 -6.007 -23.513 1.00 17.94 29 ALA C O 1
ATOM 2224 N N . SER C 1 32 ? 8.811 -4.969 -21.897 1.00 14.89 30 SER C N 1
ATOM 2225 C CA . SER C 1 32 ? 9.184 -5.957 -20.880 1.00 13.95 30 SER C CA 1
ATOM 2226 C C . SER C 1 32 ? 8.512 -7.284 -21.185 1.00 14.56 30 SER C C 1
ATOM 2227 O O . SER C 1 32 ? 7.448 -7.325 -21.782 1.00 16.55 30 SER C O 1
ATOM 2230 N N . GLY C 1 33 ? 9.164 -8.377 -20.798 1.00 16.50 31 GLY C N 1
ATOM 2231 C CA . GLY C 1 33 ? 8.510 -9.675 -20.936 1.00 15.20 31 GLY C CA 1
ATOM 2232 C C . GLY C 1 33 ? 7.197 -9.666 -20.193 1.00 16.78 31 GLY C C 1
ATOM 2233 O O . GLY C 1 33 ? 7.125 -9.221 -19.033 1.00 18.97 31 GLY C O 1
ATOM 2234 N N . GLN C 1 34 ? 6.138 -10.129 -20.854 1.00 15.41 32 GLN C N 1
ATOM 2235 C CA . GLN C 1 34 ? 4.825 -10.172 -20.243 1.00 14.00 32 GLN C CA 1
ATOM 2236 C C . GLN C 1 34 ? 4.558 -11.570 -19.743 1.00 16.75 32 GLN C C 1
ATOM 2237 O O . GLN C 1 34 ? 4.837 -12.552 -20.454 1.00 15.82 32 GLN C O 1
ATOM 2243 N N . ILE C 1 35 ? 4.025 -11.656 -18.523 1.00 16.59 33 ILE C N 1
ATOM 2244 C CA . ILE C 1 35 ? 3.615 -12.931 -17.916 1.00 14.07 33 ILE C CA 1
ATOM 2245 C C . ILE C 1 35 ? 2.102 -12.905 -17.777 1.00 15.32 33 ILE C C 1
ATOM 2246 O O . ILE C 1 35 ? 1.496 -11.829 -17.939 1.00 16.31 33 ILE C O 1
ATOM 2251 N N . PRO C 1 36 ? 1.436 -14.050 -17.503 1.00 14.98 34 PRO C N 1
ATOM 2252 C CA . PRO C 1 36 ? -0.025 -14.131 -17.623 1.00 16.45 34 PRO C CA 1
ATOM 2253 C C . PRO C 1 36 ? -0.757 -13.577 -16.411 1.00 15.58 34 PRO C C 1
ATOM 2254 O O . PRO C 1 36 ? -1.654 -14.220 -15.863 1.00 17.09 34 PRO C O 1
ATOM 2258 N N . ILE C 1 37 ? -0.412 -12.316 -16.024 1.00 14.70 35 ILE C N 1
ATOM 2259 C CA . ILE C 1 37 ? -1.087 -11.648 -14.910 1.00 14.21 35 ILE C CA 1
ATOM 2260 C C . ILE C 1 37 ? -2.358 -10.979 -15.405 1.00 14.02 35 ILE C C 1
ATOM 2261 O O . ILE C 1 37 ? -2.393 -10.343 -16.473 1.00 15.72 35 ILE C O 1
ATOM 2266 N N . ASN C 1 38 ? -3.430 -11.125 -14.621 1.00 14.48 36 ASN C N 1
ATOM 2267 C CA . ASN C 1 38 ? -4.610 -10.276 -14.799 1.00 14.63 36 ASN C CA 1
ATOM 2268 C C . ASN C 1 38 ? -4.338 -8.884 -14.232 1.00 15.47 36 ASN C C 1
ATOM 2269 O O . ASN C 1 38 ? -4.146 -8.751 -13.027 1.00 16.12 36 ASN C O 1
ATOM 2274 N N . PRO C 1 39 ? -4.325 -7.833 -15.055 1.00 14.67 37 PRO C N 1
ATOM 2275 C CA . PRO C 1 39 ? -3.939 -6.507 -14.522 1.00 15.28 37 PRO C CA 1
ATOM 2276 C C . PRO C 1 39 ? -4.847 -6.015 -13.399 1.00 19.70 37 PRO C C 1
ATOM 2277 O O . PRO C 1 39 ? -4.386 -5.259 -12.523 1.00 20.91 37 PRO C O 1
ATOM 2281 N N . ASP C 1 40 ? -6.117 -6.418 -13.405 1.00 15.88 38 ASP C N 1
ATOM 2282 C CA . ASP C 1 40 ? -7.085 -5.988 -12.389 1.00 15.74 38 ASP C CA 1
ATOM 2283 C C . ASP C 1 40 ? -6.804 -6.558 -11.002 1.00 17.15 38 ASP C C 1
ATOM 2284 O O . ASP C 1 40 ? -7.293 -5.996 -10.014 1.00 18.76 38 ASP C O 1
ATOM 2289 N N . THR C 1 41 ? -6.105 -7.685 -10.891 1.00 15.92 39 THR C N 1
ATOM 2290 C CA . THR C 1 41 ? -5.847 -8.280 -9.584 1.00 16.42 39 THR C CA 1
ATOM 2291 C C . THR C 1 41 ? -4.367 -8.419 -9.247 1.00 18.28 39 THR C C 1
ATOM 2292 O O . THR C 1 41 ? -4.032 -8.573 -8.057 1.00 20.42 39 THR C O 1
ATOM 2296 N N . GLY C 1 42 ? -3.488 -8.444 -10.246 1.00 15.52 40 GLY C 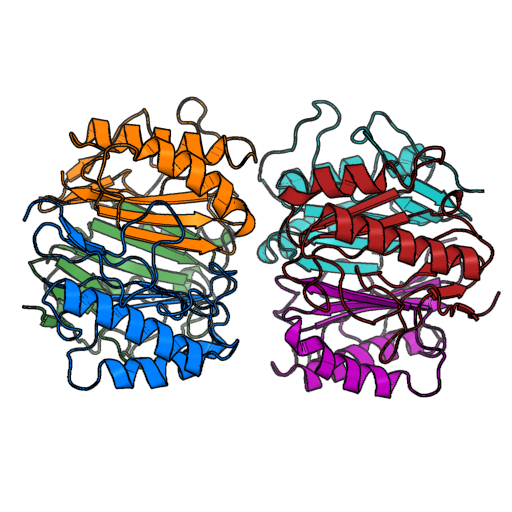N 1
ATOM 2297 C CA . GLY C 1 42 ? -2.091 -8.767 -10.032 1.00 17.39 40 GLY C CA 1
ATOM 2298 C C . GLY C 1 42 ? -1.790 -10.255 -9.932 1.00 16.58 40 GLY C C 1
ATOM 2299 O O . GLY C 1 42 ? -0.619 -10.632 -9.792 1.00 18.12 40 GLY C O 1
ATOM 2300 N N . ASP C 1 43 ? -2.793 -11.115 -10.031 1.00 15.10 41 ASP C N 1
ATOM 2301 C CA . ASP C 1 43 ? -2.598 -12.553 -9.887 1.00 16.67 41 ASP C CA 1
ATOM 2302 C C . ASP C 1 43 ? -2.466 -13.202 -11.259 1.00 16.06 41 ASP C C 1
ATOM 2303 O O . ASP C 1 43 ? -3.040 -12.707 -12.232 1.00 17.75 41 ASP C O 1
ATOM 2308 N N . LEU C 1 44 ? -1.743 -14.336 -11.333 1.00 17.76 42 LEU C N 1
ATOM 2309 C CA . LEU C 1 44 ? -1.797 -15.140 -12.548 1.00 19.90 42 LEU C CA 1
ATOM 2310 C C . LEU C 1 44 ? -3.202 -15.648 -12.813 1.00 19.44 42 LEU C C 1
ATOM 2311 O O . LEU C 1 44 ? -3.967 -15.924 -11.891 1.00 19.80 42 LEU C O 1
ATOM 2316 N N . VAL C 1 45 ? -3.524 -15.825 -14.089 1.00 19.20 43 VAL C N 1
ATOM 2317 C CA . VAL C 1 45 ? -4.728 -16.545 -14.479 1.00 23.38 43 VAL C CA 1
ATOM 2318 C C . VAL C 1 45 ? -4.496 -18.039 -14.226 1.00 21.73 43 VAL C C 1
ATOM 2319 O O . VAL C 1 45 ? -3.483 -18.441 -13.627 1.00 20.81 43 VAL C O 1
ATOM 2323 N N A GLU C 1 46 ? -5.431 -18.866 -14.696 0.43 20.62 44 GLU C N 1
ATOM 2324 N N B GLU C 1 46 ? -5.427 -18.867 -14.692 0.57 20.46 44 GLU C N 1
ATOM 2325 C CA A GLU C 1 46 ? -5.439 -20.295 -14.394 0.43 22.13 44 GLU C CA 1
ATOM 2326 C CA B GLU C 1 46 ? -5.407 -20.281 -14.345 0.57 21.87 44 GLU C CA 1
ATOM 2327 C C A GLU C 1 46 ? -4.139 -20.974 -14.832 0.43 21.56 44 GLU C C 1
ATOM 2328 C C B GLU C 1 46 ? -4.113 -20.950 -14.797 0.57 21.06 44 GLU C C 1
ATOM 2329 O O A GLU C 1 46 ? -3.497 -20.568 -15.802 0.43 21.37 44 GLU C O 1
ATOM 2330 O O B GLU C 1 46 ? -3.457 -20.516 -15.744 0.57 21.60 44 GLU C O 1
ATOM 2341 N N . ASN C 1 47 ? -3.753 -22.036 -14.112 1.00 21.42 45 ASN C N 1
ATOM 2342 C CA . ASN C 1 47 ? -2.536 -22.789 -14.419 1.00 22.85 45 ASN C CA 1
ATOM 2343 C C . ASN C 1 47 ? -2.763 -23.695 -15.635 1.00 30.66 45 ASN C C 1
ATOM 2344 O O . ASN C 1 47 ? -2.785 -24.925 -15.551 1.00 28.81 45 ASN C O 1
ATOM 2349 N N . ASP C 1 48 ? -2.944 -23.054 -16.791 1.00 20.67 46 ASP C N 1
ATOM 2350 C CA . ASP C 1 48 ? -3.294 -23.714 -18.039 1.00 18.56 46 ASP C CA 1
ATOM 2351 C C . ASP C 1 48 ? -2.566 -22.976 -19.143 1.00 22.07 46 ASP C C 1
ATOM 2352 O O . ASP C 1 48 ? -2.686 -21.748 -19.245 1.00 18.97 46 ASP C O 1
ATOM 2357 N N . ILE C 1 49 ? -1.791 -23.709 -19.939 1.00 19.00 47 ILE C N 1
ATOM 2358 C CA . ILE C 1 49 ? -0.892 -23.026 -20.857 1.00 15.69 47 ILE C CA 1
ATOM 2359 C C . ILE C 1 49 ? -1.676 -22.216 -21.880 1.00 17.05 47 ILE C C 1
ATOM 2360 O O . ILE C 1 49 ? -1.239 -21.130 -22.270 1.00 17.91 47 ILE C O 1
ATOM 2365 N N . GLU C 1 50 ? -2.832 -22.715 -22.342 1.00 19.37 48 GLU C N 1
ATOM 2366 C CA . GLU C 1 50 ? -3.569 -21.942 -23.342 1.00 19.28 48 GLU C CA 1
ATOM 2367 C C . GLU C 1 50 ? -4.135 -20.662 -22.740 1.00 20.80 48 GLU C C 1
ATOM 2368 O O . GLU C 1 50 ? -3.999 -19.579 -23.326 1.00 20.84 48 GLU C O 1
ATOM 2374 N N . LYS C 1 51 ? -4.732 -20.757 -21.549 1.00 16.67 49 LYS C N 1
ATOM 2375 C CA . LYS C 1 51 ? -5.254 -19.555 -20.914 1.00 19.22 49 LYS C CA 1
ATOM 2376 C C . LYS C 1 51 ? -4.138 -18.568 -20.616 1.00 17.80 49 LYS C C 1
ATOM 2377 O O . LYS C 1 51 ? -4.316 -17.360 -20.780 1.00 18.13 49 LYS C O 1
ATOM 2383 N N . GLN C 1 52 ? -2.964 -19.067 -20.185 1.00 15.26 50 GLN C N 1
ATOM 2384 C CA . GLN C 1 52 ? -1.866 -18.161 -19.872 1.00 15.85 50 GLN C CA 1
ATOM 2385 C C . GLN C 1 52 ? -1.304 -17.490 -21.120 1.00 14.12 50 GLN C C 1
ATOM 2386 O O . GLN C 1 52 ? -1.010 -16.291 -21.100 1.00 17.48 50 GLN C O 1
ATOM 2392 N N . THR C 1 53 ? -1.132 -18.242 -22.208 1.00 15.37 51 THR C N 1
ATOM 2393 C CA . THR C 1 53 ? -0.651 -17.623 -23.442 1.00 16.58 51 THR C CA 1
ATOM 2394 C C . THR C 1 53 ? -1.612 -16.542 -23.931 1.00 16.30 51 THR C C 1
ATOM 2395 O O . THR C 1 53 ? -1.178 -15.455 -24.353 1.00 17.32 51 THR C O 1
ATOM 2399 N N A ARG C 1 54 ? -2.922 -16.814 -23.872 0.50 16.78 52 ARG C N 1
ATOM 2400 N N B ARG C 1 54 ? -2.921 -16.798 -23.870 0.50 17.17 52 ARG C N 1
ATOM 2401 C CA A ARG C 1 54 ? -3.901 -15.798 -24.266 0.50 15.99 52 ARG C CA 1
ATOM 2402 C CA B ARG C 1 54 ? -3.858 -15.756 -24.293 0.50 15.89 52 ARG C CA 1
ATOM 2403 C C A ARG C 1 54 ? -3.742 -14.527 -23.431 0.50 17.42 52 ARG C C 1
ATOM 2404 C C B ARG C 1 54 ? -3.718 -14.505 -23.431 0.50 17.32 52 ARG C C 1
ATOM 2405 O O A ARG C 1 54 ? -3.820 -13.411 -23.959 0.50 17.20 52 ARG C O 1
ATOM 2406 O O B ARG C 1 54 ? -3.787 -13.379 -23.941 0.50 16.72 52 ARG C O 1
ATOM 2421 N N . GLN C 1 55 ? -3.516 -14.671 -22.124 1.00 17.25 53 GLN C N 1
ATOM 2422 C CA . GLN C 1 55 ? -3.403 -13.491 -21.262 1.00 17.75 53 GLN C CA 1
ATOM 2423 C C . GLN C 1 55 ? -2.144 -12.691 -21.572 1.00 15.50 53 GLN C C 1
ATOM 2424 O O . GLN C 1 55 ? -2.163 -11.446 -21.570 1.00 17.23 53 GLN C O 1
ATOM 2430 N N . VAL C 1 56 ? -1.037 -13.395 -21.797 1.00 15.15 54 VAL C N 1
ATOM 2431 C CA . VAL C 1 56 ? 0.220 -12.734 -22.156 1.00 14.45 54 VAL C CA 1
ATOM 2432 C C . VAL C 1 56 ? 0.008 -11.863 -23.378 1.00 17.18 54 VAL C C 1
ATOM 2433 O O . VAL C 1 56 ? 0.456 -10.712 -23.429 1.00 16.80 54 VAL C O 1
ATOM 2437 N N . LEU C 1 57 ? -0.676 -12.410 -24.382 1.00 16.46 55 LEU C N 1
ATOM 2438 C CA . LEU C 1 57 ? -0.841 -11.675 -25.629 1.00 16.61 55 LEU C CA 1
ATOM 2439 C C . LEU C 1 57 ? -1.790 -10.499 -25.450 1.00 17.52 55 LEU C C 1
ATOM 2440 O O . LEU C 1 57 ? -1.584 -9.447 -26.063 1.00 17.72 55 LEU C O 1
ATOM 2445 N N A LYS C 1 58 ? -2.838 -10.660 -24.637 0.50 17.70 56 LYS C N 1
ATOM 2446 N N B LYS C 1 58 ? -2.823 -10.666 -24.625 0.50 17.71 56 LYS C N 1
ATOM 2447 C CA A LYS C 1 58 ? -3.676 -9.515 -24.281 0.50 15.84 56 LYS C CA 1
ATOM 2448 C CA B LYS C 1 58 ? -3.685 -9.546 -24.253 0.50 16.11 56 LYS C CA 1
ATOM 2449 C C A LYS C 1 58 ? -2.849 -8.420 -23.617 0.50 18.41 56 LYS C C 1
ATOM 2450 C C B LYS C 1 58 ? -2.884 -8.433 -23.588 0.50 18.83 56 LYS C C 1
ATOM 2451 O O A LYS C 1 58 ? -3.007 -7.233 -23.928 0.50 18.32 56 LYS C O 1
ATOM 2452 O O B LYS C 1 58 ? -3.096 -7.246 -23.870 0.50 18.69 56 LYS C O 1
ATOM 2463 N N . ASN C 1 59 ? -1.974 -8.802 -22.683 1.00 16.98 57 ASN C N 1
ATOM 2464 C CA . ASN C 1 59 ? -1.149 -7.813 -22.002 1.00 18.42 57 ASN C CA 1
ATOM 2465 C C . ASN C 1 59 ? -0.226 -7.103 -22.987 1.00 16.31 57 ASN C C 1
ATOM 2466 O O . ASN C 1 59 ? -0.039 -5.872 -22.910 1.00 17.54 57 ASN C O 1
ATOM 2471 N N . ILE C 1 60 ? 0.359 -7.862 -23.918 1.00 16.01 58 ILE C N 1
ATOM 2472 C CA . ILE C 1 60 ? 1.203 -7.254 -24.953 1.00 16.67 58 ILE C CA 1
ATOM 2473 C C . ILE C 1 60 ? 0.383 -6.276 -25.776 1.00 16.25 58 ILE C C 1
ATOM 2474 O O . ILE C 1 60 ? 0.825 -5.159 -26.056 1.00 17.88 58 ILE C O 1
ATOM 2479 N N . ASP C 1 61 ? -0.835 -6.688 -26.171 1.00 18.22 59 ASP C N 1
ATOM 2480 C CA . ASP C 1 61 ? -1.702 -5.801 -26.959 1.00 18.72 59 ASP C CA 1
ATOM 2481 C C . ASP C 1 61 ? -1.923 -4.483 -26.222 1.00 18.64 59 ASP C C 1
ATOM 2482 O O . ASP C 1 61 ? -1.939 -3.412 -26.845 1.00 18.60 59 ASP C O 1
ATOM 2487 N N . ALA C 1 62 ? -2.136 -4.549 -24.899 1.00 17.01 60 ALA C N 1
ATOM 2488 C CA . ALA C 1 62 ? -2.415 -3.339 -24.129 1.00 18.58 60 ALA C CA 1
ATOM 2489 C C . ALA C 1 62 ? -1.215 -2.408 -24.121 1.00 18.01 60 ALA C C 1
ATOM 2490 O O . ALA C 1 62 ? -1.378 -1.178 -24.212 1.00 18.18 60 ALA C O 1
ATOM 2492 N N . VAL C 1 63 ? -0.011 -2.970 -24.023 1.00 15.68 61 VAL C N 1
ATOM 2493 C CA . VAL C 1 63 ? 1.211 -2.158 -24.077 1.00 14.60 61 VAL C CA 1
ATOM 2494 C C . VAL C 1 63 ? 1.376 -1.519 -25.452 1.00 19.32 61 VAL C C 1
ATOM 2495 O O . VAL C 1 63 ? 1.644 -0.312 -25.566 1.00 18.88 61 VAL C O 1
ATOM 2499 N N . LEU C 1 64 ? 1.184 -2.302 -26.525 1.00 17.42 62 LEU C N 1
ATOM 2500 C CA . LEU C 1 64 ? 1.313 -1.735 -27.874 1.00 17.61 62 LEU C CA 1
ATOM 2501 C C . LEU C 1 64 ? 0.333 -0.581 -28.091 1.00 20.09 62 LEU C C 1
ATOM 2502 O O . LEU C 1 64 ? 0.705 0.472 -28.619 1.00 20.96 62 LEU C O 1
ATOM 2507 N N . LEU C 1 65 ? -0.925 -0.768 -27.683 1.00 18.11 63 LEU C N 1
ATOM 2508 C CA . LEU C 1 65 ? -1.944 0.272 -27.898 1.00 18.30 63 LEU C CA 1
ATOM 2509 C C . LEU C 1 65 ? -1.586 1.558 -27.160 1.00 20.96 63 LEU C C 1
ATOM 2510 O O . LEU C 1 65 ? -1.749 2.661 -27.705 1.00 21.40 63 LEU C O 1
ATOM 2515 N N . GLN C 1 66 ? -1.117 1.440 -25.910 1.00 18.90 64 GLN C N 1
ATOM 2516 C CA . GLN C 1 66 ? -0.726 2.635 -25.169 1.00 17.96 64 GLN C CA 1
ATOM 2517 C C . GLN C 1 66 ? 0.427 3.361 -25.860 1.00 22.47 64 GLN C C 1
ATOM 2518 O O . GLN C 1 66 ? 0.503 4.603 -25.829 1.00 23.05 64 GLN C O 1
ATOM 2524 N N . ALA C 1 67 ? 1.328 2.601 -26.498 1.00 21.54 65 ALA C N 1
ATOM 2525 C CA . ALA C 1 67 ? 2.418 3.177 -27.256 1.00 22.49 65 ALA C CA 1
ATOM 2526 C C . ALA C 1 67 ? 1.978 3.680 -28.624 1.00 24.87 65 ALA C C 1
ATOM 2527 O O . ALA C 1 67 ? 2.795 4.267 -29.339 1.00 26.24 65 ALA C O 1
ATOM 2529 N N . GLY C 1 68 ? 0.714 3.505 -28.993 1.00 19.55 66 GLY C N 1
ATOM 2530 C CA . GLY C 1 68 ? 0.267 3.979 -30.289 1.00 19.52 66 GLY C CA 1
ATOM 2531 C C . GLY C 1 68 ? 0.724 3.119 -31.446 1.00 26.18 66 GLY C C 1
ATOM 2532 O O . GLY C 1 68 ? 0.800 3.618 -32.579 1.00 25.62 66 GLY C O 1
ATOM 2533 N N . THR C 1 69 ? 1.039 1.839 -31.201 1.00 21.18 67 THR C N 1
ATOM 2534 C CA . THR C 1 69 ? 1.432 0.970 -32.299 1.00 20.78 67 THR C CA 1
ATOM 2535 C C . THR C 1 69 ? 0.574 -0.301 -32.276 1.00 22.82 67 THR C C 1
ATOM 2536 O O . THR C 1 69 ? -0.464 -0.332 -31.608 1.00 23.59 67 THR C O 1
ATOM 2540 N N . THR C 1 70 ? 0.937 -1.316 -33.053 1.00 20.26 68 THR C N 1
ATOM 2541 C CA . THR C 1 70 ? 0.088 -2.494 -33.188 1.00 21.43 68 THR C CA 1
ATOM 2542 C C . THR C 1 70 ? 0.963 -3.716 -33.380 1.00 22.67 68 THR C C 1
ATOM 2543 O O . THR C 1 70 ? 2.159 -3.613 -33.673 1.00 21.81 68 THR C O 1
ATOM 2547 N N . LYS C 1 71 ? 0.328 -4.888 -33.275 1.00 21.68 69 LYS C N 1
ATOM 2548 C CA . LYS C 1 71 ? 1.106 -6.109 -33.382 1.00 19.06 69 LYS C CA 1
ATOM 2549 C C . LYS C 1 71 ? 1.704 -6.311 -34.768 1.00 18.91 69 LYS C C 1
ATOM 2550 O O . LYS C 1 71 ? 2.696 -7.032 -34.883 1.00 18.06 69 LYS C O 1
ATOM 2556 N N A ASP C 1 72 ? 1.151 -5.712 -35.829 0.60 19.55 70 ASP C N 1
ATOM 2557 N N B ASP C 1 72 ? 1.125 -5.667 -35.795 0.40 20.00 70 ASP C N 1
ATOM 2558 C CA A ASP C 1 72 ? 1.800 -5.946 -37.113 0.60 20.75 70 ASP C CA 1
ATOM 2559 C CA B ASP C 1 72 ? 1.663 -5.713 -37.150 0.40 21.01 70 ASP C CA 1
ATOM 2560 C C A ASP C 1 72 ? 3.128 -5.210 -37.233 0.60 19.33 70 ASP C C 1
ATOM 2561 C C B ASP C 1 72 ? 3.104 -5.230 -37.200 0.40 19.51 70 ASP C C 1
ATOM 2562 O O A ASP C 1 72 ? 3.861 -5.439 -38.199 0.60 20.55 70 ASP C O 1
ATOM 2563 O O B ASP C 1 72 ? 3.872 -5.631 -38.082 0.40 20.05 70 ASP C O 1
ATOM 2572 N N . LYS C 1 73 ? 3.490 -4.380 -36.260 1.00 19.18 71 LYS C N 1
ATOM 2573 C CA . LYS C 1 73 ? 4.786 -3.736 -36.267 1.00 17.71 71 LYS C CA 1
ATOM 2574 C C . LYS C 1 73 ? 5.816 -4.480 -35.430 1.00 17.93 71 LYS C C 1
ATOM 2575 O O . LYS C 1 73 ? 6.959 -4.015 -35.337 1.00 18.37 71 LYS C O 1
ATOM 2581 N N . ILE C 1 74 ? 5.436 -5.598 -34.800 1.00 19.56 72 ILE C N 1
ATOM 2582 C CA . ILE C 1 74 ? 6.412 -6.356 -34.017 1.00 15.11 72 ILE C CA 1
ATOM 2583 C C . ILE C 1 74 ? 7.453 -6.956 -34.955 1.00 15.19 72 ILE C C 1
ATOM 2584 O O . ILE C 1 74 ? 7.119 -7.529 -36.012 1.00 19.93 72 ILE C O 1
ATOM 2589 N N . VAL C 1 75 ? 8.731 -6.769 -34.605 1.00 15.59 73 VAL C N 1
ATOM 2590 C CA . VAL C 1 75 ? 9.822 -7.256 -35.447 1.00 17.46 73 VAL C CA 1
ATOM 2591 C C . VAL C 1 75 ? 10.418 -8.552 -34.915 1.00 18.16 73 VAL C C 1
ATOM 2592 O O . VAL C 1 75 ? 10.935 -9.348 -35.697 1.00 17.87 73 VAL C O 1
ATOM 2596 N N . LYS C 1 76 ? 10.404 -8.743 -33.598 1.00 17.10 74 LYS C N 1
ATOM 2597 C CA . LYS C 1 76 ? 11.105 -9.859 -32.993 1.00 16.07 74 LYS C CA 1
ATOM 2598 C C . LYS C 1 76 ? 10.452 -10.190 -31.658 1.00 17.10 74 LYS C C 1
ATOM 2599 O O . LYS C 1 76 ? 10.070 -9.279 -30.905 1.00 16.14 74 LYS C O 1
ATOM 2605 N N . THR C 1 77 ? 10.320 -11.491 -31.359 1.00 16.64 75 THR C N 1
ATOM 2606 C CA . THR C 1 77 ? 9.859 -11.900 -30.036 1.00 13.72 75 THR C CA 1
ATOM 2607 C C . THR C 1 77 ? 10.803 -12.947 -29.479 1.00 14.13 75 THR C C 1
ATOM 2608 O O . THR C 1 77 ? 11.552 -13.595 -30.218 1.00 16.98 75 THR C O 1
ATOM 2612 N N . THR C 1 78 ? 10.750 -13.106 -28.159 1.00 14.59 76 THR C N 1
ATOM 2613 C CA . THR C 1 78 ? 11.343 -14.250 -27.488 1.00 14.46 76 THR C CA 1
ATOM 2614 C C . THR C 1 78 ? 10.254 -14.898 -26.646 1.00 15.47 76 THR C C 1
ATOM 2615 O O . THR C 1 78 ? 9.561 -14.226 -25.874 1.00 17.19 76 THR C O 1
ATOM 2619 N N . ILE C 1 79 ? 10.093 -16.200 -26.821 1.00 14.45 77 ILE C N 1
ATOM 2620 C CA . ILE C 1 79 ? 9.132 -16.989 -26.048 1.00 15.55 77 ILE C CA 1
ATOM 2621 C C . ILE C 1 79 ? 9.929 -17.773 -25.026 1.00 15.17 77 ILE C C 1
ATOM 2622 O O . ILE C 1 79 ? 10.779 -18.597 -25.395 1.00 14.66 77 ILE C O 1
ATOM 2627 N N . PHE C 1 80 ? 9.691 -17.508 -23.745 1.00 13.96 78 PHE C N 1
ATOM 2628 C CA . PHE C 1 80 ? 10.272 -18.299 -22.656 1.00 12.32 78 PHE C CA 1
ATOM 2629 C C . PHE C 1 80 ? 9.169 -19.193 -22.104 1.00 16.36 78 PHE C C 1
ATOM 2630 O O . PHE C 1 80 ? 8.138 -18.682 -21.626 1.00 16.30 78 PHE C O 1
ATOM 2638 N N . ILE C 1 81 ? 9.383 -20.518 -22.129 1.00 14.99 79 ILE C N 1
ATOM 2639 C CA . ILE C 1 81 ? 8.361 -21.412 -21.589 1.00 14.78 79 ILE C CA 1
ATOM 2640 C C . ILE C 1 81 ? 9.006 -22.333 -20.576 1.00 14.45 79 ILE C C 1
ATOM 2641 O O . ILE C 1 81 ? 10.178 -22.685 -20.700 1.00 15.69 79 ILE C O 1
ATOM 2646 N N . THR C 1 82 ? 8.205 -22.767 -19.592 1.00 15.14 80 THR C N 1
ATOM 2647 C CA . THR C 1 82 ? 8.766 -23.681 -18.603 1.00 14.94 80 THR C CA 1
ATOM 2648 C C . THR C 1 82 ? 8.766 -25.116 -19.070 1.00 16.31 80 THR C C 1
ATOM 2649 O O . THR C 1 82 ? 9.416 -25.956 -18.414 1.00 15.90 80 THR C O 1
ATOM 2653 N N . ASN C 1 83 ? 8.054 -25.433 -20.161 1.00 14.04 81 ASN C N 1
ATOM 2654 C CA . ASN C 1 83 ? 7.932 -26.820 -20.607 1.00 14.51 81 ASN C CA 1
ATOM 2655 C C . ASN C 1 83 ? 7.947 -26.834 -22.126 1.00 13.78 81 ASN C C 1
ATOM 2656 O O . ASN C 1 83 ? 6.984 -26.384 -22.751 1.00 17.19 81 ASN C O 1
ATOM 2661 N N . ILE C 1 84 ? 9.049 -27.325 -22.715 1.00 14.81 82 ILE C N 1
ATOM 2662 C CA . ILE C 1 84 ? 9.197 -27.331 -24.173 1.00 15.32 82 ILE C CA 1
ATOM 2663 C C . ILE C 1 84 ? 8.069 -28.121 -24.831 1.00 17.68 82 ILE C C 1
ATOM 2664 O O . ILE C 1 84 ? 7.740 -27.883 -26.005 1.00 17.26 82 ILE C O 1
ATOM 2669 N N . ASN C 1 85 ? 7.479 -29.077 -24.108 1.00 16.91 83 ASN C N 1
ATOM 2670 C CA . ASN C 1 85 ? 6.374 -29.851 -24.661 1.00 15.26 83 ASN C CA 1
ATOM 2671 C C . ASN C 1 85 ? 5.100 -29.026 -24.825 1.00 18.44 83 ASN C C 1
ATOM 2672 O O . ASN C 1 85 ? 4.168 -29.483 -25.507 1.00 21.14 83 ASN C O 1
ATOM 2677 N N . ASN C 1 86 ? 5.054 -27.820 -24.261 1.00 18.26 84 ASN C N 1
ATOM 2678 C CA . ASN C 1 86 ? 3.956 -26.892 -24.492 1.00 16.99 84 ASN C CA 1
ATOM 2679 C C . ASN C 1 86 ? 4.141 -26.037 -25.741 1.00 20.48 84 ASN C C 1
ATOM 2680 O O . ASN C 1 86 ? 3.279 -25.190 -26.011 1.00 21.71 84 ASN C O 1
ATOM 2685 N N . SER C 1 87 ? 5.205 -26.264 -26.520 1.00 17.31 85 SER C N 1
ATOM 2686 C CA . SER C 1 87 ? 5.511 -25.372 -27.635 1.00 17.51 85 SER C CA 1
ATOM 2687 C C . SER C 1 87 ? 4.387 -25.351 -28.645 1.00 19.96 85 SER C C 1
ATOM 2688 O O . SER C 1 87 ? 4.016 -24.284 -29.133 1.00 19.40 85 SER C O 1
ATOM 2691 N N A SER C 1 88 ? 3.820 -26.517 -28.972 0.45 19.37 86 SER C N 1
ATOM 2692 N N B SER C 1 88 ? 3.827 -26.524 -28.962 0.55 19.16 86 SER C N 1
ATOM 2693 C CA A SER C 1 88 ? 2.817 -26.546 -30.031 0.45 20.12 86 SER C CA 1
ATOM 2694 C CA B SER C 1 88 ? 2.809 -26.598 -30.003 0.55 20.15 86 SER C CA 1
ATOM 2695 C C A SER C 1 88 ? 1.569 -25.775 -29.620 0.45 20.97 86 SER C C 1
ATOM 2696 C C B SER C 1 88 ? 1.585 -25.781 -29.613 0.55 21.00 86 SER C C 1
ATOM 2697 O O A SER C 1 88 ? 1.015 -25.013 -30.425 0.45 22.37 86 SER C O 1
ATOM 2698 O O B SER C 1 88 ? 1.074 -24.985 -30.414 0.55 22.25 86 SER C O 1
ATOM 2703 N N . GLN C 1 89 ? 1.123 -25.933 -28.365 1.00 18.91 87 GLN C N 1
ATOM 2704 C CA . GLN C 1 89 ? -0.052 -25.180 -27.923 1.00 21.28 87 GLN C CA 1
ATOM 2705 C C . GLN C 1 89 ? 0.218 -23.680 -27.897 1.00 21.31 87 GLN C C 1
ATOM 2706 O O . GLN C 1 89 ? -0.653 -22.885 -28.282 1.00 22.28 87 GLN C O 1
ATOM 2712 N N . VAL C 1 90 ? 1.403 -23.268 -27.435 1.00 16.55 88 VAL C N 1
ATOM 2713 C CA . VAL C 1 90 ? 1.740 -21.848 -27.468 1.00 18.21 88 VAL C CA 1
ATOM 2714 C C . VAL C 1 90 ? 1.788 -21.352 -28.904 1.00 17.66 88 VAL C C 1
ATOM 2715 O O . VAL C 1 90 ? 1.244 -20.288 -29.241 1.00 20.24 88 VAL C O 1
ATOM 2719 N N . ASN C 1 91 ? 2.432 -22.128 -29.773 1.00 18.61 89 ASN C N 1
ATOM 2720 C CA . ASN C 1 91 ? 2.582 -21.696 -31.161 1.00 18.95 89 ASN C CA 1
ATOM 2721 C C . ASN C 1 91 ? 1.226 -21.497 -31.823 1.00 21.44 89 ASN C C 1
ATOM 2722 O O . ASN C 1 91 ? 1.050 -20.555 -32.610 1.00 21.64 89 ASN C O 1
ATOM 2727 N N . ASP C 1 92 ? 0.259 -22.380 -31.564 1.00 20.13 90 ASP C N 1
ATOM 2728 C CA . ASP C 1 92 ? -0.995 -22.239 -32.298 1.00 20.32 90 ASP C CA 1
ATOM 2729 C C . ASP C 1 92 ? -1.742 -20.972 -31.873 1.00 20.58 90 ASP C C 1
ATOM 2730 O O . ASP C 1 92 ? -2.347 -20.283 -32.709 1.00 22.69 90 ASP C O 1
ATOM 2735 N N . ILE C 1 93 ? -1.690 -20.627 -30.585 1.00 18.07 91 ILE C N 1
ATOM 2736 C CA . ILE C 1 93 ? -2.338 -19.401 -30.121 1.00 20.40 91 ILE C CA 1
ATOM 2737 C C . ILE C 1 93 ? -1.592 -18.180 -30.641 1.00 21.34 91 ILE C C 1
ATOM 2738 O O . ILE C 1 93 ? -2.190 -17.181 -31.070 1.00 19.92 91 ILE C O 1
ATOM 2743 N N . TYR C 1 94 ? -0.270 -18.242 -30.569 1.00 19.47 92 TYR C N 1
ATOM 2744 C CA . TYR C 1 94 ? 0.591 -17.200 -31.125 1.00 17.86 92 TYR C CA 1
ATOM 2745 C C . TYR C 1 94 ? 0.319 -17.007 -32.619 1.00 21.05 92 TYR C C 1
ATOM 2746 O O . TYR C 1 94 ? 0.192 -15.870 -33.091 1.00 21.59 92 TYR C O 1
ATOM 2755 N N . ALA C 1 95 ? 0.212 -18.109 -33.376 1.00 18.19 93 ALA C N 1
ATOM 2756 C CA . ALA C 1 95 ? -0.113 -18.014 -34.802 1.00 18.44 93 ALA C CA 1
ATOM 2757 C C . ALA C 1 95 ? -1.448 -17.298 -35.035 1.00 24.02 93 ALA C C 1
ATOM 2758 O O . ALA C 1 95 ? -1.580 -16.493 -35.973 1.00 22.91 93 ALA C O 1
ATOM 2760 N N A ASP C 1 96 ? -2.450 -17.573 -34.198 0.52 22.00 94 ASP C N 1
ATOM 2761 N N B ASP C 1 96 ? -2.455 -17.583 -34.208 0.48 22.01 94 ASP C N 1
ATOM 2762 C CA A ASP C 1 96 ? -3.742 -16.915 -34.377 0.52 21.05 94 ASP C CA 1
ATOM 2763 C CA B ASP C 1 96 ? -3.742 -16.911 -34.373 0.48 21.20 94 ASP C CA 1
ATOM 2764 C C A ASP C 1 96 ? -3.641 -15.419 -34.096 0.52 22.44 94 ASP C C 1
ATOM 2765 C C B ASP C 1 96 ? -3.615 -15.416 -34.116 0.48 22.45 94 ASP C C 1
ATOM 2766 O O A ASP C 1 96 ? -4.249 -14.600 -34.800 0.52 22.75 94 ASP C O 1
ATOM 2767 O O B ASP C 1 96 ? -4.179 -14.594 -34.852 0.48 21.80 94 ASP C O 1
ATOM 2776 N N . TYR C 1 97 ? -2.863 -15.046 -33.080 1.00 19.60 95 TYR C N 1
ATOM 2777 C CA . TYR C 1 97 ? -2.646 -13.643 -32.770 1.00 20.19 95 TYR C CA 1
ATOM 2778 C C . TYR C 1 97 ? -2.000 -12.904 -33.938 1.00 21.58 95 TYR C C 1
ATOM 2779 O O . TYR C 1 97 ? -2.350 -11.748 -34.223 1.00 22.59 95 TYR C O 1
ATOM 2788 N N . PHE C 1 98 ? -1.066 -13.548 -34.636 1.00 18.41 96 PHE C N 1
ATOM 2789 C CA . PHE C 1 98 ? -0.319 -12.856 -35.684 1.00 19.84 96 PHE C CA 1
ATOM 2790 C C . PHE C 1 98 ? -0.895 -13.097 -37.069 1.00 21.98 96 PHE C C 1
ATOM 2791 O O . PHE C 1 98 ? -0.315 -12.629 -38.064 1.00 22.51 96 PHE C O 1
ATOM 2799 N N . LYS C 1 99 ? -2.030 -13.787 -37.157 1.00 22.87 97 LYS C N 1
ATOM 2800 C CA . LYS C 1 99 ? -2.603 -14.094 -38.464 1.00 24.62 97 LYS C CA 1
ATOM 2801 C C . LYS C 1 99 ? -2.830 -12.801 -39.254 1.00 26.38 97 LYS C C 1
ATOM 2802 O O . LYS C 1 99 ? -3.313 -11.799 -38.716 1.00 25.75 97 LYS C O 1
ATOM 2808 N N . GLY C 1 100 ? -2.452 -12.808 -40.522 1.00 26.04 98 GLY C N 1
ATOM 2809 C CA . GLY C 1 100 ? -2.638 -11.628 -41.337 1.00 28.32 98 GLY C CA 1
ATOM 2810 C C . GLY C 1 100 ? -1.524 -10.603 -41.246 1.00 35.24 98 GLY C C 1
ATOM 2811 O O . GLY C 1 100 ? -1.626 -9.546 -41.889 1.00 36.79 98 GLY C O 1
ATOM 2812 N N . THR C 1 101 ? -0.478 -10.863 -40.461 1.00 25.79 99 THR C N 1
ATOM 2813 C CA . THR C 1 101 ? 0.687 -9.984 -40.402 1.00 25.23 99 THR C CA 1
ATOM 2814 C C . THR C 1 101 ? 1.905 -10.721 -40.923 1.00 21.78 99 THR C C 1
ATOM 2815 O O . THR C 1 101 ? 1.916 -11.944 -41.094 1.00 23.79 99 THR C O 1
ATOM 2819 N N . ILE C 1 102 ? 2.945 -9.943 -41.189 1.00 23.94 100 ILE C N 1
ATOM 2820 C CA . ILE C 1 102 ? 4.254 -10.494 -41.484 1.00 21.47 100 ILE C CA 1
ATOM 2821 C C . ILE C 1 102 ? 4.827 -11.026 -40.177 1.00 23.02 100 ILE C C 1
ATOM 2822 O O . ILE C 1 102 ? 5.006 -10.267 -39.220 1.00 21.57 100 ILE C O 1
ATOM 2827 N N . PHE C 1 103 ? 5.060 -12.332 -40.111 1.00 20.27 101 PHE C N 1
ATOM 2828 C CA . PHE C 1 103 ? 5.432 -12.943 -38.836 1.00 18.41 101 PHE C CA 1
ATOM 2829 C C . PHE C 1 103 ? 6.749 -12.370 -38.322 1.00 16.96 101 PHE C C 1
ATOM 2830 O O . PHE C 1 103 ? 7.742 -12.318 -39.076 1.00 20.67 101 PHE C O 1
ATOM 2838 N N . PRO C 1 104 ? 6.832 -12.015 -37.038 1.00 15.94 102 PRO C N 1
ATOM 2839 C CA . PRO C 1 104 ? 8.111 -11.593 -36.456 1.00 16.15 102 PRO C CA 1
ATOM 2840 C C . PRO C 1 104 ? 9.190 -12.674 -36.520 1.00 18.24 102 PRO C C 1
ATOM 2841 O O . PRO C 1 104 ? 8.917 -13.875 -36.609 1.00 17.03 102 PRO C O 1
ATOM 2845 N N . ALA C 1 105 ? 10.444 -12.227 -36.478 1.00 15.24 103 ALA C N 1
ATOM 2846 C CA . ALA C 1 105 ? 11.501 -13.130 -36.046 1.00 15.62 103 ALA C CA 1
ATOM 2847 C C . ALA C 1 105 ? 11.241 -13.614 -34.609 1.00 14.89 103 ALA C C 1
ATOM 2848 O O . ALA C 1 105 ? 10.533 -12.973 -33.826 1.00 15.24 103 ALA C O 1
ATOM 2850 N N . ARG C 1 106 ? 11.805 -14.776 -34.267 1.00 14.71 104 ARG C N 1
ATOM 2851 C CA . ARG C 1 106 ? 11.395 -15.450 -33.039 1.00 15.45 104 ARG C CA 1
ATOM 2852 C C . ARG C 1 106 ? 12.547 -16.289 -32.514 1.00 18.22 104 ARG C C 1
ATOM 2853 O O . ARG C 1 106 ? 13.297 -16.897 -33.299 1.00 17.88 104 ARG C O 1
ATOM 2861 N N . SER C 1 107 ? 12.697 -16.317 -31.184 1.00 17.08 105 SER C N 1
ATOM 2862 C CA . SER C 1 107 ? 13.490 -17.347 -30.509 1.00 13.44 105 SER C CA 1
ATOM 2863 C C . SER C 1 107 ? 12.640 -17.972 -29.418 1.00 17.13 105 SER C C 1
ATOM 2864 O O . SER C 1 107 ? 11.817 -17.282 -28.807 1.00 16.31 105 SER C O 1
ATOM 2867 N N . THR C 1 108 ? 12.862 -19.263 -29.152 1.00 16.04 106 THR C N 1
ATOM 2868 C CA . THR C 1 108 ? 12.109 -20.011 -28.139 1.00 14.36 106 THR C CA 1
ATOM 2869 C C . THR C 1 108 ? 13.078 -20.824 -27.306 1.00 16.81 106 THR C C 1
ATOM 2870 O O . THR C 1 108 ? 13.931 -21.523 -27.855 1.00 16.60 106 THR C O 1
ATOM 2874 N N . VAL C 1 109 ? 12.956 -20.736 -25.987 1.00 14.86 107 VAL C N 1
ATOM 2875 C CA . VAL C 1 109 ? 13.781 -21.545 -25.103 1.00 14.89 107 VAL C CA 1
ATOM 2876 C C . VAL C 1 109 ? 12.923 -22.018 -23.942 1.00 14.32 107 VAL C C 1
ATOM 2877 O O . VAL C 1 109 ? 11.967 -21.347 -23.531 1.00 15.25 107 VAL C O 1
ATOM 2881 N N . GLU C 1 110 ? 13.288 -23.177 -23.383 1.00 16.17 108 GLU C N 1
ATOM 2882 C CA . GLU C 1 110 ? 12.681 -23.650 -22.151 1.00 15.61 108 GLU C CA 1
ATOM 2883 C C . GLU C 1 110 ? 13.544 -23.226 -20.983 1.00 16.26 108 GLU C C 1
ATOM 2884 O O . GLU C 1 110 ? 14.743 -23.510 -20.960 1.00 15.11 108 GLU C O 1
ATOM 2890 N N . VAL C 1 111 ? 12.929 -22.574 -20.010 1.00 15.07 109 VAL C N 1
ATOM 2891 C CA . VAL C 1 111 ? 13.615 -22.179 -18.782 1.00 14.92 109 VAL C CA 1
ATOM 2892 C C . VAL C 1 111 ? 13.020 -22.968 -17.635 1.00 18.66 109 VAL C C 1
ATOM 2893 O O . VAL C 1 111 ? 11.943 -23.545 -17.750 1.00 22.15 109 VAL C O 1
ATOM 2897 N N . SER C 1 112 ? 13.712 -22.985 -16.505 1.00 18.09 110 SER C N 1
ATOM 2898 C CA . SER C 1 112 ? 13.196 -23.853 -15.460 1.00 19.68 110 SER C CA 1
ATOM 2899 C C . SER C 1 112 ? 12.154 -23.170 -14.585 1.00 22.02 110 SER C C 1
ATOM 2900 O O . SER C 1 112 ? 11.400 -23.858 -13.886 1.00 23.00 110 SER C O 1
ATOM 2903 N N . ALA C 1 113 ? 12.065 -21.843 -14.628 1.00 15.26 111 ALA C N 1
ATOM 2904 C CA . ALA C 1 113 ? 11.068 -21.137 -13.845 1.00 13.05 111 ALA C CA 1
ATOM 2905 C C . ALA C 1 113 ? 10.951 -19.723 -14.402 1.00 13.00 111 ALA C C 1
ATOM 2906 O O . ALA C 1 113 ? 11.868 -19.209 -15.053 1.00 14.46 111 ALA C O 1
ATOM 2908 N N . LEU C 1 114 ? 9.813 -19.099 -14.111 1.00 15.09 112 LEU C N 1
ATOM 2909 C CA . LEU C 1 114 ? 9.454 -17.760 -14.544 1.00 15.14 112 LEU C CA 1
ATOM 2910 C C . LEU C 1 114 ? 8.878 -17.017 -13.355 1.00 14.13 112 LEU C C 1
ATOM 2911 O O . LEU C 1 114 ? 8.448 -17.641 -12.380 1.00 15.72 112 LEU C O 1
ATOM 2916 N N . PRO C 1 115 ? 8.827 -15.685 -13.413 1.00 13.68 113 PRO C N 1
ATOM 2917 C CA . PRO C 1 115 ? 8.226 -14.927 -12.307 1.00 15.81 113 PRO C CA 1
ATOM 2918 C C . PRO C 1 115 ? 6.809 -15.403 -12.003 1.00 15.78 113 PRO C C 1
ATOM 2919 O O . PRO C 1 115 ? 6.038 -15.736 -12.901 1.00 16.06 113 PRO C O 1
ATOM 2923 N N . LYS C 1 116 ? 6.468 -15.421 -10.706 1.00 18.34 114 LYS C N 1
ATOM 2924 C CA . LYS C 1 116 ? 5.150 -15.792 -10.203 1.00 17.44 114 LYS C CA 1
ATOM 2925 C C . LYS C 1 116 ? 4.751 -17.224 -10.530 1.00 18.26 114 LYS C C 1
ATOM 2926 O O . LYS C 1 116 ? 3.583 -17.590 -10.362 1.00 22.50 114 LYS C O 1
ATOM 2932 N N . GLY C 1 117 ? 5.686 -18.051 -11.009 1.00 16.94 115 GLY C N 1
ATOM 2933 C CA . GLY C 1 117 ? 5.350 -19.402 -11.397 1.00 18.06 115 GLY C CA 1
ATOM 2934 C C . GLY C 1 117 ? 4.611 -19.502 -12.719 1.00 16.73 115 GLY C C 1
ATOM 2935 O O . GLY C 1 117 ? 3.966 -20.516 -13.003 1.00 17.00 115 GLY C O 1
ATOM 2936 N N . ALA C 1 118 ? 4.716 -18.471 -13.543 1.00 18.03 116 ALA C N 1
ATOM 2937 C CA . ALA C 1 118 ? 4.125 -18.489 -14.872 1.00 14.51 116 ALA C CA 1
ATOM 2938 C C . ALA C 1 118 ? 4.651 -19.641 -15.718 1.00 16.79 116 ALA C C 1
ATOM 2939 O O . ALA C 1 118 ? 5.790 -20.099 -15.549 1.00 15.86 116 ALA C O 1
ATOM 2941 N N . LEU C 1 119 ? 3.802 -20.102 -16.648 1.00 14.63 117 LEU C N 1
ATOM 2942 C CA . LEU C 1 119 ? 4.208 -21.120 -17.617 1.00 12.72 117 LEU C CA 1
ATOM 2943 C C . LEU C 1 119 ? 4.823 -20.532 -18.877 1.00 14.96 117 LEU C C 1
ATOM 2944 O O . LEU C 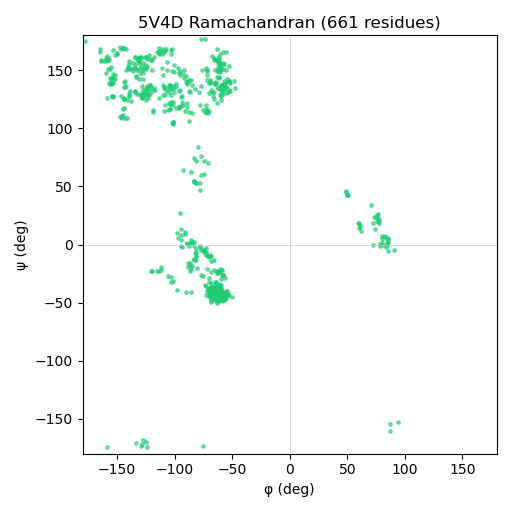1 119 ? 5.451 -21.279 -19.651 1.00 14.01 117 LEU C O 1
ATOM 2949 N N . VAL C 1 120 ? 4.646 -19.233 -19.116 1.00 14.38 118 VAL C N 1
ATOM 2950 C CA . VAL C 1 120 ? 5.083 -18.636 -20.382 1.00 13.61 118 VAL C CA 1
ATOM 2951 C C . VAL C 1 120 ? 5.310 -17.161 -20.131 1.00 16.35 118 VAL C C 1
ATOM 2952 O O . VAL C 1 120 ? 4.617 -16.554 -19.308 1.00 15.92 118 VAL C O 1
ATOM 2956 N N . GLU C 1 121 ? 6.344 -16.608 -20.783 1.00 14.86 119 GLU C N 1
ATOM 2957 C CA . GLU C 1 121 ? 6.678 -15.190 -20.728 1.00 15.59 119 GLU C CA 1
ATOM 2958 C C . GLU C 1 121 ? 7.089 -14.783 -22.135 1.00 17.49 119 GLU C C 1
ATOM 2959 O O . GLU C 1 121 ? 7.951 -15.443 -22.719 1.00 16.48 119 GLU C O 1
ATOM 2965 N N . ILE C 1 122 ? 6.502 -13.734 -22.700 1.00 14.74 120 ILE C N 1
ATOM 2966 C CA . ILE C 1 122 ? 6.852 -13.357 -24.069 1.00 12.99 120 ILE C CA 1
ATOM 2967 C C . ILE C 1 122 ? 7.338 -11.910 -24.090 1.00 17.04 120 ILE C C 1
ATOM 2968 O O . ILE C 1 122 ? 6.650 -11.016 -23.573 1.00 15.28 120 ILE C O 1
ATOM 2973 N N . GLU C 1 123 ? 8.541 -11.696 -24.660 1.00 15.13 121 GLU C N 1
ATOM 2974 C CA . GLU C 1 123 ? 9.140 -10.370 -24.816 1.00 14.62 121 GLU C CA 1
ATOM 2975 C C . GLU C 1 123 ? 9.064 -9.978 -26.287 1.00 14.39 121 GLU C C 1
ATOM 2976 O O . GLU C 1 123 ? 9.390 -10.794 -27.160 1.00 17.95 121 GLU C O 1
ATOM 2982 N N . VAL C 1 124 ? 8.659 -8.727 -26.571 1.00 13.68 122 VAL C N 1
ATOM 2983 C CA . VAL C 1 124 ? 8.573 -8.289 -27.962 1.00 14.07 122 VAL C CA 1
ATOM 2984 C C . VAL C 1 124 ? 9.334 -6.985 -28.165 1.00 16.76 122 VAL C C 1
ATOM 2985 O O . VAL C 1 124 ? 9.530 -6.200 -27.237 1.00 17.86 122 VAL C O 1
ATOM 2989 N N . ILE C 1 125 ? 9.739 -6.771 -29.425 1.00 16.10 123 ILE C N 1
ATOM 2990 C CA . ILE C 1 125 ? 10.300 -5.518 -29.926 1.00 15.11 123 ILE C CA 1
ATOM 2991 C C . ILE C 1 125 ? 9.454 -5.076 -31.120 1.00 17.60 123 ILE C C 1
ATOM 2992 O O . ILE C 1 125 ? 9.134 -5.896 -31.990 1.00 20.06 123 ILE C O 1
ATOM 2997 N N . ALA C 1 126 ? 9.041 -3.811 -31.146 1.00 17.00 124 ALA C N 1
ATOM 2998 C CA . ALA C 1 126 ? 8.165 -3.338 -32.229 1.00 15.31 124 ALA C CA 1
ATOM 2999 C C . ALA C 1 126 ? 8.658 -2.007 -32.762 1.00 20.58 124 ALA C C 1
ATOM 3000 O O . ALA C 1 126 ? 9.327 -1.260 -32.053 1.00 21.13 124 ALA C O 1
ATOM 3002 N N . GLY C 1 127 ? 8.317 -1.718 -34.019 1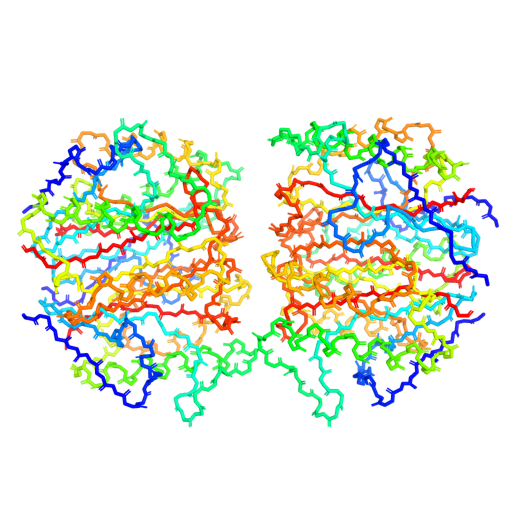.00 22.43 125 GLY C N 1
ATOM 3003 C CA . GLY C 1 127 ? 8.365 -0.333 -34.495 1.00 25.07 125 GLY C CA 1
ATOM 3004 C C . GLY C 1 127 ? 7.233 0.466 -33.880 1.00 33.22 125 GLY C C 1
ATOM 3005 O O . GLY C 1 127 ? 6.159 -0.064 -33.586 1.00 32.13 125 GLY C O 1
ATOM 3006 N N . VAL C 1 128 ? 7.487 1.741 -33.605 1.00 29.56 126 VAL C N 1
ATOM 3007 C CA . VAL C 1 128 ? 6.477 2.542 -32.937 1.00 28.44 126 VAL C CA 1
ATOM 3008 C C . VAL C 1 128 ? 5.441 3.021 -33.950 1.00 45.69 126 VAL C C 1
ATOM 3009 O O . VAL C 1 128 ? 4.390 3.561 -33.570 1.00 41.83 126 VAL C O 1
ATOM 3014 N N . ASN D 1 2 ? 24.875 -62.790 6.158 1.00 56.57 0 ASN D N 1
ATOM 3015 C CA . ASN D 1 2 ? 25.667 -62.108 7.179 1.00 51.74 0 ASN D CA 1
ATOM 3016 C C . ASN D 1 2 ? 25.077 -60.733 7.469 1.00 48.58 0 ASN D C 1
ATOM 3017 O O . ASN D 1 2 ? 24.885 -59.949 6.529 1.00 32.94 0 ASN D O 1
ATOM 3022 N N . ALA D 1 3 ? 24.794 -60.465 8.755 1.00 47.93 1 ALA D N 1
ATOM 3023 C CA . ALA D 1 3 ? 24.152 -59.232 9.191 1.00 44.22 1 ALA D CA 1
ATOM 3024 C C . ALA D 1 3 ? 25.041 -58.033 8.880 1.00 28.72 1 ALA D C 1
ATOM 3025 O O . ALA D 1 3 ? 26.224 -58.158 8.555 1.00 36.83 1 ALA D O 1
ATOM 3027 N N . LYS D 1 4 ? 24.462 -56.846 9.010 1.00 28.25 2 LYS D N 1
ATOM 3028 C CA . LYS D 1 4 ? 25.140 -55.655 8.538 1.00 25.08 2 LYS D CA 1
ATOM 3029 C C . LYS D 1 4 ? 26.478 -55.452 9.262 1.00 21.42 2 LYS D C 1
ATOM 3030 O O . LYS D 1 4 ? 26.531 -55.484 10.493 1.00 23.41 2 LYS D O 1
ATOM 3036 N N . SER D 1 5 ? 27.576 -55.251 8.503 1.00 20.51 3 SER D N 1
ATOM 3037 C CA . SER D 1 5 ? 28.862 -54.963 9.146 1.00 20.47 3 SER D CA 1
ATOM 3038 C C . SER D 1 5 ? 29.547 -53.782 8.477 1.00 20.24 3 SER D C 1
ATOM 3039 O O . SER D 1 5 ? 29.365 -53.534 7.282 1.00 21.15 3 SER D O 1
ATOM 3042 N N . VAL D 1 6 ? 30.333 -53.058 9.260 1.00 21.14 4 VAL D N 1
ATOM 3043 C CA . VAL D 1 6 ? 30.931 -51.817 8.766 1.00 18.15 4 VAL D CA 1
ATOM 3044 C C . VAL D 1 6 ? 32.341 -52.109 8.255 1.00 22.07 4 VAL D C 1
ATOM 3045 O O . VAL D 1 6 ? 33.054 -52.973 8.769 1.00 21.92 4 VAL D O 1
ATOM 3049 N N . ILE D 1 7 ? 32.737 -51.389 7.209 1.00 17.99 5 ILE D N 1
ATOM 3050 C CA . ILE D 1 7 ? 34.107 -51.376 6.697 1.00 18.56 5 ILE D CA 1
ATOM 3051 C C . ILE D 1 7 ? 34.672 -50.002 7.034 1.00 19.58 5 ILE D C 1
ATOM 3052 O O . ILE D 1 7 ? 34.044 -48.970 6.729 1.00 20.92 5 ILE D O 1
ATOM 3057 N N . GLU D 1 8 ? 35.849 -49.981 7.656 1.00 17.28 6 GLU D N 1
ATOM 3058 C CA . GLU D 1 8 ? 36.499 -48.728 8.031 1.00 20.94 6 GLU D CA 1
ATOM 3059 C C . GLU D 1 8 ? 38.000 -48.895 7.865 1.00 21.76 6 GLU D C 1
ATOM 3060 O O . GLU D 1 8 ? 38.588 -49.839 8.414 1.00 24.78 6 GLU D O 1
ATOM 3066 N N . THR D 1 9 ? 38.628 -48.015 7.090 1.00 21.43 7 THR D N 1
ATOM 3067 C CA . THR D 1 9 ? 40.081 -48.068 6.921 1.00 22.47 7 THR D CA 1
ATOM 3068 C C . THR D 1 9 ? 40.652 -46.663 6.826 1.00 21.37 7 THR D C 1
ATOM 3069 O O . THR D 1 9 ? 40.056 -45.777 6.209 1.00 19.74 7 THR D O 1
ATOM 3073 N N . LYS D 1 10 ? 41.813 -46.452 7.455 1.00 21.27 8 LYS D N 1
ATOM 3074 C CA . LYS D 1 10 ? 42.466 -45.158 7.319 1.00 19.57 8 LYS D CA 1
ATOM 3075 C C . LYS D 1 10 ? 43.124 -44.970 5.954 1.00 19.85 8 LYS D C 1
ATOM 3076 O O . LYS D 1 10 ? 43.624 -43.873 5.649 1.00 24.09 8 LYS D O 1
ATOM 3082 N N . ASN D 1 11 ? 43.115 -45.997 5.102 1.00 18.70 9 ASN D N 1
ATOM 3083 C CA . ASN D 1 11 ? 43.624 -45.878 3.747 1.00 18.88 9 ASN D CA 1
ATOM 3084 C C . ASN D 1 11 ? 42.618 -45.260 2.780 1.00 17.14 9 ASN D C 1
ATOM 3085 O O . ASN D 1 11 ? 42.967 -45.034 1.612 1.00 18.94 9 ASN D O 1
ATOM 3090 N N . ALA D 1 12 ? 41.375 -45.024 3.203 1.00 16.65 10 ALA D N 1
ATOM 3091 C CA . ALA D 1 12 ? 40.348 -44.345 2.421 1.00 14.51 10 ALA D CA 1
ATOM 3092 C C . ALA D 1 12 ? 39.880 -43.127 3.197 1.00 15.57 10 ALA D C 1
ATOM 3093 O O . ALA D 1 12 ? 40.114 -43.033 4.407 1.00 19.18 10 ALA D O 1
ATOM 3095 N N . PRO D 1 13 ? 39.263 -42.149 2.538 1.00 17.36 11 PRO D N 1
ATOM 3096 C CA . PRO D 1 13 ? 38.949 -40.906 3.254 1.00 17.62 11 PRO D CA 1
ATOM 3097 C C . PRO D 1 13 ? 38.046 -41.149 4.457 1.00 17.41 11 PRO D C 1
ATOM 3098 O O . PRO D 1 13 ? 37.093 -41.937 4.403 1.00 18.63 11 PRO D O 1
ATOM 3102 N N A SER D 1 14 ? 38.380 -40.467 5.553 0.40 18.45 12 SER D N 1
ATOM 3103 N N B SER D 1 14 ? 38.367 -40.456 5.552 0.60 18.00 12 SER D N 1
ATOM 3104 C CA A SER D 1 14 ? 37.539 -40.519 6.736 0.40 21.46 12 SER D CA 1
ATOM 3105 C CA B SER D 1 14 ? 37.547 -40.534 6.753 0.60 21.74 12 SER D CA 1
ATOM 3106 C C A SER D 1 14 ? 36.125 -40.091 6.375 0.40 21.02 12 SER D C 1
ATOM 3107 C C B SER D 1 14 ? 36.139 -40.049 6.459 0.60 21.13 12 SER D C 1
ATOM 3108 O O A SER D 1 14 ? 35.919 -39.121 5.639 0.40 20.76 12 SER D O 1
ATOM 3109 O O B SER D 1 14 ? 35.951 -38.984 5.866 0.60 22.14 12 SER D O 1
ATOM 3114 N N . ALA D 1 15 ? 35.150 -40.851 6.857 1.00 20.96 13 ALA D N 1
ATOM 3115 C CA . ALA D 1 15 ? 33.750 -40.517 6.628 1.00 25.22 13 ALA D CA 1
ATOM 3116 C C . ALA D 1 15 ? 33.405 -39.437 7.628 1.00 25.23 13 ALA D C 1
ATOM 3117 O O . ALA D 1 15 ? 33.443 -39.674 8.841 1.00 33.29 13 ALA D O 1
ATOM 3119 N N . ILE D 1 16 ? 33.148 -38.241 7.136 1.00 24.58 14 ILE D N 1
ATOM 3120 C CA . ILE D 1 16 ? 32.771 -37.121 7.993 1.00 30.06 14 ILE D CA 1
ATOM 3121 C C . ILE D 1 16 ? 31.255 -37.068 8.037 1.00 26.01 14 ILE D C 1
ATOM 3122 O O . ILE D 1 16 ? 30.603 -36.960 6.988 1.00 28.36 14 ILE D O 1
ATOM 3127 N N . GLY D 1 17 ? 30.687 -37.148 9.239 1.00 33.73 15 GLY D N 1
ATOM 3128 C CA . GLY D 1 17 ? 29.248 -37.106 9.359 1.00 35.52 15 GLY D CA 1
ATOM 3129 C C . GLY D 1 17 ? 28.652 -38.493 9.208 1.00 36.60 15 GLY D C 1
ATOM 3130 O O . GLY D 1 17 ? 29.341 -39.510 9.365 1.00 28.92 15 GLY D O 1
ATOM 3131 N N . PRO D 1 18 ? 27.382 -38.568 8.906 1.00 24.99 16 PRO D N 1
ATOM 3132 C CA . PRO D 1 18 ? 26.638 -39.801 9.225 1.00 20.79 16 PRO D CA 1
ATOM 3133 C C . PRO D 1 18 ? 26.604 -40.817 8.081 1.00 21.23 16 PRO D C 1
ATOM 3134 O O . PRO D 1 18 ? 25.545 -41.188 7.581 1.00 19.33 16 PRO D O 1
ATOM 3138 N N . TYR D 1 19 ? 27.776 -41.341 7.714 1.00 18.48 17 TYR D N 1
ATOM 3139 C CA . TYR D 1 19 ? 27.825 -42.450 6.756 1.00 15.85 17 TYR D CA 1
ATOM 3140 C C . TYR D 1 19 ? 29.043 -43.312 7.060 1.00 18.09 17 TYR D C 1
ATOM 3141 O O . TYR D 1 19 ? 29.963 -42.896 7.775 1.00 18.02 17 TYR D O 1
ATOM 3150 N N . SER D 1 20 ? 29.047 -44.511 6.509 1.00 16.76 18 SER D N 1
ATOM 3151 C CA . SER D 1 20 ? 30.175 -45.430 6.631 1.00 15.90 18 SER D CA 1
ATOM 3152 C C . SER D 1 20 ? 30.854 -45.594 5.281 1.00 16.74 18 SER D C 1
ATOM 3153 O O . SER D 1 20 ? 30.219 -45.475 4.236 1.00 14.68 18 SER D O 1
ATOM 3156 N N . GLN D 1 21 ? 32.154 -45.892 5.304 1.00 14.56 19 GLN D N 1
ATOM 3157 C CA . GLN D 1 21 ? 32.862 -46.039 4.030 1.00 15.26 19 GLN D CA 1
ATOM 3158 C C . GLN D 1 21 ? 32.231 -47.138 3.178 1.00 15.33 19 GLN D C 1
ATOM 3159 O O . GLN D 1 21 ? 32.104 -47.009 1.950 1.00 15.95 19 GLN D O 1
ATOM 3165 N N . ALA D 1 22 ? 31.851 -48.236 3.810 1.00 15.72 20 ALA D N 1
ATOM 3166 C CA . ALA D 1 22 ? 31.092 -49.287 3.135 1.00 15.46 20 ALA D CA 1
ATOM 3167 C C . ALA D 1 22 ? 30.361 -50.093 4.185 1.00 16.00 20 ALA D C 1
ATOM 3168 O O . ALA D 1 22 ? 30.721 -50.083 5.367 1.00 17.69 20 ALA D O 1
ATOM 3170 N N . ILE D 1 23 ? 29.306 -50.770 3.735 1.00 14.80 21 ILE D N 1
ATOM 3171 C CA . ILE D 1 23 ? 28.561 -51.720 4.550 1.00 16.19 21 ILE D CA 1
ATOM 3172 C C . ILE D 1 23 ? 28.539 -53.058 3.827 1.00 18.50 21 ILE D C 1
ATOM 3173 O O . ILE D 1 23 ? 28.248 -53.106 2.621 1.00 18.32 21 ILE D O 1
ATOM 3178 N N . CYS D 1 24 ? 28.805 -54.135 4.566 1.00 16.83 22 CYS D N 1
ATOM 3179 C CA . CYS D 1 24 ? 28.650 -55.497 4.051 1.00 17.13 22 CYS D CA 1
ATOM 3180 C C . CYS D 1 24 ? 27.346 -56.091 4.568 1.00 20.03 22 CYS D C 1
ATOM 3181 O O . CYS D 1 24 ? 27.041 -55.986 5.757 1.00 21.50 22 CYS D O 1
ATOM 3184 N N . PHE D 1 25 ? 26.586 -56.727 3.673 1.00 20.54 23 PHE D N 1
ATOM 3185 C CA . PHE D 1 25 ? 25.339 -57.357 4.093 1.00 21.35 23 PHE D CA 1
ATOM 3186 C C . PHE D 1 25 ? 25.029 -58.495 3.131 1.00 20.46 23 PHE D C 1
ATOM 3187 O O . PHE D 1 25 ? 25.020 -58.282 1.915 1.00 22.40 23 PHE D O 1
ATOM 3195 N N . ASN D 1 26 ? 24.780 -59.688 3.688 1.00 19.43 24 ASN D N 1
ATOM 3196 C CA . ASN D 1 26 ? 24.410 -60.870 2.888 1.00 24.42 24 ASN D CA 1
ATOM 3197 C C . ASN D 1 26 ? 25.359 -61.070 1.705 1.00 26.80 24 ASN D C 1
ATOM 3198 O O . ASN D 1 26 ? 24.921 -61.285 0.579 1.00 30.85 24 ASN D O 1
ATOM 3203 N N . GLY D 1 27 ? 26.663 -60.954 1.955 1.00 25.37 25 GLY D N 1
ATOM 3204 C CA . GLY D 1 27 ? 27.685 -61.245 0.950 1.00 26.36 25 GLY D CA 1
ATOM 3205 C C . GLY D 1 27 ? 27.950 -60.163 -0.081 1.00 26.91 25 GLY D C 1
ATOM 3206 O O . GLY D 1 27 ? 28.715 -60.412 -1.030 1.00 23.66 25 GLY D O 1
ATOM 3207 N N . ILE D 1 28 ? 27.357 -58.975 0.072 1.00 20.90 26 ILE D N 1
ATOM 3208 C CA . ILE D 1 28 ? 27.503 -57.862 -0.857 1.00 21.81 26 ILE D CA 1
ATOM 3209 C C . ILE D 1 28 ? 28.114 -56.702 -0.095 1.00 20.13 26 ILE D C 1
ATOM 3210 O O . ILE D 1 28 ? 27.661 -56.385 1.010 1.00 21.61 26 ILE D O 1
ATOM 3215 N N . LEU D 1 29 ? 29.137 -56.089 -0.683 1.00 16.05 27 LEU D N 1
ATOM 3216 C CA . LEU D 1 29 ? 29.754 -54.870 -0.171 1.00 15.32 27 LEU D CA 1
ATOM 3217 C C . LEU D 1 29 ? 29.135 -53.688 -0.901 1.00 16.97 27 LEU D C 1
ATOM 3218 O O . LEU D 1 29 ? 29.274 -53.573 -2.117 1.00 17.29 27 LEU D O 1
ATOM 3223 N N . TYR D 1 30 ? 28.466 -52.802 -0.151 1.00 14.36 28 TYR D N 1
ATOM 3224 C CA . TYR D 1 30 ? 27.895 -51.573 -0.681 1.00 14.98 28 TYR D CA 1
ATOM 3225 C C . TYR D 1 30 ? 28.844 -50.451 -0.304 1.00 16.16 28 TYR D C 1
ATOM 3226 O O . TYR D 1 30 ? 28.903 -50.060 0.868 1.00 17.09 28 TYR D O 1
ATOM 3235 N N . ALA D 1 31 ? 29.608 -49.950 -1.269 1.00 15.07 29 ALA D N 1
ATOM 3236 C CA . ALA D 1 31 ? 30.579 -48.892 -0.985 1.00 13.23 29 ALA D CA 1
ATOM 3237 C C . ALA D 1 31 ? 29.921 -47.525 -1.146 1.00 17.11 29 ALA D C 1
ATOM 3238 O O . ALA D 1 31 ? 29.121 -47.315 -2.063 1.00 18.84 29 ALA D O 1
ATOM 3240 N N . SER D 1 32 ? 30.225 -46.611 -0.229 1.00 13.93 30 SER D N 1
ATOM 3241 C CA . SER D 1 32 ? 29.833 -45.221 -0.433 1.00 13.22 30 SER D CA 1
ATOM 3242 C C . SER D 1 32 ? 30.495 -44.671 -1.680 1.00 12.70 30 SER D C 1
ATOM 3243 O O . SER D 1 32 ? 31.600 -45.070 -2.030 1.00 15.95 30 SER D O 1
ATOM 3246 N N . GLY D 1 33 ? 29.837 -43.711 -2.319 1.00 13.71 31 GLY D N 1
ATOM 3247 C CA . GLY D 1 33 ? 30.464 -43.016 -3.436 1.00 13.33 31 GLY D CA 1
ATOM 3248 C C . GLY D 1 33 ? 31.749 -42.385 -2.962 1.00 15.35 31 GLY D C 1
ATOM 3249 O O . GLY D 1 33 ? 31.780 -41.671 -1.956 1.00 19.19 31 GLY D O 1
ATOM 3250 N N . GLN D 1 34 ? 32.836 -42.628 -3.684 1.00 14.26 32 GLN D N 1
ATOM 3251 C CA . GLN D 1 34 ? 34.116 -42.044 -3.348 1.00 13.79 32 GLN D CA 1
ATOM 3252 C C . GLN D 1 34 ? 34.381 -40.815 -4.201 1.00 16.07 32 GLN D C 1
ATOM 3253 O O . GLN D 1 34 ? 34.175 -40.835 -5.418 1.00 16.01 32 GLN D O 1
ATOM 3259 N N . ILE D 1 35 ? 34.916 -39.781 -3.566 1.00 15.59 33 ILE D N 1
ATOM 3260 C CA . ILE D 1 35 ? 35.324 -38.569 -4.265 1.00 16.21 33 ILE D CA 1
ATOM 3261 C C . ILE D 1 35 ? 36.838 -38.481 -4.149 1.00 15.93 33 ILE D C 1
ATOM 3262 O O . ILE D 1 35 ? 37.453 -39.244 -3.383 1.00 16.87 33 ILE D O 1
ATOM 3267 N N . PRO D 1 36 ? 37.486 -37.580 -4.890 1.00 13.65 34 PRO D N 1
ATOM 3268 C CA . PRO D 1 36 ? 38.953 -37.549 -5.019 1.00 15.30 34 PRO D CA 1
ATOM 3269 C C . PRO D 1 36 ? 39.700 -36.934 -3.831 1.00 14.82 34 PRO D C 1
ATOM 3270 O O . PRO D 1 36 ? 40.665 -36.162 -4.003 1.00 18.07 34 PRO D O 1
ATOM 3274 N N . ILE D 1 37 ? 39.328 -37.350 -2.621 1.00 15.67 35 ILE D N 1
ATOM 3275 C CA . ILE D 1 37 ? 39.992 -36.889 -1.399 1.00 14.38 35 ILE D CA 1
ATOM 3276 C C . ILE D 1 37 ? 41.266 -37.700 -1.169 1.00 16.06 35 ILE D C 1
ATOM 3277 O O . ILE D 1 37 ? 41.255 -38.931 -1.276 1.00 16.36 35 ILE D O 1
ATOM 3282 N N . ASN D 1 38 ? 42.368 -37.012 -0.848 1.00 15.53 36 ASN D N 1
ATOM 3283 C CA . ASN D 1 38 ? 43.548 -37.673 -0.269 1.00 15.90 36 ASN D CA 1
ATOM 3284 C C . ASN D 1 38 ? 43.260 -38.058 1.178 1.00 15.66 36 ASN D C 1
ATOM 3285 O O . ASN D 1 38 ? 43.054 -37.168 2.005 1.00 15.06 36 ASN D O 1
ATOM 3290 N N . PRO D 1 39 ? 43.196 -39.340 1.526 1.00 14.28 37 PRO D N 1
ATOM 3291 C CA . PRO D 1 39 ? 42.848 -39.707 2.922 1.00 14.95 37 PRO D CA 1
ATOM 3292 C C . PRO D 1 39 ? 43.747 -39.104 3.971 1.00 19.85 37 PRO D C 1
ATOM 3293 O O . PRO D 1 39 ? 43.312 -38.864 5.113 1.00 18.80 37 PRO D O 1
ATOM 3297 N N . ASP D 1 40 ? 44.999 -38.843 3.620 1.00 14.68 38 ASP D N 1
ATOM 3298 C CA . ASP D 1 40 ? 45.933 -38.330 4.605 1.00 16.10 38 ASP D CA 1
ATOM 3299 C C . ASP D 1 40 ? 45.647 -36.888 4.972 1.00 15.63 38 ASP D C 1
ATOM 3300 O O . ASP D 1 40 ? 46.155 -36.426 6.001 1.00 18.80 38 ASP D O 1
ATOM 3305 N N . THR D 1 41 ? 44.931 -36.146 4.117 1.00 14.90 39 THR D N 1
ATOM 3306 C CA . THR D 1 41 ? 44.701 -34.721 4.357 1.00 16.50 39 THR D CA 1
ATOM 3307 C C . THR D 1 41 ? 43.236 -34.353 4.481 1.00 18.12 39 THR D C 1
ATOM 3308 O O . THR D 1 41 ? 42.929 -33.284 5.058 1.00 19.30 39 THR D O 1
ATOM 3312 N N . GLY D 1 42 ? 42.337 -35.157 3.931 1.00 15.63 40 GLY D N 1
ATOM 3313 C CA . GLY D 1 42 ? 40.952 -34.752 3.840 1.00 17.95 40 GLY D CA 1
ATOM 3314 C C . GLY D 1 42 ? 40.630 -33.786 2.723 1.00 18.82 40 GLY D C 1
ATOM 3315 O 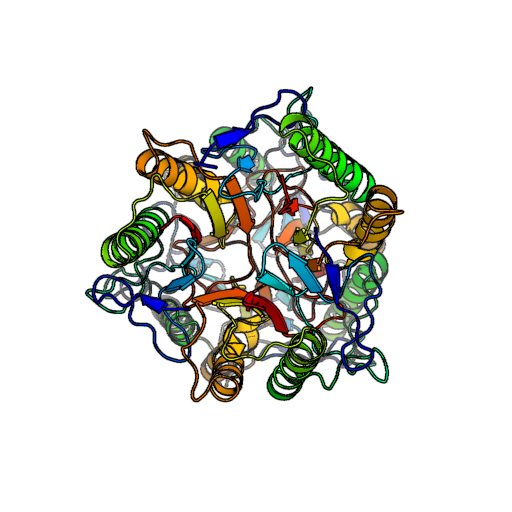O . GLY D 1 42 ? 39.460 -33.415 2.580 1.00 19.98 40 GLY D O 1
ATOM 3316 N N . ASP D 1 43 ? 41.614 -33.359 1.930 1.00 17.94 41 ASP D N 1
ATOM 3317 C CA . ASP D 1 43 ? 41.395 -32.390 0.863 1.00 16.87 41 ASP D CA 1
ATOM 3318 C C . ASP D 1 43 ? 41.310 -33.104 -0.477 1.00 18.12 41 ASP D C 1
ATOM 3319 O O . ASP D 1 43 ? 41.944 -34.145 -0.672 1.00 17.79 41 ASP D O 1
ATOM 3324 N N . LEU D 1 44 ? 40.608 -32.485 -1.436 1.00 16.91 42 LEU D N 1
ATOM 3325 C CA . LEU D 1 44 ? 40.674 -32.965 -2.814 1.00 19.01 42 LEU D CA 1
ATOM 3326 C C . LEU D 1 44 ? 42.085 -32.846 -3.355 1.00 21.97 42 LEU D C 1
ATOM 3327 O O . LEU D 1 44 ? 42.826 -31.919 -3.008 1.00 22.01 42 LEU D O 1
ATOM 3332 N N . VAL D 1 45 ? 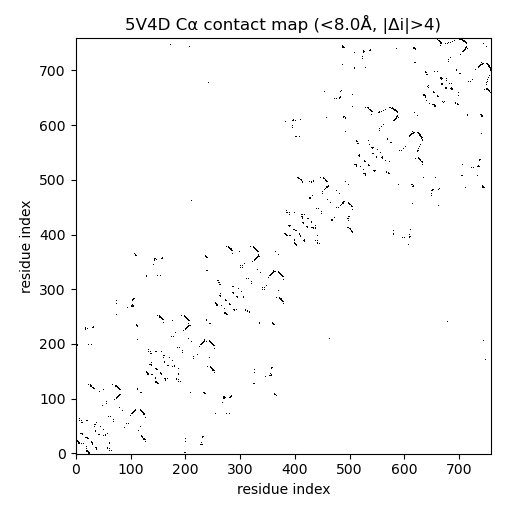42.426 -33.760 -4.270 1.00 18.20 43 VAL D N 1
ATOM 3333 C CA . VAL D 1 45 ? 43.667 -33.636 -5.032 1.00 20.23 43 VAL D CA 1
ATOM 3334 C C . VAL D 1 45 ? 43.470 -32.543 -6.087 1.00 23.71 43 VAL D C 1
ATOM 3335 O O . VAL D 1 45 ? 42.463 -31.828 -6.077 1.00 23.31 43 VAL D O 1
ATOM 3339 N N . GLU D 1 46 ? 44.446 -32.381 -6.976 1.00 20.57 44 GLU D N 1
ATOM 3340 C CA . GLU D 1 46 ? 44.439 -31.290 -7.939 1.00 22.70 44 GLU D CA 1
ATOM 3341 C C . GLU D 1 46 ? 43.188 -31.303 -8.818 1.00 21.95 44 GLU D C 1
ATOM 3342 O O . GLU D 1 46 ? 42.559 -32.331 -9.050 1.00 20.74 44 GLU D O 1
ATOM 3348 N N . ASN D 1 47 ? 42.871 -30.124 -9.352 1.00 22.10 45 ASN D N 1
ATOM 3349 C CA . ASN D 1 47 ? 41.689 -29.924 -10.191 1.00 21.88 45 ASN D CA 1
ATOM 3350 C C . ASN D 1 47 ? 42.022 -30.387 -11.609 1.00 24.16 45 ASN D C 1
ATOM 3351 O O . ASN D 1 47 ? 42.225 -29.598 -12.540 1.00 29.26 45 ASN D O 1
ATOM 3356 N N . ASP D 1 48 ? 42.121 -31.700 -11.747 1.00 20.03 46 ASP D N 1
ATOM 3357 C CA . ASP D 1 48 ? 42.463 -32.354 -12.995 1.00 20.79 46 ASP D CA 1
ATOM 3358 C C . ASP D 1 48 ? 41.713 -33.673 -13.035 1.00 20.88 46 ASP D C 1
ATOM 3359 O O . ASP D 1 48 ? 41.796 -34.453 -12.086 1.00 19.42 46 ASP D O 1
ATOM 3364 N N . ILE D 1 49 ? 40.971 -33.917 -14.128 1.00 19.40 47 ILE D N 1
ATOM 3365 C CA . ILE D 1 49 ? 40.062 -35.061 -14.111 1.00 17.20 47 ILE D CA 1
ATOM 3366 C C . ILE D 1 49 ? 40.839 -36.378 -14.009 1.00 18.23 47 ILE D C 1
ATOM 3367 O O . ILE D 1 49 ? 40.372 -37.321 -13.368 1.00 17.46 47 ILE D O 1
ATOM 3372 N N . GLU D 1 50 ? 42.021 -36.477 -14.644 1.00 18.03 48 GLU D N 1
ATOM 3373 C CA . GLU D 1 50 ? 42.734 -37.752 -14.581 1.00 17.73 48 GLU D CA 1
ATOM 3374 C C . GLU D 1 50 ? 43.263 -38.009 -13.175 1.00 18.56 48 GLU D C 1
ATOM 3375 O O . GLU D 1 50 ? 43.076 -39.105 -12.626 1.00 19.39 48 GLU D O 1
ATOM 3381 N N . LYS D 1 51 ? 43.840 -36.994 -12.542 1.00 20.98 49 LYS D N 1
ATOM 3382 C CA . LYS D 1 51 ? 44.343 -37.183 -11.183 1.00 21.61 49 LYS D CA 1
ATOM 3383 C C . LYS D 1 51 ? 43.208 -37.484 -10.213 1.00 17.00 49 LYS D C 1
ATOM 3384 O O . LYS D 1 51 ? 43.372 -38.303 -9.284 1.00 16.17 49 LYS D O 1
ATOM 3390 N N . GLN D 1 52 ? 42.057 -36.807 -10.395 1.00 17.48 50 GLN D N 1
ATOM 3391 C CA . GLN D 1 52 ? 40.914 -37.053 -9.512 1.00 14.72 50 GLN D CA 1
ATOM 3392 C C . GLN D 1 52 ? 40.345 -38.447 -9.716 1.00 14.57 50 GLN D C 1
ATOM 3393 O O . GLN D 1 52 ? 40.044 -39.134 -8.734 1.00 15.47 50 GLN D O 1
ATOM 3399 N N . THR D 1 53 ? 40.236 -38.909 -10.965 1.00 15.33 51 THR D N 1
ATOM 3400 C CA . THR D 1 53 ? 39.731 -40.260 -11.183 1.00 16.62 51 THR D CA 1
ATOM 3401 C C . THR D 1 53 ? 40.693 -41.284 -10.596 1.00 16.13 51 THR D C 1
ATOM 3402 O O . THR D 1 53 ? 40.268 -42.251 -9.949 1.00 17.02 51 THR D O 1
ATOM 3406 N N . ARG D 1 54 ? 42.001 -41.070 -10.779 1.00 17.32 52 ARG D N 1
ATOM 3407 C CA . ARG D 1 54 ? 42.976 -41.979 -10.175 1.00 18.10 52 ARG D CA 1
ATOM 3408 C C . ARG D 1 54 ? 42.778 -42.049 -8.664 1.00 18.46 52 ARG D C 1
ATOM 3409 O O . ARG D 1 54 ? 42.792 -43.133 -8.092 1.00 17.51 52 ARG D O 1
ATOM 3417 N N . GLN D 1 55 ? 42.527 -40.901 -7.999 1.00 16.04 53 GLN D N 1
ATOM 3418 C CA . GLN D 1 55 ? 42.391 -40.929 -6.538 1.00 15.18 53 GLN D CA 1
ATOM 3419 C C . GLN D 1 55 ? 41.099 -41.615 -6.091 1.00 16.26 53 GLN D C 1
ATOM 3420 O O . GLN D 1 55 ? 41.067 -42.332 -5.069 1.00 17.18 53 GLN D O 1
ATOM 3426 N N . VAL D 1 56 ? 40.012 -41.386 -6.817 1.00 13.88 54 VAL D N 1
ATOM 3427 C CA . VAL D 1 56 ? 38.765 -42.074 -6.508 1.00 14.95 54 VAL D CA 1
ATOM 3428 C C . VAL D 1 56 ? 38.981 -43.583 -6.535 1.00 16.65 54 VAL D C 1
ATOM 3429 O O . VAL D 1 56 ? 38.517 -44.313 -5.649 1.00 14.97 54 VAL D O 1
ATOM 3433 N N . LEU D 1 57 ? 39.680 -44.071 -7.553 1.00 14.65 55 LEU D N 1
ATOM 3434 C CA . LEU D 1 57 ? 39.826 -45.508 -7.703 1.00 15.46 55 LEU D CA 1
ATOM 3435 C C . LEU D 1 57 ? 40.789 -46.078 -6.667 1.00 18.07 55 LEU D C 1
ATOM 3436 O O . LEU D 1 57 ? 40.570 -47.187 -6.174 1.00 16.99 55 LEU D O 1
ATOM 3441 N N . LYS D 1 58 ? 41.830 -45.322 -6.302 1.00 16.53 56 LYS D N 1
ATOM 3442 C CA . LYS D 1 58 ? 42.653 -45.684 -5.145 1.00 17.28 56 LYS D CA 1
ATOM 3443 C C . LYS D 1 58 ? 41.805 -45.765 -3.876 1.00 17.06 56 LYS D C 1
ATOM 3444 O O . LYS D 1 58 ? 41.965 -46.686 -3.053 1.00 16.62 56 LYS D O 1
ATOM 3450 N N . ASN D 1 59 ? 40.893 -44.823 -3.692 1.00 16.55 57 ASN D N 1
ATOM 3451 C CA . ASN D 1 59 ? 40.083 -44.861 -2.476 1.00 16.30 57 ASN D CA 1
ATOM 3452 C C . ASN D 1 59 ? 39.151 -46.071 -2.466 1.00 14.04 57 ASN D C 1
ATOM 3453 O O . ASN D 1 59 ? 39.002 -46.746 -1.436 1.00 15.42 57 ASN D O 1
ATOM 3458 N N . ILE D 1 60 ? 38.514 -46.354 -3.604 1.00 14.61 58 ILE D N 1
ATOM 3459 C CA . ILE D 1 60 ? 37.701 -47.565 -3.729 1.00 14.13 58 ILE D CA 1
ATOM 3460 C C . ILE D 1 60 ? 38.547 -48.806 -3.435 1.00 14.50 58 ILE D C 1
ATOM 3461 O O . ILE D 1 60 ? 38.133 -49.691 -2.668 1.00 16.89 58 ILE D O 1
ATOM 3466 N N . ASP D 1 61 ? 39.744 -48.893 -4.034 1.00 14.58 59 ASP D N 1
ATOM 3467 C CA . ASP D 1 61 ? 40.612 -50.043 -3.808 1.00 17.43 59 ASP D CA 1
ATOM 3468 C C . ASP D 1 61 ? 40.865 -50.256 -2.323 1.00 18.29 59 ASP D C 1
ATOM 3469 O O . ASP D 1 61 ? 40.839 -51.386 -1.838 1.00 16.96 59 ASP D O 1
ATOM 3474 N N . ALA D 1 62 ? 41.098 -49.166 -1.579 1.00 15.44 60 ALA D N 1
ATOM 3475 C CA . ALA D 1 62 ? 41.430 -49.316 -0.174 1.00 14.79 60 ALA D CA 1
ATOM 3476 C C . ALA D 1 62 ? 40.257 -49.885 0.610 1.00 16.57 60 ALA D C 1
ATOM 3477 O O . ALA D 1 62 ? 40.455 -50.672 1.556 1.00 18.16 60 ALA D O 1
ATOM 3479 N N . VAL D 1 63 ? 39.038 -49.431 0.282 1.00 15.02 61 VAL D N 1
ATOM 3480 C CA . VAL D 1 63 ? 37.828 -49.979 0.907 1.00 16.20 61 VAL D CA 1
ATOM 3481 C C . VAL D 1 63 ? 37.704 -51.471 0.614 1.00 16.70 61 VAL D C 1
ATOM 3482 O O . VAL D 1 63 ? 37.452 -52.276 1.521 1.00 17.01 61 VAL D O 1
ATOM 3486 N N . LEU D 1 64 ? 37.878 -51.870 -0.657 1.00 15.71 62 LEU D N 1
ATOM 3487 C CA . LEU D 1 64 ? 37.792 -53.291 -0.996 1.00 16.79 62 LEU D CA 1
ATOM 3488 C C . LEU D 1 64 ? 38.813 -54.110 -0.231 1.00 18.30 62 LEU D C 1
ATOM 3489 O O . LEU D 1 64 ? 38.486 -55.156 0.340 1.00 17.32 62 LEU D O 1
ATOM 3494 N N . LEU D 1 65 ? 40.070 -53.667 -0.234 1.00 16.21 63 LEU D N 1
ATOM 3495 C CA . LEU D 1 65 ? 41.106 -54.431 0.438 1.00 17.18 63 LEU D CA 1
ATOM 3496 C C . LEU D 1 65 ? 40.842 -54.527 1.935 1.00 19.66 63 LEU D C 1
ATOM 3497 O O . LEU D 1 65 ? 41.129 -55.557 2.557 1.00 22.98 63 LEU D O 1
ATOM 3502 N N . GLN D 1 66 ? 40.289 -53.477 2.546 1.00 18.12 64 GLN D N 1
ATOM 3503 C CA . GLN D 1 66 ? 39.982 -53.566 3.970 1.00 19.66 64 GLN D CA 1
ATOM 3504 C C . GLN D 1 66 ? 38.966 -54.661 4.237 1.00 19.97 64 GLN D C 1
ATOM 3505 O O . GLN D 1 66 ? 39.078 -55.392 5.228 1.00 21.18 64 GLN D O 1
ATOM 3511 N N . ALA D 1 67 ? 37.987 -54.821 3.339 1.00 19.05 65 ALA D N 1
ATOM 3512 C CA . ALA D 1 67 ? 36.988 -55.869 3.464 1.00 20.19 65 ALA D CA 1
ATOM 3513 C C . ALA D 1 67 ? 37.490 -57.255 3.054 1.00 20.50 65 ALA D C 1
ATOM 3514 O O . ALA D 1 67 ? 36.729 -58.209 3.162 1.00 25.90 65 ALA D O 1
ATOM 3516 N N . GLY D 1 68 ? 38.734 -57.386 2.613 1.00 18.85 66 GLY D N 1
ATOM 3517 C CA . GLY D 1 68 ? 39.209 -58.685 2.172 1.00 21.14 66 GLY D CA 1
ATOM 3518 C C . GLY D 1 68 ? 38.723 -59.065 0.789 1.00 23.77 66 GLY D C 1
ATOM 3519 O O . GLY D 1 68 ? 38.684 -60.265 0.448 1.00 26.44 66 GLY D O 1
ATOM 3520 N N . THR D 1 69 ? 38.327 -58.096 -0.025 1.00 18.11 67 THR D N 1
ATOM 3521 C CA . THR D 1 69 ? 37.908 -58.422 -1.374 1.00 20.99 67 THR D CA 1
ATOM 3522 C C . THR D 1 69 ? 38.750 -57.611 -2.363 1.00 18.71 67 THR D C 1
ATOM 3523 O O . THR D 1 69 ? 39.754 -56.990 -1.994 1.00 19.02 67 THR D O 1
ATOM 3527 N N . THR D 1 70 ? 38.417 -57.708 -3.650 1.00 18.09 68 THR D N 1
ATOM 3528 C CA . THR D 1 70 ? 39.240 -57.084 -4.680 1.00 17.51 68 THR D CA 1
ATOM 3529 C C . THR D 1 70 ? 38.352 -56.508 -5.769 1.00 17.09 68 THR D C 1
ATOM 3530 O O . THR D 1 70 ? 37.181 -56.863 -5.886 1.00 16.29 68 THR D O 1
ATOM 3534 N N . LYS D 1 71 ? 38.969 -55.701 -6.638 1.00 17.47 69 LYS D N 1
ATOM 3535 C CA . LYS D 1 71 ? 38.228 -55.097 -7.739 1.00 17.51 69 LYS D CA 1
ATOM 3536 C C . LYS D 1 71 ? 37.666 -56.138 -8.696 1.00 17.24 69 LYS D C 1
ATOM 3537 O O . LYS D 1 71 ? 36.677 -55.847 -9.379 1.00 17.30 69 LYS D O 1
ATOM 3543 N N . ASP D 1 72 ? 38.262 -57.332 -8.757 1.00 17.63 70 ASP D N 1
ATOM 3544 C CA . ASP D 1 72 ? 37.727 -58.388 -9.599 1.00 19.34 70 ASP D CA 1
ATOM 3545 C C . ASP D 1 72 ? 36.309 -58.769 -9.204 1.00 19.34 70 ASP D C 1
ATOM 3546 O O . ASP D 1 72 ? 35.575 -59.343 -10.019 1.00 19.15 70 ASP D O 1
ATOM 3551 N N . LYS D 1 73 ? 35.913 -58.468 -7.973 1.00 16.52 71 LYS D N 1
ATOM 3552 C CA . LYS D 1 73 ? 34.597 -58.868 -7.490 1.00 19.50 71 LYS D CA 1
ATOM 3553 C C . LYS D 1 73 ? 33.526 -57.780 -7.663 1.00 17.28 71 LYS D C 1
ATOM 3554 O O . LYS D 1 73 ? 32.375 -58.017 -7.281 1.00 16.39 71 LYS D O 1
ATOM 3560 N N . ILE D 1 74 ? 33.873 -56.599 -8.192 1.00 15.17 72 ILE D N 1
ATOM 3561 C CA . ILE D 1 74 ? 32.880 -55.539 -8.368 1.00 16.20 72 ILE D CA 1
ATOM 3562 C C . ILE D 1 74 ? 31.859 -55.976 -9.417 1.00 16.43 72 ILE D C 1
ATOM 3563 O O . ILE D 1 74 ? 32.210 -56.502 -10.489 1.00 17.83 72 ILE D O 1
ATOM 3568 N N A VAL D 1 75 ? 30.590 -55.778 -9.095 0.40 15.32 73 VAL D N 1
ATOM 3569 N N B VAL D 1 75 ? 30.572 -55.790 -9.116 0.60 15.70 73 VAL D N 1
ATOM 3570 C CA A VAL D 1 75 ? 29.504 -56.217 -9.943 0.40 14.97 73 VAL D CA 1
ATOM 3571 C CA B VAL D 1 75 ? 29.562 -56.223 -10.083 0.60 15.58 73 VAL D CA 1
ATOM 3572 C C A VAL D 1 75 ? 28.914 -55.057 -10.735 0.40 15.89 73 VAL D C 1
ATOM 3573 C C B VAL D 1 75 ? 28.920 -55.030 -10.788 0.60 14.96 73 VAL D C 1
ATOM 3574 O O A VAL D 1 75 ? 28.535 -55.224 -11.892 0.40 15.70 73 VAL D O 1
ATOM 3575 O O B VAL D 1 75 ? 28.440 -55.164 -11.912 0.60 16.00 73 VAL D O 1
ATOM 3582 N N . LYS D 1 76 ? 28.857 -53.875 -10.131 1.00 16.15 74 LYS D N 1
ATOM 3583 C CA . LYS D 1 76 ? 28.141 -52.746 -10.697 1.00 12.82 74 LYS D CA 1
ATOM 3584 C C . LYS D 1 76 ? 28.781 -51.470 -10.170 1.00 15.24 74 LYS D C 1
ATOM 3585 O O . LYS D 1 76 ? 29.138 -51.396 -8.992 1.00 16.44 74 LYS D O 1
ATOM 3591 N N . THR D 1 77 ? 28.933 -50.473 -11.041 1.00 14.41 75 THR D N 1
ATOM 3592 C CA . THR D 1 77 ? 29.403 -49.164 -10.595 1.00 13.78 75 THR D CA 1
ATOM 3593 C C . THR D 1 77 ? 28.474 -48.096 -11.147 1.00 15.90 75 THR D C 1
ATOM 3594 O O . THR D 1 77 ? 27.803 -48.295 -12.154 1.00 16.09 75 THR D O 1
ATOM 3598 N N . THR D 1 78 ? 28.493 -46.937 -10.503 1.00 15.78 76 THR D N 1
ATOM 3599 C CA . THR D 1 78 ? 27.875 -45.753 -11.082 1.00 13.78 76 THR D CA 1
ATOM 3600 C C . THR D 1 78 ? 28.900 -44.641 -11.071 1.00 13.53 76 THR D C 1
ATOM 3601 O O . THR D 1 78 ? 29.509 -44.369 -10.023 1.00 14.70 76 THR D O 1
ATOM 3605 N N . ILE D 1 79 ? 29.095 -44.018 -12.232 1.00 13.48 77 ILE D N 1
ATOM 3606 C CA . ILE D 1 79 ? 30.037 -42.919 -12.381 1.00 12.44 77 ILE D CA 1
ATOM 3607 C C . ILE D 1 79 ? 29.222 -41.635 -12.437 1.00 13.41 77 ILE D C 1
ATOM 3608 O O . ILE D 1 79 ? 28.398 -41.467 -13.343 1.00 15.04 77 ILE D O 1
ATOM 3613 N N . PHE D 1 80 ? 29.464 -40.718 -11.508 1.00 13.00 78 PHE D N 1
ATOM 3614 C CA . PHE D 1 80 ? 28.854 -39.389 -11.535 1.00 14.07 78 PHE D CA 1
ATOM 3615 C C . PHE D 1 80 ? 29.948 -38.393 -11.899 1.00 15.03 78 PHE D C 1
ATOM 3616 O O . PHE D 1 80 ? 30.954 -38.294 -11.190 1.00 15.31 78 PHE D O 1
ATOM 3624 N N . ILE D 1 81 ? 29.787 -37.669 -13.011 1.00 14.45 79 ILE D N 1
ATOM 3625 C CA . ILE D 1 81 ? 30.801 -36.667 -13.375 1.00 12.90 79 ILE D CA 1
ATOM 3626 C C . ILE D 1 81 ? 30.146 -35.307 -13.555 1.00 13.28 79 ILE D C 1
ATOM 3627 O O . ILE D 1 81 ? 28.965 -35.215 -13.901 1.00 13.22 79 ILE D O 1
ATOM 3632 N N . THR D 1 82 ? 30.910 -34.223 -13.299 1.00 13.53 80 THR D N 1
ATOM 3633 C CA . THR D 1 82 ? 30.359 -32.879 -13.495 1.00 12.64 80 THR D CA 1
ATOM 3634 C C . THR D 1 82 ? 30.394 -32.424 -14.949 1.00 13.54 80 THR D C 1
ATOM 3635 O O . THR D 1 82 ? 29.737 -31.437 -15.286 1.00 15.07 80 THR D O 1
ATOM 3639 N N . ASN D 1 83 ? 31.073 -33.157 -15.821 1.00 17.01 81 ASN D N 1
ATOM 3640 C CA . ASN D 1 83 ? 31.243 -32.691 -17.190 1.00 14.59 81 ASN D CA 1
ATOM 3641 C C . ASN D 1 83 ? 31.269 -33.931 -18.070 1.00 14.93 81 ASN D C 1
ATOM 3642 O O . ASN D 1 83 ? 32.249 -34.688 -18.055 1.00 14.28 81 ASN D O 1
ATOM 3647 N N . ILE D 1 84 ? 30.211 -34.115 -18.858 1.00 15.49 82 ILE D N 1
ATOM 3648 C CA . ILE D 1 84 ? 30.111 -35.291 -19.727 1.00 15.78 82 ILE D CA 1
ATOM 3649 C C . ILE D 1 84 ? 31.263 -35.338 -20.735 1.00 14.41 82 ILE D C 1
ATOM 3650 O O . ILE D 1 84 ? 31.618 -36.428 -21.214 1.00 15.89 82 ILE D O 1
ATOM 3655 N N . ASN D 1 85 ? 31.866 -34.188 -21.045 1.00 14.13 83 ASN D N 1
ATOM 3656 C CA . ASN D 1 85 ? 33.003 -34.154 -21.964 1.00 16.26 83 ASN D CA 1
ATOM 3657 C C . ASN D 1 85 ? 34.257 -34.745 -21.338 1.00 16.93 83 ASN D C 1
ATOM 3658 O O . ASN D 1 85 ? 35.245 -34.990 -22.053 1.00 20.55 83 ASN D O 1
ATOM 3663 N N . ASN D 1 86 ? 34.238 -35.009 -20.037 1.00 13.95 84 ASN D N 1
ATOM 3664 C CA . ASN D 1 86 ? 35.347 -35.696 -19.374 1.00 15.87 84 ASN D CA 1
ATOM 3665 C C . ASN D 1 86 ? 35.189 -37.196 -19.448 1.00 16.16 84 ASN D C 1
ATOM 3666 O O . ASN D 1 86 ? 36.019 -37.912 -18.881 1.00 17.27 84 ASN D O 1
ATOM 3671 N N . SER D 1 87 ? 34.135 -37.692 -20.104 1.00 16.80 85 SER D N 1
ATOM 3672 C CA . SER D 1 87 ? 33.862 -39.126 -20.077 1.00 18.17 85 SER D CA 1
ATOM 3673 C C . SER D 1 87 ? 35.044 -39.934 -20.575 1.00 17.47 85 SER D C 1
ATOM 3674 O O . SER D 1 87 ? 35.392 -40.957 -19.976 1.00 18.76 85 SER D O 1
ATOM 3677 N N . SER D 1 88 ? 35.684 -39.497 -21.668 1.00 16.61 86 SER D N 1
ATOM 3678 C CA . SER D 1 88 ? 36.720 -40.368 -22.230 1.00 17.96 86 SER D CA 1
ATOM 3679 C C . SER D 1 88 ? 37.916 -40.465 -21.292 1.00 18.24 86 SER D C 1
ATOM 3680 O O . SER D 1 88 ? 38.467 -41.567 -21.097 1.00 18.49 86 SER D O 1
ATOM 3683 N N . GLN D 1 89 ? 38.302 -39.340 -20.656 1.00 16.27 87 GLN D N 1
ATOM 3684 C CA . GLN D 1 89 ? 39.444 -39.389 -19.745 1.00 18.41 87 GLN D CA 1
ATOM 3685 C C . GLN D 1 89 ? 39.123 -40.227 -18.519 1.00 16.37 87 GLN D C 1
ATOM 3686 O O . GLN D 1 89 ? 39.972 -40.972 -18.031 1.00 18.23 87 GLN D O 1
ATOM 3692 N N . VAL D 1 90 ? 37.904 -40.117 -17.999 1.00 15.15 88 VAL D N 1
ATOM 3693 C CA . VAL D 1 90 ? 37.510 -40.941 -16.856 1.00 15.36 88 VAL D CA 1
ATOM 3694 C C . VAL D 1 90 ? 37.551 -42.405 -17.251 1.00 16.16 88 VAL D C 1
ATOM 3695 O O . VAL D 1 90 ? 38.073 -43.260 -16.507 1.00 16.31 88 VAL D O 1
ATOM 3699 N N . ASN D 1 91 ? 36.985 -42.722 -18.432 1.00 17.06 89 ASN D N 1
ATOM 3700 C CA . ASN D 1 91 ? 36.959 -44.115 -18.874 1.00 15.93 89 ASN D CA 1
ATOM 3701 C C . ASN D 1 91 ? 38.367 -44.663 -19.054 1.00 16.98 89 ASN D C 1
ATOM 3702 O O . ASN D 1 91 ? 38.615 -45.845 -18.811 1.00 18.64 89 ASN D O 1
ATOM 3707 N N . ASP D 1 92 ? 39.298 -43.825 -19.526 1.00 16.21 90 ASP D N 1
ATOM 3708 C CA . ASP D 1 92 ? 40.683 -44.277 -19.725 1.00 19.30 90 ASP D CA 1
ATOM 3709 C C . ASP D 1 92 ? 41.290 -44.741 -18.402 1.00 15.46 90 ASP D C 1
ATOM 3710 O O . ASP D 1 92 ? 41.915 -45.810 -18.319 1.00 17.00 90 ASP D O 1
ATOM 3715 N N . ILE D 1 93 ? 41.131 -43.926 -17.347 1.00 14.02 91 ILE D N 1
ATOM 3716 C CA . ILE D 1 93 ? 41.723 -44.246 -16.047 1.00 18.12 91 ILE D CA 1
ATOM 3717 C C . ILE D 1 93 ? 40.999 -45.443 -15.422 1.00 16.38 91 ILE D C 1
ATOM 3718 O O . ILE D 1 93 ? 41.610 -46.351 -14.827 1.00 16.92 91 ILE D O 1
ATOM 3723 N N . TYR D 1 94 ? 39.682 -45.439 -15.539 1.00 14.28 92 TYR D N 1
ATOM 3724 C CA . TYR D 1 94 ? 38.862 -46.560 -15.077 1.00 14.28 92 TYR D CA 1
ATOM 3725 C C . TYR D 1 94 ? 39.242 -47.864 -15.781 1.00 19.54 92 TYR D C 1
ATOM 3726 O O . TYR D 1 94 ? 39.368 -48.927 -15.145 1.00 15.57 92 TYR D O 1
ATOM 3735 N N . ALA D 1 95 ? 39.434 -47.813 -17.102 1.00 16.13 93 ALA D N 1
ATOM 3736 C CA . ALA D 1 95 ? 39.901 -49.003 -17.812 1.00 15.93 93 ALA D CA 1
ATOM 3737 C C . ALA D 1 95 ? 41.245 -49.515 -17.277 1.00 17.63 93 ALA D C 1
ATOM 3738 O O . ALA D 1 95 ? 41.454 -50.737 -17.173 1.00 19.08 93 ALA D O 1
ATOM 3740 N N A ASP D 1 96 ? 42.181 -48.611 -16.960 0.61 15.23 94 ASP D N 1
ATOM 3741 N N B ASP D 1 96 ? 42.179 -48.597 -16.987 0.39 15.53 94 ASP D N 1
ATOM 3742 C CA A ASP D 1 96 ? 43.472 -49.071 -16.453 0.61 16.14 94 ASP D CA 1
ATOM 3743 C CA B ASP D 1 96 ? 43.474 -48.987 -16.433 0.39 15.87 94 ASP D CA 1
ATOM 3744 C C A ASP D 1 96 ? 43.303 -49.786 -15.116 0.61 16.49 94 ASP D C 1
ATOM 3745 C C B ASP D 1 96 ? 43.291 -49.768 -15.136 0.39 16.65 94 ASP D C 1
ATOM 3746 O O A ASP D 1 96 ? 43.951 -50.816 -14.864 0.61 19.63 94 ASP D O 1
ATOM 3747 O O B ASP D 1 96 ? 43.916 -50.819 -14.927 0.39 19.20 94 ASP D O 1
ATOM 3756 N N . TYR D 1 97 ? 42.425 -49.261 -14.254 1.00 16.14 95 TYR D N 1
ATOM 3757 C CA . TYR D 1 97 ? 42.177 -49.907 -12.959 1.00 16.10 95 TYR D CA 1
ATOM 3758 C C . TYR D 1 97 ? 41.572 -51.295 -13.118 1.00 16.16 95 TYR D C 1
ATOM 3759 O O . TYR D 1 97 ? 41.962 -52.238 -12.399 1.00 17.11 95 TYR D O 1
ATOM 3768 N N . PHE D 1 98 ? 40.612 -51.444 -14.045 1.00 13.22 96 PHE D N 1
ATOM 3769 C CA . PHE D 1 98 ?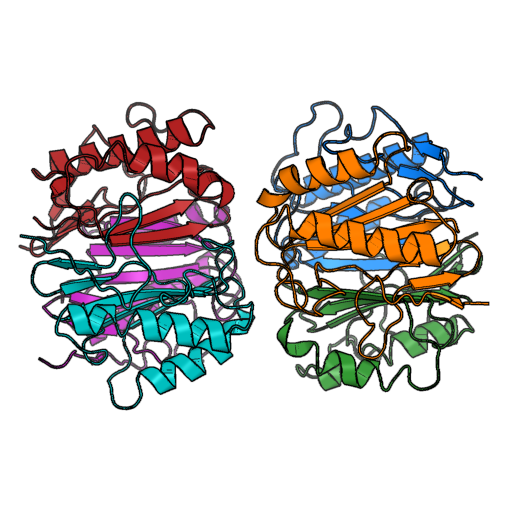 39.922 -52.716 -14.209 1.00 13.87 96 PHE D CA 1
ATOM 3770 C C . PHE D 1 98 ? 40.598 -53.662 -15.190 1.00 17.25 96 PHE D C 1
ATOM 3771 O O . PHE D 1 98 ? 40.079 -54.759 -15.407 1.00 17.60 96 PHE D O 1
ATOM 3779 N N . LYS D 1 99 ? 41.722 -53.275 -15.780 1.00 16.94 97 LYS D N 1
ATOM 3780 C CA . LYS D 1 99 ? 42.412 -54.129 -16.748 1.00 16.62 97 LYS D CA 1
ATOM 3781 C C . LYS D 1 99 ? 42.665 -55.508 -16.154 1.00 16.23 97 LYS D C 1
ATOM 3782 O O . LYS D 1 99 ? 43.156 -55.620 -15.030 1.00 21.40 97 LYS D O 1
ATOM 3788 N N . GLY D 1 100 ? 42.347 -56.545 -16.915 1.00 20.19 98 GLY D N 1
ATOM 3789 C CA . GLY D 1 100 ? 42.556 -57.885 -16.439 1.00 21.18 98 GLY D CA 1
ATOM 3790 C C . GLY D 1 100 ? 41.383 -58.494 -15.711 1.00 28.28 98 GLY D C 1
ATOM 3791 O O . GLY D 1 100 ? 41.477 -59.670 -15.316 1.00 25.88 98 GLY D O 1
ATOM 3792 N N . THR D 1 101 ? 40.307 -57.734 -15.476 1.00 19.43 99 THR D N 1
ATOM 3793 C CA . THR D 1 101 ? 39.113 -58.267 -14.829 1.00 20.19 99 THR D CA 1
ATOM 3794 C C . THR D 1 101 ? 37.982 -58.417 -15.837 1.00 22.37 99 THR D C 1
ATOM 3795 O O . THR D 1 101 ? 38.032 -57.921 -16.967 1.00 22.28 99 THR D O 1
ATOM 3799 N N . ILE D 1 102 ? 36.944 -59.123 -15.400 1.00 18.74 100 ILE D N 1
ATOM 3800 C CA . ILE D 1 102 ? 35.656 -59.110 -16.082 1.00 21.78 100 ILE D CA 1
ATOM 3801 C C . ILE D 1 102 ? 34.945 -57.817 -15.701 1.00 20.17 100 ILE D C 1
ATOM 3802 O O . ILE D 1 102 ? 34.691 -57.575 -14.512 1.00 20.35 100 ILE D O 1
ATOM 3807 N N . PHE D 1 103 ? 34.621 -56.979 -16.689 1.00 17.50 101 PHE D N 1
ATOM 3808 C CA . PHE D 1 103 ? 34.239 -55.606 -16.340 1.00 17.90 101 PHE D CA 1
ATOM 3809 C C . PHE D 1 103 ? 32.859 -55.556 -15.670 1.00 15.62 101 PHE D C 1
ATOM 3810 O O . PHE D 1 103 ? 31.935 -56.262 -16.085 1.00 17.22 101 PHE D O 1
ATOM 3818 N N . PRO D 1 104 ? 32.685 -54.701 -14.674 1.00 17.03 102 PRO D N 1
ATOM 3819 C CA . PRO D 1 104 ? 31.368 -54.560 -14.039 1.00 15.23 102 PRO D CA 1
ATOM 3820 C C . PRO D 1 104 ? 30.353 -53.947 -14.983 1.00 13.24 102 PRO D C 1
ATOM 3821 O O . PRO D 1 104 ? 30.699 -53.271 -15.970 1.00 15.99 102 PRO D O 1
ATOM 3825 N N . ALA D 1 105 ? 29.086 -54.129 -14.616 1.00 14.12 103 ALA D N 1
ATOM 3826 C CA . ALA D 1 105 ? 28.048 -53.293 -15.187 1.00 13.60 103 ALA D CA 1
ATOM 3827 C C . ALA D 1 105 ? 28.262 -51.847 -14.708 1.00 16.10 103 ALA D C 1
ATOM 3828 O O . ALA D 1 105 ? 28.924 -51.587 -13.697 1.00 16.18 103 ALA D O 1
ATOM 3830 N N . ARG D 1 106 ? 27.694 -50.903 -15.449 1.00 15.76 104 ARG D N 1
ATOM 3831 C CA . ARG D 1 106 ? 28.074 -49.497 -15.255 1.00 14.06 104 ARG D CA 1
ATOM 3832 C C . ARG D 1 106 ? 26.911 -48.596 -15.667 1.00 17.08 104 ARG D C 1
ATOM 3833 O O . ARG D 1 106 ? 26.178 -48.900 -16.614 1.00 17.48 104 ARG D O 1
ATOM 3841 N N . SER D 1 107 ? 26.720 -47.498 -14.932 1.00 15.79 105 SER D N 1
ATOM 3842 C CA . SER D 1 107 ? 25.901 -46.390 -15.412 1.00 12.66 105 SER D CA 1
ATOM 3843 C C . SER D 1 107 ? 26.700 -45.108 -15.244 1.00 16.46 105 SER D C 1
ATOM 3844 O O . SER D 1 107 ? 27.529 -45.013 -14.341 1.00 15.87 105 SER D O 1
ATOM 3847 N N . THR D 1 108 ? 26.493 -44.155 -16.150 1.00 15.21 106 THR D N 1
ATOM 3848 C CA . THR D 1 108 ? 27.247 -42.895 -16.125 1.00 14.84 106 THR D CA 1
ATOM 3849 C C . THR D 1 108 ? 26.253 -41.784 -16.334 1.00 17.97 106 THR D C 1
ATOM 3850 O O . THR D 1 108 ? 25.474 -41.842 -17.290 1.00 15.93 106 THR D O 1
ATOM 3854 N N . VAL D 1 109 ? 26.320 -40.760 -15.490 1.00 14.65 107 VAL D N 1
ATOM 3855 C CA . VAL D 1 109 ? 25.499 -39.554 -15.678 1.00 14.60 107 VAL D CA 1
ATOM 3856 C C . VAL D 1 109 ? 26.321 -38.318 -15.359 1.00 13.93 107 VAL D C 1
ATOM 3857 O O . VAL D 1 109 ? 27.259 -38.373 -14.562 1.00 16.11 107 VAL D O 1
ATOM 3861 N N . GLU D 1 110 ? 25.985 -37.191 -16.004 1.00 11.90 108 GLU D N 1
ATOM 3862 C CA . GLU D 1 110 ? 26.574 -35.896 -15.641 1.00 11.13 108 GLU D CA 1
ATOM 3863 C C . GLU D 1 110 ? 25.657 -35.192 -14.650 1.00 15.19 108 GLU D C 1
ATOM 3864 O O . GLU D 1 110 ? 24.451 -35.059 -14.895 1.00 13.55 108 GLU D O 1
ATOM 3870 N N . VAL D 1 111 ? 26.225 -34.775 -13.531 1.00 14.29 109 VAL D N 1
ATOM 3871 C CA . VAL D 1 111 ? 25.483 -34.050 -12.506 1.00 16.24 109 VAL D CA 1
ATOM 3872 C C . VAL D 1 111 ? 26.048 -32.635 -12.460 1.00 18.86 109 VAL D C 1
ATOM 3873 O O . VAL D 1 111 ? 27.142 -32.371 -12.951 1.00 22.41 109 VAL D O 1
ATOM 3877 N N . SER D 1 112 ? 25.324 -31.707 -11.839 1.00 15.37 110 SER D N 1
ATOM 3878 C CA . SER D 1 112 ? 25.836 -30.343 -11.883 1.00 20.82 110 SER D CA 1
ATOM 3879 C C . SER D 1 112 ? 26.868 -30.025 -10.805 1.00 19.31 110 SER D C 1
ATOM 3880 O O . SER D 1 112 ? 27.624 -29.050 -10.959 1.00 19.78 110 SER D O 1
ATOM 3883 N N . ALA D 1 113 ? 26.935 -30.830 -9.744 1.00 16.08 111 ALA D N 1
ATOM 3884 C CA . ALA D 1 113 ? 27.902 -30.614 -8.681 1.00 16.22 111 ALA D CA 1
ATOM 3885 C C . ALA D 1 113 ? 28.001 -31.878 -7.863 1.00 14.80 111 ALA D C 1
ATOM 3886 O O . ALA D 1 113 ? 27.100 -32.729 -7.888 1.00 14.38 111 ALA D O 1
ATOM 3888 N N . LEU D 1 114 ? 29.137 -32.004 -7.171 1.00 13.74 112 LEU D N 1
ATOM 3889 C CA . LEU D 1 114 ? 29.493 -33.114 -6.303 1.00 11.79 112 LEU D CA 1
ATOM 3890 C C . LEU D 1 114 ? 30.068 -32.599 -5.000 1.00 12.56 112 LEU D C 1
ATOM 3891 O O . LEU D 1 114 ? 30.481 -31.435 -4.911 1.00 14.88 112 LEU D O 1
ATOM 3896 N N . PRO D 1 115 ? 30.088 -33.432 -3.965 1.00 13.76 113 PRO D N 1
ATOM 3897 C CA . PRO D 1 115 ? 30.661 -33.001 -2.685 1.00 15.43 113 PRO D CA 1
ATOM 3898 C C . PRO D 1 115 ? 32.067 -32.444 -2.870 1.00 17.83 113 PRO D C 1
ATOM 3899 O O . PRO D 1 115 ? 32.862 -32.952 -3.676 1.00 15.52 113 PRO D O 1
ATOM 3903 N N . LYS D 1 116 ? 32.356 -31.372 -2.122 1.00 16.54 114 LYS D N 1
ATOM 3904 C CA . LYS D 1 116 ? 33.672 -30.720 -2.062 1.00 18.36 114 LYS D CA 1
ATOM 3905 C C . LYS D 1 116 ? 34.123 -30.168 -3.404 1.00 20.20 114 LYS D C 1
ATOM 3906 O O . LYS D 1 116 ? 35.311 -29.837 -3.574 1.00 23.51 114 LYS D O 1
ATOM 3912 N N . GLY D 1 117 ? 33.215 -30.023 -4.371 1.00 15.98 115 GLY D N 1
ATOM 3913 C CA . GLY D 1 117 ? 33.646 -29.525 -5.663 1.00 17.74 115 GLY D CA 1
ATOM 3914 C C . GLY D 1 117 ? 34.344 -30.560 -6.522 1.00 15.37 115 GLY D C 1
ATOM 3915 O O . GLY D 1 117 ? 35.031 -30.191 -7.493 1.00 17.84 115 GLY D O 1
ATOM 3916 N N . ALA D 1 118 ? 34.156 -31.843 -6.211 1.00 15.96 116 ALA D N 1
ATOM 3917 C CA . ALA D 1 118 ? 34.782 -32.927 -6.976 1.00 16.34 116 ALA D CA 1
ATOM 3918 C C . ALA D 1 118 ? 34.307 -32.922 -8.428 1.00 16.42 116 ALA D C 1
ATOM 3919 O O . ALA D 1 118 ? 33.168 -32.550 -8.733 1.00 14.85 116 ALA D O 1
ATOM 3921 N N . LEU D 1 119 ? 35.189 -33.382 -9.326 1.00 14.63 117 LEU D N 1
ATOM 3922 C CA . LEU D 1 119 ? 34.829 -33.561 -10.731 1.00 14.76 117 LEU D CA 1
ATOM 3923 C C . LEU D 1 119 ? 34.206 -34.924 -10.995 1.00 15.28 117 LEU D C 1
ATOM 3924 O O . LEU D 1 119 ? 33.580 -35.119 -12.039 1.00 13.37 117 LEU D O 1
ATOM 3929 N N . VAL D 1 120 ? 34.379 -35.876 -10.078 1.00 13.79 118 VAL D N 1
ATOM 3930 C CA . VAL D 1 120 ? 33.956 -37.260 -10.306 1.00 13.75 118 VAL D CA 1
ATOM 3931 C C . VAL D 1 120 ? 33.715 -37.906 -8.962 1.00 12.79 118 VAL D C 1
ATOM 3932 O O . VAL D 1 120 ? 34.438 -37.641 -7.986 1.00 14.19 118 VAL D O 1
ATOM 3936 N N . GLU D 1 121 ? 32.678 -38.766 -8.907 1.00 13.25 119 GLU D N 1
ATOM 3937 C CA . GLU D 1 121 ? 32.360 -39.580 -7.744 1.00 12.72 119 GLU D CA 1
ATOM 3938 C C . GLU D 1 121 ? 31.977 -40.946 -8.282 1.00 14.99 119 GLU D C 1
ATOM 3939 O O . GLU D 1 121 ? 31.168 -41.008 -9.211 1.00 15.10 119 GLU D O 1
ATOM 3945 N N . ILE D 1 122 ? 32.530 -42.037 -7.724 1.00 12.44 120 ILE D N 1
ATOM 3946 C CA . ILE D 1 122 ? 32.190 -43.371 -8.219 1.00 12.83 120 ILE D CA 1
ATOM 3947 C C . ILE D 1 122 ? 31.748 -44.251 -7.058 1.00 15.02 120 ILE D C 1
ATOM 3948 O O . ILE D 1 122 ? 32.449 -44.347 -6.041 1.00 15.11 120 ILE D O 1
ATOM 3953 N N A GLU D 1 123 ? 30.612 -44.927 -7.237 0.61 14.29 121 GLU D N 1
ATOM 3954 N N B GLU D 1 123 ? 30.549 -44.824 -7.166 0.39 13.99 121 GLU D N 1
ATOM 3955 C CA A GLU D 1 123 ? 30.015 -45.800 -6.238 0.61 13.26 121 GLU D CA 1
ATOM 3956 C CA B GLU D 1 123 ? 30.094 -45.814 -6.202 0.39 14.24 121 GLU D CA 1
ATOM 3957 C C A GLU D 1 123 ? 30.005 -47.219 -6.792 0.61 15.63 121 GLU D C 1
ATOM 3958 C C B GLU D 1 123 ? 30.226 -47.194 -6.829 0.39 13.92 121 GLU D C 1
ATOM 3959 O O A GLU D 1 123 ? 29.593 -47.424 -7.941 0.61 16.58 121 GLU D O 1
ATOM 3960 O O B GLU D 1 123 ? 30.172 -47.349 -8.051 0.39 13.37 121 GLU D O 1
ATOM 3971 N N . VAL D 1 124 ? 30.450 -48.201 -5.988 1.00 13.82 122 VAL D N 1
ATOM 3972 C CA . VAL D 1 124 ? 30.566 -49.577 -6.472 1.00 13.95 122 VAL D CA 1
ATOM 3973 C C . VAL D 1 124 ? 29.848 -50.517 -5.524 1.00 14.96 122 VAL D C 1
ATOM 3974 O O . VAL D 1 124 ? 29.660 -50.220 -4.340 1.00 15.61 122 VAL D O 1
ATOM 3978 N N A ILE D 1 125 ? 29.405 -51.648 -6.052 0.37 14.53 123 ILE D N 1
ATOM 3979 N N B ILE D 1 125 ? 29.463 -51.666 -6.081 0.63 14.65 123 ILE D N 1
ATOM 3980 C CA A ILE D 1 125 ? 28.989 -52.765 -5.219 0.37 15.93 123 ILE D CA 1
ATOM 3981 C CA B ILE D 1 125 ? 28.921 -52.808 -5.360 0.63 14.23 123 ILE D CA 1
ATOM 3982 C C A ILE D 1 125 ? 29.818 -53.961 -5.633 0.37 15.68 123 ILE D C 1
ATOM 3983 C C B ILE D 1 125 ? 29.823 -53.986 -5.673 0.63 16.08 123 ILE D C 1
ATOM 3984 O O A ILE D 1 125 ? 30.111 -54.139 -6.821 0.37 16.53 123 ILE D O 1
ATOM 3985 O O B ILE D 1 125 ? 30.179 -54.182 -6.840 0.63 17.99 123 ILE D O 1
ATOM 3994 N N . ALA D 1 126 ? 30.194 -54.777 -4.659 1.00 17.12 124 ALA D N 1
ATOM 3995 C CA . ALA D 1 126 ? 31.057 -55.925 -4.914 1.00 16.79 124 ALA D CA 1
ATOM 3996 C C . ALA D 1 126 ? 30.540 -57.165 -4.213 1.00 21.67 124 ALA D C 1
ATOM 3997 O O . ALA D 1 126 ? 29.974 -57.093 -3.124 1.00 22.42 124 ALA D O 1
ATOM 3999 N N A GLY D 1 127 ? 30.535 -58.247 -4.994 0.48 16.72 125 GLY D N 1
ATOM 4000 N N B GLY D 1 127 ? 30.972 -58.325 -4.687 0.52 19.06 125 GLY D N 1
ATOM 4001 C CA A GLY D 1 127 ? 29.974 -59.515 -4.591 0.48 15.99 125 GLY D CA 1
ATOM 4002 C CA B GLY D 1 127 ? 30.911 -59.501 -3.836 0.52 22.54 125 GLY D CA 1
ATOM 4003 C C A GLY D 1 127 ? 31.057 -60.401 -4.027 0.48 22.12 125 GLY D C 1
ATOM 4004 C C B GLY D 1 127 ? 31.953 -59.442 -2.731 0.52 27.06 125 GLY D C 1
ATOM 4005 O O A GLY D 1 127 ? 31.925 -60.876 -4.774 0.48 21.78 125 GLY D O 1
ATOM 4006 O O B GLY D 1 127 ? 32.995 -58.803 -2.856 0.52 21.64 125 GLY D O 1
ATOM 4007 N N A VAL D 1 128 ? 30.974 -60.609 -2.708 0.48 26.62 126 VAL D N 1
ATOM 4008 N N B VAL D 1 128 ? 31.673 -60.118 -1.621 0.52 32.37 126 VAL D N 1
ATOM 4009 C CA A VAL D 1 128 ? 31.953 -61.238 -1.809 0.48 36.59 126 VAL D CA 1
ATOM 4010 C CA B VAL D 1 128 ? 32.667 -60.196 -0.555 0.52 36.53 126 VAL D CA 1
ATOM 4011 C C A VAL D 1 128 ? 32.842 -60.160 -1.206 0.48 34.82 126 VAL D C 1
ATOM 4012 C C B VAL D 1 128 ? 33.629 -61.360 -0.795 0.52 40.04 126 VAL D C 1
ATOM 4013 O O A VAL D 1 128 ? 32.546 -59.638 -0.133 0.48 37.70 126 VAL D O 1
ATOM 4014 O O B VAL D 1 128 ? 33.372 -62.252 -1.613 0.52 44.14 126 VAL D O 1
ATOM 4021 N N . ASN E 1 2 ? 10.131 -66.921 -7.080 1.00 28.71 0 ASN E N 1
ATOM 4022 C CA . ASN E 1 2 ? 9.201 -66.210 -6.163 1.00 25.84 0 ASN E CA 1
ATOM 4023 C C . ASN E 1 2 ? 8.739 -64.890 -6.722 1.00 34.47 0 ASN E C 1
ATOM 4024 O O . ASN E 1 2 ? 9.526 -64.151 -7.302 1.00 36.65 0 ASN E O 1
ATOM 4029 N N . ALA E 1 3 ? 7.463 -64.575 -6.524 1.00 28.17 1 ALA E N 1
ATOM 4030 C CA . ALA E 1 3 ? 6.997 -63.225 -6.827 1.00 29.38 1 ALA E CA 1
ATOM 4031 C C . ALA E 1 3 ? 7.691 -62.206 -5.922 1.00 30.03 1 ALA E C 1
ATOM 4032 O O . ALA E 1 3 ? 7.954 -62.460 -4.743 1.00 29.21 1 ALA E O 1
ATOM 4034 N N . LYS E 1 4 ? 7.976 -61.026 -6.468 1.00 26.77 2 LYS E N 1
ATOM 4035 C CA . LYS E 1 4 ? 8.441 -59.978 -5.574 1.00 23.09 2 LYS E CA 1
ATOM 4036 C C . LYS E 1 4 ? 7.309 -59.561 -4.618 1.00 25.44 2 LYS E C 1
ATOM 4037 O O . LYS E 1 4 ? 6.104 -59.760 -4.878 1.00 26.58 2 LYS E O 1
ATOM 4043 N N A SER E 1 5 ? 7.698 -59.000 -3.483 0.49 19.59 3 SER E N 1
ATOM 4044 N N B SER E 1 5 ? 7.701 -58.999 -3.482 0.51 19.60 3 SER E N 1
ATOM 4045 C CA A SER E 1 5 ? 6.749 -58.598 -2.452 0.49 18.33 3 SER E CA 1
ATOM 4046 C CA B SER E 1 5 ? 6.759 -58.583 -2.448 0.51 18.29 3 SER E CA 1
ATOM 4047 C C A SER E 1 5 ? 6.591 -57.081 -2.473 0.49 22.14 3 SER E C 1
ATOM 4048 C C B SER E 1 5 ? 6.590 -57.070 -2.499 0.51 21.98 3 SER E C 1
ATOM 4049 O O A SER E 1 5 ? 7.587 -56.356 -2.414 0.49 22.71 3 SER E O 1
ATOM 4050 O O B SER E 1 5 ? 7.582 -56.339 -2.475 0.51 22.82 3 SER E O 1
ATOM 4055 N N . VAL E 1 6 ? 5.350 -56.611 -2.563 1.00 20.11 4 VAL E N 1
ATOM 4056 C CA . VAL E 1 6 ? 5.041 -55.177 -2.635 1.00 19.92 4 VAL E CA 1
ATOM 4057 C C . VAL E 1 6 ? 4.868 -54.619 -1.244 1.00 21.02 4 VAL E C 1
ATOM 4058 O O . VAL E 1 6 ? 4.194 -55.225 -0.406 1.00 20.30 4 VAL E O 1
ATOM 4062 N N . ILE E 1 7 ? 5.376 -53.409 -1.023 1.00 20.24 5 ILE E N 1
ATOM 4063 C CA . ILE E 1 7 ? 5.119 -52.658 0.200 1.00 17.33 5 ILE E CA 1
ATOM 4064 C C . ILE E 1 7 ? 4.193 -51.498 -0.128 1.00 18.61 5 ILE E C 1
ATOM 4065 O O . ILE E 1 7 ? 4.458 -50.711 -1.053 1.00 18.15 5 ILE E O 1
ATOM 4070 N N . GLU E 1 8 ? 3.115 -51.380 0.631 1.00 19.13 6 GLU E N 1
ATOM 4071 C CA . GLU E 1 8 ? 2.169 -50.285 0.424 1.00 19.56 6 GLU E CA 1
ATOM 4072 C C . GLU E 1 8 ? 1.626 -49.819 1.763 1.00 19.03 6 GLU E C 1
ATOM 4073 O O . GLU E 1 8 ? 1.092 -50.618 2.550 1.00 20.35 6 GLU E O 1
ATOM 4079 N N . THR E 1 9 ? 1.750 -48.508 2.021 1.00 18.32 7 THR E N 1
ATOM 4080 C CA . THR E 1 9 ? 1.237 -47.957 3.257 1.00 19.89 7 THR E CA 1
ATOM 4081 C C . THR E 1 9 ? 0.687 -46.565 3.003 1.00 21.77 7 THR E C 1
ATOM 4082 O O . THR E 1 9 ? 1.252 -45.793 2.230 1.00 19.56 7 THR E O 1
ATOM 4086 N N . LYS E 1 10 ? -0.440 -46.260 3.634 1.00 20.59 8 LYS E N 1
ATOM 4087 C CA . LYS E 1 10 ? -0.981 -44.913 3.530 1.00 21.21 8 LYS E CA 1
ATOM 4088 C C . LYS E 1 10 ? -0.183 -43.909 4.334 1.00 20.95 8 LYS E C 1
ATOM 4089 O O . LYS E 1 10 ? -0.424 -42.694 4.225 1.00 22.62 8 LYS E O 1
ATOM 4095 N N . ASN E 1 11 ? 0.775 -44.370 5.111 1.00 18.91 9 ASN E N 1
ATOM 4096 C CA . ASN E 1 11 ? 1.583 -43.446 5.894 1.00 19.95 9 ASN E CA 1
ATOM 4097 C C . ASN E 1 11 ? 2.801 -42.957 5.148 1.00 20.47 9 ASN E C 1
ATOM 4098 O O . ASN E 1 11 ? 3.585 -42.195 5.724 1.00 22.07 9 ASN E O 1
ATOM 4103 N N . ALA E 1 12 ? 2.981 -43.385 3.893 1.00 17.39 10 ALA E N 1
ATOM 4104 C CA . ALA E 1 12 ? 3.965 -42.810 3.003 1.00 18.37 10 ALA E CA 1
ATOM 4105 C C . ALA E 1 12 ? 3.211 -42.286 1.796 1.00 19.94 10 ALA E C 1
ATOM 4106 O O . ALA E 1 12 ? 2.095 -42.737 1.534 1.00 20.03 10 ALA E O 1
ATOM 4108 N N . PRO E 1 13 ? 3.771 -41.347 1.036 1.00 17.25 11 PRO E N 1
ATOM 4109 C CA . PRO E 1 13 ? 3.003 -40.774 -0.090 1.00 16.51 11 PRO E CA 1
ATOM 4110 C C . PRO E 1 13 ? 2.542 -41.844 -1.076 1.00 19.27 11 PRO E C 1
ATOM 4111 O O . PRO E 1 13 ? 3.274 -42.772 -1.397 1.00 19.91 11 PRO E O 1
ATOM 4115 N N . SER E 1 14 ? 1.313 -41.680 -1.572 1.00 21.44 12 SER E N 1
ATOM 4116 C CA . SER E 1 14 ? 0.806 -42.547 -2.625 1.00 21.82 12 SER E CA 1
ATOM 4117 C C . SER E 1 14 ? 1.673 -42.422 -3.869 1.00 24.32 12 SER E C 1
ATOM 4118 O O . SER E 1 14 ? 2.154 -41.341 -4.197 1.00 30.46 12 SER E O 1
ATOM 4121 N N . ALA E 1 15 ? 1.851 -43.519 -4.568 1.00 30.02 13 ALA E N 1
ATOM 4122 C CA . ALA E 1 15 ? 2.669 -43.470 -5.776 1.00 41.76 13 ALA E CA 1
ATOM 4123 C C . ALA E 1 15 ? 2.036 -42.547 -6.831 1.00 46.85 13 ALA E C 1
ATOM 4124 O O . ALA E 1 15 ? 0.893 -42.767 -7.245 1.00 48.98 13 ALA E O 1
ATOM 4126 N N . ILE E 1 16 ? 2.793 -41.514 -7.253 1.00 37.34 14 ILE E N 1
ATOM 4127 C CA . ILE E 1 16 ? 2.397 -40.495 -8.235 1.00 42.66 14 ILE E CA 1
ATOM 4128 C C . ILE E 1 16 ? 2.796 -40.928 -9.652 1.00 48.35 14 ILE E C 1
ATOM 4129 O O . ILE E 1 16 ? 2.739 -40.143 -10.608 1.00 52.89 14 ILE E O 1
ATOM 4134 N N . GLY E 1 17 ? 3.210 -42.178 -9.809 1.00 37.07 15 GLY E N 1
ATOM 4135 C CA . GLY E 1 17 ? 3.634 -42.678 -11.100 1.00 39.48 15 GLY E CA 1
ATOM 4136 C C . GLY E 1 17 ? 3.527 -44.182 -11.073 1.00 38.08 15 GLY E C 1
ATOM 4137 O O . GLY E 1 17 ? 3.043 -44.756 -10.093 1.00 36.80 15 GLY E O 1
ATOM 4138 N N . PRO E 1 18 ? 3.982 -44.856 -12.130 1.00 34.06 16 PRO E N 1
ATOM 4139 C CA . PRO E 1 18 ? 3.880 -46.340 -12.183 1.00 28.31 16 PRO E CA 1
ATOM 4140 C C . PRO E 1 18 ? 5.029 -47.034 -11.449 1.00 30.73 16 PRO E C 1
ATOM 4141 O O . PRO E 1 18 ? 5.973 -47.599 -12.024 1.00 25.97 16 PRO E O 1
ATOM 4145 N N . TYR E 1 19 ? 4.956 -47.000 -10.123 1.00 30.03 17 TYR E N 1
ATOM 4146 C CA . TYR E 1 19 ? 5.964 -47.628 -9.288 1.00 22.41 17 TYR E CA 1
ATOM 4147 C C . TYR E 1 19 ? 5.304 -48.087 -7.994 1.00 22.03 17 TYR E C 1
ATOM 4148 O O . TYR E 1 19 ? 4.199 -47.655 -7.653 1.00 25.05 17 TYR E O 1
ATOM 4157 N N . SER E 1 20 ? 6.002 -48.946 -7.260 1.00 17.17 18 SER E N 1
ATOM 4158 C CA . SER E 1 20 ? 5.603 -49.309 -5.911 1.00 17.49 18 SER E CA 1
ATOM 4159 C C . SER E 1 20 ? 6.441 -48.540 -4.894 1.00 18.28 18 SER E C 1
ATOM 4160 O O . SER E 1 20 ? 7.609 -48.231 -5.152 1.00 19.59 18 SER E O 1
ATOM 4163 N N . GLN E 1 21 ? 5.844 -48.238 -3.726 1.00 16.54 19 GLN E N 1
ATOM 4164 C CA . GLN E 1 21 ? 6.625 -47.584 -2.668 1.00 16.62 19 GLN E CA 1
ATOM 4165 C C . GLN E 1 21 ? 7.902 -48.354 -2.353 1.00 18.78 19 GLN E C 1
ATOM 4166 O O . GLN E 1 21 ? 8.975 -47.754 -2.203 1.00 17.80 19 GLN E O 1
ATOM 4172 N N . ALA E 1 22 ? 7.830 -49.675 -2.255 1.00 17.02 20 ALA E N 1
ATOM 4173 C CA . ALA E 1 22 ? 9.044 -50.473 -2.127 1.00 16.20 20 ALA E CA 1
ATOM 4174 C C . ALA E 1 22 ? 8.737 -51.881 -2.606 1.00 17.48 20 ALA E C 1
ATOM 4175 O O . ALA E 1 22 ? 7.574 -52.288 -2.692 1.00 17.98 20 ALA E O 1
ATOM 4177 N N . ILE E 1 23 ? 9.794 -52.600 -2.967 1.00 15.86 21 ILE E N 1
ATOM 4178 C CA . ILE E 1 23 ? 9.705 -54.024 -3.292 1.00 16.00 21 ILE E CA 1
ATOM 4179 C C . ILE E 1 23 ? 10.675 -54.764 -2.392 1.00 18.72 21 ILE E C 1
ATOM 4180 O O . ILE E 1 23 ? 11.814 -54.329 -2.239 1.00 18.72 21 ILE E O 1
ATOM 4185 N N . CYS E 1 24 ? 10.256 -55.899 -1.823 1.00 17.98 22 CYS E N 1
ATOM 4186 C CA . CYS E 1 24 ? 11.202 -56.759 -1.128 1.00 18.89 22 CYS E CA 1
ATOM 4187 C C . CYS E 1 24 ? 11.505 -57.965 -2.005 1.00 22.00 22 CYS E C 1
ATOM 4188 O O . CYS E 1 24 ? 10.591 -58.533 -2.607 1.00 23.83 22 CYS E O 1
ATOM 4191 N N . PHE E 1 25 ? 12.779 -58.342 -2.076 1.00 21.13 23 PHE E N 1
ATOM 4192 C CA . PHE E 1 25 ? 13.179 -59.489 -2.887 1.00 21.75 23 PHE E CA 1
ATOM 4193 C C . PHE E 1 25 ? 14.463 -60.085 -2.322 1.00 18.73 23 PHE E C 1
ATOM 4194 O O . PHE E 1 25 ? 15.440 -59.368 -2.098 1.00 22.90 23 PHE E O 1
ATOM 4202 N N . ASN E 1 26 ? 14.451 -61.398 -2.067 1.00 28.30 24 ASN E N 1
ATOM 4203 C CA . ASN E 1 26 ? 15.635 -62.100 -1.568 1.00 26.68 24 ASN E CA 1
ATOM 4204 C C . ASN E 1 26 ? 16.273 -61.380 -0.387 1.00 28.20 24 ASN E C 1
ATOM 4205 O O . ASN E 1 26 ? 17.486 -61.141 -0.349 1.00 32.90 24 ASN E O 1
ATOM 4210 N N . GLY E 1 27 ? 15.423 -60.975 0.551 1.00 28.57 25 GLY E N 1
ATOM 4211 C CA . GLY E 1 27 ? 15.868 -60.423 1.805 1.00 30.85 25 GLY E CA 1
ATOM 4212 C C . GLY E 1 27 ? 16.288 -58.974 1.765 1.00 26.45 25 GLY E C 1
ATOM 4213 O O . GLY E 1 27 ? 16.789 -58.472 2.779 1.00 26.09 25 GLY E O 1
ATOM 4214 N N . ILE E 1 28 ? 16.106 -58.299 0.632 1.00 22.00 26 ILE E N 1
ATOM 4215 C CA . ILE E 1 28 ? 16.457 -56.889 0.480 1.00 22.55 26 ILE E CA 1
ATOM 4216 C C . ILE E 1 28 ? 15.192 -56.086 0.205 1.00 22.48 26 ILE E C 1
ATOM 4217 O O . ILE E 1 28 ? 14.368 -56.482 -0.629 1.00 21.14 26 ILE E O 1
ATOM 4222 N N . LEU E 1 29 ? 15.033 -54.970 0.912 1.00 17.23 27 LEU E N 1
ATOM 4223 C CA . LEU E 1 29 ? 13.995 -53.987 0.610 1.00 17.28 27 LEU E CA 1
ATOM 4224 C C . LEU E 1 29 ? 14.574 -52.892 -0.292 1.00 20.29 27 LEU E C 1
ATOM 4225 O O . LEU E 1 29 ? 15.500 -52.166 0.100 1.00 19.78 27 LEU E O 1
ATOM 4230 N N . TYR E 1 30 ? 14.003 -52.749 -1.492 1.00 18.19 28 TYR E N 1
ATOM 4231 C CA . TYR E 1 30 ? 14.381 -51.704 -2.445 1.00 18.03 28 TYR E CA 1
ATOM 4232 C C . TYR E 1 30 ? 13.311 -50.634 -2.343 1.00 17.23 28 TYR E C 1
ATOM 4233 O O . TYR E 1 30 ? 12.175 -50.829 -2.801 1.00 19.23 28 TYR E O 1
ATOM 4242 N N . ALA E 1 31 ? 13.627 -49.510 -1.702 1.00 16.61 29 ALA E N 1
ATOM 4243 C CA . ALA E 1 31 ? 12.646 -48.443 -1.587 1.00 18.09 29 ALA E CA 1
ATOM 4244 C C . ALA E 1 31 ? 12.735 -47.499 -2.787 1.00 20.86 29 ALA E C 1
ATOM 4245 O O . ALA E 1 31 ? 13.828 -47.177 -3.270 1.00 18.53 29 ALA E O 1
ATOM 4247 N N . SER E 1 32 ? 11.571 -47.070 -3.282 1.00 16.43 30 SER E N 1
ATOM 4248 C CA . SER E 1 32 ? 11.552 -45.953 -4.210 1.00 17.83 30 SER E CA 1
ATOM 4249 C C . SER E 1 32 ? 12.135 -44.729 -3.516 1.00 15.75 30 SER E C 1
ATOM 4250 O O . SER E 1 32 ? 12.003 -44.573 -2.295 1.00 15.52 30 SER E O 1
ATOM 4253 N N . GLY E 1 33 ? 12.763 -43.842 -4.293 1.00 14.16 31 GLY E N 1
ATOM 4254 C CA . GLY E 1 33 ? 13.190 -42.571 -3.722 1.00 14.42 31 GLY E CA 1
ATOM 4255 C C . GLY E 1 33 ? 11.996 -41.844 -3.131 1.00 13.51 31 GLY E C 1
ATOM 4256 O O . GLY E 1 33 ? 10.921 -41.801 -3.734 1.00 15.86 31 GLY E O 1
ATOM 4257 N N . GLN E 1 34 ? 12.191 -41.252 -1.948 1.00 14.45 32 GLN E N 1
ATOM 4258 C CA . GLN E 1 34 ? 11.152 -40.499 -1.252 1.00 17.21 32 GLN E CA 1
ATOM 4259 C C . GLN E 1 34 ? 11.377 -39.014 -1.424 1.00 18.73 32 GLN E C 1
ATOM 4260 O O . GLN E 1 34 ? 12.494 -38.520 -1.224 1.00 15.71 32 GLN E O 1
ATOM 4266 N N . ILE E 1 35 ? 10.300 -38.309 -1.750 1.00 15.40 33 ILE E N 1
ATOM 4267 C CA . ILE E 1 35 ? 10.322 -36.852 -1.849 1.00 15.81 33 ILE E CA 1
ATOM 4268 C C . ILE E 1 35 ? 9.494 -36.275 -0.709 1.00 15.66 33 ILE E C 1
ATOM 4269 O O . ILE E 1 35 ? 8.745 -37.016 -0.043 1.00 15.93 33 ILE E O 1
ATOM 4274 N N . PRO E 1 36 ? 9.634 -35.024 -0.409 1.00 13.14 34 PRO E N 1
ATOM 4275 C CA . PRO E 1 36 ? 9.002 -34.427 0.784 1.00 15.06 34 PRO E CA 1
ATOM 4276 C C . PRO E 1 36 ? 7.512 -34.120 0.664 1.00 16.25 34 PRO E C 1
ATOM 4277 O O . PRO E 1 36 ? 7.072 -32.984 0.898 1.00 15.38 34 PRO E O 1
ATOM 4281 N N . ILE E 1 37 ? 6.741 -35.117 0.275 1.00 15.66 35 ILE E N 1
ATOM 4282 C CA . ILE E 1 37 ? 5.285 -35.028 0.254 1.00 15.95 35 ILE E CA 1
ATOM 4283 C C . ILE E 1 37 ? 4.747 -35.407 1.628 1.00 15.88 35 ILE E C 1
ATOM 4284 O O . ILE E 1 37 ? 5.172 -36.404 2.223 1.00 17.11 35 ILE E O 1
ATOM 4289 N N . ASN E 1 38 ? 3.853 -34.566 2.163 1.00 15.60 36 ASN E N 1
ATOM 4290 C CA . ASN E 1 38 ? 3.061 -34.957 3.328 1.00 14.98 36 ASN E CA 1
ATOM 4291 C C . ASN E 1 38 ? 2.029 -36.008 2.913 1.00 16.33 36 ASN E C 1
ATOM 4292 O O . ASN E 1 38 ? 1.088 -35.672 2.181 1.00 17.68 36 ASN E O 1
ATOM 4297 N N . PRO E 1 39 ? 2.125 -37.259 3.383 1.00 15.44 37 PRO E N 1
ATOM 4298 C CA . PRO E 1 39 ? 1.198 -38.291 2.914 1.00 16.67 37 PRO E CA 1
ATOM 4299 C C . PRO E 1 39 ? -0.218 -38.031 3.324 1.00 17.39 37 PRO E C 1
ATOM 4300 O O . PRO E 1 39 ? -1.129 -38.607 2.697 1.00 21.39 37 PRO E O 1
ATOM 4304 N N . ASP E 1 40 ? -0.428 -37.229 4.373 1.00 16.16 38 ASP E N 1
ATOM 4305 C CA . ASP E 1 40 ? -1.784 -36.992 4.861 1.00 17.84 38 ASP E CA 1
ATOM 4306 C C . ASP E 1 40 ? -2.556 -36.035 3.958 1.00 21.65 38 ASP E C 1
ATOM 4307 O O . ASP E 1 40 ? -3.788 -36.126 3.875 1.00 22.48 38 ASP E O 1
ATOM 4312 N N . THR E 1 41 ? -1.866 -35.144 3.249 1.00 19.41 39 THR E N 1
ATOM 4313 C CA . THR E 1 41 ? -2.499 -34.187 2.349 1.00 17.82 39 THR E CA 1
ATOM 4314 C C . THR E 1 41 ? -2.159 -34.414 0.877 1.00 20.86 39 THR E C 1
ATOM 4315 O O . THR E 1 41 ? -2.900 -33.941 0.006 1.00 21.29 39 THR E O 1
ATOM 4319 N N . GLY E 1 42 ? -1.036 -35.081 0.574 1.00 19.31 40 GLY E N 1
ATOM 4320 C CA . GLY E 1 42 ? -0.569 -35.154 -0.794 1.00 19.34 40 GLY E CA 1
ATOM 4321 C C . GLY E 1 42 ? 0.246 -33.973 -1.270 1.00 20.37 40 GLY E C 1
ATOM 4322 O O . GLY E 1 42 ? 0.733 -33.989 -2.418 1.00 21.52 40 GLY E O 1
ATOM 4323 N N . ASP E 1 43 ? 0.443 -32.954 -0.441 1.00 17.50 41 ASP E N 1
ATOM 4324 C CA . ASP E 1 43 ? 1.172 -31.767 -0.858 1.00 16.22 41 ASP E CA 1
ATOM 4325 C C . ASP E 1 43 ? 2.673 -31.843 -0.530 1.00 19.82 41 ASP E C 1
ATOM 4326 O O . ASP E 1 43 ? 3.081 -32.409 0.488 1.00 17.63 41 ASP E O 1
ATOM 4331 N N . LEU E 1 44 ? 3.488 -31.237 -1.394 1.00 18.95 42 LEU E N 1
ATOM 4332 C CA . LEU E 1 44 ? 4.873 -30.964 -1.033 1.00 16.33 42 LEU E CA 1
ATOM 4333 C C . LEU E 1 44 ? 4.936 -29.960 0.103 1.00 17.11 42 LEU E C 1
ATOM 4334 O O . LEU E 1 44 ? 4.204 -28.958 0.121 1.00 19.06 42 LEU E O 1
ATOM 4339 N N . VAL E 1 45 ? 5.847 -30.205 1.037 1.00 16.73 43 VAL E N 1
ATOM 4340 C CA . VAL E 1 45 ? 5.969 -29.317 2.171 1.00 17.42 43 VAL E CA 1
ATOM 4341 C C . VAL E 1 45 ? 6.701 -28.063 1.703 1.00 16.34 43 VAL E C 1
ATOM 4342 O O . VAL E 1 45 ? 7.076 -27.954 0.532 1.00 19.09 43 VAL E O 1
ATOM 4346 N N . GLU E 1 46 ? 6.840 -27.103 2.601 1.00 16.93 44 GLU E N 1
ATOM 4347 C CA . GLU E 1 46 ? 7.414 -25.802 2.286 1.00 20.78 44 GLU E CA 1
ATOM 4348 C C . GLU E 1 46 ? 8.805 -25.943 1.656 1.00 19.18 44 GLU E C 1
ATOM 4349 O O . GLU E 1 46 ? 9.558 -26.877 1.953 1.00 18.91 44 GLU E O 1
ATOM 4355 N N . ASN E 1 47 ? 9.152 -24.969 0.804 1.00 19.31 45 ASN E N 1
ATOM 4356 C CA . ASN E 1 47 ? 10.463 -24.881 0.155 1.00 20.05 45 ASN E CA 1
ATOM 4357 C C . ASN E 1 47 ? 11.555 -24.500 1.166 1.00 21.00 45 ASN E C 1
ATOM 4358 O O . ASN E 1 47 ? 12.088 -23.390 1.142 1.00 28.19 45 ASN E O 1
ATOM 4363 N N . ASP E 1 48 ? 11.881 -25.419 2.065 1.00 17.65 46 ASP E N 1
ATOM 4364 C CA . ASP E 1 48 ? 12.798 -25.248 3.184 1.00 19.85 46 ASP E CA 1
ATOM 4365 C C . ASP E 1 48 ? 13.536 -26.572 3.328 1.00 20.11 46 ASP E C 1
ATOM 4366 O O . ASP E 1 48 ? 12.879 -27.595 3.555 1.00 19.21 46 ASP E O 1
ATOM 4371 N N . ILE E 1 49 ? 14.877 -26.569 3.153 1.00 15.85 47 ILE E N 1
ATOM 4372 C CA . ILE E 1 49 ? 15.605 -27.833 3.084 1.00 16.61 47 ILE E CA 1
ATOM 4373 C C . ILE E 1 49 ? 15.440 -28.631 4.372 1.00 14.39 47 ILE E C 1
ATOM 4374 O O . ILE E 1 49 ? 15.396 -29.864 4.338 1.00 15.24 47 ILE E O 1
ATOM 4379 N N . GLU E 1 50 ? 15.369 -27.955 5.530 1.00 16.24 48 GLU E N 1
ATOM 4380 C CA . GLU E 1 50 ? 15.280 -28.714 6.775 1.00 18.44 48 GLU E CA 1
ATOM 4381 C C . GLU E 1 50 ? 13.923 -29.411 6.912 1.00 16.29 48 GLU E C 1
ATOM 4382 O O . GLU E 1 50 ? 13.852 -30.616 7.248 1.00 16.78 48 GLU E O 1
ATOM 4388 N N . LYS E 1 51 ? 12.843 -28.687 6.628 1.00 15.75 49 LYS E N 1
ATOM 4389 C CA . LYS E 1 51 ? 11.513 -29.290 6.690 1.00 14.80 49 LYS E CA 1
ATOM 4390 C C . LYS E 1 51 ? 11.371 -30.422 5.686 1.00 13.28 49 LYS E C 1
ATOM 4391 O O . LYS E 1 51 ? 10.768 -31.463 6.000 1.00 14.60 49 LYS E O 1
ATOM 4397 N N . GLN E 1 52 ? 11.901 -30.233 4.479 1.00 14.50 50 GLN E N 1
ATOM 4398 C CA . GLN E 1 52 ? 11.814 -31.277 3.467 1.00 13.28 50 GLN E CA 1
ATOM 4399 C C . GLN E 1 52 ? 12.626 -32.506 3.846 1.00 13.82 50 GLN E C 1
ATOM 4400 O O . GLN E 1 52 ? 12.181 -33.634 3.608 1.00 15.52 50 GLN E O 1
ATOM 4406 N N . THR E 1 53 ? 13.793 -32.319 4.444 1.00 14.46 51 THR E N 1
ATOM 4407 C CA . THR E 1 53 ? 14.583 -33.463 4.895 1.00 12.75 51 THR E CA 1
ATOM 4408 C C . THR E 1 53 ? 13.823 -34.242 5.963 1.00 17.65 51 THR E C 1
ATOM 4409 O O . THR E 1 53 ? 13.766 -35.481 5.913 1.00 16.29 51 THR E O 1
ATOM 4413 N N . ARG E 1 54 ? 13.213 -33.534 6.931 1.00 15.59 52 ARG E N 1
ATOM 4414 C CA . ARG E 1 54 ? 12.441 -34.245 7.941 1.00 12.78 52 ARG E CA 1
ATOM 4415 C C . ARG E 1 54 ? 11.309 -35.036 7.311 1.00 14.73 52 ARG E C 1
ATOM 4416 O O . ARG E 1 54 ? 11.065 -36.190 7.686 1.00 17.28 52 ARG E O 1
ATOM 4424 N N . GLN E 1 55 ? 10.608 -34.447 6.346 1.00 15.53 53 GLN E N 1
ATOM 4425 C CA . GLN E 1 55 ? 9.498 -35.165 5.722 1.00 12.66 53 GLN E CA 1
ATOM 4426 C C . GLN E 1 55 ? 9.993 -36.417 5.005 1.00 13.68 53 GLN E C 1
ATOM 4427 O O . GLN E 1 55 ? 9.356 -37.487 5.093 1.00 14.69 53 GLN E O 1
ATOM 4433 N N . VAL E 1 56 ? 11.122 -36.304 4.271 1.00 13.54 54 VAL E N 1
ATOM 4434 C CA . VAL E 1 56 ? 11.636 -37.451 3.520 1.00 13.29 54 VAL E CA 1
ATOM 4435 C C . VAL E 1 56 ? 11.989 -38.587 4.467 1.00 14.16 54 VAL E C 1
ATOM 4436 O O . VAL E 1 56 ? 11.653 -39.749 4.216 1.00 13.96 54 VAL E O 1
ATOM 4440 N N . LEU E 1 57 ? 12.634 -38.260 5.588 1.00 15.48 55 LEU E N 1
ATOM 4441 C CA . LEU E 1 57 ? 13.048 -39.305 6.520 1.00 15.19 55 LEU E CA 1
ATOM 4442 C C . LEU E 1 57 ? 11.845 -39.959 7.184 1.00 16.26 55 LEU E C 1
ATOM 4443 O O . LEU E 1 57 ? 11.814 -41.183 7.354 1.00 13.83 55 LEU E O 1
ATOM 4448 N N . LYS E 1 58 ? 10.824 -39.180 7.537 1.00 15.01 56 LYS E N 1
ATOM 4449 C CA . LYS E 1 58 ? 9.621 -39.803 8.091 1.00 15.60 56 LYS E CA 1
ATOM 4450 C C . LYS E 1 58 ? 8.907 -40.679 7.065 1.00 16.85 56 LYS E C 1
ATOM 4451 O O . LYS E 1 58 ? 8.348 -41.723 7.431 1.00 16.46 56 LYS E O 1
ATOM 4457 N N . ASN E 1 59 ? 8.893 -40.256 5.782 1.00 15.52 57 ASN E N 1
ATOM 4458 C CA . ASN E 1 59 ? 8.283 -41.083 4.745 1.00 14.59 57 ASN E CA 1
ATOM 4459 C C . ASN E 1 59 ? 9.028 -42.405 4.582 1.00 15.96 57 ASN E C 1
ATOM 4460 O O . ASN E 1 59 ? 8.400 -43.464 4.467 1.00 15.02 57 ASN E O 1
ATOM 4465 N N . ILE E 1 60 ? 10.367 -42.359 4.569 1.00 15.79 58 ILE E N 1
ATOM 4466 C CA . ILE E 1 60 ? 11.174 -43.588 4.552 1.00 15.57 58 ILE E CA 1
ATOM 4467 C C . ILE E 1 60 ? 10.810 -44.462 5.749 1.00 15.26 58 ILE E C 1
ATOM 4468 O O . ILE E 1 60 ? 10.632 -45.685 5.618 1.00 15.49 58 ILE E O 1
ATOM 4473 N N . ASP E 1 61 ? 10.718 -43.851 6.934 1.00 13.73 59 ASP E N 1
ATOM 4474 C CA . ASP E 1 61 ? 10.462 -44.639 8.145 1.00 15.13 59 ASP E CA 1
ATOM 4475 C C . ASP E 1 61 ? 9.146 -45.378 7.998 1.00 17.54 59 ASP E C 1
ATOM 4476 O O . ASP E 1 61 ? 9.046 -46.564 8.326 1.00 17.71 59 ASP E O 1
ATOM 4481 N N . ALA E 1 62 ? 8.154 -44.729 7.404 1.00 15.95 60 ALA E N 1
ATOM 4482 C CA . ALA E 1 62 ? 6.848 -45.383 7.258 1.00 15.27 60 ALA E CA 1
ATOM 4483 C C . ALA E 1 62 ? 6.932 -46.601 6.341 1.00 18.08 60 ALA E C 1
ATOM 4484 O O . ALA E 1 62 ? 6.273 -47.636 6.588 1.00 17.21 60 ALA E O 1
ATOM 4486 N N . VAL E 1 63 ? 7.707 -46.476 5.253 1.00 16.39 61 VAL E N 1
ATOM 4487 C CA . VAL E 1 63 ? 7.900 -47.600 4.348 1.00 16.62 61 VAL E CA 1
ATOM 4488 C C . VAL E 1 63 ? 8.579 -48.764 5.076 1.00 16.07 61 VAL E C 1
ATOM 4489 O O . VAL E 1 63 ? 8.162 -49.923 4.918 1.00 18.09 61 VAL E O 1
ATOM 4493 N N . LEU E 1 64 ? 9.632 -48.481 5.874 1.00 14.95 62 LEU E N 1
ATOM 4494 C CA . LEU E 1 64 ? 10.360 -49.541 6.595 1.00 16.69 62 LEU E CA 1
ATOM 4495 C C . LEU E 1 64 ? 9.441 -50.250 7.570 1.00 16.08 62 LEU E C 1
ATOM 4496 O O . LEU E 1 64 ? 9.387 -51.484 7.596 1.00 17.63 62 LEU E O 1
ATOM 4501 N N . LEU E 1 65 ? 8.659 -49.470 8.330 1.00 16.69 63 LEU E N 1
ATOM 4502 C CA . LEU E 1 65 ? 7.756 -50.054 9.324 1.00 17.46 63 LEU E CA 1
ATOM 4503 C C . LEU E 1 65 ? 6.720 -50.949 8.662 1.00 18.16 63 LEU E C 1
ATOM 4504 O O . LEU E 1 65 ? 6.383 -52.019 9.193 1.00 20.15 63 LEU E O 1
ATOM 4509 N N . GLN E 1 66 ? 6.186 -50.530 7.511 1.00 18.81 64 GLN E N 1
ATOM 4510 C CA . GLN E 1 66 ? 5.188 -51.358 6.838 1.00 18.23 64 GLN E CA 1
ATOM 4511 C C . GLN E 1 66 ? 5.796 -52.685 6.408 1.00 20.53 64 GLN E C 1
ATOM 4512 O O . GLN E 1 66 ? 5.128 -53.728 6.449 1.00 20.56 64 GLN E O 1
ATOM 4518 N N . ALA E 1 67 ? 7.062 -52.662 6.003 1.00 18.12 65 ALA E N 1
ATOM 4519 C CA . ALA E 1 67 ? 7.783 -53.857 5.606 1.00 18.47 65 ALA E CA 1
ATOM 4520 C C . ALA E 1 67 ? 8.239 -54.704 6.798 1.00 20.92 65 ALA E C 1
ATOM 4521 O O . ALA E 1 67 ? 8.818 -55.788 6.592 1.00 24.00 65 ALA E O 1
ATOM 4523 N N . GLY E 1 68 ? 8.024 -54.247 8.025 1.00 20.27 66 GLY E N 1
ATOM 4524 C CA . GLY E 1 68 ? 8.479 -54.981 9.200 1.00 19.70 66 GLY E CA 1
ATOM 4525 C C . GLY E 1 68 ? 9.955 -54.877 9.487 1.00 28.75 66 GLY E C 1
ATOM 4526 O O . GLY E 1 68 ? 10.523 -55.746 10.164 1.00 23.24 66 GLY E O 1
ATOM 4527 N N . THR E 1 69 ? 10.608 -53.823 9.001 1.00 18.87 67 THR E N 1
ATOM 4528 C CA . THR E 1 69 ? 12.005 -53.624 9.320 1.00 19.26 67 THR E CA 1
ATOM 4529 C C . THR E 1 69 ? 12.182 -52.233 9.928 1.00 19.69 67 THR E C 1
ATOM 4530 O O . THR E 1 69 ? 11.192 -51.584 10.296 1.00 19.26 67 THR E O 1
ATOM 4534 N N . THR E 1 70 ? 13.422 -51.776 10.093 1.00 20.98 68 THR E N 1
ATOM 4535 C CA . THR E 1 70 ? 13.674 -50.508 10.761 1.00 18.95 68 THR E CA 1
ATOM 4536 C C . THR E 1 70 ? 14.909 -49.872 10.145 1.00 17.69 68 THR E C 1
ATOM 4537 O O . THR E 1 70 ? 15.662 -50.510 9.408 1.00 20.02 68 THR E O 1
ATOM 4541 N N . LYS E 1 71 ? 15.137 -48.608 10.525 1.00 18.88 69 LYS E N 1
ATOM 4542 C CA . LYS E 1 71 ? 16.244 -47.841 9.954 1.00 17.59 69 LYS E CA 1
ATOM 4543 C C . LYS E 1 71 ? 17.603 -48.435 10.297 1.00 17.37 69 LYS E C 1
ATOM 4544 O O . LYS E 1 71 ? 18.558 -48.210 9.558 1.00 18.00 69 LYS E O 1
ATOM 4550 N N A ASP E 1 72 ? 17.693 -49.196 11.394 0.55 18.02 70 ASP E N 1
ATOM 4551 N N B ASP E 1 72 ? 17.710 -49.194 11.392 0.45 18.07 70 ASP E N 1
ATOM 4552 C CA A ASP E 1 72 ? 18.941 -49.844 11.764 0.55 19.86 70 ASP E CA 1
ATOM 4553 C CA B ASP E 1 72 ? 18.987 -49.807 11.726 0.45 19.38 70 ASP E CA 1
ATOM 4554 C C A ASP E 1 72 ? 19.401 -50.818 10.698 0.55 16.66 70 ASP E C 1
ATOM 4555 C C B ASP E 1 72 ? 19.421 -50.804 10.668 0.45 17.36 70 ASP E C 1
ATOM 4556 O O A ASP E 1 72 ? 20.593 -51.134 10.649 0.55 19.81 70 ASP E O 1
ATOM 4557 O O B ASP E 1 72 ? 20.611 -51.127 10.596 0.45 20.02 70 ASP E O 1
ATOM 4566 N N . LYS E 1 73 ? 18.483 -51.283 9.841 1.00 16.27 71 LYS E N 1
ATOM 4567 C CA . LYS E 1 73 ? 18.795 -52.247 8.789 1.00 17.41 71 LYS E CA 1
ATOM 4568 C C . LYS E 1 73 ? 19.113 -51.610 7.445 1.00 17.36 71 LYS E C 1
ATOM 4569 O O . LYS E 1 73 ? 19.421 -52.348 6.508 1.00 18.21 71 LYS E O 1
ATOM 4575 N N . ILE E 1 74 ? 19.088 -50.278 7.318 1.00 16.75 72 ILE E N 1
ATOM 4576 C CA . ILE E 1 74 ? 19.437 -49.669 6.031 1.00 16.45 72 ILE E CA 1
ATOM 4577 C C . ILE E 1 74 ? 20.917 -49.885 5.765 1.00 17.49 72 ILE E C 1
ATOM 4578 O O . ILE E 1 74 ? 21.754 -49.647 6.637 1.00 16.77 72 ILE E O 1
ATOM 4583 N N . VAL E 1 75 ? 21.253 -50.324 4.547 1.00 15.86 73 VAL E N 1
ATOM 4584 C CA . VAL E 1 75 ? 22.646 -50.610 4.204 1.00 14.96 73 VAL E CA 1
ATOM 4585 C C . VAL E 1 75 ? 23.264 -49.509 3.344 1.00 16.46 73 VAL E C 1
ATOM 4586 O O . VAL E 1 75 ? 24.465 -49.231 3.467 1.00 18.07 73 VAL E O 1
ATOM 4590 N N . LYS E 1 76 ? 22.458 -48.854 2.493 1.00 15.34 74 LYS E N 1
ATOM 4591 C CA . LYS E 1 76 ? 22.968 -47.900 1.529 1.00 13.96 74 LYS E CA 1
ATOM 4592 C C . LYS E 1 76 ? 21.868 -46.901 1.203 1.00 18.27 74 LYS E C 1
ATOM 4593 O O . LYS E 1 76 ? 20.708 -47.289 1.060 1.00 17.36 74 LYS E O 1
ATOM 4599 N N . THR E 1 77 ? 22.232 -45.620 1.096 1.00 15.52 75 THR E N 1
ATOM 4600 C CA . THR E 1 77 ? 21.293 -44.595 0.654 1.00 14.04 75 THR E CA 1
ATOM 4601 C C . THR E 1 77 ? 21.929 -43.784 -0.449 1.00 13.72 75 THR E C 1
ATOM 4602 O O . THR E 1 77 ? 23.155 -43.772 -0.612 1.00 16.30 75 THR E O 1
ATOM 4606 N N . THR E 1 78 ? 21.078 -43.092 -1.202 1.00 13.77 76 THR E N 1
ATOM 4607 C CA . THR E 1 78 ? 21.537 -42.077 -2.134 1.00 13.46 76 THR E CA 1
ATOM 4608 C C . THR E 1 78 ? 20.755 -40.816 -1.869 1.00 16.12 76 THR E C 1
ATOM 4609 O O . THR E 1 78 ? 19.521 -40.845 -1.818 1.00 15.55 76 THR E O 1
ATOM 4613 N N . ILE E 1 79 ? 21.479 -39.715 -1.710 1.00 12.54 77 ILE E N 1
ATOM 4614 C CA . ILE E 1 79 ? 20.877 -38.397 -1.519 1.00 13.26 77 ILE E CA 1
ATOM 4615 C C . ILE E 1 79 ? 20.999 -37.636 -2.827 1.00 14.82 77 ILE E C 1
ATOM 4616 O O . ILE E 1 79 ? 22.109 -37.345 -3.302 1.00 15.64 77 ILE E O 1
ATOM 4621 N N . PHE E 1 80 ? 19.849 -37.307 -3.419 1.00 13.92 78 PHE E N 1
ATOM 4622 C CA . PHE E 1 80 ? 19.769 -36.425 -4.585 1.00 13.77 78 PHE E CA 1
ATOM 4623 C C . PHE E 1 80 ? 19.340 -35.053 -4.103 1.00 14.38 78 PHE E C 1
ATOM 4624 O O . PHE E 1 80 ? 18.283 -34.922 -3.493 1.00 14.78 78 PHE E O 1
ATOM 4632 N N . ILE E 1 81 ? 20.151 -34.030 -4.333 1.00 13.42 79 ILE E N 1
ATOM 4633 C CA . ILE E 1 81 ? 19.866 -32.705 -3.806 1.00 12.23 79 ILE E CA 1
ATOM 4634 C C . ILE E 1 81 ? 19.926 -31.698 -4.959 1.00 12.17 79 ILE E C 1
ATOM 4635 O O . ILE E 1 81 ? 20.779 -31.826 -5.840 1.00 15.25 79 ILE E O 1
ATOM 4640 N N . THR E 1 82 ? 19.031 -30.687 -4.964 1.00 13.69 80 THR E N 1
ATOM 4641 C CA . THR E 1 82 ? 19.133 -29.727 -6.068 1.00 13.21 80 THR E CA 1
ATOM 4642 C C . THR E 1 82 ? 20.192 -28.658 -5.854 1.00 14.71 80 THR E C 1
ATOM 4643 O O . THR E 1 82 ? 20.499 -27.917 -6.806 1.00 15.88 80 THR E O 1
ATOM 4647 N N . ASN E 1 83 ? 20.775 -28.558 -4.652 1.00 14.06 81 ASN E N 1
ATOM 4648 C CA . ASN E 1 83 ? 21.798 -27.557 -4.365 1.00 16.17 81 ASN E CA 1
ATOM 4649 C C . ASN E 1 83 ? 22.789 -28.215 -3.415 1.00 14.76 81 ASN E C 1
ATOM 4650 O O . ASN E 1 83 ? 22.428 -28.484 -2.268 1.00 16.28 81 ASN E O 1
ATOM 4655 N N . ILE E 1 84 ? 24.004 -28.473 -3.889 1.00 15.87 82 ILE E N 1
ATOM 4656 C CA . ILE E 1 84 ? 25.023 -29.144 -3.075 1.00 13.48 82 ILE E CA 1
ATOM 4657 C C . ILE E 1 84 ? 25.304 -28.365 -1.798 1.00 17.33 82 ILE E C 1
ATOM 4658 O O . ILE E 1 84 ? 25.745 -28.948 -0.798 1.00 16.37 82 ILE E O 1
ATOM 4663 N N . ASN E 1 85 ? 25.081 -27.057 -1.807 1.00 16.81 83 ASN E N 1
ATOM 4664 C CA . ASN E 1 85 ? 25.334 -26.274 -0.594 1.00 17.73 83 ASN E CA 1
ATOM 4665 C C . ASN E 1 85 ? 24.301 -26.543 0.488 1.00 17.07 83 ASN E C 1
ATOM 4666 O O . ASN E 1 85 ? 24.474 -26.091 1.634 1.00 20.04 83 ASN E O 1
ATOM 4671 N N . ASN E 1 86 ? 23.237 -27.278 0.165 1.00 15.98 84 ASN E N 1
ATOM 4672 C CA . ASN E 1 86 ? 22.321 -27.729 1.198 1.00 16.30 84 ASN E CA 1
ATOM 4673 C C . ASN E 1 86 ? 22.785 -28.999 1.897 1.00 17.36 84 ASN E C 1
ATOM 4674 O O . ASN E 1 86 ? 22.050 -29.499 2.779 1.00 15.88 84 ASN E O 1
ATOM 4679 N N . SER E 1 87 ? 23.967 -29.530 1.546 1.00 16.17 85 SER E N 1
ATOM 4680 C CA . SER E 1 87 ? 24.383 -30.827 2.080 1.00 13.90 85 SER E CA 1
ATOM 4681 C C . SER E 1 87 ? 24.491 -30.817 3.600 1.00 14.23 85 SER E C 1
ATOM 4682 O O . SER E 1 87 ? 24.013 -31.756 4.255 1.00 16.03 85 SER E O 1
ATOM 4685 N N . SER E 1 88 ? 25.084 -29.764 4.183 1.00 17.47 86 SER E N 1
ATOM 4686 C CA . SER E 1 88 ? 25.264 -29.772 5.636 1.00 16.77 86 SER E CA 1
ATOM 4687 C C . SER E 1 88 ? 23.937 -29.768 6.367 1.00 15.82 86 SER E C 1
ATOM 4688 O O . SER E 1 88 ? 23.754 -30.509 7.345 1.00 15.38 86 SER E O 1
ATOM 4691 N N . GLN E 1 89 ? 22.975 -28.999 5.880 1.00 15.64 87 GLN E N 1
ATOM 4692 C CA . GLN E 1 89 ? 21.696 -28.975 6.589 1.00 14.80 87 GLN E CA 1
ATOM 4693 C C . GLN E 1 89 ? 20.965 -30.313 6.482 1.00 15.08 87 GLN E C 1
ATOM 4694 O O . GLN E 1 89 ? 20.309 -30.738 7.432 1.00 16.22 87 GLN E O 1
ATOM 4700 N N . VAL E 1 90 ? 21.065 -30.985 5.332 1.00 15.11 88 VAL E N 1
ATOM 4701 C CA . VAL E 1 90 ? 20.521 -32.340 5.206 1.00 12.40 88 VAL E CA 1
ATOM 4702 C C . VAL E 1 90 ? 21.220 -33.278 6.171 1.00 13.03 88 VAL E C 1
ATOM 4703 O O . VAL E 1 90 ? 20.580 -34.037 6.916 1.00 15.33 88 VAL E O 1
ATOM 4707 N N . ASN E 1 91 ? 22.554 -33.228 6.162 1.00 14.81 89 ASN E N 1
ATOM 4708 C CA . ASN E 1 91 ? 23.337 -34.148 6.991 1.00 15.38 89 ASN E CA 1
ATOM 4709 C C . ASN E 1 91 ? 23.015 -33.963 8.462 1.00 17.01 89 ASN E C 1
ATOM 4710 O O . ASN E 1 91 ? 23.031 -34.929 9.232 1.00 14.59 89 ASN E O 1
ATOM 4715 N N . ASP E 1 92 ? 22.794 -32.711 8.884 1.00 14.82 90 ASP E N 1
ATOM 4716 C CA . ASP E 1 92 ? 22.587 -32.440 10.307 1.00 16.80 90 ASP E CA 1
ATOM 4717 C C . ASP E 1 92 ? 21.341 -33.165 10.824 1.00 16.85 90 ASP E C 1
ATOM 4718 O O . ASP E 1 92 ? 21.315 -33.643 11.971 1.00 17.48 90 ASP E O 1
ATOM 4723 N N . ILE E 1 93 ? 20.320 -33.293 9.975 1.00 14.60 91 ILE E N 1
ATOM 4724 C CA . ILE E 1 93 ? 19.052 -33.930 10.339 1.00 15.33 91 ILE E CA 1
ATOM 4725 C C . ILE E 1 93 ? 19.078 -35.434 10.052 1.00 14.84 91 ILE E C 1
ATOM 4726 O O . ILE E 1 93 ? 18.604 -36.260 10.854 1.00 17.59 91 ILE E O 1
ATOM 4731 N N . TYR E 1 94 ? 19.667 -35.802 8.919 1.00 14.83 92 TYR E N 1
ATOM 4732 C CA . TYR E 1 94 ? 19.886 -37.207 8.597 1.00 14.94 92 TYR E CA 1
ATOM 4733 C C . TYR E 1 94 ? 20.658 -37.902 9.721 1.00 15.88 92 TYR E C 1
ATOM 4734 O O . TYR E 1 94 ? 20.325 -39.021 10.127 1.00 15.85 92 TYR E O 1
ATOM 4743 N N . ALA E 1 95 ? 21.673 -37.229 10.259 1.00 13.68 93 ALA E N 1
ATOM 4744 C CA . ALA E 1 95 ? 22.423 -37.800 11.382 1.00 15.19 93 ALA E CA 1
ATOM 4745 C C . ALA E 1 95 ? 21.520 -38.073 12.578 1.00 15.46 93 ALA E C 1
ATOM 4746 O O . ALA E 1 95 ? 21.649 -39.117 13.243 1.00 18.71 93 ALA E O 1
ATOM 4748 N N . ASP E 1 96 ? 20.596 -37.146 12.860 1.00 15.87 94 ASP E N 1
ATOM 4749 C CA . ASP E 1 96 ? 19.669 -37.322 13.972 1.00 15.40 94 ASP E CA 1
ATOM 4750 C C . ASP E 1 96 ? 18.836 -38.586 13.799 1.00 17.72 94 ASP E C 1
ATOM 4751 O O . ASP E 1 96 ? 18.632 -39.354 14.757 1.00 19.88 94 ASP E O 1
ATOM 4756 N N . TYR E 1 97 ? 18.386 -38.845 12.564 1.00 15.67 95 TYR E N 1
ATOM 4757 C CA . TYR E 1 97 ? 17.541 -40.003 12.289 1.00 16.76 95 TYR E CA 1
ATOM 4758 C C . TYR E 1 97 ? 18.311 -41.303 12.501 1.00 19.40 95 TYR E C 1
ATOM 4759 O O . TYR E 1 97 ? 17.761 -42.299 13.011 1.00 18.95 95 TYR E O 1
ATOM 4768 N N . PHE E 1 98 ? 19.587 -41.313 12.106 1.00 14.91 96 PHE E N 1
ATOM 4769 C CA . PHE E 1 98 ? 20.385 -42.535 12.168 1.00 16.23 96 PHE E CA 1
ATOM 4770 C C . PHE E 1 98 ? 21.198 -42.675 13.447 1.00 17.73 96 PHE E C 1
ATOM 4771 O O . PHE E 1 98 ? 21.900 -43.676 13.583 1.00 21.42 96 PHE E O 1
ATOM 4779 N N . LYS E 1 99 ? 21.156 -41.685 14.357 1.00 17.67 97 LYS E N 1
ATOM 4780 C CA . LYS E 1 99 ? 21.917 -41.787 15.602 1.00 20.75 97 LYS E CA 1
ATOM 4781 C C . LYS E 1 99 ? 21.722 -43.134 16.283 1.00 23.43 97 LYS E C 1
ATOM 4782 O O . LYS E 1 99 ? 20.605 -43.631 16.402 1.00 20.86 97 LYS E O 1
ATOM 4788 N N . GLY E 1 100 ? 22.821 -43.729 16.741 1.00 22.53 98 GLY E N 1
ATOM 4789 C CA . GLY E 1 100 ? 22.709 -44.984 17.449 1.00 24.62 98 GLY E CA 1
ATOM 4790 C C . GLY E 1 100 ? 22.644 -46.208 16.566 1.00 26.73 98 GLY E C 1
ATOM 4791 O O . GLY E 1 100 ? 22.523 -47.327 17.090 1.00 31.78 98 GLY E O 1
ATOM 4792 N N . THR E 1 101 ? 22.688 -46.039 15.248 1.00 20.22 99 THR E N 1
ATOM 4793 C CA . THR E 1 101 ? 22.804 -47.154 14.324 1.00 20.17 99 THR E CA 1
ATOM 4794 C C . THR E 1 101 ? 24.166 -47.121 13.641 1.00 19.83 99 THR E C 1
ATOM 4795 O O . THR E 1 101 ? 24.885 -46.101 13.680 1.00 21.05 99 THR E O 1
ATOM 4799 N N . ILE E 1 102 ? 24.504 -48.241 12.995 1.00 19.55 100 ILE E N 1
ATOM 4800 C CA . ILE E 1 102 ? 25.678 -48.277 12.117 1.00 18.93 100 ILE E CA 1
ATOM 4801 C C . ILE E 1 102 ? 25.318 -47.497 10.864 1.00 20.35 100 ILE E C 1
ATOM 4802 O O . ILE E 1 102 ? 24.421 -47.904 10.128 1.00 19.99 100 ILE E O 1
ATOM 4807 N N . PHE E 1 103 ? 25.977 -46.367 10.637 1.00 17.18 101 PHE E N 1
ATOM 4808 C CA . PHE E 1 103 ? 25.535 -45.473 9.566 1.00 15.84 101 PHE E CA 1
ATOM 4809 C C . PHE E 1 103 ? 25.576 -46.186 8.218 1.00 14.24 101 PHE E C 1
ATOM 4810 O O . PHE E 1 103 ? 26.551 -46.888 7.907 1.00 17.85 101 PHE E O 1
ATOM 4818 N N . PRO E 1 104 ? 24.553 -46.032 7.394 1.00 17.31 102 PRO E N 1
ATOM 4819 C CA . PRO E 1 104 ? 24.598 -46.646 6.052 1.00 17.51 102 PRO E CA 1
ATOM 4820 C C . PRO E 1 104 ? 25.736 -46.101 5.208 1.00 14.64 102 PRO E C 1
ATOM 4821 O O . PRO E 1 104 ? 26.219 -44.981 5.396 1.00 15.31 102 PRO E O 1
ATOM 4825 N N . ALA E 1 105 ? 26.111 -46.910 4.214 1.00 14.75 103 ALA E N 1
ATOM 4826 C CA . ALA E 1 105 ? 26.873 -46.377 3.092 1.00 14.84 103 ALA E CA 1
ATOM 4827 C C . ALA E 1 105 ? 26.031 -45.329 2.362 1.00 16.44 103 ALA E C 1
ATOM 4828 O O . ALA E 1 105 ? 24.803 -45.318 2.449 1.00 15.23 103 ALA E O 1
ATOM 4830 N N . ARG E 1 106 ? 26.698 -44.438 1.623 1.00 15.53 104 ARG E N 1
ATOM 4831 C CA . ARG E 1 106 ? 25.925 -43.318 1.093 1.00 13.33 104 ARG E CA 1
ATOM 4832 C C . ARG E 1 106 ? 26.602 -42.761 -0.147 1.00 15.87 104 ARG E C 1
ATOM 4833 O O . ARG E 1 106 ? 27.828 -42.829 -0.271 1.00 17.98 104 ARG E O 1
ATOM 4841 N N . SER E 1 107 ? 25.801 -42.161 -1.041 1.00 14.40 105 SER E N 1
ATOM 4842 C CA . SER E 1 107 ? 26.308 -41.294 -2.100 1.00 13.43 105 SER E CA 1
ATOM 4843 C C . SER E 1 107 ? 25.452 -40.043 -2.123 1.00 15.86 105 SER E C 1
ATOM 4844 O O . SER E 1 107 ? 24.255 -40.137 -1.892 1.00 15.67 105 SER E O 1
ATOM 4847 N N . THR E 1 108 ? 26.058 -38.890 -2.427 1.00 14.63 106 THR E N 1
ATOM 4848 C CA . THR E 1 108 ? 25.354 -37.607 -2.526 1.00 15.34 106 THR E CA 1
ATOM 4849 C C . THR E 1 108 ? 25.722 -36.925 -3.834 1.00 15.29 106 THR E C 1
ATOM 4850 O O . THR E 1 108 ? 26.910 -36.816 -4.159 1.00 17.00 106 THR E O 1
ATOM 4854 N N . VAL E 1 109 ? 24.710 -36.478 -4.600 1.00 14.47 107 VAL E N 1
ATOM 4855 C CA . VAL E 1 109 ? 24.980 -35.775 -5.864 1.00 14.13 107 VAL E CA 1
ATOM 4856 C C . VAL E 1 109 ? 24.003 -34.631 -6.021 1.00 14.31 107 VAL E C 1
ATOM 4857 O O . VAL E 1 109 ? 22.874 -34.711 -5.542 1.00 14.12 107 VAL E O 1
ATOM 4861 N N . GLU E 1 110 ? 24.414 -33.590 -6.774 1.00 13.61 108 GLU E N 1
ATOM 4862 C CA . GLU E 1 110 ? 23.515 -32.490 -7.104 1.00 14.02 108 GLU E CA 1
ATOM 4863 C C . GLU E 1 110 ? 22.793 -32.778 -8.419 1.00 15.60 108 GLU E C 1
ATOM 4864 O O . GLU E 1 110 ? 23.432 -32.909 -9.460 1.00 17.80 108 GLU E O 1
ATOM 4870 N N . VAL E 1 111 ? 21.488 -32.931 -8.357 1.00 15.84 109 VAL E N 1
ATOM 4871 C CA . VAL E 1 111 ? 20.662 -33.102 -9.545 1.00 15.88 109 VAL E CA 1
ATOM 4872 C C . VAL E 1 111 ? 20.112 -31.755 -9.991 1.00 16.42 109 VAL E C 1
ATOM 4873 O O . VAL E 1 111 ? 20.105 -30.768 -9.252 1.00 16.42 109 VAL E O 1
ATOM 4877 N N A SER E 1 112 ? 19.663 -31.710 -11.237 0.50 14.84 110 SER E N 1
ATOM 4878 N N B SER E 1 112 ? 19.623 -31.700 -11.234 0.50 15.19 110 SER E N 1
ATOM 4879 C CA A SER E 1 112 ? 19.100 -30.476 -11.751 0.50 15.80 110 SER E CA 1
ATOM 4880 C CA B SER E 1 112 ? 19.110 -30.446 -11.774 0.50 16.60 110 SER E CA 1
ATOM 4881 C C A SER E 1 112 ? 17.688 -30.240 -11.240 0.50 16.67 110 SER E C 1
ATOM 4882 C C B SER E 1 112 ? 17.615 -30.238 -11.553 0.50 16.52 110 SER E C 1
ATOM 4883 O O A SER E 1 112 ? 17.318 -29.098 -10.909 0.50 16.23 110 SER E O 1
ATOM 4884 O O B SER E 1 112 ? 17.131 -29.094 -11.696 0.50 15.71 110 SER E O 1
ATOM 4889 N N . ALA E 1 113 ? 16.871 -31.289 -11.199 1.00 14.70 111 ALA E N 1
ATOM 4890 C CA . ALA E 1 113 ? 15.477 -31.122 -10.779 1.00 13.92 111 ALA E CA 1
ATOM 4891 C C . ALA E 1 113 ? 14.978 -32.438 -10.225 1.00 15.22 111 ALA E C 1
ATOM 4892 O O . ALA E 1 113 ? 15.490 -33.505 -10.567 1.00 14.72 111 ALA E O 1
ATOM 4894 N N . LEU E 1 114 ? 13.931 -32.351 -9.416 1.00 15.14 112 LEU E N 1
ATOM 4895 C CA . LEU E 1 114 ? 13.312 -33.516 -8.798 1.00 14.60 112 LEU E CA 1
ATOM 4896 C C . LEU E 1 114 ? 11.813 -33.443 -9.025 1.00 17.43 112 LEU E C 1
ATOM 4897 O O . LEU E 1 114 ? 11.275 -32.368 -9.297 1.00 16.99 112 LEU E O 1
ATOM 4902 N N . PRO E 1 115 ? 11.098 -34.574 -8.919 1.00 14.44 113 PRO E N 1
ATOM 4903 C CA . PRO E 1 115 ? 9.641 -34.534 -8.957 1.00 18.73 113 PRO E CA 1
ATOM 4904 C C . PRO E 1 115 ? 9.058 -33.487 -8.022 1.00 19.38 113 PRO E C 1
ATOM 4905 O O . PRO E 1 115 ? 9.524 -33.287 -6.901 1.00 17.81 113 PRO E O 1
ATOM 4909 N N . LYS E 1 116 ? 8.007 -32.820 -8.507 1.00 20.75 114 LYS E N 1
ATOM 4910 C CA . LYS E 1 116 ? 7.253 -31.805 -7.771 1.00 21.35 114 LYS E CA 1
ATOM 4911 C C . LYS E 1 116 ? 8.091 -30.599 -7.335 1.00 20.90 114 LYS E C 1
ATOM 4912 O O . LYS E 1 116 ? 7.624 -29.777 -6.513 1.00 20.86 114 LYS E O 1
ATOM 4918 N N . GLY E 1 117 ? 9.289 -30.427 -7.889 1.00 18.70 115 GLY E N 1
ATOM 4919 C CA . GLY E 1 117 ? 10.124 -29.327 -7.466 1.00 16.46 115 GLY E CA 1
ATOM 4920 C C . GLY E 1 117 ? 10.740 -29.505 -6.102 1.00 16.35 115 GLY E C 1
ATOM 4921 O O . GLY E 1 117 ? 11.129 -28.517 -5.481 1.00 17.28 115 GLY E O 1
ATOM 4922 N N . ALA E 1 118 ? 10.883 -30.740 -5.643 1.00 14.13 116 ALA E N 1
ATOM 4923 C CA . ALA E 1 118 ? 11.503 -31.020 -4.351 1.00 15.71 116 ALA E CA 1
ATOM 4924 C C . ALA E 1 118 ? 12.961 -30.558 -4.316 1.00 17.32 116 ALA E C 1
ATOM 4925 O O . ALA E 1 118 ? 13.652 -30.513 -5.354 1.00 16.42 116 ALA E O 1
ATOM 4927 N N . LEU E 1 119 ? 13.445 -30.236 -3.104 1.00 12.59 117 LEU E N 1
ATOM 4928 C CA . LEU E 1 119 ? 14.852 -29.883 -2.907 1.00 13.28 117 LEU E CA 1
ATOM 4929 C C . LEU E 1 119 ? 15.734 -31.111 -2.669 1.00 14.73 117 LEU E C 1
ATOM 4930 O O . LEU E 1 119 ? 16.962 -31.031 -2.795 1.00 14.40 117 LEU E O 1
ATOM 4935 N N . VAL E 1 120 ? 15.131 -32.208 -2.212 1.00 15.73 118 VAL E N 1
ATOM 4936 C CA . VAL E 1 120 ? 15.886 -33.388 -1.793 1.00 13.16 118 VAL E CA 1
ATOM 4937 C C . VAL E 1 120 ? 15.020 -34.619 -2.008 1.00 15.15 118 VAL E C 1
ATOM 4938 O O . VAL E 1 120 ? 13.793 -34.572 -1.899 1.00 16.40 118 VAL E O 1
ATOM 4942 N N . GLU E 1 121 ? 15.676 -35.721 -2.364 1.00 14.61 119 GLU E N 1
ATOM 4943 C CA . GLU E 1 121 ? 15.034 -37.020 -2.527 1.00 13.44 119 GLU E CA 1
ATOM 4944 C C . GLU E 1 121 ? 16.029 -38.053 -2.008 1.00 16.31 119 GLU E C 1
ATOM 4945 O O . GLU E 1 121 ? 17.224 -37.948 -2.307 1.00 15.17 119 GLU E O 1
ATOM 4951 N N . ILE E 1 122 ? 15.578 -39.022 -1.218 1.00 12.30 120 ILE E N 1
ATOM 4952 C CA . ILE E 1 122 ? 16.500 -39.993 -0.639 1.00 13.01 120 ILE E CA 1
ATOM 4953 C C . ILE E 1 122 ? 15.979 -41.382 -0.949 1.00 13.52 120 ILE E C 1
ATOM 4954 O O . ILE E 1 122 ? 14.813 -41.687 -0.664 1.00 14.54 120 ILE E O 1
ATOM 4959 N N . GLU E 1 123 ? 16.831 -42.210 -1.545 1.00 13.92 121 GLU E N 1
ATOM 4960 C CA . GLU E 1 123 ? 16.534 -43.596 -1.886 1.00 13.29 121 GLU E CA 1
ATOM 4961 C C . GLU E 1 123 ? 17.336 -44.493 -0.959 1.00 14.73 121 GLU E C 1
ATOM 4962 O O . GLU E 1 123 ? 18.514 -44.221 -0.693 1.00 16.69 121 GLU E O 1
ATOM 4968 N N . VAL E 1 124 ? 16.703 -45.540 -0.428 1.00 13.54 122 VAL E N 1
ATOM 4969 C CA . VAL E 1 124 ? 17.397 -46.431 0.494 1.00 14.06 122 VAL E CA 1
ATOM 4970 C C . VAL E 1 124 ? 17.213 -47.897 0.094 1.00 14.26 122 VAL E C 1
ATOM 4971 O O . VAL E 1 124 ? 16.264 -48.268 -0.609 1.00 15.72 122 VAL E O 1
ATOM 4975 N N . ILE E 1 125 ? 18.173 -48.719 0.519 1.00 14.62 123 ILE E N 1
ATOM 4976 C CA . ILE E 1 125 ? 18.109 -50.175 0.482 1.00 16.27 123 ILE E CA 1
ATOM 4977 C C . ILE E 1 125 ? 18.267 -50.656 1.912 1.00 17.00 123 ILE E C 1
ATOM 4978 O O . ILE E 1 125 ? 19.107 -50.135 2.655 1.00 18.71 123 ILE E O 1
ATOM 4983 N N . ALA E 1 126 ? 17.455 -51.643 2.315 1.00 15.87 124 ALA E N 1
ATOM 4984 C CA . ALA E 1 126 ? 17.569 -52.180 3.665 1.00 16.05 124 ALA E CA 1
ATOM 4985 C C . ALA E 1 126 ? 17.490 -53.699 3.642 1.00 19.24 124 ALA E C 1
ATOM 4986 O O . ALA E 1 126 ? 16.968 -54.299 2.701 1.00 19.99 124 ALA E O 1
ATOM 4988 N N . GLY E 1 127 ? 18.065 -54.323 4.677 1.00 23.40 125 GLY E N 1
ATOM 4989 C CA . GLY E 1 127 ? 17.718 -55.713 4.982 1.00 26.55 125 GLY E CA 1
ATOM 4990 C C . GLY E 1 127 ? 16.314 -55.800 5.551 1.00 33.52 125 GLY E C 1
ATOM 4991 O O . GLY E 1 127 ? 15.811 -54.863 6.171 1.00 27.96 125 GLY E O 1
ATOM 4992 N N . VAL E 1 128 ? 15.642 -56.923 5.315 1.00 31.81 126 VAL E N 1
ATOM 4993 C CA . VAL E 1 128 ? 14.256 -57.036 5.759 1.00 37.29 126 VAL E CA 1
ATOM 4994 C C . VAL E 1 128 ? 14.215 -57.447 7.226 1.00 46.31 126 VAL E C 1
ATOM 4995 O O . VAL E 1 128 ? 15.250 -57.846 7.781 1.00 46.97 126 VAL E O 1
ATOM 5000 N N . ALA F 1 3 ? 30.142 -66.620 -7.807 1.00 35.38 1 ALA F N 1
ATOM 5001 C CA . ALA F 1 3 ? 31.031 -66.009 -8.798 1.00 43.56 1 ALA F CA 1
ATOM 5002 C C . ALA F 1 3 ? 30.203 -65.200 -9.808 1.00 39.58 1 ALA F C 1
ATOM 5003 O O . ALA F 1 3 ? 29.128 -65.643 -10.213 1.00 39.05 1 ALA F O 1
ATOM 5005 N N . LYS F 1 4 ? 30.653 -63.991 -10.169 1.00 22.58 2 LYS F N 1
ATOM 5006 C CA . LYS F 1 4 ? 29.823 -63.162 -11.050 1.00 22.81 2 LYS F CA 1
ATOM 5007 C C . LYS F 1 4 ? 29.895 -63.662 -12.497 1.00 22.65 2 LYS F C 1
ATOM 5008 O O . LYS F 1 4 ? 30.897 -64.235 -12.927 1.00 21.66 2 LYS F O 1
ATOM 5014 N N . SER F 1 5 ? 28.809 -63.452 -13.262 1.00 22.08 3 SER F N 1
ATOM 5015 C CA . SER F 1 5 ? 28.762 -63.878 -14.655 1.00 21.64 3 SER F CA 1
ATOM 5016 C C . SER F 1 5 ? 28.350 -62.709 -15.558 1.00 19.18 3 SER F C 1
ATOM 5017 O O . SER F 1 5 ? 27.603 -61.814 -15.149 1.00 20.32 3 SER F O 1
ATOM 5020 N N A VAL F 1 6 ? 28.850 -62.727 -16.778 0.56 20.34 4 VAL F N 1
ATOM 5021 N N B VAL F 1 6 ? 28.846 -62.716 -16.795 0.44 20.85 4 VAL F N 1
ATOM 5022 C CA A VAL F 1 6 ? 28.589 -61.656 -17.743 0.56 19.12 4 VAL F CA 1
ATOM 5023 C CA B VAL F 1 6 ? 28.624 -61.601 -17.726 0.44 18.38 4 VAL F CA 1
ATOM 5024 C C A VAL F 1 6 ? 27.361 -61.980 -18.570 0.56 18.55 4 VAL F C 1
ATOM 5025 C C B VAL F 1 6 ? 27.477 -61.930 -18.677 0.44 18.66 4 VAL F C 1
ATOM 5026 O O A VAL F 1 6 ? 27.104 -63.137 -18.909 0.56 20.17 4 VAL F O 1
ATOM 5027 O O B VAL F 1 6 ? 27.359 -63.058 -19.163 0.44 18.34 4 VAL F O 1
ATOM 5034 N N . ILE F 1 7 ? 26.622 -60.937 -18.944 1.00 17.44 5 ILE F N 1
ATOM 5035 C CA . ILE F 1 7 ? 25.565 -61.039 -19.945 1.00 18.57 5 ILE F CA 1
ATOM 5036 C C . ILE F 1 7 ? 26.049 -60.328 -21.198 1.00 18.63 5 ILE F C 1
ATOM 5037 O O . ILE F 1 7 ? 26.507 -59.183 -21.131 1.00 19.46 5 ILE F O 1
ATOM 5042 N N A GLU F 1 8 ? 25.967 -61.001 -22.340 0.44 18.12 6 GLU F N 1
ATOM 5043 N N B GLU F 1 8 ? 25.959 -61.008 -22.340 0.56 17.72 6 GLU F N 1
ATOM 5044 C CA A GLU F 1 8 ? 26.367 -60.376 -23.595 0.44 19.98 6 GLU F CA 1
ATOM 5045 C CA B GLU F 1 8 ? 26.391 -60.452 -23.621 0.56 20.31 6 GLU F CA 1
ATOM 5046 C C A GLU F 1 8 ? 25.394 -60.802 -24.680 0.44 20.37 6 GLU F C 1
ATOM 5047 C C B GLU F 1 8 ? 25.355 -60.828 -24.669 0.56 20.55 6 GLU F C 1
ATOM 5048 O O A GLU F 1 8 ? 25.270 -61.996 -24.977 0.44 21.73 6 GLU F O 1
ATOM 5049 O O B GLU F 1 8 ? 25.148 -62.018 -24.938 0.56 20.97 6 GLU F O 1
ATOM 5060 N N . THR F 1 9 ? 24.704 -59.825 -25.261 1.00 17.31 7 THR F N 1
ATOM 5061 C CA . THR F 1 9 ? 23.776 -60.071 -26.364 1.00 20.50 7 THR F CA 1
ATOM 5062 C C . THR F 1 9 ? 23.988 -59.094 -27.513 1.00 23.12 7 THR F C 1
ATOM 5063 O O . THR F 1 9 ? 24.267 -57.907 -27.307 1.00 21.79 7 THR F O 1
ATOM 5067 N N . LYS F 1 10 ? 23.861 -59.609 -28.745 1.00 19.89 8 LYS F N 1
ATOM 5068 C CA . LYS F 1 10 ? 23.953 -58.737 -29.910 1.00 22.93 8 LYS F CA 1
ATOM 5069 C C . LYS F 1 10 ? 22.712 -57.875 -30.094 1.00 20.45 8 LYS F C 1
ATOM 5070 O O . LYS F 1 10 ? 22.722 -56.993 -30.971 1.00 22.12 8 LYS F O 1
ATOM 5076 N N . ASN F 1 11 ? 21.652 -58.103 -29.315 1.00 19.81 9 ASN F N 1
ATOM 5077 C CA . ASN F 1 11 ? 20.433 -57.309 -29.433 1.00 20.20 9 ASN F CA 1
ATOM 5078 C C . ASN F 1 11 ? 20.349 -56.195 -28.416 1.00 20.09 9 ASN F C 1
ATOM 5079 O O . ASN F 1 11 ? 19.305 -55.554 -28.299 1.00 20.51 9 ASN F O 1
ATOM 5084 N N . ALA F 1 12 ? 21.431 -55.927 -27.697 1.00 20.88 10 ALA F N 1
ATOM 5085 C CA . ALA F 1 12 ? 21.566 -54.708 -26.923 1.00 17.70 10 ALA F CA 1
ATOM 5086 C C . ALA F 1 12 ? 22.852 -54.017 -27.384 1.00 19.58 10 ALA F C 1
ATOM 5087 O O . ALA F 1 12 ? 23.695 -54.646 -28.035 1.00 18.35 10 ALA F O 1
ATOM 5089 N N . PRO F 1 13 ? 23.003 -52.709 -27.142 1.00 17.16 11 PRO F N 1
ATOM 5090 C CA . PRO F 1 13 ? 24.194 -52.005 -27.649 1.00 16.83 11 PRO F CA 1
ATOM 5091 C C . PRO F 1 13 ? 25.484 -52.659 -27.164 1.00 19.63 11 PRO F C 1
ATOM 5092 O O . PRO F 1 13 ? 25.600 -53.062 -26.005 1.00 17.42 11 PRO F O 1
ATOM 5096 N N . SER F 1 14 ? 26.456 -52.761 -28.069 1.00 19.59 12 SER F N 1
ATOM 5097 C CA . SER F 1 14 ? 27.691 -53.470 -27.746 1.00 20.43 12 SER F CA 1
ATOM 5098 C C . SER F 1 14 ? 28.443 -52.767 -26.619 1.00 21.19 12 SER F C 1
ATOM 5099 O O . SER F 1 14 ? 28.511 -51.541 -26.568 1.00 21.98 12 SER F O 1
ATOM 5102 N N . ALA F 1 15 ? 28.976 -53.539 -25.679 1.00 24.21 13 ALA F N 1
ATOM 5103 C CA . ALA F 1 15 ? 29.749 -52.941 -24.597 1.00 24.83 13 ALA F CA 1
ATOM 5104 C C . ALA F 1 15 ? 31.187 -52.820 -25.082 1.00 27.15 13 ALA F C 1
ATOM 5105 O O . ALA F 1 15 ? 31.906 -53.817 -25.191 1.00 36.23 13 ALA F O 1
ATOM 5107 N N . ILE F 1 16 ? 31.590 -51.600 -25.392 1.00 24.12 14 ILE F N 1
ATOM 5108 C CA . ILE F 1 16 ? 32.940 -51.298 -25.860 1.00 23.40 14 ILE F CA 1
ATOM 5109 C C . ILE F 1 16 ? 33.719 -50.684 -24.706 1.00 25.12 14 ILE F C 1
ATOM 5110 O O . ILE F 1 16 ? 33.234 -49.759 -24.047 1.00 34.24 14 ILE F O 1
ATOM 5115 N N . GLY F 1 17 ? 34.901 -51.224 -24.432 1.00 23.39 15 GLY F N 1
ATOM 5116 C CA . GLY F 1 17 ? 35.712 -50.723 -23.352 1.00 24.81 15 GLY F CA 1
ATOM 5117 C C . GLY F 1 17 ? 35.370 -51.372 -22.029 1.00 26.12 15 GLY F C 1
ATOM 5118 O O . GLY F 1 17 ? 34.876 -52.504 -21.978 1.00 27.04 15 GLY F O 1
ATOM 5119 N N . PRO F 1 18 ? 35.640 -50.676 -20.917 1.00 22.84 16 PRO F N 1
ATOM 5120 C CA . PRO F 1 18 ? 35.619 -51.336 -19.607 1.00 19.49 16 PRO F CA 1
ATOM 5121 C C . PRO F 1 18 ? 34.260 -51.474 -18.943 1.00 22.91 16 PRO F C 1
ATOM 5122 O O . PRO F 1 18 ? 34.084 -51.071 -17.802 1.00 26.22 16 PRO F O 1
ATOM 5126 N N . TYR F 1 19 ? 33.301 -52.067 -19.655 1.00 18.55 17 TYR F N 1
ATOM 5127 C CA . TYR F 1 19 ? 32.067 -52.422 -18.964 1.00 19.72 17 TYR F CA 1
ATOM 5128 C C . TYR F 1 19 ? 31.395 -53.597 -19.663 1.00 18.57 17 TYR F C 1
ATOM 5129 O O . TYR F 1 19 ? 31.799 -54.031 -20.742 1.00 20.80 17 TYR F O 1
ATOM 5138 N N . SER F 1 20 ? 30.415 -54.148 -18.962 1.00 17.34 18 SER F N 1
ATOM 5139 C CA . SER F 1 20 ? 29.602 -55.254 -19.435 1.00 17.15 18 SER F CA 1
ATOM 5140 C C . SER F 1 20 ? 28.156 -54.795 -19.487 1.00 18.25 18 SER F C 1
ATOM 5141 O O . SER F 1 20 ? 27.755 -53.960 -18.691 1.00 17.47 18 SER F O 1
ATOM 5144 N N . GLN F 1 21 ? 27.385 -55.370 -20.415 1.00 16.39 19 GLN F N 1
ATOM 5145 C CA . GLN F 1 21 ? 25.966 -55.047 -20.539 1.00 15.93 19 GLN F CA 1
ATOM 5146 C C . GLN F 1 21 ? 25.215 -55.279 -19.236 1.00 18.14 19 GLN F C 1
ATOM 5147 O O . GLN F 1 21 ? 24.341 -54.468 -18.851 1.00 16.79 19 GLN F O 1
ATOM 5153 N N . ALA F 1 22 ? 25.525 -56.376 -18.559 1.00 16.85 20 ALA F N 1
ATOM 5154 C CA . ALA F 1 22 ? 24.956 -56.694 -17.251 1.00 16.36 20 ALA F CA 1
ATOM 5155 C C . ALA F 1 22 ? 25.850 -57.722 -16.592 1.00 15.72 20 ALA F C 1
ATOM 5156 O O . ALA F 1 22 ? 26.590 -58.457 -17.272 1.00 17.73 20 ALA F O 1
ATOM 5158 N N . ILE F 1 23 ? 25.761 -57.775 -15.254 1.00 14.50 21 ILE F N 1
ATOM 5159 C CA . ILE F 1 23 ? 26.465 -58.780 -14.458 1.00 15.60 21 ILE F CA 1
ATOM 5160 C C . ILE F 1 23 ? 25.434 -59.482 -13.581 1.00 15.78 21 ILE F C 1
ATOM 5161 O O . ILE F 1 23 ? 24.601 -58.809 -12.962 1.00 18.50 21 ILE F O 1
ATOM 5166 N N . CYS F 1 24 ? 25.485 -60.813 -13.541 1.00 16.52 22 CYS F N 1
ATOM 5167 C CA . CYS F 1 24 ? 24.682 -61.595 -12.606 1.00 16.28 22 CYS F CA 1
ATOM 5168 C C . CYS F 1 24 ? 25.534 -62.027 -11.436 1.00 18.17 22 CYS F C 1
ATOM 5169 O O . CYS F 1 24 ? 26.654 -62.533 -11.620 1.00 21.63 22 CYS F O 1
ATOM 5172 N N . PHE F 1 25 ? 24.962 -61.894 -10.241 1.00 17.15 23 PHE F N 1
ATOM 5173 C CA . PHE F 1 25 ? 25.646 -62.349 -9.041 1.00 18.39 23 PHE F CA 1
ATOM 5174 C C . PHE F 1 25 ? 24.624 -62.708 -7.970 1.00 21.16 23 PHE F C 1
ATOM 5175 O O . PHE F 1 25 ? 23.739 -61.907 -7.658 1.00 21.70 23 PHE F O 1
ATOM 5183 N N . ASN F 1 26 ? 24.752 -63.925 -7.434 1.00 19.91 24 ASN F N 1
ATOM 5184 C CA . ASN F 1 26 ? 23.892 -64.429 -6.359 1.00 25.05 24 ASN F CA 1
ATOM 5185 C C . ASN F 1 26 ? 22.409 -64.241 -6.676 1.00 26.45 24 ASN F C 1
ATOM 5186 O O . ASN F 1 26 ? 21.616 -63.869 -5.816 1.00 32.39 24 ASN F O 1
ATOM 5191 N N . GLY F 1 27 ? 22.028 -64.515 -7.913 1.00 24.24 25 GLY F N 1
ATOM 5192 C CA . GLY F 1 27 ? 20.620 -64.483 -8.248 1.00 28.59 25 GLY F CA 1
ATOM 5193 C C . GLY F 1 27 ? 20.065 -63.113 -8.560 1.00 28.70 25 GLY F C 1
ATOM 5194 O O . GLY F 1 27 ? 18.846 -62.992 -8.734 1.00 24.33 25 GLY F O 1
ATOM 5195 N N . ILE F 1 28 ? 20.912 -62.086 -8.647 1.00 22.33 26 ILE F N 1
ATOM 5196 C CA . ILE F 1 28 ? 20.491 -60.736 -9.021 1.00 16.26 26 ILE F CA 1
ATOM 5197 C C . ILE F 1 28 ? 21.191 -60.319 -10.307 1.00 17.96 26 ILE F C 1
ATOM 5198 O O . ILE F 1 28 ? 22.402 -60.529 -10.462 1.00 19.85 26 ILE F O 1
ATOM 5203 N N . LEU F 1 29 ? 20.417 -59.742 -11.236 1.00 16.50 27 LEU F N 1
ATOM 5204 C CA . LEU F 1 29 ? 20.929 -59.181 -12.474 1.00 16.80 27 LEU F CA 1
ATOM 5205 C C . LEU F 1 29 ? 21.112 -57.695 -12.255 1.00 18.13 27 LEU F C 1
ATOM 5206 O O . LEU F 1 29 ? 20.132 -56.981 -11.999 1.00 18.42 27 LEU F O 1
ATOM 5211 N N . TYR F 1 30 ? 22.362 -57.231 -12.361 1.00 16.97 28 TYR F N 1
ATOM 5212 C CA . TYR F 1 30 ? 22.669 -55.803 -12.312 1.00 16.68 28 TYR F CA 1
ATOM 5213 C C . TYR F 1 30 ? 22.929 -55.329 -13.738 1.00 17.88 28 TYR F C 1
ATOM 5214 O O . TYR F 1 30 ? 23.991 -55.607 -14.303 1.00 17.00 28 TYR F O 1
ATOM 5223 N N . ALA F 1 31 ? 21.961 -54.617 -14.317 1.00 14.98 29 ALA F N 1
ATOM 5224 C CA . ALA F 1 31 ? 22.088 -54.158 -15.688 1.00 15.03 29 ALA F CA 1
ATOM 5225 C C . ALA F 1 31 ? 22.788 -52.810 -15.716 1.00 16.37 29 ALA F C 1
ATOM 5226 O O . ALA F 1 31 ? 22.536 -51.931 -14.877 1.00 18.20 29 ALA F O 1
ATOM 5228 N N . SER F 1 32 ? 23.661 -52.629 -16.705 1.00 13.77 30 SER F N 1
ATOM 5229 C CA . SER F 1 32 ? 24.130 -51.281 -16.995 1.00 13.81 30 SER F CA 1
ATOM 5230 C C . SER F 1 32 ? 22.962 -50.381 -17.387 1.00 16.32 30 SER F C 1
ATOM 5231 O O . SER F 1 32 ? 21.995 -50.810 -18.035 1.00 16.42 30 SER F O 1
ATOM 5234 N N . GLY F 1 33 ? 23.104 -49.079 -17.079 1.00 14.05 31 GLY F N 1
ATOM 5235 C CA . GLY F 1 33 ? 22.107 -48.141 -17.544 1.00 15.05 31 GLY F CA 1
ATOM 5236 C C . GLY F 1 33 ? 22.031 -48.150 -19.057 1.00 18.17 31 GLY F C 1
ATOM 5237 O O . GLY F 1 33 ? 23.063 -48.052 -19.726 1.00 17.54 31 GLY F O 1
ATOM 5238 N N . GLN F 1 34 ? 20.827 -48.279 -19.617 1.00 15.01 32 GLN F N 1
ATOM 5239 C CA . GLN F 1 34 ? 20.650 -48.328 -21.058 1.00 13.24 32 GLN F CA 1
ATOM 5240 C C . GLN F 1 34 ? 20.326 -46.948 -21.599 1.00 17.61 32 GLN F C 1
ATOM 5241 O O . GLN F 1 34 ? 19.440 -46.258 -21.075 1.00 15.58 32 GLN F O 1
ATOM 5247 N N . ILE F 1 35 ? 21.015 -46.569 -22.669 1.00 16.09 33 ILE F N 1
ATOM 5248 C CA . ILE F 1 35 ? 20.644 -45.375 -23.418 1.00 15.08 33 ILE F CA 1
ATOM 5249 C C . ILE F 1 35 ? 20.035 -45.777 -24.756 1.00 15.09 33 ILE F C 1
ATOM 5250 O O . ILE F 1 35 ? 20.173 -46.937 -25.178 1.00 16.62 33 ILE F O 1
ATOM 5255 N N . PRO F 1 36 ? 19.385 -44.863 -25.472 1.00 14.95 34 PRO F N 1
ATOM 5256 C CA . PRO F 1 36 ? 18.637 -45.219 -26.688 1.00 14.88 34 PRO F CA 1
ATOM 5257 C C . PRO F 1 36 ? 19.497 -45.365 -27.939 1.00 16.31 34 PRO F C 1
ATOM 5258 O O . PRO F 1 36 ? 19.201 -44.798 -28.991 1.00 15.35 34 PRO F O 1
ATOM 5262 N N . ILE F 1 37 ? 20.538 -46.183 -27.839 1.00 14.51 35 ILE F N 1
ATOM 5263 C CA . ILE F 1 37 ? 21.256 -46.656 -29.017 1.00 15.27 35 ILE F CA 1
ATOM 5264 C C . ILE F 1 37 ? 20.458 -47.781 -29.658 1.00 16.86 35 ILE F C 1
ATOM 5265 O O . ILE F 1 37 ? 19.993 -48.704 -28.974 1.00 17.12 35 ILE F O 1
ATOM 5270 N N . ASN F 1 38 ? 20.260 -47.690 -30.986 1.00 16.85 36 ASN F N 1
ATOM 5271 C CA . ASN F 1 38 ? 19.646 -48.805 -31.697 1.00 16.94 36 ASN F CA 1
ATOM 5272 C C . ASN F 1 38 ? 20.736 -49.793 -32.039 1.00 18.14 36 ASN F C 1
ATOM 5273 O O . ASN F 1 38 ? 21.635 -49.436 -32.800 1.00 20.55 36 ASN F O 1
ATOM 5278 N N . PRO F 1 39 ? 20.740 -51.001 -31.465 1.00 17.36 37 PRO F N 1
ATOM 5279 C CA . PRO F 1 39 ? 21.859 -51.923 -31.733 1.00 19.89 37 PRO F CA 1
ATOM 5280 C C . PRO F 1 39 ? 21.953 -52.327 -33.193 1.00 22.13 37 PRO F C 1
ATOM 5281 O O . PRO F 1 39 ? 23.034 -52.717 -33.638 1.00 22.44 37 PRO F O 1
ATOM 5285 N N . ASP F 1 40 ? 20.864 -52.245 -33.957 1.00 18.54 38 ASP F N 1
ATOM 5286 C CA . ASP F 1 40 ? 20.940 -52.658 -35.359 1.00 22.36 38 ASP F CA 1
ATOM 5287 C C . ASP F 1 40 ? 21.780 -51.689 -36.183 1.00 32.25 38 ASP F C 1
ATOM 5288 O O . ASP F 1 40 ? 22.381 -52.098 -37.177 1.00 32.50 38 ASP F O 1
ATOM 5293 N N . THR F 1 41 ? 21.829 -50.407 -35.802 1.00 25.66 39 THR F N 1
ATOM 5294 C CA . THR F 1 41 ? 22.596 -49.399 -36.527 1.00 23.87 39 THR F CA 1
ATOM 5295 C C . THR F 1 41 ? 23.793 -48.873 -35.764 1.00 22.38 39 THR F C 1
ATOM 5296 O O . THR F 1 41 ? 24.701 -48.323 -36.391 1.00 26.80 39 THR F O 1
ATOM 5300 N N . GLY F 1 42 ? 23.800 -48.990 -34.434 1.00 20.68 40 GLY F N 1
ATOM 5301 C CA . GLY F 1 42 ? 24.784 -48.363 -33.595 1.00 22.51 40 GLY F CA 1
ATOM 5302 C C . GLY F 1 42 ? 24.539 -46.889 -33.368 1.00 23.87 40 GLY F C 1
ATOM 5303 O O . GLY F 1 42 ? 25.317 -46.249 -32.654 1.00 25.95 40 GLY F O 1
ATOM 5304 N N . ASP F 1 43 ? 23.471 -46.337 -33.928 1.00 21.92 41 ASP F N 1
ATOM 5305 C CA . ASP F 1 43 ? 23.195 -44.909 -33.851 1.00 21.69 41 ASP F CA 1
ATOM 5306 C C . ASP F 1 43 ? 22.228 -44.625 -32.706 1.00 21.37 41 ASP F C 1
ATOM 5307 O O . ASP F 1 43 ? 21.318 -45.410 -32.432 1.00 19.93 41 ASP F O 1
ATOM 5312 N N . LEU F 1 44 ? 22.390 -43.457 -32.088 1.00 19.67 42 LEU F N 1
ATOM 5313 C CA . LEU F 1 44 ? 21.385 -42.993 -31.134 1.00 16.12 42 LEU F CA 1
ATOM 5314 C C . LEU F 1 44 ? 20.088 -42.598 -31.849 1.00 16.56 42 LEU F C 1
ATOM 5315 O O . LEU F 1 44 ? 20.094 -41.942 -32.904 1.00 22.34 42 LEU F O 1
ATOM 5320 N N . VAL F 1 45 ? 18.958 -42.970 -31.246 1.00 16.68 43 VAL F N 1
ATOM 5321 C CA . VAL F 1 45 ? 17.659 -42.539 -31.734 1.00 17.97 43 VAL F CA 1
ATOM 5322 C C . VAL F 1 45 ? 17.557 -41.008 -31.675 1.00 18.32 43 VAL F C 1
ATOM 5323 O O . VAL F 1 45 ? 18.204 -40.352 -30.845 1.00 19.14 43 VAL F O 1
ATOM 5327 N N . GLU F 1 46 ? 16.791 -40.432 -32.608 1.00 19.47 44 GLU F N 1
ATOM 5328 C CA . GLU F 1 46 ? 16.551 -38.983 -32.659 1.00 19.51 44 GLU F CA 1
ATOM 5329 C C . GLU F 1 46 ? 15.975 -38.458 -31.335 1.00 20.67 44 GLU F C 1
ATOM 5330 O O . GLU F 1 46 ? 15.513 -39.216 -30.492 1.00 18.56 44 GLU F O 1
ATOM 5336 N N . ASN F 1 47 ? 15.993 -37.120 -31.154 1.00 19.92 45 ASN F N 1
ATOM 5337 C CA . ASN F 1 47 ? 15.524 -36.533 -29.884 1.00 21.99 45 ASN F CA 1
ATOM 5338 C C . ASN F 1 47 ? 14.015 -36.516 -29.677 1.00 22.10 45 ASN F C 1
ATOM 5339 O O . ASN F 1 47 ? 13.406 -35.451 -29.521 1.00 24.34 45 ASN F O 1
ATOM 5344 N N . ASP F 1 48 ? 13.406 -37.684 -29.673 1.00 16.80 46 ASP F N 1
ATOM 5345 C CA . ASP F 1 48 ? 11.981 -37.861 -29.460 1.00 18.12 46 ASP F CA 1
ATOM 5346 C C . ASP F 1 48 ? 11.907 -38.710 -28.196 1.00 20.83 46 ASP F C 1
ATOM 5347 O O . ASP F 1 48 ? 12.382 -39.855 -28.196 1.00 19.76 46 ASP F O 1
ATOM 5352 N N . ILE F 1 49 ? 11.379 -38.143 -27.103 1.00 17.30 47 ILE F N 1
ATOM 5353 C CA . ILE F 1 49 ? 11.444 -38.873 -25.836 1.00 15.35 47 ILE F CA 1
ATOM 5354 C C . ILE F 1 49 ? 10.710 -40.210 -25.939 1.00 17.24 47 ILE F C 1
ATOM 5355 O O . ILE F 1 49 ? 11.142 -41.198 -25.336 1.00 16.38 47 ILE F O 1
ATOM 5360 N N . GLU F 1 50 ? 9.608 -40.267 -26.693 1.00 16.21 48 GLU F N 1
ATOM 5361 C CA . GLU F 1 50 ? 8.870 -41.526 -26.776 1.00 17.71 48 GLU F CA 1
ATOM 5362 C C . GLU F 1 50 ? 9.676 -42.580 -27.530 1.00 18.47 48 GLU F C 1
ATOM 5363 O O . GLU F 1 50 ? 9.808 -43.732 -27.074 1.00 17.67 48 GLU F O 1
ATOM 5369 N N . LYS F 1 51 ? 10.232 -42.207 -28.684 1.00 17.89 49 LYS F N 1
ATOM 5370 C CA . LYS F 1 51 ? 11.073 -43.160 -29.421 1.00 17.86 49 LYS F CA 1
ATOM 5371 C C . LYS F 1 51 ? 12.289 -43.592 -28.603 1.00 18.47 49 LYS F C 1
ATOM 5372 O O . LYS F 1 51 ? 12.683 -44.770 -28.620 1.00 18.28 49 LYS F O 1
ATOM 5378 N N . GLN F 1 52 ? 12.915 -42.652 -27.900 1.00 14.98 50 GLN F N 1
ATOM 5379 C CA . GLN F 1 52 ? 14.075 -42.996 -27.104 1.00 16.12 50 GLN F CA 1
ATOM 5380 C C . GLN F 1 52 ? 13.701 -43.924 -25.959 1.00 15.01 50 GLN F C 1
ATOM 5381 O O . GLN F 1 52 ? 14.411 -44.897 -25.696 1.00 16.15 50 GLN F O 1
ATOM 5387 N N . THR F 1 53 ? 12.591 -43.646 -25.259 1.00 15.24 51 THR F N 1
ATOM 5388 C CA . THR F 1 53 ? 12.205 -44.509 -24.137 1.00 15.52 51 THR F CA 1
ATOM 5389 C C . THR F 1 53 ? 11.901 -45.928 -24.626 1.00 16.33 51 THR F C 1
ATOM 5390 O O . THR F 1 53 ? 12.320 -46.927 -24.001 1.00 16.50 51 THR F O 1
ATOM 5394 N N . ARG F 1 54 ? 11.214 -46.046 -25.767 1.00 16.24 52 ARG F N 1
ATOM 5395 C CA . ARG F 1 54 ? 10.910 -47.372 -26.290 1.00 14.96 52 ARG F CA 1
ATOM 5396 C C . ARG F 1 54 ? 12.193 -48.113 -26.648 1.00 18.58 52 ARG F C 1
ATOM 5397 O O . ARG F 1 54 ? 12.302 -49.327 -26.400 1.00 18.47 52 ARG F O 1
ATOM 5405 N N . GLN F 1 55 ? 13.185 -47.397 -27.208 1.00 15.40 53 GLN F N 1
ATOM 5406 C CA . GLN F 1 55 ? 14.446 -48.073 -27.552 1.00 15.40 53 GLN F CA 1
ATOM 5407 C C . GLN F 1 55 ? 15.180 -48.541 -26.304 1.00 17.67 53 GLN F C 1
ATOM 5408 O O . GLN F 1 55 ? 15.775 -49.628 -26.296 1.00 17.15 53 GLN F O 1
ATOM 5414 N N . VAL F 1 56 ? 15.182 -47.720 -25.253 1.00 14.31 54 VAL F N 1
ATOM 5415 C CA . VAL F 1 56 ? 15.825 -48.115 -23.999 1.00 13.43 54 VAL F CA 1
ATOM 5416 C C . VAL F 1 56 ? 15.179 -49.380 -23.464 1.00 15.77 54 VAL F C 1
ATOM 5417 O O . VAL F 1 56 ? 15.868 -50.322 -23.047 1.00 15.57 54 VAL F O 1
ATOM 5421 N N . LEU F 1 57 ? 13.841 -49.410 -23.455 1.00 16.29 55 LEU F N 1
ATOM 5422 C CA . LEU F 1 57 ? 13.135 -50.585 -22.928 1.00 15.46 55 LEU F CA 1
ATOM 5423 C C . LEU F 1 57 ? 13.355 -51.822 -23.809 1.00 16.52 55 LEU F C 1
ATOM 5424 O O . LEU F 1 57 ? 13.452 -52.936 -23.288 1.00 18.33 55 LEU F O 1
ATOM 5429 N N . LYS F 1 58 ? 13.426 -51.656 -25.130 1.00 16.70 56 LYS F N 1
ATOM 5430 C CA . LYS F 1 58 ? 13.794 -52.766 -26.005 1.00 16.09 56 LYS F CA 1
ATOM 5431 C C . LYS F 1 58 ? 15.189 -53.300 -25.672 1.00 17.56 56 LYS F C 1
ATOM 5432 O O . LYS F 1 58 ? 15.427 -54.517 -25.685 1.00 18.42 56 LYS F O 1
ATOM 5438 N N . ASN F 1 59 ? 16.138 -52.407 -25.408 1.00 15.44 57 ASN F N 1
ATOM 5439 C CA . ASN F 1 59 ? 17.476 -52.854 -25.050 1.00 14.53 57 ASN F CA 1
ATOM 5440 C C . ASN F 1 59 ? 17.450 -53.610 -23.733 1.00 14.04 57 ASN F C 1
ATOM 5441 O O . ASN F 1 59 ? 18.097 -54.642 -23.592 1.00 16.50 57 ASN F O 1
ATOM 5446 N N . ILE F 1 60 ? 16.698 -53.102 -22.758 1.00 15.05 58 ILE F N 1
ATOM 5447 C CA . ILE F 1 60 ? 16.558 -53.812 -21.490 1.00 15.78 58 ILE F CA 1
ATOM 5448 C C . ILE F 1 60 ? 15.965 -55.195 -21.701 1.00 15.48 58 ILE F C 1
ATOM 5449 O O . ILE F 1 60 ? 16.462 -56.179 -21.154 1.00 17.89 58 ILE F O 1
ATOM 5454 N N A ASP F 1 61 ? 14.903 -55.289 -22.506 0.66 14.11 59 ASP F N 1
ATOM 5455 N N B ASP F 1 61 ? 14.939 -55.318 -22.545 0.34 14.51 59 ASP F N 1
ATOM 5456 C CA A ASP F 1 61 ? 14.323 -56.602 -22.808 0.66 16.23 59 ASP F CA 1
ATOM 5457 C CA B ASP F 1 61 ? 14.353 -56.649 -22.735 0.34 15.57 59 ASP F CA 1
ATOM 5458 C C A ASP F 1 61 ? 15.377 -57.574 -23.316 0.66 17.71 59 ASP F C 1
ATOM 5459 C C B ASP F 1 61 ? 15.316 -57.617 -23.412 0.34 16.19 59 ASP F C 1
ATOM 5460 O O A ASP F 1 61 ? 15.430 -58.733 -22.882 0.66 20.41 59 ASP F O 1
ATOM 5461 O O B ASP F 1 61 ? 15.234 -58.831 -23.188 0.34 20.40 59 ASP F O 1
ATOM 5470 N N . ALA F 1 62 ? 16.238 -57.112 -24.231 1.00 16.21 60 ALA F N 1
ATOM 5471 C CA . ALA F 1 62 ? 17.247 -58.003 -24.815 1.00 16.56 60 ALA F CA 1
ATOM 5472 C C . ALA F 1 62 ? 18.217 -58.514 -23.756 1.00 17.50 60 ALA F C 1
ATOM 5473 O O . ALA F 1 62 ? 18.618 -59.695 -23.773 1.00 17.62 60 ALA F O 1
ATOM 5475 N N . VAL F 1 63 ? 18.578 -57.640 -22.800 1.00 17.22 61 VAL F N 1
ATOM 5476 C CA . VAL F 1 63 ? 19.481 -58.025 -21.715 1.00 19.01 61 VAL F CA 1
ATOM 5477 C C . VAL F 1 63 ? 18.811 -59.047 -20.811 1.00 18.22 61 VAL F C 1
ATOM 5478 O O . VAL F 1 63 ? 19.416 -60.075 -20.456 1.00 19.13 61 VAL F O 1
ATOM 5482 N N . LEU F 1 64 ? 17.545 -58.790 -20.435 1.00 18.02 62 LEU F N 1
ATOM 5483 C CA . LEU F 1 64 ? 16.800 -59.728 -19.598 1.00 19.28 62 LEU F CA 1
ATOM 5484 C C . LEU F 1 64 ? 16.669 -61.083 -20.278 1.00 20.60 62 LEU F C 1
ATOM 5485 O O . LEU F 1 64 ? 16.849 -62.129 -19.635 1.00 21.99 62 LEU F O 1
ATOM 5490 N N . LEU F 1 65 ? 16.362 -61.077 -21.583 1.00 19.29 63 LEU F N 1
ATOM 5491 C CA . LEU F 1 65 ? 16.191 -62.342 -22.301 1.00 19.33 63 LEU F CA 1
ATOM 5492 C C . LEU F 1 65 ? 17.481 -63.152 -22.309 1.00 21.74 63 LEU F C 1
ATOM 5493 O O . LEU F 1 65 ? 17.452 -64.377 -22.118 1.00 22.20 63 LEU F O 1
ATOM 5498 N N . GLN F 1 66 ? 18.617 -62.488 -22.569 1.00 20.52 64 GLN F N 1
ATOM 5499 C CA . GLN F 1 66 ? 19.904 -63.176 -22.593 1.00 19.51 64 GLN F CA 1
ATOM 5500 C C . GLN F 1 66 ? 20.249 -63.743 -21.226 1.00 20.20 64 GLN F C 1
ATOM 5501 O O . GLN F 1 66 ? 20.913 -64.790 -21.130 1.00 23.43 64 GLN F O 1
ATOM 5507 N N . ALA F 1 67 ? 19.813 -63.073 -20.162 1.00 21.64 65 ALA F N 1
ATOM 5508 C CA . ALA F 1 67 ? 20.061 -63.567 -18.817 1.00 21.55 65 ALA F CA 1
ATOM 5509 C C . ALA F 1 67 ? 19.066 -64.637 -18.407 1.00 23.87 65 ALA F C 1
ATOM 5510 O O . ALA F 1 67 ? 19.198 -65.190 -17.306 1.00 28.20 65 ALA F O 1
ATOM 5512 N N . GLY F 1 68 ? 18.072 -64.935 -19.249 1.00 21.25 66 GLY F N 1
ATOM 5513 C CA . GLY F 1 68 ? 17.085 -65.941 -18.890 1.00 22.42 66 GLY F CA 1
ATOM 5514 C C . GLY F 1 68 ? 16.048 -65.457 -17.896 1.00 24.82 66 GLY F C 1
ATOM 5515 O O . GLY F 1 68 ? 15.496 -66.272 -17.140 1.00 27.46 66 GLY F O 1
ATOM 5516 N N . THR F 1 69 ? 15.780 -64.148 -17.850 1.00 21.11 67 THR F N 1
ATOM 5517 C CA . THR F 1 69 ? 14.765 -63.642 -16.935 1.00 21.76 67 THR F CA 1
ATOM 5518 C C . THR F 1 69 ? 13.781 -62.745 -17.686 1.00 22.31 67 THR F C 1
ATOM 5519 O O . THR F 1 69 ? 13.816 -62.678 -18.928 1.00 24.80 67 THR F O 1
ATOM 5523 N N . THR F 1 70 ? 12.874 -62.099 -16.953 1.00 26.76 68 THR F N 1
ATOM 5524 C CA . THR F 1 70 ? 11.753 -61.386 -17.549 1.00 28.18 68 THR F CA 1
ATOM 5525 C C . THR F 1 70 ? 11.520 -60.077 -16.814 1.00 27.89 68 THR F C 1
ATOM 5526 O O . THR F 1 70 ? 11.910 -59.915 -15.657 1.00 26.11 68 THR F O 1
ATOM 5530 N N . LYS F 1 71 ? 10.861 -59.134 -17.500 1.00 29.17 69 LYS F N 1
ATOM 5531 C CA . LYS F 1 71 ? 10.608 -57.845 -16.857 1.00 27.34 69 LYS F CA 1
ATOM 5532 C C . LYS F 1 71 ? 9.757 -57.992 -15.599 1.00 26.98 69 LYS F C 1
ATOM 5533 O O . LYS F 1 71 ? 9.810 -57.119 -14.718 1.00 21.87 69 LYS F O 1
ATOM 5539 N N A ASP F 1 72 ? 8.985 -59.081 -15.444 0.54 24.80 70 ASP F N 1
ATOM 5540 N N B ASP F 1 72 ? 9.004 -59.092 -15.493 0.46 26.33 70 ASP F N 1
ATOM 5541 C CA A ASP F 1 72 ? 8.238 -59.218 -14.199 0.54 25.22 70 ASP F CA 1
ATOM 5542 C CA B ASP F 1 72 ? 8.244 -59.401 -14.296 0.46 25.62 70 ASP F CA 1
ATOM 5543 C C A ASP F 1 72 ? 9.140 -59.474 -13.001 0.54 22.96 70 ASP F C 1
ATOM 5544 C C B ASP F 1 72 ? 9.124 -59.500 -13.054 0.46 23.59 70 ASP F C 1
ATOM 5545 O O A ASP F 1 72 ? 8.668 -59.380 -11.863 0.54 24.22 70 ASP F O 1
ATOM 5546 O O B ASP F 1 72 ? 8.626 -59.317 -11.939 0.46 24.98 70 ASP F O 1
ATOM 5555 N N . LYS F 1 73 ? 10.412 -59.804 -13.219 1.00 20.30 71 LYS F N 1
ATOM 5556 C CA . LYS F 1 73 ? 11.337 -59.969 -12.109 1.00 18.65 71 LYS F CA 1
ATOM 5557 C C . LYS F 1 73 ? 12.148 -58.719 -11.790 1.00 20.81 71 LYS F C 1
ATOM 5558 O O . LYS F 1 73 ? 13.001 -58.781 -10.885 1.00 19.06 71 LYS F O 1
ATOM 5564 N N . ILE F 1 74 ? 11.921 -57.602 -12.508 1.00 20.32 72 ILE F N 1
ATOM 5565 C CA . ILE F 1 74 ? 12.569 -56.333 -12.152 1.00 17.06 72 ILE F CA 1
ATOM 5566 C C . ILE F 1 74 ? 12.045 -55.850 -10.804 1.00 19.03 72 ILE F C 1
ATOM 5567 O O . ILE F 1 74 ? 10.824 -55.736 -10.588 1.00 19.22 72 ILE F O 1
ATOM 5572 N N . VAL F 1 75 ? 12.971 -55.548 -9.893 1.00 17.00 73 VAL F N 1
ATOM 5573 C CA . VAL F 1 75 ? 12.615 -55.141 -8.543 1.00 16.67 73 VAL F CA 1
ATOM 5574 C C . VAL F 1 75 ? 12.764 -53.632 -8.353 1.00 17.48 73 VAL F C 1
ATOM 5575 O O . VAL F 1 75 ? 12.071 -53.057 -7.504 1.00 19.33 73 VAL F O 1
ATOM 5579 N N . LYS F 1 76 ? 13.666 -52.980 -9.097 1.00 16.12 74 LYS F N 1
ATOM 5580 C CA . LYS F 1 76 ? 13.990 -51.567 -8.912 1.00 15.67 74 LYS F CA 1
ATOM 5581 C C . LYS F 1 76 ? 14.568 -51.020 -10.208 1.00 19.41 74 LYS F C 1
ATOM 5582 O O . LYS F 1 76 ? 15.347 -51.706 -10.873 1.00 17.69 74 LYS F O 1
ATOM 5588 N N . THR F 1 77 ? 14.169 -49.799 -10.568 1.00 16.42 75 THR F N 1
ATOM 5589 C CA . THR F 1 77 ? 14.750 -49.090 -11.711 1.00 14.88 75 THR F CA 1
ATOM 5590 C C . THR F 1 77 ? 15.102 -47.693 -11.257 1.00 15.77 75 THR F C 1
ATOM 5591 O O . THR F 1 77 ? 14.557 -47.184 -10.268 1.00 15.78 75 THR F O 1
ATOM 5595 N N . THR F 1 78 ? 16.031 -47.086 -11.982 1.00 14.72 76 THR F N 1
ATOM 5596 C CA . THR F 1 78 ? 16.319 -45.663 -11.843 1.00 14.90 76 THR F CA 1
ATOM 5597 C C . THR F 1 78 ? 16.234 -45.044 -13.222 1.00 16.70 76 THR F C 1
ATOM 5598 O O . THR F 1 78 ? 16.833 -45.560 -14.175 1.00 16.35 76 THR F O 1
ATOM 5602 N N . ILE F 1 79 ? 15.441 -43.980 -13.331 1.00 13.15 77 ILE F N 1
ATOM 5603 C CA . ILE F 1 79 ? 15.261 -43.231 -14.564 1.00 11.96 77 ILE F CA 1
ATOM 5604 C C . ILE F 1 79 ? 16.029 -41.928 -14.412 1.00 14.61 77 ILE F C 1
ATOM 5605 O O . ILE F 1 79 ? 15.688 -41.084 -13.570 1.00 16.81 77 ILE F O 1
ATOM 5610 N N . PHE F 1 80 ? 17.048 -41.752 -15.237 1.00 14.47 78 PHE F N 1
ATOM 5611 C CA . PHE F 1 80 ? 17.764 -40.491 -15.326 1.00 14.54 78 PHE F CA 1
ATOM 5612 C C . PHE F 1 80 ? 17.257 -39.794 -16.579 1.00 15.00 78 PHE F C 1
ATOM 5613 O O . PHE F 1 80 ? 17.351 -40.352 -17.666 1.00 16.07 78 PHE F O 1
ATOM 5621 N N . ILE F 1 81 ? 16.724 -38.577 -16.439 1.00 13.21 79 ILE F N 1
ATOM 5622 C CA . ILE F 1 81 ? 16.260 -37.858 -17.636 1.00 13.02 79 ILE F CA 1
ATOM 5623 C C . ILE F 1 81 ? 16.883 -36.482 -17.694 1.00 12.64 79 ILE F C 1
ATOM 5624 O O . ILE F 1 81 ? 17.244 -35.895 -16.671 1.00 15.59 79 ILE F O 1
ATOM 5629 N N . THR F 1 82 ? 17.029 -35.965 -18.910 1.00 11.79 80 THR F N 1
ATOM 5630 C CA . THR F 1 82 ? 17.559 -34.605 -19.025 1.00 12.81 80 THR F CA 1
ATOM 5631 C C . THR F 1 82 ? 16.481 -33.531 -18.803 1.00 14.97 80 THR F C 1
ATOM 5632 O O . THR F 1 82 ? 16.831 -32.346 -18.615 1.00 16.01 80 THR F O 1
ATOM 5636 N N . ASN F 1 83 ? 15.204 -33.902 -18.817 1.00 13.62 81 ASN F N 1
ATOM 5637 C CA . ASN F 1 83 ? 14.147 -32.888 -18.713 1.00 14.03 81 ASN F CA 1
ATOM 5638 C C . ASN F 1 83 ? 12.986 -33.464 -17.929 1.00 15.48 81 ASN F C 1
ATOM 5639 O O . ASN F 1 83 ? 12.315 -34.381 -18.403 1.00 15.78 81 ASN F O 1
ATOM 5644 N N . ILE F 1 84 ? 12.800 -32.977 -16.694 1.00 14.43 82 ILE F N 1
ATOM 5645 C CA . ILE F 1 84 ? 11.757 -33.514 -15.825 1.00 15.40 82 ILE F CA 1
ATOM 5646 C C . ILE F 1 84 ? 10.381 -33.361 -16.456 1.00 17.57 82 ILE F C 1
ATOM 5647 O O . ILE F 1 84 ? 9.449 -34.109 -16.097 1.00 16.17 82 ILE F O 1
ATOM 5652 N N . ASN F 1 85 ? 10.229 -32.415 -17.417 1.00 15.40 83 ASN F N 1
ATOM 5653 C CA . ASN F 1 85 ? 8.937 -32.295 -18.102 1.00 16.20 83 ASN F CA 1
ATOM 5654 C C . ASN F 1 85 ? 8.609 -33.513 -18.941 1.00 18.27 83 ASN F C 1
ATOM 5655 O O . ASN F 1 85 ? 7.462 -33.625 -19.408 1.00 19.12 83 ASN F O 1
ATOM 5660 N N . ASN F 1 86 ? 9.590 -34.384 -19.192 1.00 14.97 84 ASN F N 1
ATOM 5661 C CA . ASN F 1 86 ? 9.379 -35.619 -19.947 1.00 14.12 84 ASN F CA 1
ATOM 5662 C C . ASN F 1 86 ? 8.906 -36.768 -19.073 1.00 15.07 84 ASN F C 1
ATOM 5663 O O . ASN F 1 86 ? 8.637 -37.871 -19.599 1.00 16.26 84 ASN F O 1
ATOM 5668 N N . SER F 1 87 ? 8.712 -36.519 -17.773 1.00 17.84 85 SER F N 1
ATOM 5669 C CA . SER F 1 87 ? 8.301 -37.583 -16.859 1.00 18.04 85 SER F CA 1
ATOM 5670 C C . SER F 1 87 ? 6.994 -38.217 -17.280 1.00 17.90 85 SER F C 1
ATOM 5671 O O . SER F 1 87 ? 6.867 -39.437 -17.261 1.00 19.83 85 SER F O 1
ATOM 5674 N N . SER F 1 88 ? 6.017 -37.410 -17.677 1.00 16.66 86 SER F N 1
ATOM 5675 C CA . SER F 1 88 ? 4.705 -37.971 -17.993 1.00 20.01 86 SER F CA 1
ATOM 5676 C C . SER F 1 88 ? 4.790 -38.930 -19.176 1.00 20.82 86 SER F C 1
ATOM 5677 O O . SER F 1 88 ? 4.241 -40.046 -19.127 1.00 20.58 86 SER F O 1
ATOM 5680 N N . GLN F 1 89 ? 5.474 -38.514 -20.251 1.00 22.07 87 GLN F N 1
ATOM 5681 C CA . GLN F 1 89 ? 5.558 -39.368 -21.437 1.00 18.66 87 GLN F CA 1
ATOM 5682 C C . GLN F 1 89 ? 6.348 -40.632 -21.143 1.00 20.61 87 GLN F C 1
ATOM 5683 O O . GLN F 1 89 ? 5.974 -41.720 -21.601 1.00 18.95 87 GLN F O 1
ATOM 5689 N N . VAL F 1 90 ? 7.441 -40.510 -20.386 1.00 15.50 88 VAL F N 1
ATOM 5690 C CA . VAL F 1 90 ? 8.202 -41.697 -20.004 1.00 15.94 88 VAL F CA 1
ATOM 5691 C C . VAL F 1 90 ? 7.323 -42.636 -19.178 1.00 17.67 88 VAL F C 1
ATOM 5692 O O . VAL F 1 90 ? 7.252 -43.849 -19.438 1.00 19.82 88 VAL F O 1
ATOM 5696 N N . ASN F 1 91 ? 6.634 -42.081 -18.175 1.00 18.65 89 ASN F N 1
ATOM 5697 C CA . ASN F 1 91 ? 5.736 -42.858 -17.324 1.00 18.06 89 ASN F CA 1
ATOM 5698 C C . ASN F 1 91 ? 4.712 -43.614 -18.137 1.00 17.99 89 ASN F C 1
ATOM 5699 O O . ASN F 1 91 ? 4.391 -44.767 -17.821 1.00 19.67 89 ASN F O 1
ATOM 5704 N N . ASP F 1 92 ? 4.136 -42.983 -19.157 1.00 17.86 90 ASP F N 1
ATOM 5705 C CA . ASP F 1 92 ? 3.060 -43.711 -19.848 1.00 17.99 90 ASP F CA 1
ATOM 5706 C C . ASP F 1 92 ? 3.600 -44.935 -20.582 1.00 19.69 90 ASP F C 1
ATOM 5707 O O . ASP F 1 92 ? 2.950 -45.993 -20.619 1.00 22.73 90 ASP F O 1
ATOM 5712 N N . ILE F 1 93 ? 4.772 -44.803 -21.201 1.00 18.09 91 ILE F N 1
ATOM 5713 C CA . ILE F 1 93 ? 5.368 -45.896 -21.944 1.00 18.39 91 ILE F CA 1
ATOM 5714 C C . ILE F 1 93 ? 5.879 -46.952 -20.987 1.00 23.39 91 ILE F C 1
ATOM 5715 O O . ILE F 1 93 ? 5.771 -48.165 -21.238 1.00 22.42 91 ILE F O 1
ATOM 5720 N N . TYR F 1 94 ? 6.469 -46.499 -19.889 1.00 21.87 92 TYR F N 1
ATOM 5721 C CA . TYR F 1 94 ? 7.004 -47.411 -18.887 1.00 18.89 92 TYR F CA 1
ATOM 5722 C C . TYR F 1 94 ? 5.872 -48.212 -18.238 1.00 20.52 92 TYR F C 1
ATOM 5723 O O . TYR F 1 94 ? 5.982 -49.436 -18.043 1.00 22.74 92 TYR F O 1
ATOM 5732 N N . ALA F 1 95 ? 4.748 -47.549 -17.964 1.00 21.35 93 ALA F N 1
ATOM 5733 C CA . ALA F 1 95 ? 3.582 -48.241 -17.425 1.00 26.12 93 ALA F CA 1
ATOM 5734 C C . ALA F 1 95 ? 3.070 -49.326 -18.379 1.00 30.57 93 ALA F C 1
ATOM 5735 O O . ALA F 1 95 ? 2.752 -50.447 -17.946 1.00 27.86 93 ALA F O 1
ATOM 5737 N N . ASP F 1 96 ? 2.997 -49.019 -19.683 1.00 23.73 94 ASP F N 1
ATOM 5738 C CA . ASP F 1 96 ? 2.561 -50.018 -20.663 1.00 24.34 94 ASP F CA 1
ATOM 5739 C C . ASP F 1 96 ? 3.541 -51.197 -20.715 1.00 25.44 94 ASP F C 1
ATOM 5740 O O . ASP F 1 96 ? 3.142 -52.357 -20.859 1.00 24.32 94 ASP F O 1
ATOM 5745 N N . TYR F 1 97 ? 4.826 -50.904 -20.591 1.00 19.60 95 TYR F N 1
ATOM 5746 C CA . TYR F 1 97 ? 5.854 -51.931 -20.555 1.00 17.60 95 TYR F CA 1
ATOM 5747 C C . TYR F 1 97 ? 5.615 -52.905 -19.413 1.00 20.05 95 TYR F C 1
ATOM 5748 O O . TYR F 1 97 ? 5.759 -54.114 -19.590 1.00 22.79 95 TYR F O 1
ATOM 5757 N N . PHE F 1 98 ? 5.233 -52.387 -18.241 1.00 20.47 96 PHE F N 1
ATOM 5758 C CA . PHE F 1 98 ? 5.001 -53.211 -17.062 1.00 21.52 96 PHE F CA 1
ATOM 5759 C C . PHE F 1 98 ? 3.543 -53.619 -16.871 1.00 22.13 96 PHE F C 1
ATOM 5760 O O . PHE F 1 98 ? 3.194 -54.147 -15.814 1.00 25.08 96 PHE F O 1
ATOM 5768 N N . LYS F 1 99 ? 2.696 -53.449 -17.878 1.00 23.69 97 LYS F N 1
ATOM 5769 C CA . LYS F 1 99 ? 1.308 -53.905 -17.760 1.00 30.31 97 LYS F CA 1
ATOM 5770 C C . LYS F 1 99 ? 1.247 -55.381 -17.360 1.00 29.17 97 LYS F C 1
ATOM 5771 O O . LYS F 1 99 ? 1.956 -56.219 -17.916 1.00 25.82 97 LYS F O 1
ATOM 5777 N N . GLY F 1 100 ? 0.431 -55.688 -16.360 1.00 29.75 98 GLY F N 1
ATOM 5778 C CA . GLY F 1 100 ? 0.283 -57.069 -15.934 1.00 35.82 98 GLY F CA 1
ATOM 5779 C C . GLY F 1 100 ? 1.335 -57.572 -14.970 1.00 37.14 98 GLY F C 1
ATOM 5780 O O . GLY F 1 100 ? 1.344 -58.770 -14.651 1.00 31.41 98 GLY F O 1
ATOM 5781 N N . THR F 1 101 ? 2.234 -56.708 -14.505 1.00 27.31 99 THR F N 1
ATOM 5782 C CA . THR F 1 101 ? 3.208 -57.073 -13.494 1.00 25.62 99 THR F CA 1
ATOM 5783 C C . THR F 1 101 ? 3.105 -56.086 -12.335 1.00 25.32 99 THR F C 1
ATOM 5784 O O . THR F 1 101 ? 2.578 -54.979 -12.478 1.00 31.21 99 THR F O 1
ATOM 5788 N N . ILE F 1 102 ? 3.636 -56.496 -11.185 1.00 25.89 100 ILE F N 1
ATOM 5789 C CA . ILE F 1 102 ? 3.802 -55.589 -10.055 1.00 30.44 100 ILE F CA 1
ATOM 5790 C C . ILE F 1 102 ? 4.822 -54.518 -10.412 1.00 21.84 100 ILE F C 1
ATOM 5791 O O . ILE F 1 102 ? 5.961 -54.856 -10.747 1.00 25.82 100 ILE F O 1
ATOM 5796 N N . PHE F 1 103 ? 4.461 -53.237 -10.286 1.00 25.49 101 PHE F N 1
ATOM 5797 C CA . PHE F 1 103 ? 5.435 -52.194 -10.666 1.00 19.74 101 PHE F CA 1
ATOM 5798 C C . PHE F 1 103 ? 6.685 -52.277 -9.782 1.00 19.21 101 PHE F C 1
ATOM 5799 O O . PHE F 1 103 ? 6.567 -52.355 -8.551 1.00 21.45 101 PHE F O 1
ATOM 5807 N N . PRO F 1 104 ? 7.891 -52.202 -10.355 1.00 18.41 102 PRO F N 1
ATOM 5808 C CA . PRO F 1 104 ? 9.114 -52.102 -9.534 1.00 19.34 102 PRO F CA 1
ATOM 5809 C C . PRO F 1 104 ? 9.122 -50.859 -8.660 1.00 19.57 102 PRO F C 1
ATOM 5810 O O . PRO F 1 104 ? 8.404 -49.884 -8.894 1.00 19.19 102 PRO F O 1
ATOM 5814 N N . ALA F 1 105 ? 10.004 -50.876 -7.667 1.00 15.53 103 ALA F N 1
ATOM 5815 C CA . ALA F 1 105 ? 10.385 -49.632 -7.010 1.00 15.61 103 ALA F CA 1
ATOM 5816 C C . ALA F 1 105 ? 11.123 -48.760 -8.021 1.00 18.12 103 ALA F C 1
ATOM 5817 O O . ALA F 1 105 ? 11.658 -49.264 -9.014 1.00 16.03 103 ALA F O 1
ATOM 5819 N N . ARG F 1 106 ? 11.191 -47.454 -7.747 1.00 15.17 104 ARG F N 1
ATOM 5820 C CA . ARG F 1 106 ? 11.732 -46.564 -8.763 1.00 14.76 104 ARG F CA 1
ATOM 5821 C C . ARG F 1 106 ? 12.240 -45.285 -8.138 1.00 17.75 104 ARG F C 1
ATOM 5822 O O . ARG F 1 106 ? 11.721 -44.837 -7.113 1.00 15.84 104 ARG F O 1
ATOM 5830 N N . SER F 1 107 ? 13.243 -44.698 -8.777 1.00 15.83 105 SER F N 1
ATOM 5831 C CA . SER F 1 107 ? 13.559 -43.285 -8.572 1.00 14.87 105 SER F CA 1
ATOM 5832 C C . SER F 1 107 ? 13.715 -42.613 -9.922 1.00 15.34 105 SER F C 1
ATOM 5833 O O . SER F 1 107 ? 14.230 -43.230 -10.861 1.00 16.95 105 SER F O 1
ATOM 5836 N N . THR F 1 108 ? 13.252 -41.358 -10.020 1.00 16.16 106 THR F N 1
ATOM 5837 C CA . THR F 1 108 ? 13.357 -40.556 -11.243 1.00 14.93 106 THR F CA 1
ATOM 5838 C C . THR F 1 108 ? 13.993 -39.224 -10.865 1.00 17.82 106 THR F C 1
ATOM 5839 O O . THR F 1 108 ? 13.486 -38.543 -9.973 1.00 18.50 106 THR F O 1
ATOM 5843 N N . VAL F 1 109 ? 15.083 -38.843 -11.542 1.00 13.78 107 VAL F N 1
ATOM 5844 C CA . VAL F 1 109 ? 15.717 -37.551 -11.288 1.00 13.92 107 VAL F CA 1
ATOM 5845 C C . VAL F 1 109 ? 16.114 -36.913 -12.609 1.00 13.05 107 VAL F C 1
ATOM 5846 O O . VAL F 1 109 ? 16.412 -37.615 -13.590 1.00 14.59 107 VAL F O 1
ATOM 5850 N N . GLU F 1 110 ? 16.139 -35.577 -12.631 1.00 13.52 108 GLU F N 1
ATOM 5851 C CA . GLU F 1 110 ? 16.686 -34.849 -13.768 1.00 13.84 108 GLU F CA 1
ATOM 5852 C C . GLU F 1 110 ? 18.171 -34.636 -13.527 1.00 13.64 108 GLU F C 1
ATOM 5853 O O . GLU F 1 110 ? 18.556 -34.029 -12.519 1.00 15.68 108 GLU F O 1
ATOM 5859 N N . VAL F 1 111 ? 18.996 -35.133 -14.443 1.00 14.41 109 VAL F N 1
ATOM 5860 C CA . VAL F 1 111 ? 20.457 -34.926 -14.378 1.00 12.41 109 VAL F CA 1
ATOM 5861 C C . VAL F 1 111 ? 20.860 -33.835 -15.365 1.00 16.29 109 VAL F C 1
ATOM 5862 O O . VAL F 1 111 ? 20.099 -33.443 -16.258 1.00 16.97 109 VAL F O 1
ATOM 5866 N N . SER F 1 112 ? 22.104 -33.365 -15.252 1.00 15.06 110 SER F N 1
ATOM 5867 C CA . SER F 1 112 ? 22.593 -32.304 -16.127 1.00 12.52 110 SER F CA 1
ATOM 5868 C C . SER F 1 112 ? 22.846 -32.792 -17.566 1.00 14.67 110 SER F C 1
ATOM 5869 O O . SER F 1 112 ? 22.669 -32.027 -18.524 1.00 15.67 110 SER F O 1
ATOM 5872 N N . ALA F 1 113 ? 23.320 -34.034 -17.747 1.00 13.52 111 ALA F N 1
ATOM 5873 C CA . ALA F 1 113 ? 23.476 -34.549 -19.111 1.00 11.61 111 ALA F CA 1
ATOM 5874 C C . ALA F 1 113 ? 23.665 -36.061 -19.021 1.00 12.59 111 ALA F C 1
ATOM 5875 O O . ALA F 1 113 ? 23.866 -36.612 -17.940 1.00 13.38 111 ALA F O 1
ATOM 5877 N N . LEU F 1 114 ? 23.580 -36.713 -20.185 1.00 14.32 112 LEU F N 1
ATOM 5878 C CA . LEU F 1 114 ? 23.695 -38.157 -20.318 1.00 15.51 112 LEU F CA 1
ATOM 5879 C C . LEU F 1 114 ? 24.646 -38.508 -21.441 1.00 15.97 112 LEU F C 1
ATOM 5880 O O . LEU F 1 114 ? 24.873 -37.699 -22.351 1.00 14.60 112 LEU F O 1
ATOM 5885 N N . PRO F 1 115 ? 25.172 -39.735 -21.433 1.00 14.92 113 PRO F N 1
ATOM 5886 C CA . PRO F 1 115 ? 26.059 -40.173 -22.520 1.00 14.89 113 PRO F CA 1
ATOM 5887 C C . PRO F 1 115 ? 25.406 -39.956 -23.877 1.00 16.50 113 PRO F C 1
ATOM 5888 O O . PRO F 1 115 ? 24.204 -40.200 -24.060 1.00 16.11 113 PRO F O 1
ATOM 5892 N N . LYS F 1 116 ? 26.224 -39.512 -24.833 1.00 15.72 114 LYS F N 1
ATOM 5893 C CA . LYS F 1 116 ? 25.796 -39.294 -26.223 1.00 17.69 114 LYS F CA 1
ATOM 5894 C C . LYS F 1 116 ? 24.675 -38.269 -26.365 1.00 17.14 114 LYS F C 1
ATOM 5895 O O . LYS F 1 116 ? 24.033 -38.184 -27.415 1.00 18.57 114 LYS F O 1
ATOM 5901 N N . GLY F 1 117 ? 24.450 -37.431 -25.361 1.00 14.70 115 GLY F N 1
ATOM 5902 C CA . GLY F 1 117 ? 23.377 -36.467 -25.464 1.00 15.46 115 GLY F CA 1
ATOM 5903 C C . GLY F 1 117 ? 21.987 -37.051 -25.312 1.00 18.56 115 GLY F C 1
ATOM 5904 O O . GLY F 1 117 ? 21.023 -36.361 -25.625 1.00 18.36 115 GLY F O 1
ATOM 5905 N N . ALA F 1 118 ? 21.851 -38.296 -24.840 1.00 16.09 116 ALA F N 1
ATOM 5906 C CA . ALA F 1 118 ? 20.547 -38.943 -24.703 1.00 15.05 116 ALA F CA 1
ATOM 5907 C C . ALA F 1 118 ? 19.591 -38.149 -23.816 1.00 16.84 116 ALA F C 1
ATOM 5908 O O . ALA F 1 118 ? 20.009 -37.414 -22.916 1.00 15.80 116 ALA F O 1
ATOM 5910 N N . LEU F 1 119 ? 18.277 -38.361 -24.047 1.00 16.66 117 LEU F N 1
ATOM 5911 C CA . LEU F 1 119 ? 17.249 -37.747 -23.219 1.00 13.36 117 LEU F CA 1
ATOM 5912 C C . LEU F 1 119 ? 16.929 -38.567 -21.974 1.00 13.67 117 LEU F C 1
ATOM 5913 O O . LEU F 1 119 ? 16.372 -38.024 -21.010 1.00 13.83 117 LEU F O 1
ATOM 5918 N N . VAL F 1 120 ? 17.254 -39.858 -21.985 1.00 13.62 118 VAL F N 1
ATOM 5919 C CA . VAL F 1 120 ? 16.809 -40.787 -20.940 1.00 13.62 118 VAL F CA 1
ATOM 5920 C C . VAL F 1 120 ? 17.829 -41.922 -20.860 1.00 15.45 118 VAL F C 1
ATOM 5921 O O . VAL F 1 120 ? 18.397 -42.349 -21.875 1.00 16.31 118 VAL F O 1
ATOM 5925 N N . GLU F 1 121 ? 18.079 -42.383 -19.630 1.00 12.93 119 GLU F N 1
ATOM 5926 C CA . GLU F 1 121 ? 18.929 -43.555 -19.357 1.00 13.39 119 GLU F CA 1
ATOM 5927 C C . GLU F 1 121 ? 18.226 -44.307 -18.249 1.00 16.93 119 GLU F C 1
ATOM 5928 O O . GLU F 1 121 ? 17.878 -43.699 -17.232 1.00 16.35 119 GLU F O 1
ATOM 5934 N N . ILE F 1 122 ? 17.986 -45.615 -18.424 1.00 13.85 120 ILE F N 1
ATOM 5935 C CA . ILE F 1 122 ? 17.275 -46.358 -17.390 1.00 14.03 120 ILE F CA 1
ATOM 5936 C C . ILE F 1 122 ? 18.120 -47.519 -16.942 1.00 14.05 120 ILE F C 1
ATOM 5937 O O . ILE F 1 122 ? 18.562 -48.317 -17.771 1.00 15.19 120 ILE F O 1
ATOM 5942 N N . GLU F 1 123 ? 18.304 -47.638 -15.626 1.00 14.11 121 GLU F N 1
ATOM 5943 C CA . GLU F 1 123 ? 19.075 -48.728 -15.025 1.00 14.18 121 GLU F CA 1
ATOM 5944 C C . GLU F 1 123 ? 18.107 -49.655 -14.304 1.00 16.82 121 GLU F C 1
ATOM 5945 O O . GLU F 1 123 ? 17.223 -49.175 -13.612 1.00 18.07 121 GLU F O 1
ATOM 5951 N N . VAL F 1 124 ? 18.250 -50.978 -14.476 1.00 17.50 122 VAL F N 1
ATOM 5952 C CA . VAL F 1 124 ? 17.361 -51.900 -13.780 1.00 14.48 122 VAL F CA 1
ATOM 5953 C C . VAL F 1 124 ? 18.150 -52.911 -12.964 1.00 15.77 122 VAL F C 1
ATOM 5954 O O . VAL F 1 124 ? 19.305 -53.233 -13.266 1.00 15.04 122 VAL F O 1
ATOM 5958 N N . ILE F 1 125 ? 17.490 -53.416 -11.920 1.00 13.14 123 ILE F N 1
ATOM 5959 C CA . ILE F 1 125 ? 17.934 -54.545 -11.088 1.00 13.87 123 ILE F CA 1
ATOM 5960 C C . ILE F 1 125 ? 16.846 -55.611 -11.167 1.00 15.22 123 ILE F C 1
ATOM 5961 O O . ILE F 1 125 ? 15.664 -55.295 -10.968 1.00 16.86 123 ILE F O 1
ATOM 5966 N N . ALA F 1 126 ? 17.218 -56.850 -11.461 1.00 15.12 124 ALA F N 1
ATOM 5967 C CA . ALA F 1 126 ? 16.201 -57.890 -11.635 1.00 15.53 124 ALA F CA 1
ATOM 5968 C C . ALA F 1 126 ? 16.588 -59.178 -10.915 1.00 19.61 124 ALA F C 1
ATOM 5969 O O . ALA F 1 126 ? 17.762 -59.479 -10.737 1.00 19.84 124 ALA F O 1
ATOM 5971 N N . GLY F 1 127 ? 15.581 -59.950 -10.500 1.00 21.47 125 GLY F N 1
ATOM 5972 C CA . GLY F 1 127 ? 15.842 -61.345 -10.131 1.00 24.14 125 GLY F CA 1
ATOM 5973 C C . GLY F 1 127 ? 16.188 -62.185 -11.357 1.00 24.53 125 GLY F C 1
ATOM 5974 O O . GLY F 1 127 ? 15.668 -61.965 -12.451 1.00 26.17 125 GLY F O 1
ATOM 5975 N N . VAL F 1 128 ? 17.139 -63.105 -11.181 1.00 26.49 126 VAL F N 1
ATOM 5976 C CA . VAL F 1 128 ? 17.419 -64.130 -12.204 1.00 33.04 126 VAL F CA 1
ATOM 5977 C C . VAL F 1 128 ? 17.423 -65.521 -11.576 1.00 47.55 126 VAL F C 1
ATOM 5978 O O . VAL F 1 128 ? 18.024 -65.726 -10.515 1.00 47.57 126 VAL F O 1
#

Solvent-accessible surface area: 28736 Å² total; per-residue (Å²): 145,86,34,51,51,16,125,18,176,104,1,14,77,45,86,23,14,42,11,15,0,0,18,27,64,16,14,0,14,2,2,15,11,14,0,5,44,35,127,92,40,93,51,34,101,91,43,13,74,103,0,0,127,34,0,5,136,1,2,28,14,1,0,110,98,23,65,8,68,66,66,86,0,0,15,1,11,2,6,1,39,61,33,97,24,25,83,73,1,32,101,12,0,30,89,27,2,169,81,24,75,64,0,0,16,3,13,1,24,1,43,22,2,26,114,54,1,32,0,3,1,26,2,29,0,3,83,122,25,53,66,18,96,18,172,105,1,10,75,37,126,44,10,37,8,5,0,0,18,26,92,28,15,0,17,3,3,15,11,18,0,14,38,35,121,88,48,96,39,28,108,36,46,12,68,104,0,0,140,15,0,10,123,0,3,60,13,2,5,148,104,20,58,9,75,70,73,82,0,0,9,1,10,1,9,0,31,7,38,43,9,26,72,53,2,26,92,12,0,29,108,22,2,165,81,29,72,63,0,0,15,4,14,0,10,2,24,12,1,32,110,29,0,24,0,3,1,23,3,28,0,0,73,121,25,54,70,17,80,9,159,102,1,9,63,33,152,14,13,54,11,6,0,0,17,22,95,29,13,0,19,3,1,13,10,19,0,16,49,36,131,88,34,88,46,42,105,120,50,14,62,97,1,0,111,25,0,9,136,1,3,58,14,1,2,134,98,21,64,7,74,67,66,87,0,0,11,1,12,1,8,0,23,32,29,64,22,26,73,68,1,40,104,27,0,32,110,21,2,159,77,28,81,64,0,0,34,2,13,0,0,1,55,20,1,35,120,53,1,36,0,3,1,23,2,29,0,0,79,138,85,29,50,74,18,106,9,156,110,2,6,67,32,128,45,5,48,10,8,0,0,25,24,68,30,14,0,19,2,0,13,9,16,0,14,50,33,132,88,28,89,47,41,117,129,59,13,64,98,2,0,103,24,0,5,126,1,2,37,14,1,0,103,96,34,70,7,59,59,65,86,0,0,14,1,10,1,8,0,24,32,30,62,20,30,72,62,2,43,92,19,0,34,103,25,1,157,79,21,90,61,0,0,33,2,16,0,0,0,57,21,1,33,112,57,1,36,0,3,0,29,2,21,0,1,105,157,80,11,59,69,16,105,12,152,101,1,13,70,46,100,21,14,51,13,10,0,0,18,23,94,29,14,0,20,2,2,13,11,19,0,5,42,32,124,92,37,92,50,35,100,93,44,14,76,104,1,0,131,36,0,8,133,1,3,26,15,0,0,108,98,23,63,5,60,61,70,86,0,0,7,1,12,2,8,0,37,61,32,100,23,27,85,75,1,37,99,12,0,30,88,26,1,169,81,23,80,62,0,0,19,3,16,1,24,2,43,23,3,38,111,53,1,32,0,4,1,24,2,36,0,0,83,127,30,56,63,15,138,17,201,99,1,20,80,36,140,42,12,50,8,7,0,0,17,7,99,29,14,0,18,2,3,15,11,24,0,13,39,36,121,88,44,92,40,27,110,34,46,12,67,106,0,0,129,17,0,9,128,1,2,57,13,1,4,143,98,21,70,12,75,69,56,61,0,0,15,2,11,0,9,0,31,8,41,43,9,27,73,51,2,28,100,17,1,31,97,21,2,161,84,36,63,67,0,0,15,3,14,0,13,3,23,12,1,32,126,29,0,23,0,2,1,25,3,20,0,2,72

Nearest PDB structures (foldseek):
  5v4d-assembly2_F  TM=1.006E+00  e=1.980E-26  Yersinia pestis
  1x25-assembly2_B  TM=9.771E-01  e=9.644E-18  Sulfurisphaera tokodaii str. 7
  3mqw-assembly2_F  TM=9.844E-01  e=1.613E-17  Entamoeba histolytica
  3mqw-assembly1_B  TM=9.827E-01  e=5.135E-17  Entamoeba histolytica
  2b33-assembly1_A  TM=9.784E-01  e=4.234E-17  Thermotoga maritima MSB8

Organism: Yersinia pestis (NCBI:txid632)

Radius of gyration: 27.04 Å; Cα contacts (8 Å, |Δi|>4): 2021; chains: 6; bounding box: 53×76×66 Å

Foldseek 3Di:
DDKDAFDDLQAADDPDPDGQWIDHPQKIWGDWFWQARSVPRDRDDPDLLSGLVSRLSNVQRRQVSVVHGPLQWAEKEKEFQDVVCVVSSVVVVCVRQPPHDDHHYYYDHDNADPPRTGMIMTIMGGD/DKDAFDDLQAQDPPPDDGQWIDDPQKIWGDWGWQQGSVVRHHDPPDLLNGLVSSVSNVQRRQVRVVHHPLQWAEKEKEFQDVVCVVSSVVVVCVRQPPHDDHHYYYDHDNADPPRTGIIMTIMGGD/DKDAQDDLQAADDDDPDGQWIDDPQKIWGDWGWQARSVPRAHDDPDQLSGLVSSVSNVQRRQVSVVHGPLFWAEKEKEFQDVVCVVSSVVSVCVRQPPHDDHHYHYDHDNADPNRTGMIMTIMGGD/DDKDAQDDLQAADDDPDDGQWIDDPQKIWGDWFWQARSVPRAHDDPDQLSGLLSSLSNVQVSQVSVVHGPLFWAEKEKEFQDVVCVVSSVVNVCVRQPPHDDHHYHYDHDNADPNRGGMIMIIMGGD/DDWAAFDDLQAADDPDPDTQWIDDPQKIWGDWGWQARSVVRDRDDPDLLSGLVSRLSNVQRRQVSVVHGPLFWAEKEKEFQDVVCVVSSCVVVCVRQPPHDDHHYYYDHDNADPPRGGMIMTIMGGD/DKDAQDDLQAAHDPPPDGQWIDDPQKIWGDWGWQQGSVVRDHDPQDLLSGLVSSVSNVQRRQVSVVHGPLFWAEKEKEFQDVVCVVSSVVNVCVRQPPHDDHHYYYDHDNADPPRTGIIMTIMGGD

InterPro domains:
  IPR006056 RidA family [TIGR00004] (3-124)
  IPR006175 YjgF/YER057c/UK114 family [PF01042] (7-124)
  IPR006175 YjgF/YER057c/UK114 family [PTHR11803] (1-124)
  IPR019897 RidA, conserved site [PS01094] (102-120)
  IPR035959 RutC-like superfamily [G3DSA:3.30.1330.40] (1-126)
  IPR035959 RutC-like superfamily [SSF55298] (2-125)

B-factor: mean 22.25, std 8.73, range [11.13, 72.91]

Secondary structure (DSSP, 8-state):
---EEE--TTSPPPSSS--SEEEETTEEEEPPB-SB-TTT--B--S-HHHHHHHHHHHHHHHHHHTT--GGGEEEEEEEES-GGGHHHHHHHHHHHHTTS-PPEEEEEE-SB-GGG-SEEEEEEEE-/--EEE--TTS----SS--SEEEETTEEEEPPB--B-TTTSSBPPS-HHHHHHHHHHHHHHHHHHTT--GGGEEEEEEEES-GGGHHHHHHHHHHHHTTSPPPEEEEEE-SB-GGG-SEEEEEEEE-/--EEE--TTSPPP-SS--SEEEETTEEEEPPB-SB-TTTSSB--S-HHHHHHHHHHHHHHHHHHTT--GGGEEEEEEEES-GGGHHHHHHHHHHHHTTSPPPEEEEEE-SB-GGG-SEEEEEEEE-/---EEE--TTS----SS--SEEEETTEEEEPPB-SB-TTTSSB--S-HHHHHHHHHHHHHHHHHHTT--GGGEEEEEEEES-GGGHHHHHHHHHHHHTTSPPPEEEEEE-SB-GGG-SEEEEEEEE-/---EEE--TTSPPPSSS--SEEEETTEEEEPPB-SB-TTT--B--S-HHHHHHHHHHHHHHHHHHTT--GGGEEEEEEEES-GGGHHHHHHHHHHHHTTS-PPEEEEEE-SB-GGG-SEEEEEEEE-/--EEE--TTS----SS--SEEEETTEEEEPPB--B-TTT-PBPPS-HHHHHHHHHHHHHHHHHHTT--GGGEEEEEEEES-GGGHHHHHHHHHHHTTTSPPPEEEEEE-SB-GGG-SEEEEEEEE-

Sequence (759 aa):
NAKSVIETKNAPSAIGPYSQAICFNGILLYASGQIPINPDTGDLVENDIEKQTRQVLKNIDAVLLQAGTTKDDKIVKTTIFIITNINNSSQVNDIYADYFKGTIFPARSTVEVSSALPKGALVEIEVIIAGGVVAKSVIETKNAPSAIGPYSQAICFNGILYASGQIPINPDTGDLVENDIEEKQTRQVLKNIDAVLLQAGTTKDDKIVKTTIFITNINNSSQVNDIYADYFKGTIFPARSTVEVSALPKGALVEIEVIAGVAKSVIEETKNAPSAIIGGPPYSQAICFNNGILYASGQIPINPDTGDLVEENDIEKQTRRQVLKKNIDAVLLQAGTTKDDKIVKTTIFITNINNSSSQVNDIYADDYFKGTIFPARSTVEVSALPKGALVEIEVIAGVNAKSVIETKNAPSSAIGPYSQAICFNGILYASGQIPINPDTGDLVENDIEKQTRQVLKNIDAVLLQAGTTKDKIVVKTTIFITNINNSSQVNDIYADDYFKGTIFPARSTVEVSALPKGALVEIEEVIIAGGVVNAKSSVIETKNAPSAIGPYSQAICFNGILYASGQIPINPDTGDLVENDIEKQTRQVLKNIDAVLLQAGTTKDDKIVKTTIFITNINNSSQVNDIYADYFKGTIFPARSTVEVSSALPKGALVEIEVIAGVAKSVVIEETKNAPSAIGPYSQAICFNGILYASGQIPINPDTGDLVENDIEKQTRQVLKNIDDAVLLQAGTTKDDKIVKTTIFITNINNSSQVNDIYADYFKGTIFPARSTVEVSALPKGALVEIEVIAGV